Protein AF-0000000066306663 (afdb_homodimer)

pLDDT: mean 95.88, std 4.01, range [72.62, 98.94]

Solvent-accessible surface area (backbone atoms only — not comparable to full-atom values): 48424 Å² total; per-residue (Å²): 107,53,67,46,55,62,44,16,40,82,26,69,67,38,34,45,52,49,37,37,53,43,46,49,26,57,75,67,71,61,68,45,70,68,55,52,50,46,50,51,51,45,52,65,72,44,53,62,69,47,30,22,39,30,8,37,53,31,15,32,68,85,52,19,49,46,48,29,50,50,34,34,20,48,47,34,55,85,43,51,66,65,56,32,48,24,37,44,40,49,38,33,72,56,43,32,36,38,33,39,48,31,33,24,46,37,45,30,13,55,77,68,75,45,52,42,67,58,49,53,50,55,46,57,74,60,38,34,46,25,36,31,40,27,57,56,44,73,33,20,46,38,38,66,49,64,79,59,72,63,47,55,41,61,57,44,17,67,26,64,80,61,85,64,57,91,70,32,51,45,76,52,40,38,60,71,66,19,53,74,49,32,87,45,30,66,60,54,54,70,69,30,11,27,38,40,39,48,40,27,32,78,53,69,34,51,35,70,21,55,58,56,70,40,38,47,52,45,47,54,52,30,51,73,69,71,34,45,34,32,26,33,24,41,31,28,61,51,46,70,30,31,53,44,23,53,49,51,31,57,74,62,64,32,26,26,40,27,47,25,34,45,27,41,33,61,24,91,56,46,61,53,36,47,20,41,52,39,24,48,42,47,56,65,34,70,19,33,39,35,32,27,55,27,24,24,34,71,46,46,52,44,24,40,33,3,33,42,19,30,44,32,18,7,38,60,54,11,69,31,2,18,39,23,46,27,46,63,77,64,16,29,61,60,32,54,10,46,36,49,41,51,47,53,53,50,50,39,38,73,71,66,58,30,95,50,44,74,67,41,45,63,55,51,50,20,50,21,50,49,33,56,25,48,71,65,72,32,47,87,40,64,56,49,65,37,56,33,57,31,42,66,52,47,26,35,53,55,11,51,46,29,68,69,58,83,77,93,50,42,60,84,73,64,75,55,48,34,30,8,28,42,36,39,52,59,60,35,54,60,53,41,73,70,28,65,32,31,29,34,13,17,84,49,63,62,41,29,51,53,37,36,52,31,39,39,70,55,71,37,52,50,42,80,34,84,47,35,66,72,57,23,63,76,30,77,33,23,36,42,53,54,56,42,45,64,60,41,46,53,52,48,68,71,62,74,45,90,53,56,38,73,61,107,107,53,68,46,55,62,45,17,41,83,25,69,68,38,35,46,51,49,37,37,53,42,47,49,26,57,76,68,71,62,68,44,69,69,56,52,50,47,51,52,51,47,52,64,73,45,52,63,68,48,31,22,39,30,9,38,52,32,16,32,68,85,51,19,48,45,46,27,48,52,34,34,19,47,48,33,57,86,45,50,66,66,58,33,47,22,38,42,40,48,39,32,72,54,44,30,35,37,33,40,50,31,32,24,46,37,46,30,14,55,76,69,75,45,53,42,67,57,48,55,50,54,46,57,74,59,38,34,47,26,36,31,41,27,57,55,43,73,34,20,45,38,38,66,48,65,78,59,72,65,47,53,43,60,56,43,18,67,26,65,81,60,87,63,58,91,70,33,51,45,76,50,40,37,61,73,65,19,52,74,48,32,86,46,32,64,59,54,53,71,70,31,10,26,38,40,38,48,40,29,33,76,53,69,36,50,38,72,23,55,58,55,72,40,38,48,51,44,46,53,52,29,49,74,70,71,32,46,34,33,27,33,26,41,32,29,62,49,45,69,28,30,52,43,22,51,51,51,30,58,76,63,65,31,26,27,41,28,46,25,34,46,28,41,32,62,23,91,56,46,62,53,36,47,20,42,52,39,23,51,42,47,56,67,34,68,20,34,40,36,32,29,56,27,25,23,34,71,44,46,52,45,23,41,32,3,33,43,22,30,45,32,19,7,37,59,56,11,68,30,2,17,38,22,48,26,45,62,76,64,14,30,62,61,34,53,10,46,36,48,42,50,46,53,54,51,51,40,39,74,71,66,59,30,94,50,44,74,66,42,45,62,55,51,49,20,50,20,49,48,34,56,25,48,69,65,72,32,46,86,40,64,55,49,66,38,57,32,57,31,41,66,52,47,25,35,54,56,11,50,47,30,69,68,58,84,76,92,49,43,60,85,73,64,75,54,49,34,29,7,27,41,35,39,51,58,59,35,55,61,52,42,72,71,28,65,33,31,28,34,13,18,85,50,63,62,42,28,51,53,37,37,52,32,39,38,71,55,71,36,51,50,42,79,35,85,45,35,66,71,58,24,63,76,31,76,34,23,36,41,52,55,56,42,44,65,60,40,45,52,52,48,66,70,61,75,48,91,54,57,39,73,61,107

Sequence (1008 aa):
MRELIKEAVNSLDSALELRKLIIKKLNEKKLKESDIIEIVDAVDDLSLEEIQKLGSNLRTFPMGCDLVEIAVGPCSSSLTLIQFIENCILTDYMGFPIHICSYAVADIAEKEGLKPIEVLKMVLENVDVPIDIDHFGMYGPMRFPKEITHCYGDCYFKGPPFKGCPRNRIHKRLIEKEKEHADEFEDWIKLASTLCINVVEEQGGEEHAAPLEEMKIVAETAKKYGKGLEGIFHIGDGYDDLITGIKACIDLDVDVFVVEGAPFNRAKNRLKAFAKAIAVSRILVKGGVVATNGAYEDECRVGLRSGLNTILTGFPLNHHGYMCGYSPKTAKRGNFGLRRVMRIIKEEIRAGNVNATFIDKDMVKAIALGNRFLKGNIYPYSIGGFYLGDAHWAAIKESNLCKKLKINKTIDDISAEKVGLIGGRYISWAIAEKAEEVYISDTDSWVEKATIKILNEAGINAYPCNGDDKKVLEADKAYITTFIPNIALKILNKLRDSKVELLIMRELIKEAVNSLDSALELRKLIIKKLNEKKLKESDIIEIVDAVDDLSLEEIQKLGSNLRTFPMGCDLVEIAVGPCSSSLTLIQFIENCILTDYMGFPIHICSYAVADIAEKEGLKPIEVLKMVLENVDVPIDIDHFGMYGPMRFPKEITHCYGDCYFKGPPFKGCPRNRIHKRLIEKEKEHADEFEDWIKLASTLCINVVEEQGGEEHAAPLEEMKIVAETAKKYGKGLEGIFHIGDGYDDLITGIKACIDLDVDVFVVEGAPFNRAKNRLKAFAKAIAVSRILVKGGVVATNGAYEDECRVGLRSGLNTILTGFPLNHHGYMCGYSPKTAKRGNFGLRRVMRIIKEEIRAGNVNATFIDKDMVKAIALGNRFLKGNIYPYSIGGFYLGDAHWAAIKESNLCKKLKINKTIDDISAEKVGLIGGRYISWAIAEKAEEVYISDTDSWVEKATIKILNEAGINAYPCNGDDKKVLEADKAYITTFIPNIALKILNKLRDSKVELLI

Organism: Methanocaldococcus jannaschii (strain ATCC 43067 / DSM 2661 / JAL-1 / JCM 10045 / NBRC 100440) (NCBI:txid243232)

InterPro domains:
  IPR016760 Radical S-adenosyl methionine enzyme HcgG-like [PF10113] (1-498)
  IPR016760 Radical S-adenosyl methionine enzyme HcgG-like [PIRSF019375] (1-502)
  IPR016760 Radical S-adenosyl methionine enzyme HcgG-like [TIGR03958] (1-498)

Foldseek 3Di:
DLVLLQVLLPDLVSLLVLLLVQLVCLVVVNDDLVNLQSLLVSLLPDDLSSLLSLQQSCCDPPNFPQEAEAEAAAFALPDALVSSLVQLLVCQVFQHEYEYQLQRLCSNQVVVVHHSVVSVVSSQVRHFHAYEYECAWQQGHWHWDPCQRQPWPQLLQQWDDDPADPVLTQVRIPVVSSNVRSVCRLVVLLLHQEYEAEPAVQLVRNSVHDDLVGSLSSLVSNVVNLHAYEYEAECAQLRPRLSRRLVSCSVSVHFEYEYAAINSQPHPPRQSSLSSSSSSCSSNHNQRAYEYQADEQSSLLSSQSSNHRYYYAYAAQPQSPQGYHHHHNRRTGRHGRPVNSVVSNVVCVVVVSHSGHHDGNLVLLQLLQLCVQAVNCFPVHDFLSGTLHGSSSSSSVSTNSSVVDDFDHHLVNQAFQEEEEEFQHNQQLSNQVRHQAYEYAYQPQVSQVSSQVSNVSRVGHYDYPRNDSQVRVVTQAYEYRGSRVVVSVVSCVVRVDPRYDYRD/DLVLLQVLLPDLVSLLVLLLVQLVCLVVVNDDLVNLQSLLVSLLPDDLSSLLSLLQSCCDPPNFPQEAEAEAAAFALPDALVSSLVQLLVCQVFQHEYEYQLQRLCSNQVVVVHHSVVSVVSSQVRHFHAYEYECAWQQGHWHADPCVRQPWPVLLQQWDDDPADPVLTQVRIPVVSSNVRSVCRLVVLLQHQEYEAEDAVQLVRNSPHDDLVGSLSSLVSNVVNLHAYEYEAECAQLRPRLSRRLVSCSVSVHFEYEYAAINSQPHPPRQSSLSSSSSSCSSNHNQRAYEYQADEQSSLLSSQSSNHHYYYAYAASPQSPQGYHHHHNRRTGRHGRPVNSVVSNVVCVVVVSHSGHHDGNLVLLQLLQLCVQAVNCFPVHDFLSGTLHGSSSSSSVSTNSSVVDDFDHHLVPQAFQEEEEEDQHNQQLSNQVRHQAYEYAYQDQVSQVSSQVSNVSRVGHYDYPRNDSQVRVVTQAYEYRGSRVVVSVVSCVVRVDPRYDYRD

Radius of gyration: 29.72 Å; Cα contacts (8 Å, |Δi|>4): 2390; chains: 2; bounding box: 68×86×67 Å

Secondary structure (DSSP, 8-state):
-HHHHHHHTT-HHHHHHHHHHHHHHHHTT---HHHHHHHHHHHHTS-HHHHHHHHHHHHSTTTS--EEEEEEE---TTS-HHHHHHHHHHHHHHTPPEEEEHHHHHHHHHHHT--HHHHHHHHHHH--S-EEEESEETTEE----HHHHT---HHHHH-S-----TT-GGGG--HHHHHTTGGGHHHHHHH-SEEEEE-GGGGT-TTTS--HHHHHHHHHHHHHTT-EEEEEEEEETSSHHHHHHHHHHHHTT-SEEEEEEEEEE--SSHHHHHHHHHHHHHHH-SSSEEEEEE--HHHHHHHHHTT--EEEEESTT-HHHHHTT--TTT--TT--HHHHHHHHHHHHHHTTS--SEEP-HHHHHHHHHHHHHTTT--TT-EETTEESS-HHHHHHHTSHHHHH---S--GGG---SEEEEES-SHHHHHHHTT-SEEEEE-SSHHHHHHHHHHHHHTT-EEEE-TT-GGGGGGSSEEEE----HHHHHHHHHHH--TTEEE--/-HHHHHHHTT-HHHHHHHHHHHHHHHHTT---HHHHHHHHHHHHTS-HHHHHHHHHHHHSTTTS--EEEEEEE---TTS-HHHHHHHHHHHHHHTPPEEEEHHHHHHHHHHHT--HHHHHHHHHHH--S-EEEESEETTEE----HHHHT---HHHHH-S-----TT-GGGG--HHHHHTTGGGHHHHHHH-SEEEEE-GGGGT-TTTS--HHHHHHHHHHHHHTT-EEEEEEEEETSSHHHHHHHHHHHHTT-SEEEEEEEEEE--SSHHHHHHHHHHHHHHH-SSSEEEEEE--HHHHHHHHHTT--EEEEESTT-HHHHHTT--TTT--TT--HHHHHHHHHHHHHHTTS--SEEP-HHHHHHHHHHHHHTTT--TT-EETTEESS-HHHHHHHTSHHHHH---S--GGG---SEEEEES-SHHHHHHHTT-SEEEEE-SSHHHHHHHHHHHHHTT-EEEE-TT-GGGGGGSSEEEE----HHHHHHHHHHH--TTEEE--

Structure (mmCIF, N/CA/C/O backbone):
data_AF-0000000066306663-model_v1
#
loop_
_entity.id
_entity.type
_entity.pdbx_description
1 polymer 'Uncharacterized protein MJ0787'
#
loop_
_atom_site.group_PDB
_atom_site.id
_atom_site.type_symbol
_atom_site.label_atom_id
_atom_site.label_alt_id
_atom_site.label_comp_id
_atom_site.label_asym_id
_atom_site.label_entity_id
_atom_site.label_seq_id
_atom_site.pdbx_PDB_ins_code
_atom_site.Cartn_x
_atom_site.Cartn_y
_atom_site.Cartn_z
_atom_site.occupancy
_atom_site.B_iso_or_equiv
_atom_site.auth_seq_id
_atom_site.auth_comp_id
_atom_site.auth_asym_id
_atom_site.auth_atom_id
_atom_site.pdbx_PDB_model_num
ATOM 1 N N . MET A 1 1 ? 7.941 -42.312 -8.5 1 91.12 1 MET A N 1
ATOM 2 C CA . MET A 1 1 ? 7.277 -41.062 -8.203 1 91.12 1 MET A CA 1
ATOM 3 C C . MET A 1 1 ? 6.766 -41.031 -6.766 1 91.12 1 MET A C 1
ATOM 5 O O . MET A 1 1 ? 7.066 -40.125 -6.004 1 91.12 1 MET A O 1
ATOM 9 N N . ARG A 1 2 ? 6.207 -42.094 -6.266 1 94.81 2 ARG A N 1
ATOM 10 C CA . ARG A 1 2 ? 5.629 -42.156 -4.93 1 94.81 2 ARG A CA 1
ATOM 11 C C . ARG A 1 2 ? 6.703 -42 -3.857 1 94.81 2 ARG A C 1
ATOM 13 O O . ARG A 1 2 ? 6.539 -41.25 -2.902 1 94.81 2 ARG A O 1
ATOM 20 N N . GLU A 1 3 ? 7.754 -42.781 -4.055 1 95.81 3 GLU A N 1
ATOM 21 C CA . GLU A 1 3 ? 8.844 -42.719 -3.088 1 95.81 3 GLU A CA 1
ATOM 22 C C . GLU A 1 3 ? 9.477 -41.312 -3.064 1 95.81 3 GLU A C 1
ATOM 24 O O . GLU A 1 3 ? 9.828 -40.812 -1.996 1 95.81 3 GLU A O 1
ATOM 29 N N . LEU A 1 4 ? 9.602 -40.781 -4.168 1 97.81 4 LEU A N 1
ATOM 30 C CA . LEU A 1 4 ? 10.195 -39.438 -4.273 1 97.81 4 LEU A CA 1
ATOM 31 C C . LEU A 1 4 ? 9.312 -38.406 -3.594 1 97.81 4 LEU A C 1
ATOM 33 O O . LEU A 1 4 ? 9.82 -37.469 -2.959 1 97.81 4 LEU A O 1
ATOM 37 N N . ILE A 1 5 ? 8.023 -38.5 -3.707 1 98.62 5 ILE A N 1
ATOM 38 C CA . ILE A 1 5 ? 7.078 -37.594 -3.064 1 98.62 5 ILE A CA 1
ATOM 39 C C . ILE A 1 5 ? 7.191 -37.719 -1.546 1 98.62 5 ILE A C 1
ATOM 41 O O . ILE A 1 5 ? 7.234 -36.719 -0.833 1 98.62 5 ILE A O 1
ATOM 45 N N . LYS A 1 6 ? 7.281 -38.906 -1.08 1 98.19 6 LYS A N 1
ATOM 46 C CA . LYS A 1 6 ? 7.414 -39.156 0.355 1 98.19 6 LYS A CA 1
ATOM 47 C C . LYS A 1 6 ? 8.719 -38.562 0.891 1 98.19 6 LYS A C 1
ATOM 49 O O . LYS A 1 6 ? 8.742 -37.969 1.967 1 98.19 6 LYS A O 1
ATOM 54 N N . GLU A 1 7 ? 9.742 -38.719 0.109 1 98.38 7 GLU A N 1
ATOM 55 C CA . GLU A 1 7 ? 11.039 -38.219 0.517 1 98.38 7 GLU A CA 1
ATOM 56 C C . GLU A 1 7 ? 11.055 -36.688 0.485 1 98.38 7 GLU A C 1
ATOM 58 O O . GLU A 1 7 ? 11.719 -36.031 1.311 1 98.38 7 GLU A O 1
ATOM 63 N N . ALA A 1 8 ? 10.344 -36.125 -0.417 1 98.62 8 ALA A N 1
ATOM 64 C CA . ALA A 1 8 ? 10.328 -34.656 -0.613 1 98.62 8 ALA A CA 1
ATOM 65 C C . ALA A 1 8 ? 9.703 -33.969 0.589 1 98.62 8 ALA A C 1
ATOM 67 O O . ALA A 1 8 ? 9.914 -32.75 0.787 1 98.62 8 ALA A O 1
ATOM 68 N N . VAL A 1 9 ? 9.008 -34.688 1.401 1 98.56 9 VAL A N 1
ATOM 69 C CA . VAL A 1 9 ? 8.414 -34.125 2.615 1 98.56 9 VAL A CA 1
ATOM 70 C C . VAL A 1 9 ? 9.523 -33.625 3.535 1 98.56 9 VAL A C 1
ATOM 72 O O . VAL A 1 9 ? 9.383 -32.562 4.152 1 98.56 9 VAL A O 1
ATOM 75 N N . ASN A 1 10 ? 10.625 -34.312 3.537 1 98.12 10 ASN A N 1
ATOM 76 C CA . ASN A 1 10 ? 11.664 -33.969 4.504 1 98.12 10 ASN A CA 1
ATOM 77 C C . ASN A 1 10 ? 12.992 -33.656 3.816 1 98.12 10 ASN A C 1
ATOM 79 O O . ASN A 1 10 ? 14.023 -33.562 4.477 1 98.12 10 ASN A O 1
ATOM 83 N N . SER A 1 11 ? 12.969 -33.562 2.518 1 98.12 11 SER A N 1
ATOM 84 C CA . SER A 1 11 ? 14.203 -33.344 1.779 1 98.12 11 SER A CA 1
ATOM 85 C C . SER A 1 11 ? 13.984 -32.375 0.621 1 98.12 11 SER A C 1
ATOM 87 O O . SER A 1 11 ? 13.344 -32.719 -0.375 1 98.12 11 SER A O 1
ATOM 89 N N . LEU A 1 12 ? 14.641 -31.281 0.717 1 98.06 12 LEU A N 1
ATOM 90 C CA . LEU A 1 12 ? 14.555 -30.312 -0.364 1 98.06 12 LEU A CA 1
ATOM 91 C C . LEU A 1 12 ? 15.234 -30.828 -1.625 1 98.06 12 LEU A C 1
ATOM 93 O O . LEU A 1 12 ? 14.82 -30.5 -2.74 1 98.06 12 LEU A O 1
ATOM 97 N N . ASP A 1 13 ? 16.234 -31.656 -1.433 1 98.12 13 ASP A N 1
ATOM 98 C CA . ASP A 1 13 ? 16.891 -32.281 -2.582 1 98.12 13 ASP A CA 1
ATOM 99 C C . ASP A 1 13 ? 15.922 -33.156 -3.357 1 98.12 13 ASP A C 1
ATOM 101 O O . ASP A 1 13 ? 15.891 -33.125 -4.59 1 98.12 13 ASP A O 1
ATOM 105 N N . SER A 1 14 ? 15.188 -33.906 -2.609 1 98.56 14 SER A N 1
ATOM 106 C CA . SER A 1 14 ? 14.203 -34.781 -3.25 1 98.56 14 SER A CA 1
ATOM 107 C C . SER A 1 14 ? 13.094 -33.969 -3.9 1 98.56 14 SER A C 1
ATOM 109 O O . SER A 1 14 ? 12.594 -34.344 -4.969 1 98.56 14 SER A O 1
ATOM 111 N N . ALA A 1 15 ? 12.703 -32.938 -3.234 1 98.56 15 ALA A N 1
ATOM 112 C CA . ALA A 1 15 ? 11.703 -32.031 -3.812 1 98.56 15 ALA A CA 1
ATOM 113 C C . ALA A 1 15 ? 12.195 -31.438 -5.129 1 98.56 15 ALA A C 1
ATOM 115 O O . ALA A 1 15 ? 11.43 -31.328 -6.094 1 98.56 15 ALA A O 1
ATOM 116 N N . LEU A 1 16 ? 13.445 -31.016 -5.145 1 98.5 16 LEU A N 1
ATOM 117 C CA . LEU A 1 16 ? 14.062 -30.453 -6.348 1 98.5 16 LEU A CA 1
ATOM 118 C C . LEU A 1 16 ? 14.047 -31.484 -7.48 1 98.5 16 LEU A C 1
ATOM 120 O O . LEU A 1 16 ? 13.734 -31.141 -8.625 1 98.5 16 LEU A O 1
ATOM 124 N N . GLU A 1 17 ? 14.43 -32.688 -7.16 1 98.19 17 GLU A N 1
ATOM 125 C CA . GLU A 1 17 ? 14.43 -33.75 -8.148 1 98.19 17 GLU A CA 1
ATOM 126 C C . GLU A 1 17 ? 13.023 -34.031 -8.68 1 98.19 17 GLU A C 1
ATOM 128 O O . GLU A 1 17 ? 12.836 -34.219 -9.883 1 98.19 17 GLU A O 1
ATOM 133 N N . LEU A 1 18 ? 12.094 -34.062 -7.797 1 98.5 18 LEU A N 1
ATOM 134 C CA . LEU A 1 18 ? 10.703 -34.281 -8.172 1 98.5 18 LEU A CA 1
ATOM 135 C C . LEU A 1 18 ? 10.227 -33.219 -9.141 1 98.5 18 LEU A C 1
ATOM 137 O O . LEU A 1 18 ? 9.656 -33.531 -10.188 1 98.5 18 LEU A O 1
ATOM 141 N N . ARG A 1 19 ? 10.43 -32 -8.812 1 98.38 19 ARG A N 1
ATOM 142 C CA . ARG A 1 19 ? 9.984 -30.891 -9.648 1 98.38 19 ARG A CA 1
ATOM 143 C C . ARG A 1 19 ? 10.648 -30.922 -11.016 1 98.38 19 ARG A C 1
ATOM 145 O O . ARG A 1 19 ? 10.008 -30.672 -12.039 1 98.38 19 ARG A O 1
ATOM 152 N N . LYS A 1 20 ? 11.922 -31.188 -11.031 1 97.62 20 LYS A N 1
ATOM 153 C CA . LYS A 1 20 ? 12.648 -31.297 -12.297 1 97.62 20 LYS A CA 1
ATOM 154 C C . LYS A 1 20 ? 12.016 -32.375 -13.195 1 97.62 20 LYS A C 1
ATOM 156 O O . LYS A 1 20 ? 11.828 -32.125 -14.391 1 97.62 20 LYS A O 1
ATOM 161 N N . LEU A 1 21 ? 11.75 -33.469 -12.594 1 97.81 21 LEU A N 1
ATOM 162 C CA . LEU A 1 21 ? 11.133 -34.562 -13.328 1 97.81 21 LEU A CA 1
ATOM 163 C C . LEU A 1 21 ? 9.789 -34.156 -13.906 1 97.81 21 LEU A C 1
ATOM 165 O O . LEU A 1 21 ? 9.5 -34.438 -15.07 1 97.81 21 LEU A O 1
ATOM 169 N N . ILE A 1 22 ? 9.008 -33.531 -13.156 1 98.06 22 ILE A N 1
ATOM 170 C CA . ILE A 1 22 ? 7.664 -33.125 -13.57 1 98.06 22 ILE A CA 1
ATOM 171 C C . ILE A 1 22 ? 7.754 -32.062 -14.664 1 98.06 22 ILE A C 1
ATOM 173 O O . ILE A 1 22 ? 7.027 -32.125 -15.656 1 98.06 22 ILE A O 1
ATOM 177 N N . ILE A 1 23 ? 8.625 -31.062 -14.5 1 97.69 23 ILE A N 1
ATOM 178 C CA . ILE A 1 23 ? 8.797 -30.031 -15.508 1 97.69 23 ILE A CA 1
ATOM 179 C C . ILE A 1 23 ? 9.195 -30.656 -16.844 1 97.69 23 ILE A C 1
ATOM 181 O O . ILE A 1 23 ? 8.672 -30.281 -17.891 1 97.69 23 ILE A O 1
ATOM 185 N N . LYS A 1 24 ? 10.086 -31.594 -16.766 1 97.5 24 LYS A N 1
ATOM 186 C CA . LYS A 1 24 ? 10.508 -32.312 -17.984 1 97.5 24 LYS A CA 1
ATOM 187 C C . LYS A 1 24 ? 9.32 -32.969 -18.656 1 97.5 24 LYS A C 1
ATOM 189 O O . LYS A 1 24 ? 9.125 -32.844 -19.859 1 97.5 24 LYS A O 1
ATOM 194 N N . LYS A 1 25 ? 8.516 -33.625 -17.875 1 97.5 25 LYS A N 1
ATOM 195 C CA . LYS A 1 25 ? 7.352 -34.312 -18.422 1 97.5 25 LYS A CA 1
ATOM 196 C C . LYS A 1 25 ? 6.352 -33.344 -19.016 1 97.5 25 LYS A C 1
ATOM 198 O O . LYS A 1 25 ? 5.738 -33.625 -20.047 1 97.5 25 LYS A O 1
ATOM 203 N N . LEU A 1 26 ? 6.145 -32.25 -18.375 1 97 26 LEU A N 1
ATOM 204 C CA . LEU A 1 26 ? 5.234 -31.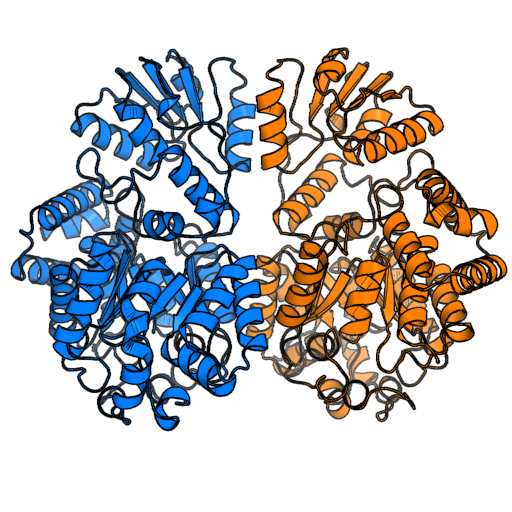219 -18.875 1 97 26 LEU A CA 1
ATOM 205 C C . LEU A 1 26 ? 5.73 -30.656 -20.203 1 97 26 LEU A C 1
ATOM 207 O O . LEU A 1 26 ? 4.961 -30.547 -21.156 1 97 26 LEU A O 1
ATOM 211 N N . ASN A 1 27 ? 6.973 -30.359 -20.266 1 95.69 27 ASN A N 1
ATOM 212 C CA . ASN A 1 27 ? 7.551 -29.75 -21.453 1 95.69 27 ASN A CA 1
ATOM 213 C C . ASN A 1 27 ? 7.539 -30.703 -22.641 1 95.69 27 ASN A C 1
ATOM 215 O O . ASN A 1 27 ? 7.367 -30.281 -23.781 1 95.69 27 ASN A O 1
ATOM 219 N N . GLU A 1 28 ? 7.711 -31.969 -22.359 1 96.06 28 GLU A N 1
ATOM 220 C CA . GLU A 1 28 ? 7.738 -32.969 -23.406 1 96.06 28 GLU A CA 1
ATOM 221 C C . GLU A 1 28 ? 6.336 -33.5 -23.703 1 96.06 28 GLU A C 1
ATOM 223 O O . GLU A 1 28 ? 6.16 -34.375 -24.562 1 96.06 28 GLU A O 1
ATOM 228 N N . LYS A 1 29 ? 5.305 -33 -23.047 1 94.5 29 LYS A N 1
ATOM 229 C CA . LYS A 1 29 ? 3.912 -33.438 -23.172 1 94.5 29 LYS A CA 1
ATOM 230 C C . LYS A 1 29 ? 3.771 -34.938 -22.938 1 94.5 29 LYS A C 1
ATOM 232 O O . LYS A 1 29 ? 3.107 -35.625 -23.719 1 94.5 29 LYS A O 1
ATOM 237 N N . LYS A 1 30 ? 4.469 -35.375 -21.859 1 95.38 30 LYS A N 1
ATOM 238 C CA . LYS A 1 30 ? 4.488 -36.812 -21.547 1 95.38 30 LYS A CA 1
ATOM 239 C C . LYS A 1 30 ? 3.83 -37.094 -20.203 1 95.38 30 LYS A C 1
ATOM 241 O O . LYS A 1 30 ? 3.873 -38.219 -19.703 1 95.38 30 LYS A O 1
ATOM 246 N N . LEU A 1 31 ? 3.402 -36.125 -19.625 1 96.44 31 LEU A N 1
ATOM 247 C CA . LEU A 1 31 ? 2.664 -36.344 -18.391 1 96.44 31 LEU A CA 1
ATOM 248 C C . LEU A 1 31 ? 1.32 -37 -18.656 1 96.44 31 LEU A C 1
ATOM 250 O O . LEU A 1 31 ? 0.477 -36.438 -19.375 1 96.44 31 LEU A O 1
ATOM 254 N N . LYS A 1 32 ? 1.116 -38.188 -18.094 1 95.81 32 LYS A N 1
ATOM 255 C CA . LYS A 1 32 ? -0.09 -38.969 -18.344 1 95.81 32 LYS A CA 1
ATOM 256 C C . LYS A 1 32 ? -1.053 -38.875 -17.156 1 95.81 32 LYS A C 1
ATOM 258 O O . LYS A 1 32 ? -0.656 -38.5 -16.062 1 95.81 32 LYS A O 1
ATOM 263 N N . GLU A 1 33 ? -2.209 -39.188 -17.453 1 96.62 33 GLU A N 1
ATOM 264 C CA . GLU A 1 33 ? -3.217 -39.25 -16.406 1 96.62 33 GLU A CA 1
ATOM 265 C C . GLU A 1 33 ? -2.787 -40.188 -15.273 1 96.62 33 GLU A C 1
ATOM 267 O O . GLU A 1 33 ? -3.053 -39.906 -14.102 1 96.62 33 GLU A O 1
ATOM 272 N N . SER A 1 34 ? -2.217 -41.312 -15.609 1 97.38 34 SER A N 1
ATOM 273 C CA . SER A 1 34 ? -1.751 -42.25 -14.609 1 97.38 34 SER A CA 1
ATOM 274 C C . SER A 1 34 ? -0.735 -41.625 -13.664 1 97.38 34 SER A C 1
ATOM 276 O O . SER A 1 34 ? -0.676 -41.969 -12.484 1 97.38 34 SER A O 1
ATOM 278 N N . ASP A 1 35 ? 0.119 -40.688 -14.211 1 97.62 35 ASP A N 1
ATOM 279 C CA . ASP A 1 35 ? 1.05 -39.938 -13.375 1 97.62 35 ASP A CA 1
ATOM 280 C C . ASP A 1 35 ? 0.302 -39.062 -12.359 1 97.62 35 ASP A C 1
ATOM 282 O O . ASP A 1 35 ? 0.686 -39 -11.188 1 97.62 35 ASP A O 1
ATOM 286 N N . ILE A 1 36 ? -0.73 -38.406 -12.867 1 98.31 36 ILE A N 1
ATOM 287 C CA . ILE A 1 36 ? -1.529 -37.562 -12.008 1 98.31 36 ILE A CA 1
ATOM 288 C C . ILE A 1 36 ? -2.174 -38.375 -10.891 1 98.31 36 ILE A C 1
ATOM 290 O O . ILE A 1 36 ? -2.133 -37.969 -9.727 1 98.31 36 ILE A O 1
ATOM 294 N N . ILE A 1 37 ? -2.725 -39.531 -11.242 1 98.44 37 ILE A N 1
ATOM 295 C CA . ILE A 1 37 ? -3.375 -40.406 -10.289 1 98.44 37 ILE A CA 1
ATOM 296 C C . ILE A 1 37 ? -2.367 -40.844 -9.234 1 98.44 37 ILE A C 1
ATOM 298 O O . ILE A 1 37 ? -2.658 -40.812 -8.031 1 98.44 37 ILE A O 1
ATOM 302 N N . GLU A 1 38 ? -1.227 -41.219 -9.711 1 98.38 38 GLU A N 1
ATOM 303 C CA . GLU A 1 38 ? -0.189 -41.656 -8.789 1 98.38 38 GLU A CA 1
ATOM 304 C C . GLU A 1 38 ? 0.204 -40.562 -7.812 1 98.38 38 GLU A C 1
ATOM 306 O O . GLU A 1 38 ? 0.407 -40.812 -6.625 1 98.38 38 GLU A O 1
ATOM 311 N N . ILE A 1 39 ? 0.363 -39.406 -8.273 1 98.69 39 ILE A N 1
ATOM 312 C CA . ILE A 1 39 ? 0.736 -38.25 -7.445 1 98.69 39 ILE A CA 1
ATOM 313 C C . ILE A 1 39 ? -0.365 -38 -6.426 1 98.69 39 ILE A C 1
ATOM 315 O O . ILE A 1 39 ? -0.089 -37.812 -5.234 1 98.69 39 ILE A O 1
ATOM 319 N N . VAL A 1 40 ? -1.604 -37.938 -6.887 1 98.69 40 VAL A N 1
ATOM 320 C CA . VAL A 1 40 ? -2.736 -37.688 -6.004 1 98.69 40 VAL A CA 1
ATOM 321 C C . VAL A 1 40 ? -2.787 -38.75 -4.914 1 98.69 40 VAL A C 1
ATOM 323 O O . VAL A 1 40 ? -2.971 -38.438 -3.734 1 98.69 40 VAL A O 1
ATOM 326 N N . ASP A 1 41 ? -2.58 -40 -5.293 1 98.5 41 ASP A N 1
ATOM 327 C CA . ASP A 1 41 ? -2.602 -41.125 -4.352 1 98.5 41 ASP A CA 1
ATOM 328 C C . ASP A 1 41 ? -1.47 -41 -3.334 1 98.5 41 ASP A C 1
ATOM 330 O O . ASP A 1 41 ? -1.679 -41.219 -2.137 1 98.5 41 ASP A O 1
ATOM 334 N N . ALA A 1 42 ? -0.324 -40.719 -3.82 1 98.75 42 ALA A N 1
ATOM 335 C CA . ALA A 1 42 ? 0.842 -40.625 -2.947 1 98.75 42 ALA A CA 1
ATOM 336 C C . ALA A 1 42 ? 0.659 -39.531 -1.909 1 98.75 42 ALA A C 1
ATOM 338 O O . ALA A 1 42 ? 1.017 -39.688 -0.742 1 98.75 42 ALA A O 1
ATOM 339 N N . VAL A 1 43 ? 0.157 -38.406 -2.316 1 98.75 43 VAL A N 1
ATOM 340 C CA . VAL A 1 43 ? -0.054 -37.312 -1.398 1 98.75 43 VAL A CA 1
ATOM 341 C C . VAL A 1 43 ? -1.181 -37.625 -0.425 1 98.75 43 VAL A C 1
ATOM 343 O O . VAL A 1 43 ? -1.129 -37.25 0.749 1 98.75 43 VAL A O 1
ATOM 346 N N . ASP A 1 44 ? -2.189 -38.312 -0.923 1 97.88 44 ASP A N 1
ATOM 347 C CA . ASP A 1 44 ? -3.326 -38.719 -0.096 1 97.88 44 ASP A CA 1
ATOM 348 C C . ASP A 1 44 ? -2.881 -39.625 1.049 1 97.88 44 ASP A C 1
ATOM 350 O O . ASP A 1 44 ? -3.504 -39.625 2.113 1 97.88 44 ASP A O 1
ATOM 354 N N . ASP A 1 45 ? -1.855 -40.375 0.897 1 97.81 45 ASP A N 1
ATOM 355 C CA . ASP A 1 45 ? -1.344 -41.312 1.887 1 97.81 45 ASP A CA 1
ATOM 356 C C . ASP A 1 45 ? -0.643 -40.562 3.029 1 97.81 45 ASP A C 1
ATOM 358 O O . ASP A 1 45 ? -0.387 -41.156 4.082 1 97.81 45 ASP A O 1
ATOM 362 N N . LEU A 1 46 ? -0.377 -39.344 2.84 1 98.56 46 LEU A N 1
ATOM 363 C CA . LEU A 1 46 ? 0.347 -38.562 3.84 1 98.56 46 LEU A CA 1
ATOM 364 C C . LEU A 1 46 ? -0.607 -38 4.891 1 98.56 46 LEU A C 1
ATOM 366 O O . LEU A 1 46 ? -1.804 -37.844 4.637 1 98.56 46 LEU A O 1
ATOM 370 N N . SER A 1 47 ? -0.076 -37.719 6.086 1 98.44 47 SER A N 1
ATOM 371 C CA . SER A 1 47 ? -0.825 -36.969 7.09 1 98.44 47 SER A CA 1
ATOM 372 C C . SER A 1 47 ? -0.976 -35.5 6.695 1 98.44 47 SER A C 1
ATOM 374 O O . SER A 1 47 ? -0.272 -35 5.805 1 98.44 47 SER A O 1
ATOM 376 N N . LEU A 1 48 ? -1.881 -34.844 7.277 1 98.5 48 LEU A N 1
ATOM 377 C CA . LEU A 1 48 ? -2.092 -33.438 6.988 1 98.5 48 LEU A CA 1
ATOM 378 C C . LEU A 1 48 ? -0.805 -32.625 7.188 1 98.5 48 LEU A C 1
ATOM 380 O O . LEU A 1 48 ? -0.465 -31.781 6.371 1 98.5 48 LEU A O 1
ATOM 384 N N . GLU A 1 49 ? -0.105 -32.906 8.25 1 98.38 49 GLU A N 1
ATOM 385 C CA . GLU A 1 49 ? 1.143 -32.188 8.555 1 98.38 49 GLU A CA 1
ATOM 386 C C . GLU A 1 49 ? 2.191 -32.469 7.477 1 98.38 49 GLU A C 1
ATOM 388 O O . GLU A 1 49 ? 2.91 -31.547 7.066 1 98.38 49 GLU A O 1
ATOM 393 N N . GLU A 1 50 ? 2.232 -33.688 7.055 1 98.75 50 GLU A N 1
ATOM 394 C CA . GLU A 1 50 ? 3.182 -34.031 6.004 1 98.75 50 GLU A CA 1
ATOM 395 C C . GLU A 1 50 ? 2.822 -33.375 4.68 1 98.75 50 GLU A C 1
ATOM 397 O O . GLU A 1 50 ? 3.707 -32.969 3.93 1 98.75 50 GLU A O 1
ATOM 402 N N . ILE A 1 51 ? 1.562 -33.281 4.359 1 98.88 51 ILE A N 1
ATOM 403 C CA . ILE A 1 51 ? 1.105 -32.625 3.145 1 98.88 51 ILE A CA 1
ATOM 404 C C . ILE A 1 51 ? 1.52 -31.141 3.174 1 98.88 51 ILE A C 1
ATOM 406 O O . ILE A 1 51 ? 2.008 -30.609 2.176 1 98.88 51 ILE A O 1
ATOM 410 N N . GLN A 1 52 ? 1.305 -30.516 4.301 1 98.69 52 GLN A N 1
ATOM 411 C CA . GLN A 1 52 ? 1.667 -29.109 4.457 1 98.69 52 GLN A CA 1
ATOM 412 C C . GLN A 1 52 ? 3.168 -28.906 4.27 1 98.69 52 GLN A C 1
ATOM 414 O O . GLN A 1 52 ? 3.59 -27.969 3.586 1 98.69 52 GLN A O 1
ATOM 419 N N . LYS A 1 53 ? 3.926 -29.766 4.812 1 98.38 53 LYS A N 1
ATOM 420 C CA . LYS A 1 53 ? 5.375 -29.688 4.66 1 98.38 53 LYS A CA 1
ATOM 421 C C . LYS A 1 53 ? 5.785 -29.859 3.201 1 98.38 53 LYS A C 1
ATOM 423 O O . LYS A 1 53 ? 6.637 -29.125 2.697 1 98.38 53 LYS A O 1
ATOM 428 N N . LEU A 1 54 ? 5.203 -30.828 2.557 1 98.75 54 LEU A N 1
ATOM 429 C CA . LEU A 1 54 ? 5.484 -31.094 1.149 1 98.75 54 LEU A CA 1
ATOM 430 C C . LEU A 1 54 ? 5.191 -29.859 0.301 1 98.75 54 LEU A C 1
ATOM 432 O O . LEU A 1 54 ? 6.039 -29.422 -0.478 1 98.75 54 LEU A O 1
ATOM 436 N N . GLY A 1 55 ? 3.957 -29.328 0.476 1 98.62 55 GLY A N 1
ATOM 437 C CA . GLY A 1 55 ? 3.576 -28.141 -0.281 1 98.62 55 GLY A CA 1
ATOM 438 C C . GLY A 1 55 ? 4.48 -26.953 -0.022 1 98.62 55 GLY A C 1
ATOM 439 O O . GLY A 1 55 ? 4.855 -26.234 -0.954 1 98.62 55 GLY A O 1
ATOM 440 N N . SER A 1 56 ? 4.812 -26.75 1.21 1 98.12 56 SER A N 1
ATOM 441 C CA . SER A 1 56 ? 5.695 -25.656 1.589 1 98.12 56 SER A CA 1
ATOM 442 C C . SER A 1 56 ? 7.074 -25.812 0.957 1 98.12 56 SER A C 1
ATOM 444 O O . SER A 1 56 ? 7.656 -24.844 0.473 1 98.12 56 SER A O 1
ATOM 446 N N . ASN A 1 57 ? 7.594 -27.016 0.985 1 98.25 57 ASN A N 1
ATOM 447 C CA . ASN A 1 57 ? 8.883 -27.281 0.353 1 98.25 57 ASN A CA 1
ATOM 448 C C . ASN A 1 57 ? 8.844 -26.969 -1.142 1 98.25 57 ASN A C 1
ATOM 450 O O . ASN A 1 57 ? 9.781 -26.375 -1.676 1 98.25 57 ASN A O 1
ATOM 454 N N . LEU A 1 58 ? 7.77 -27.312 -1.76 1 98.38 58 LEU A N 1
ATOM 455 C CA . LEU A 1 58 ? 7.668 -27.172 -3.209 1 98.38 58 LEU A CA 1
ATOM 456 C C . LEU A 1 58 ? 7.371 -25.734 -3.598 1 98.38 58 LEU A C 1
ATOM 458 O O . LEU A 1 58 ? 7.508 -25.359 -4.766 1 98.38 58 LEU A O 1
ATOM 462 N N . ARG A 1 59 ? 7 -24.906 -2.656 1 97.31 59 ARG A N 1
ATOM 463 C CA . ARG A 1 59 ? 6.867 -23.484 -2.9 1 97.31 59 ARG A CA 1
ATOM 464 C C . ARG A 1 59 ? 8.227 -22.781 -2.869 1 97.31 59 ARG A C 1
ATOM 466 O O . ARG A 1 59 ? 8.406 -21.719 -3.471 1 97.31 59 ARG A O 1
ATOM 473 N N . THR A 1 60 ? 9.148 -23.359 -2.277 1 96.88 60 THR A N 1
ATOM 474 C CA . THR A 1 60 ? 10.469 -22.766 -2.059 1 96.88 60 THR A CA 1
ATOM 475 C C . THR A 1 60 ? 11.234 -22.656 -3.373 1 96.88 60 THR A C 1
ATOM 477 O O . THR A 1 60 ? 11.172 -23.562 -4.211 1 96.88 60 THR A O 1
ATOM 480 N N . PHE A 1 61 ? 11.953 -21.625 -3.578 1 96.38 61 PHE A N 1
ATOM 481 C CA . PHE A 1 61 ? 12.852 -21.484 -4.715 1 96.38 61 PHE A CA 1
ATOM 482 C C . PHE A 1 61 ? 13.867 -22.609 -4.758 1 96.38 61 PHE A C 1
ATOM 484 O O . PHE A 1 61 ? 14.453 -22.969 -3.734 1 96.38 61 PHE A O 1
ATOM 491 N N . PRO A 1 62 ? 14.047 -23.172 -5.832 1 97.12 62 PRO A N 1
ATOM 492 C CA . PRO A 1 62 ? 13.57 -22.812 -7.172 1 97.12 62 PRO A CA 1
ATOM 493 C C . PRO A 1 62 ? 12.422 -23.703 -7.641 1 97.12 62 PRO A C 1
ATOM 495 O O . PRO A 1 62 ? 12.039 -23.656 -8.812 1 97.12 62 PRO A O 1
ATOM 498 N N . MET A 1 63 ? 11.875 -24.516 -6.754 1 96.31 63 MET A N 1
ATOM 499 C CA . MET A 1 63 ? 10.828 -25.453 -7.168 1 96.31 63 MET A CA 1
ATOM 500 C C . MET A 1 63 ? 9.531 -24.719 -7.477 1 96.31 63 MET A C 1
ATOM 502 O O . MET A 1 63 ? 8.734 -25.172 -8.305 1 96.31 63 MET A O 1
ATOM 506 N N . GLY A 1 64 ? 9.328 -23.594 -6.812 1 95.12 64 GLY A N 1
ATOM 507 C CA . GLY A 1 64 ? 8.156 -22.75 -7.008 1 95.12 64 GLY A CA 1
ATOM 508 C C . GLY A 1 64 ? 8.398 -21.297 -6.652 1 95.12 64 GLY A C 1
ATOM 509 O O . GLY A 1 64 ? 9.547 -20.844 -6.605 1 95.12 64 GLY A O 1
ATOM 510 N N . CYS A 1 65 ? 7.301 -20.578 -6.527 1 93.88 65 CYS A N 1
ATOM 511 C CA . CYS A 1 65 ? 7.344 -19.172 -6.141 1 93.88 65 CYS A CA 1
ATOM 512 C C . CYS A 1 65 ? 7.227 -19.016 -4.629 1 93.88 65 CYS A C 1
ATOM 514 O O . CYS A 1 65 ? 6.254 -19.484 -4.027 1 93.88 65 CYS A O 1
ATOM 516 N N . ASP A 1 66 ? 8.125 -18.359 -4.043 1 93.5 66 ASP A N 1
ATOM 517 C CA . ASP A 1 66 ? 8.109 -18.266 -2.586 1 93.5 66 ASP A CA 1
ATOM 518 C C . ASP A 1 66 ? 7.559 -16.906 -2.141 1 93.5 66 ASP A C 1
ATOM 520 O O . ASP A 1 66 ? 7.957 -16.391 -1.099 1 93.5 66 ASP A O 1
ATOM 524 N N . LEU A 1 67 ? 6.691 -16.375 -2.955 1 96.31 67 LEU A N 1
ATOM 525 C CA . LEU A 1 67 ? 5.938 -15.172 -2.621 1 96.31 67 LEU A CA 1
ATOM 526 C C . LEU A 1 67 ? 4.469 -15.5 -2.373 1 96.31 67 LEU A C 1
ATOM 528 O O . LEU A 1 67 ? 3.91 -16.391 -3.016 1 96.31 67 LEU A O 1
ATOM 532 N N . VAL A 1 68 ? 3.939 -14.805 -1.417 1 98 68 VAL A N 1
ATOM 533 C CA . VAL A 1 68 ? 2.5 -14.82 -1.183 1 98 68 VAL A CA 1
ATOM 534 C C . VAL A 1 68 ? 1.899 -13.469 -1.553 1 98 68 VAL A C 1
ATOM 536 O O . VAL A 1 68 ? 2.48 -12.422 -1.252 1 98 68 VAL A O 1
ATOM 539 N N . GLU A 1 69 ? 0.795 -13.547 -2.234 1 97.06 69 GLU A N 1
ATOM 540 C CA . GLU A 1 69 ? 0.187 -12.305 -2.701 1 97.06 69 GLU A CA 1
ATOM 541 C C . GLU A 1 69 ? -1.336 -12.383 -2.639 1 97.06 69 GLU A C 1
ATOM 543 O O . GLU A 1 69 ? -1.897 -13.398 -2.227 1 97.06 69 GLU A O 1
ATOM 548 N N . ILE A 1 70 ? -1.967 -11.219 -2.896 1 98.31 70 ILE A N 1
ATOM 549 C CA . ILE A 1 70 ? -3.412 -11.094 -3.047 1 98.31 70 ILE A CA 1
ATOM 550 C C . ILE A 1 70 ? -3.744 -10.57 -4.441 1 98.31 70 ILE A C 1
ATOM 552 O O . ILE A 1 70 ? -3.141 -9.594 -4.902 1 98.31 70 ILE A O 1
ATOM 556 N N . ALA A 1 71 ? -4.582 -11.266 -5.145 1 98.5 71 ALA A N 1
ATOM 557 C CA . ALA A 1 71 ? -5.203 -10.688 -6.332 1 98.5 71 ALA A CA 1
ATOM 558 C C . ALA A 1 71 ? -6.543 -10.039 -5.992 1 98.5 71 ALA A C 1
ATOM 560 O O . ALA A 1 71 ? -7.383 -10.656 -5.324 1 98.5 71 ALA A O 1
ATOM 561 N N . VAL A 1 72 ? -6.762 -8.797 -6.441 1 98.62 72 VAL A N 1
ATOM 562 C CA . VAL A 1 72 ? -7.883 -8.031 -5.914 1 98.62 72 VAL A CA 1
ATOM 563 C C . VAL A 1 72 ? -8.922 -7.816 -7.008 1 98.62 72 VAL A C 1
ATOM 565 O O . VAL A 1 72 ? -8.609 -7.273 -8.07 1 98.62 72 VAL A O 1
ATOM 568 N N . GLY A 1 73 ? -10.141 -8.266 -6.738 1 98.38 73 GLY A N 1
ATOM 569 C CA . GLY A 1 73 ? -11.281 -7.93 -7.574 1 98.38 73 GLY A CA 1
ATOM 570 C C . GLY A 1 73 ? -11.953 -6.629 -7.172 1 98.38 73 GLY A C 1
ATOM 571 O O . GLY A 1 73 ? -12.773 -6.605 -6.254 1 98.38 73 GLY A O 1
ATOM 572 N N . PRO A 1 74 ? -11.664 -5.559 -7.852 1 98 74 PRO A N 1
ATOM 573 C CA . PRO A 1 74 ? -12.211 -4.254 -7.477 1 98 74 PRO A CA 1
ATOM 574 C C . PRO A 1 74 ? -13.586 -3.986 -8.086 1 98 74 PRO A C 1
ATOM 576 O O . PRO A 1 74 ? -14.18 -2.936 -7.844 1 98 74 PRO A O 1
ATOM 579 N N . CYS A 1 75 ? -14.117 -4.852 -8.883 1 97.06 75 CYS A N 1
ATOM 580 C CA . CYS A 1 75 ? -15.281 -4.555 -9.711 1 97.06 75 CYS A CA 1
ATOM 581 C C . CYS A 1 75 ? -16.516 -5.277 -9.195 1 97.06 75 CYS A C 1
ATOM 583 O O . CYS A 1 75 ? -16.406 -6.285 -8.492 1 97.06 75 CYS A O 1
ATOM 585 N N . SER A 1 76 ? -17.625 -4.723 -9.484 1 97.12 76 SER A N 1
ATOM 586 C CA . SER A 1 76 ? -18.969 -5.273 -9.344 1 97.12 76 SER A CA 1
ATOM 587 C C . SER A 1 76 ? -19.969 -4.559 -10.25 1 97.12 76 SER A C 1
ATOM 589 O O . SER A 1 76 ? -19.812 -3.365 -10.523 1 97.12 76 SER A O 1
ATOM 591 N N . SER A 1 77 ? -20.953 -5.309 -10.641 1 97.12 77 SER A N 1
ATOM 592 C CA . SER A 1 77 ? -21.984 -4.742 -11.516 1 97.12 77 SER A CA 1
ATOM 593 C C . SER A 1 77 ? -22.703 -3.584 -10.844 1 97.12 77 SER A C 1
ATOM 595 O O . SER A 1 77 ? -23.344 -2.775 -11.516 1 97.12 77 SER A O 1
ATOM 597 N N . SER A 1 78 ? -22.641 -3.484 -9.555 1 95.19 78 SER A N 1
ATOM 598 C CA . SER A 1 78 ? -23.391 -2.496 -8.781 1 95.19 78 SER A CA 1
ATOM 599 C C . SER A 1 78 ? -22.641 -1.172 -8.703 1 95.19 78 SER A C 1
ATOM 601 O O . SER A 1 78 ? -23.203 -0.161 -8.273 1 95.19 78 SER A O 1
ATOM 603 N N . LEU A 1 79 ? -21.438 -1.099 -9.125 1 96.62 79 LEU A N 1
ATOM 604 C CA . LEU A 1 79 ? -20.609 0.096 -8.961 1 96.62 79 LEU A CA 1
ATOM 605 C C . LEU A 1 79 ? -20.844 1.069 -10.117 1 96.62 79 LEU A C 1
ATOM 607 O O . LEU A 1 79 ? -21.203 0.659 -11.219 1 96.62 79 LEU A O 1
ATOM 611 N N . THR A 1 80 ? -20.656 2.326 -9.805 1 96.56 80 THR A N 1
ATOM 612 C CA . THR A 1 80 ? -20.5 3.311 -10.867 1 96.56 80 THR A CA 1
ATOM 613 C C . THR A 1 80 ? -19.094 3.221 -11.469 1 96.56 80 THR A C 1
ATOM 615 O O . THR A 1 80 ? -18.188 2.645 -10.867 1 96.56 80 THR A O 1
ATOM 618 N N . LEU A 1 81 ? -18.984 3.748 -12.648 1 98.12 81 LEU A N 1
ATOM 619 C CA . LEU A 1 81 ? -17.672 3.783 -13.312 1 98.12 81 LEU A CA 1
ATOM 620 C C . LEU A 1 81 ? -16.625 4.441 -12.422 1 98.12 81 LEU A C 1
ATOM 622 O O . LEU A 1 81 ? -15.523 3.916 -12.266 1 98.12 81 LEU A O 1
ATOM 626 N N . ILE A 1 82 ? -16.953 5.488 -11.742 1 96.5 82 ILE A N 1
ATOM 627 C CA . ILE A 1 82 ? -16.031 6.254 -10.914 1 96.5 82 ILE A CA 1
ATOM 628 C C . ILE A 1 82 ? -15.594 5.41 -9.711 1 96.5 82 ILE A C 1
ATOM 630 O O . ILE A 1 82 ? -14.406 5.332 -9.398 1 96.5 82 ILE A O 1
ATOM 634 N N . GLN A 1 83 ? -16.562 4.805 -9.078 1 96.31 83 GLN A N 1
ATOM 635 C CA . GLN A 1 83 ? -16.25 3.961 -7.926 1 96.31 83 GLN A CA 1
ATOM 636 C C . GLN A 1 83 ? -15.336 2.809 -8.32 1 96.31 83 GLN A C 1
ATOM 638 O O . GLN A 1 83 ? -14.398 2.475 -7.59 1 96.31 83 GLN A O 1
ATOM 643 N N . PHE A 1 84 ? -15.656 2.268 -9.508 1 98.31 84 PHE A N 1
ATOM 644 C CA . PHE A 1 84 ? -14.844 1.167 -10.016 1 98.31 84 PHE A CA 1
ATOM 645 C C . PHE A 1 84 ? -13.406 1.618 -10.258 1 98.31 84 PHE A C 1
ATOM 647 O O . PHE A 1 84 ? -12.469 0.979 -9.789 1 98.31 84 PHE A O 1
ATOM 654 N N . ILE A 1 85 ? -13.195 2.701 -10.875 1 98.56 85 ILE A N 1
ATOM 655 C CA . ILE A 1 85 ? -11.875 3.23 -11.18 1 98.56 85 ILE A CA 1
ATOM 656 C C . ILE A 1 85 ? -11.141 3.572 -9.883 1 98.56 85 ILE A C 1
ATOM 658 O O . ILE A 1 85 ? -9.945 3.303 -9.75 1 98.56 85 ILE A O 1
ATOM 662 N N . GLU A 1 86 ? -11.859 4.117 -8.914 1 98.12 86 GLU A N 1
ATOM 663 C CA . GLU A 1 86 ? -11.273 4.453 -7.621 1 98.12 86 GLU A CA 1
ATOM 664 C C . GLU A 1 86 ? -10.766 3.203 -6.906 1 98.12 86 GLU A C 1
ATOM 666 O O . GLU A 1 86 ? -9.688 3.223 -6.305 1 98.12 86 GLU A O 1
ATOM 671 N N . ASN A 1 87 ? -11.531 2.104 -6.984 1 98.38 87 ASN A N 1
ATOM 672 C CA . ASN A 1 87 ? -11.078 0.831 -6.434 1 98.38 87 ASN A CA 1
ATOM 673 C C . ASN A 1 87 ? -9.789 0.359 -7.098 1 98.38 87 ASN A C 1
ATOM 675 O O . ASN A 1 87 ? -8.891 -0.144 -6.422 1 98.38 87 ASN A O 1
ATOM 679 N N . CYS A 1 88 ? -9.727 0.516 -8.406 1 98.62 88 CYS A N 1
ATOM 680 C CA . CYS A 1 88 ? -8.547 0.1 -9.156 1 98.62 88 CYS A CA 1
ATOM 681 C C . CYS A 1 88 ? -7.328 0.926 -8.758 1 98.62 88 CYS A C 1
ATOM 683 O O . CYS A 1 88 ? -6.242 0.382 -8.562 1 98.62 88 CYS A O 1
ATOM 685 N N . ILE A 1 89 ? -7.516 2.215 -8.594 1 98.38 89 ILE A N 1
ATOM 686 C CA . ILE A 1 89 ? -6.438 3.115 -8.211 1 98.38 89 ILE A CA 1
ATOM 687 C C . ILE A 1 89 ? -5.898 2.725 -6.84 1 98.38 89 ILE A C 1
ATOM 689 O O . ILE A 1 89 ? -4.684 2.672 -6.633 1 98.38 89 ILE A O 1
ATOM 693 N N . LEU A 1 90 ? -6.801 2.457 -5.934 1 97.81 90 LEU A N 1
ATOM 694 C CA . LEU A 1 90 ? -6.387 2.055 -4.594 1 97.81 90 LEU A CA 1
ATOM 695 C C . LEU A 1 90 ? -5.637 0.726 -4.633 1 97.81 90 LEU A C 1
ATOM 697 O O . LEU A 1 90 ? -4.613 0.567 -3.965 1 97.81 90 LEU A O 1
ATOM 701 N N . THR A 1 91 ? -6.105 -0.218 -5.41 1 98.06 91 THR A N 1
ATOM 702 C CA . THR A 1 91 ? -5.453 -1.514 -5.559 1 98.06 91 THR A CA 1
ATOM 703 C C . THR A 1 91 ? -4.043 -1.351 -6.125 1 98.06 91 THR A C 1
ATOM 705 O O . THR A 1 91 ? -3.092 -1.945 -5.617 1 98.06 91 THR A O 1
ATOM 708 N N . ASP A 1 92 ? -3.941 -0.505 -7.109 1 97.31 92 ASP A N 1
ATOM 709 C CA . ASP A 1 92 ? -2.652 -0.216 -7.73 1 97.31 92 ASP A CA 1
ATOM 710 C C . ASP A 1 92 ? -1.677 0.379 -6.719 1 97.31 92 ASP A C 1
ATOM 712 O O . ASP A 1 92 ? -0.491 0.039 -6.715 1 97.31 92 ASP A O 1
ATOM 716 N N . TYR A 1 93 ? -2.195 1.223 -5.918 1 96.31 93 TYR A N 1
ATOM 717 C CA . TYR A 1 93 ? -1.355 1.847 -4.902 1 96.31 93 TYR A CA 1
ATOM 718 C C . TYR A 1 93 ? -0.762 0.799 -3.967 1 96.31 93 TYR A C 1
ATOM 720 O O . TYR A 1 93 ? 0.375 0.939 -3.51 1 96.31 93 TYR A O 1
ATOM 728 N N . MET A 1 94 ? -1.508 -0.271 -3.707 1 95.81 94 MET A N 1
ATOM 729 C CA . MET A 1 94 ? -1.055 -1.317 -2.795 1 95.81 94 MET A CA 1
ATOM 730 C C . MET A 1 94 ? -0.101 -2.277 -3.496 1 95.81 94 MET A C 1
ATOM 732 O O . MET A 1 94 ? 0.579 -3.072 -2.846 1 95.81 94 MET A O 1
ATOM 736 N N . GLY A 1 95 ? -0.09 -2.273 -4.828 1 96.06 95 GLY A N 1
ATOM 737 C CA . GLY A 1 95 ? 0.862 -3.068 -5.586 1 96.06 95 GLY A CA 1
ATOM 738 C C . GLY A 1 95 ? 0.348 -4.457 -5.922 1 96.06 95 GLY A C 1
ATOM 739 O O . GLY A 1 95 ? 1.118 -5.328 -6.332 1 96.06 95 GLY A O 1
ATOM 740 N N . PHE A 1 96 ? -0.988 -4.695 -5.742 1 97.94 96 PHE A N 1
ATOM 741 C CA . PHE A 1 96 ? -1.555 -6.008 -6.027 1 97.94 96 PHE A CA 1
ATOM 742 C C . PHE A 1 96 ? -2.074 -6.074 -7.457 1 97.94 96 PHE A C 1
ATOM 744 O O . PHE A 1 96 ? -2.572 -5.078 -7.988 1 97.94 96 PHE A O 1
ATOM 751 N N . PRO A 1 97 ? -1.978 -7.254 -8.078 1 98.19 97 PRO A N 1
ATOM 752 C CA . PRO A 1 97 ? -2.65 -7.406 -9.367 1 98.19 97 PRO A CA 1
ATOM 753 C C . PRO A 1 97 ? -4.16 -7.207 -9.273 1 98.19 97 PRO A C 1
ATOM 755 O O . PRO A 1 97 ? -4.766 -7.516 -8.242 1 98.19 97 PRO A O 1
ATOM 758 N N . ILE A 1 98 ? -4.699 -6.723 -10.312 1 98.69 98 ILE A N 1
ATOM 759 C CA . ILE A 1 98 ? -6.133 -6.473 -10.383 1 98.69 98 ILE A CA 1
ATOM 760 C C . ILE A 1 98 ? -6.824 -7.625 -11.109 1 98.69 98 ILE A C 1
ATOM 762 O O . ILE A 1 98 ? -6.465 -7.957 -12.242 1 98.69 98 ILE A O 1
ATOM 766 N N . HIS A 1 99 ? -7.762 -8.219 -10.484 1 98.75 99 HIS A N 1
ATOM 767 C CA . HIS A 1 99 ? -8.578 -9.289 -11.047 1 98.75 99 HIS A CA 1
ATOM 768 C C . HIS A 1 99 ? -9.914 -8.75 -11.555 1 98.75 99 HIS A C 1
ATOM 770 O O . HIS A 1 99 ? -10.805 -8.445 -10.758 1 98.75 99 HIS A O 1
ATOM 776 N N . ILE A 1 100 ? -10.086 -8.75 -12.812 1 98.5 100 ILE A N 1
ATOM 777 C CA . ILE A 1 100 ? -11.266 -8.156 -13.445 1 98.5 100 ILE A CA 1
ATOM 778 C C . ILE A 1 100 ? -12.273 -9.258 -13.781 1 98.5 100 ILE A C 1
ATOM 780 O O . ILE A 1 100 ? -12 -10.125 -14.609 1 98.5 100 ILE A O 1
ATOM 784 N N . CYS A 1 101 ? -13.383 -9.172 -13.125 1 97.88 101 CYS A N 1
ATOM 785 C CA . CYS A 1 101 ? -14.539 -9.906 -13.641 1 97.88 101 CYS A CA 1
ATOM 786 C C . CYS A 1 101 ? -15.148 -9.195 -14.844 1 97.88 101 CYS A C 1
ATOM 788 O O . CYS A 1 101 ? -15.898 -8.234 -14.688 1 97.88 101 CYS A O 1
ATOM 790 N N . SER A 1 102 ? -14.961 -9.688 -15.953 1 98.38 102 SER A N 1
ATOM 791 C CA . SER A 1 102 ? -15.227 -8.938 -17.172 1 98.38 102 SER A CA 1
ATOM 792 C C . SER A 1 102 ? -16.719 -8.633 -17.328 1 98.38 102 SER A C 1
ATOM 794 O O . SER A 1 102 ? -17.078 -7.609 -17.906 1 98.38 102 SER A O 1
ATOM 796 N N . TYR A 1 103 ? -17.594 -9.516 -16.797 1 97.94 103 TYR A N 1
ATOM 797 C CA . TYR A 1 103 ? -19.031 -9.234 -16.875 1 97.94 103 TYR A CA 1
ATOM 798 C C . TYR A 1 103 ? -19.375 -7.934 -16.156 1 97.94 103 TYR A C 1
ATOM 800 O O . TYR A 1 103 ? -20.234 -7.176 -16.609 1 97.94 103 TYR A O 1
ATOM 808 N N . ALA A 1 104 ? -18.734 -7.699 -15.062 1 98.38 104 ALA A N 1
ATOM 809 C CA . ALA A 1 104 ? -19 -6.492 -14.281 1 98.38 104 ALA A CA 1
ATOM 810 C C . ALA A 1 104 ? -18.578 -5.242 -15.039 1 98.38 104 ALA A C 1
ATOM 812 O O . ALA A 1 104 ? -19.266 -4.227 -15.031 1 98.38 104 ALA A O 1
ATOM 813 N N . VAL A 1 105 ? -17.453 -5.324 -15.703 1 98.69 105 VAL A N 1
ATOM 814 C CA . VAL A 1 105 ? -16.969 -4.215 -16.516 1 98.69 105 VAL A CA 1
ATOM 815 C C . VAL A 1 105 ? -17.953 -3.924 -17.641 1 98.69 105 VAL A C 1
ATOM 817 O O . VAL A 1 105 ? -18.266 -2.764 -17.906 1 98.69 105 VAL A O 1
ATOM 820 N N . ALA A 1 106 ? -18.406 -4.98 -18.219 1 98.62 106 ALA A N 1
ATOM 821 C CA . ALA A 1 106 ? -19.375 -4.828 -19.312 1 98.62 106 ALA A CA 1
ATOM 822 C C . ALA A 1 106 ? -20.672 -4.207 -18.812 1 98.62 106 ALA A C 1
ATOM 824 O O . ALA A 1 106 ? -21.281 -3.375 -19.484 1 98.62 106 ALA A O 1
ATOM 825 N N . ASP A 1 107 ? -21.156 -4.598 -17.672 1 98.44 107 ASP A N 1
ATOM 826 C CA . ASP A 1 107 ? -22.359 -4.016 -17.078 1 98.44 107 ASP A CA 1
ATOM 827 C C . ASP A 1 107 ? -22.172 -2.527 -16.797 1 98.44 107 ASP A C 1
ATOM 829 O O . ASP A 1 107 ? -23.062 -1.724 -17.078 1 98.44 107 ASP A O 1
ATOM 833 N N . ILE A 1 108 ? -21.031 -2.184 -16.234 1 98.44 108 ILE A N 1
ATOM 834 C CA . ILE A 1 108 ? -20.719 -0.786 -15.945 1 98.44 108 ILE A CA 1
ATOM 835 C C . ILE A 1 108 ? -20.672 0.013 -17.25 1 98.44 108 ILE A C 1
ATOM 837 O O . ILE A 1 108 ? -21.234 1.112 -17.328 1 98.44 108 ILE A O 1
ATOM 841 N N . ALA A 1 109 ? -20.047 -0.517 -18.266 1 98.62 109 ALA A N 1
ATOM 842 C CA . ALA A 1 109 ? -19.984 0.137 -19.562 1 98.62 109 ALA A CA 1
ATOM 843 C C . ALA A 1 109 ? -21.375 0.407 -20.109 1 98.62 109 ALA A C 1
ATOM 845 O O . ALA A 1 109 ? -21.672 1.514 -20.578 1 98.62 109 ALA A O 1
ATOM 846 N N . GLU A 1 110 ? -22.203 -0.596 -20.047 1 98.06 110 GLU A N 1
ATOM 847 C CA . GLU A 1 110 ? -23.562 -0.467 -20.547 1 98.06 110 GLU A CA 1
ATOM 848 C C . GLU A 1 110 ? -24.312 0.654 -19.844 1 98.06 110 GLU A C 1
ATOM 850 O O . GLU A 1 110 ? -24.984 1.462 -20.484 1 98.06 110 GLU A O 1
ATOM 855 N N . LYS A 1 111 ? -24.172 0.722 -18.531 1 97.44 111 LYS A N 1
ATOM 856 C CA . LYS A 1 111 ? -24.812 1.763 -17.75 1 97.44 111 LYS A CA 1
ATOM 857 C C . LYS A 1 111 ? -24.328 3.15 -18.156 1 97.44 111 LYS A C 1
ATOM 859 O O . LYS A 1 111 ? -25.094 4.121 -18.109 1 97.44 111 LYS A O 1
ATOM 864 N N . GLU A 1 112 ? -23.125 3.244 -18.625 1 97.69 112 GLU A N 1
ATOM 865 C CA . GLU A 1 112 ? -22.5 4.527 -18.953 1 97.69 112 GLU A CA 1
ATOM 866 C C . GLU A 1 112 ? -22.609 4.824 -20.438 1 97.69 112 GLU A C 1
ATOM 868 O O . GLU A 1 112 ? -22.125 5.855 -20.906 1 97.69 112 GLU A O 1
ATOM 873 N N . GLY A 1 113 ? -23.188 3.971 -21.188 1 97.62 113 GLY A N 1
ATOM 874 C CA . GLY A 1 113 ? -23.297 4.148 -22.625 1 97.62 113 GLY A CA 1
ATOM 875 C C . GLY A 1 113 ? -21.969 4.012 -23.344 1 97.62 113 GLY A C 1
ATOM 876 O O . GLY A 1 113 ? -21.719 4.707 -24.328 1 97.62 113 GLY A O 1
ATOM 877 N N . LEU A 1 114 ? -21.062 3.178 -22.797 1 98.38 114 LEU A N 1
ATOM 878 C CA . LEU A 1 114 ? -19.734 2.938 -23.359 1 98.38 114 LEU A CA 1
ATOM 879 C C . LEU A 1 114 ? -19.609 1.5 -23.859 1 98.38 114 LEU A C 1
ATOM 881 O O . LEU A 1 114 ? -20.422 0.644 -23.5 1 98.38 114 LEU A O 1
ATOM 885 N N . LYS A 1 115 ? -18.625 1.316 -24.625 1 97.88 115 LYS A N 1
ATOM 886 C CA . LYS A 1 115 ? -18.234 -0.057 -24.922 1 97.88 115 LYS A CA 1
ATOM 887 C C . LYS A 1 115 ? -17.438 -0.663 -23.781 1 97.88 115 LYS A C 1
ATOM 889 O O . LYS A 1 115 ? -16.688 0.039 -23.094 1 97.88 115 LYS A O 1
ATOM 894 N N . PRO A 1 116 ? -17.594 -1.981 -23.609 1 98.38 116 PRO A N 1
ATOM 895 C CA . PRO A 1 116 ? -16.875 -2.611 -22.5 1 98.38 116 PRO A CA 1
ATOM 896 C C . PRO A 1 116 ? -15.359 -2.391 -22.578 1 98.38 116 PRO A C 1
ATOM 898 O O . PRO A 1 116 ? -14.719 -2.098 -21.562 1 98.38 116 PRO A O 1
ATOM 901 N N . ILE A 1 117 ? -14.82 -2.387 -23.719 1 98.56 117 ILE A N 1
ATOM 902 C CA . ILE A 1 117 ? -13.375 -2.277 -23.891 1 98.56 117 ILE A CA 1
ATOM 903 C C . ILE A 1 117 ? -12.914 -0.878 -23.484 1 98.56 117 ILE A C 1
ATOM 905 O O . ILE A 1 117 ? -11.773 -0.697 -23.047 1 98.56 117 ILE A O 1
ATOM 909 N N . GLU A 1 118 ? -13.727 0.145 -23.641 1 98.56 118 GLU A N 1
ATOM 910 C CA . GLU A 1 118 ? -13.383 1.51 -23.25 1 98.56 118 GLU A CA 1
ATOM 911 C C . GLU A 1 118 ? -13.188 1.624 -21.75 1 98.56 118 GLU A C 1
ATOM 913 O O . GLU A 1 118 ? -12.297 2.34 -21.281 1 98.56 118 GLU A O 1
ATOM 918 N N . VAL A 1 119 ? -13.992 0.88 -21.047 1 98.69 119 VAL A N 1
ATOM 919 C CA . VAL A 1 119 ? -13.867 0.892 -19.594 1 98.69 119 VAL A CA 1
ATOM 920 C C . VAL A 1 119 ? -12.562 0.208 -19.188 1 98.69 119 VAL A C 1
ATOM 922 O O . VAL A 1 119 ? -11.852 0.69 -18.312 1 98.69 119 VAL A O 1
ATOM 925 N N . LEU A 1 120 ? -12.25 -0.897 -19.828 1 98.69 120 LEU A N 1
ATOM 926 C CA . LEU A 1 120 ? -10.992 -1.57 -19.531 1 98.69 120 LEU A CA 1
ATOM 927 C C . LEU A 1 120 ? -9.805 -0.646 -19.812 1 98.69 120 LEU A C 1
ATOM 929 O O . LEU A 1 120 ? -8.859 -0.595 -19.016 1 98.69 120 LEU A O 1
ATOM 933 N N . LYS A 1 121 ? -9.859 0.059 -20.891 1 98.62 121 LYS A N 1
ATOM 934 C CA . LYS A 1 121 ? -8.789 0.997 -21.234 1 98.62 121 LYS A CA 1
ATOM 935 C C . LYS A 1 121 ? -8.664 2.096 -20.188 1 98.62 121 LYS A C 1
ATOM 937 O O . LYS A 1 121 ? -7.555 2.518 -19.859 1 98.62 121 LYS A O 1
ATOM 942 N N . MET A 1 122 ? -9.797 2.561 -19.656 1 98.19 122 MET A N 1
ATOM 943 C CA . MET A 1 122 ? -9.758 3.562 -18.594 1 98.19 122 MET A CA 1
ATOM 944 C C . MET A 1 122 ? -9.055 3.02 -17.359 1 98.19 122 MET A C 1
ATOM 946 O O . MET A 1 122 ? -8.328 3.748 -16.688 1 98.19 122 MET A O 1
ATOM 950 N N . VAL A 1 123 ? -9.328 1.742 -17.047 1 98.56 123 VAL A N 1
ATOM 951 C CA . VAL A 1 123 ? -8.617 1.106 -15.945 1 98.56 123 VAL A CA 1
ATOM 952 C C . VAL A 1 123 ? -7.113 1.135 -16.219 1 98.56 123 VAL A C 1
ATOM 954 O O . VAL A 1 123 ? -6.336 1.565 -15.359 1 98.56 123 VAL A O 1
ATOM 957 N N . LEU A 1 124 ? -6.711 0.771 -17.391 1 98.19 124 LEU A N 1
ATOM 958 C CA . LEU A 1 124 ? -5.305 0.652 -17.766 1 98.19 124 LEU A CA 1
ATOM 959 C C . LEU A 1 124 ? -4.621 2.016 -17.75 1 98.19 124 LEU A C 1
ATOM 961 O O . LEU A 1 124 ? -3.42 2.109 -17.484 1 98.19 124 LEU A O 1
ATOM 965 N N . GLU A 1 125 ? -5.328 3.051 -17.953 1 97.12 125 GLU A N 1
ATOM 966 C CA . GLU A 1 125 ? -4.785 4.406 -17.906 1 97.12 125 GLU A CA 1
ATOM 967 C C . GLU A 1 125 ? -4.469 4.824 -16.469 1 97.12 125 GLU A C 1
ATOM 969 O O . GLU A 1 125 ? -3.68 5.746 -16.25 1 97.12 125 GLU A O 1
ATOM 974 N N . ASN A 1 126 ? -5.086 4.082 -15.586 1 96.88 126 ASN A N 1
ATOM 975 C CA . ASN A 1 126 ? -5.004 4.562 -14.211 1 96.88 126 ASN A CA 1
ATOM 976 C C . ASN A 1 126 ? -4.18 3.619 -13.336 1 96.88 126 ASN A C 1
ATOM 978 O O . ASN A 1 126 ? -3.945 3.902 -12.164 1 96.88 126 ASN A O 1
ATOM 982 N N . VAL A 1 127 ? -3.723 2.471 -13.891 1 97.75 127 VAL A N 1
ATOM 983 C CA . VAL A 1 127 ? -3.047 1.514 -13.023 1 97.75 127 VAL A CA 1
ATOM 984 C C . VAL A 1 127 ? -1.784 0.995 -13.711 1 97.75 127 VAL A C 1
ATOM 986 O O . VAL A 1 127 ? -1.688 1.008 -14.938 1 97.75 127 VAL A O 1
ATOM 989 N N . ASP A 1 128 ? -0.838 0.487 -12.961 1 97.44 128 ASP A N 1
ATOM 990 C CA . ASP A 1 128 ? 0.428 -0.022 -13.484 1 97.44 128 ASP A CA 1
ATOM 991 C C . ASP A 1 128 ? 0.562 -1.521 -13.234 1 97.44 128 ASP A C 1
ATOM 993 O O . ASP A 1 128 ? 1.356 -2.197 -13.891 1 97.44 128 ASP A O 1
ATOM 997 N N . VAL A 1 129 ? -0.166 -2.084 -12.305 1 98.06 129 VAL A N 1
ATOM 998 C CA . VAL A 1 129 ? -0.023 -3.475 -11.883 1 98.06 129 VAL A CA 1
ATOM 999 C C . VAL A 1 129 ? -0.636 -4.398 -12.93 1 98.06 129 VAL A C 1
ATOM 1001 O O . VAL A 1 129 ? -1.341 -3.945 -13.836 1 98.06 129 VAL A O 1
ATOM 1004 N N . PRO A 1 130 ? -0.392 -5.719 -12.828 1 98.38 130 PRO A N 1
ATOM 1005 C CA . PRO A 1 130 ? -0.955 -6.66 -13.805 1 98.38 130 PRO A CA 1
ATOM 1006 C C . PRO A 1 130 ? -2.48 -6.719 -13.75 1 98.38 130 PRO A C 1
ATOM 1008 O O . PRO A 1 130 ? -3.072 -6.566 -12.68 1 98.38 130 PRO A O 1
ATOM 1011 N N . ILE A 1 131 ? -3.027 -7 -14.914 1 98.69 131 ILE A N 1
ATOM 1012 C CA . ILE A 1 131 ? -4.473 -7.164 -15.055 1 98.69 131 ILE A CA 1
ATOM 1013 C C . ILE A 1 131 ? -4.793 -8.617 -15.406 1 98.69 131 ILE A C 1
ATOM 1015 O O . ILE A 1 131 ? -4.328 -9.125 -16.422 1 98.69 131 ILE A O 1
ATOM 1019 N N . ASP A 1 132 ? -5.586 -9.203 -14.57 1 98.5 132 ASP A N 1
ATOM 1020 C CA . ASP A 1 132 ? -6.098 -10.555 -14.766 1 98.5 132 ASP A CA 1
ATOM 1021 C C . ASP A 1 132 ? -7.578 -10.531 -15.133 1 98.5 132 ASP A C 1
ATOM 1023 O O . ASP A 1 132 ? -8.383 -9.891 -14.453 1 98.5 132 ASP A O 1
ATOM 1027 N N . ILE A 1 133 ? -7.941 -11.219 -16.172 1 98.69 133 ILE A N 1
ATOM 1028 C CA . ILE A 1 133 ? -9.32 -11.156 -16.656 1 98.69 133 ILE A CA 1
ATOM 1029 C C . ILE A 1 133 ? -10 -12.508 -16.438 1 98.69 133 ILE A C 1
ATOM 1031 O O . ILE A 1 133 ? -9.492 -13.539 -16.875 1 98.69 133 ILE A O 1
ATOM 1035 N N . ASP A 1 134 ? -11.156 -12.453 -15.82 1 97.81 134 ASP A N 1
ATOM 1036 C CA . ASP A 1 134 ? -12 -13.617 -15.555 1 97.81 134 ASP A CA 1
ATOM 1037 C C . ASP A 1 134 ? -13.391 -13.422 -16.156 1 97.81 134 ASP A C 1
ATOM 1039 O O . ASP A 1 134 ? -13.734 -12.336 -16.609 1 97.81 134 ASP A O 1
ATOM 1043 N N . HIS A 1 135 ? -14.156 -14.539 -16.234 1 97.38 135 HIS A N 1
ATOM 1044 C CA . HIS A 1 135 ? -15.492 -14.531 -16.812 1 97.38 135 HIS A CA 1
ATOM 1045 C C . HIS A 1 135 ? -15.461 -14.031 -18.25 1 97.38 135 HIS A C 1
ATOM 1047 O O . HIS A 1 135 ? -16.219 -13.133 -18.609 1 97.38 135 HIS A O 1
ATOM 1053 N N . PHE A 1 136 ? -14.594 -14.617 -19 1 98.38 136 PHE A N 1
ATOM 1054 C CA . PHE A 1 136 ? -14.328 -14.242 -20.391 1 98.38 136 PHE A CA 1
ATOM 1055 C C . PHE A 1 136 ? -14.516 -15.438 -21.312 1 98.38 136 PHE A C 1
ATOM 1057 O O . PHE A 1 136 ? -13.953 -16.5 -21.078 1 98.38 136 PHE A O 1
ATOM 1064 N N . GLY A 1 137 ? -15.352 -15.289 -22.328 1 97.44 137 GLY A N 1
ATOM 1065 C CA . GLY A 1 137 ? -15.672 -16.375 -23.234 1 97.44 137 GLY A CA 1
ATOM 1066 C C . GLY A 1 137 ? -15.312 -16.078 -24.672 1 97.44 137 GLY A C 1
ATOM 1067 O O . GLY A 1 137 ? -14.539 -15.148 -24.953 1 97.44 137 GLY A O 1
ATOM 1068 N N . MET A 1 138 ? -15.805 -16.859 -25.562 1 97.06 138 MET A N 1
ATOM 1069 C CA . MET A 1 138 ? -15.406 -16.797 -26.969 1 97.06 138 MET A CA 1
ATOM 1070 C C . MET A 1 138 ? -15.891 -15.508 -27.625 1 97.06 138 MET A C 1
ATOM 1072 O O . MET A 1 138 ? -15.383 -15.102 -28.672 1 97.06 138 MET A O 1
ATOM 1076 N N . TYR A 1 139 ? -16.844 -14.844 -27.031 1 97.75 139 TYR A N 1
ATOM 1077 C CA . TYR A 1 139 ? -17.359 -13.602 -27.594 1 97.75 139 TYR A CA 1
ATOM 1078 C C . TYR A 1 139 ? -16.891 -12.398 -26.797 1 97.75 139 TYR A C 1
ATOM 1080 O O . TYR A 1 139 ? -17.391 -11.281 -26.984 1 97.75 139 TYR A O 1
ATOM 1088 N N . GLY A 1 140 ? -15.992 -12.625 -25.844 1 98.06 140 GLY A N 1
ATOM 1089 C CA . GLY A 1 140 ? -15.555 -11.547 -24.969 1 98.06 140 GLY A CA 1
ATOM 1090 C C . GLY A 1 140 ? -16.109 -11.648 -23.562 1 98.06 140 GLY A C 1
ATOM 1091 O O . GLY A 1 140 ? -16.266 -12.75 -23.031 1 98.06 140 GLY A O 1
ATOM 1092 N N . PRO A 1 141 ? -16.344 -10.461 -22.938 1 98.5 141 PRO A N 1
ATOM 1093 C CA . PRO A 1 141 ? -16.906 -10.484 -21.578 1 98.5 141 PRO A CA 1
ATOM 1094 C C . PRO A 1 141 ? -18.234 -11.234 -21.5 1 98.5 141 PRO A C 1
ATOM 1096 O O . PRO A 1 141 ? -19.172 -10.906 -22.234 1 98.5 141 PRO A O 1
ATOM 1099 N N . MET A 1 142 ? -18.281 -12.172 -20.578 1 97.81 142 MET A N 1
ATOM 1100 C CA . MET A 1 142 ? -19.562 -12.844 -20.359 1 97.81 142 MET A CA 1
ATOM 1101 C C . MET A 1 142 ? -20.594 -11.875 -19.781 1 97.81 142 MET A C 1
ATOM 1103 O O . MET A 1 142 ? -20.234 -10.844 -19.219 1 97.81 142 MET A O 1
ATOM 1107 N N . ARG A 1 143 ? -21.828 -12.219 -20.078 1 97.75 143 ARG A N 1
ATOM 1108 C CA . ARG A 1 143 ? -22.938 -11.422 -19.562 1 97.75 143 ARG A CA 1
ATOM 1109 C C . ARG A 1 143 ? -23.938 -12.289 -18.812 1 97.75 143 ARG A C 1
ATOM 1111 O O . ARG A 1 143 ? -24.266 -13.391 -19.266 1 97.75 143 ARG A O 1
ATOM 1118 N N . PHE A 1 144 ? -24.406 -11.766 -17.641 1 97.19 144 PHE A N 1
ATOM 1119 C CA . PHE A 1 144 ? -25.344 -12.516 -16.797 1 97.19 144 PHE A CA 1
ATOM 1120 C C . PHE A 1 144 ? -26.531 -11.648 -16.391 1 97.19 144 PHE A C 1
ATOM 1122 O O . PHE A 1 144 ? -26.406 -10.422 -16.297 1 97.19 144 PHE A O 1
ATOM 1129 N N . PRO A 1 145 ? -27.672 -12.289 -16.203 1 96.25 145 PRO A N 1
ATOM 1130 C CA . PRO A 1 145 ? -28.781 -11.508 -15.664 1 96.25 145 PRO A CA 1
ATOM 1131 C C . PRO A 1 145 ? -28.547 -11.047 -14.227 1 96.25 145 PRO A C 1
ATOM 1133 O O . PRO A 1 145 ? -27.672 -11.586 -13.547 1 96.25 145 PRO A O 1
ATOM 1136 N N . LYS A 1 146 ? -29.297 -10.18 -13.742 1 94.38 146 LYS A N 1
ATOM 1137 C CA . LYS A 1 146 ? -29.141 -9.516 -12.461 1 94.38 146 LYS A CA 1
ATOM 1138 C C . LYS A 1 146 ? -29.203 -10.516 -11.305 1 94.38 146 LYS A C 1
ATOM 1140 O O . LYS A 1 146 ? -28.516 -10.352 -10.297 1 94.38 146 LYS A O 1
ATOM 1145 N N . GLU A 1 147 ? -30.031 -11.492 -11.422 1 93.12 147 GLU A N 1
ATOM 1146 C CA . GLU A 1 147 ? -30.188 -12.461 -10.344 1 93.12 147 GLU A CA 1
ATOM 1147 C C . GLU A 1 147 ? -28.891 -13.234 -10.109 1 93.12 147 GLU A C 1
ATOM 1149 O O . GLU A 1 147 ? -28.688 -13.805 -9.039 1 93.12 147 GLU A O 1
ATOM 1154 N N . ILE A 1 148 ? -28.016 -13.266 -11.141 1 93.69 148 ILE A N 1
ATOM 1155 C CA . ILE A 1 148 ? -26.719 -13.93 -11.016 1 93.69 148 ILE A CA 1
ATOM 1156 C C . ILE A 1 148 ? -25.672 -12.922 -10.555 1 93.69 148 ILE A C 1
ATOM 1158 O O . ILE A 1 148 ? -24.938 -13.18 -9.594 1 93.69 148 ILE A O 1
ATOM 1162 N N . THR A 1 149 ? -25.609 -11.711 -11.117 1 94.75 149 THR A N 1
ATOM 1163 C CA . THR A 1 149 ? -24.562 -10.734 -10.812 1 94.75 149 THR A CA 1
ATOM 1164 C C . THR A 1 149 ? -24.75 -10.172 -9.406 1 94.75 149 THR A C 1
ATOM 1166 O O . THR A 1 149 ? -23.797 -9.625 -8.828 1 94.75 149 THR A O 1
ATOM 1169 N N . HIS A 1 150 ? -25.953 -10.289 -8.859 1 93.31 150 HIS A N 1
ATOM 1170 C CA . HIS A 1 150 ? -26.25 -9.766 -7.535 1 93.31 150 HIS A CA 1
ATOM 1171 C C . HIS A 1 150 ? -26.531 -10.891 -6.547 1 93.31 150 HIS A C 1
ATOM 1173 O O . HIS A 1 150 ? -27.203 -10.672 -5.527 1 93.31 150 HIS A O 1
ATOM 1179 N N . CYS A 1 151 ? -26.062 -11.984 -6.992 1 91.75 151 CYS A N 1
ATOM 1180 C CA . CYS A 1 151 ? -26.25 -13.133 -6.113 1 91.75 151 CYS A CA 1
ATOM 1181 C C . CYS A 1 151 ? -25.656 -12.867 -4.73 1 91.75 151 CYS A C 1
ATOM 1183 O O . CYS A 1 151 ? -24.578 -12.305 -4.617 1 91.75 151 CYS A O 1
ATOM 1185 N N . TYR A 1 152 ? -26.297 -13.312 -3.707 1 89.12 152 TYR A N 1
ATOM 1186 C CA . TYR A 1 152 ? -25.922 -13.07 -2.322 1 89.12 152 TYR A CA 1
ATOM 1187 C C . TYR A 1 152 ? -24.766 -13.984 -1.901 1 89.12 152 TYR A C 1
ATOM 1189 O O . TYR A 1 152 ? -24.094 -13.727 -0.905 1 89.12 152 TYR A O 1
ATOM 1197 N N . GLY A 1 153 ? -24.484 -14.945 -2.668 1 89.44 153 GLY A N 1
ATOM 1198 C CA . GLY A 1 153 ? -23.5 -15.945 -2.297 1 89.44 153 GLY A CA 1
ATOM 1199 C C . GLY A 1 153 ? -24.031 -17.016 -1.365 1 89.44 153 GLY A C 1
ATOM 1200 O O . GLY A 1 153 ? -23.375 -17.391 -0.393 1 89.44 153 GLY A O 1
ATOM 1201 N N . ASP A 1 154 ? -25.188 -17.5 -1.611 1 88.62 154 ASP A N 1
ATOM 1202 C CA . ASP A 1 154 ? -25.891 -18.438 -0.751 1 88.62 154 ASP A CA 1
ATOM 1203 C C . ASP A 1 154 ? -25.078 -19.719 -0.565 1 88.62 154 ASP A C 1
ATOM 1205 O O . ASP A 1 154 ? -25.078 -20.312 0.519 1 88.62 154 ASP A O 1
ATOM 1209 N N . CYS A 1 155 ? -24.484 -20.109 -1.633 1 90.12 155 CYS A N 1
ATOM 1210 C CA . CYS A 1 155 ? -23.688 -21.344 -1.55 1 90.12 155 CYS A CA 1
ATOM 1211 C C . CYS A 1 155 ? -22.578 -21.188 -0.526 1 90.12 155 CYS A C 1
ATOM 1213 O O . CYS A 1 155 ? -22.359 -22.078 0.296 1 90.12 155 CYS A O 1
ATOM 1215 N N . TYR A 1 156 ? -21.922 -20.078 -0.492 1 92.88 156 TYR A N 1
ATOM 1216 C CA . TYR A 1 156 ? -20.844 -19.828 0.461 1 92.88 156 TYR A CA 1
ATOM 1217 C C . TYR A 1 156 ? -21.391 -19.578 1.859 1 92.88 156 TYR A C 1
ATOM 1219 O O . TYR A 1 156 ? -20.797 -20 2.854 1 92.88 156 TYR A O 1
ATOM 1227 N N . PHE A 1 157 ? -22.516 -18.938 1.89 1 93.62 157 PHE A N 1
ATOM 1228 C CA . PHE A 1 157 ? -23.125 -18.609 3.174 1 93.62 157 PHE A CA 1
ATOM 1229 C C . PHE A 1 157 ? -23.594 -19.875 3.883 1 93.62 157 PHE A C 1
ATOM 1231 O O . PHE A 1 157 ? -23.359 -20.047 5.082 1 93.62 157 PHE A O 1
ATOM 1238 N N . LYS A 1 158 ? -24.203 -20.719 3.178 1 91.44 158 LYS A N 1
ATOM 1239 C CA . LYS A 1 158 ? -24.797 -21.922 3.758 1 91.44 158 LYS A CA 1
ATOM 1240 C C . LYS A 1 158 ? -23.734 -23 4.004 1 91.44 158 LYS A C 1
ATOM 1242 O O . LYS A 1 158 ? -23.844 -23.781 4.941 1 91.44 158 LYS A O 1
ATOM 1247 N N . GLY A 1 159 ? -22.688 -22.953 3.191 1 86.88 159 GLY A N 1
ATOM 1248 C CA . GLY A 1 159 ? -21.656 -23.953 3.32 1 86.88 159 GLY A CA 1
ATOM 1249 C C . GLY A 1 159 ? -22 -25.266 2.631 1 86.88 159 GLY A C 1
ATOM 1250 O O . GLY A 1 159 ? -23.047 -25.359 1.969 1 86.88 159 GLY A O 1
ATOM 1251 N N . PRO A 1 160 ? -21.047 -26.188 2.742 1 78.06 160 PRO A N 1
ATOM 1252 C CA . PRO A 1 160 ? -21.328 -27.5 2.123 1 78.06 160 PRO A CA 1
ATOM 1253 C C . PRO A 1 160 ? -22.547 -28.188 2.715 1 78.06 160 PRO A C 1
ATOM 1255 O O . PRO A 1 160 ? -22.906 -27.938 3.871 1 78.06 160 PRO A O 1
ATOM 1258 N N . PRO A 1 161 ? -23.375 -29.031 1.934 1 77 161 PRO A N 1
ATOM 1259 C CA . PRO A 1 161 ? -23.125 -29.641 0.625 1 77 161 PRO A CA 1
ATOM 1260 C C . PRO A 1 161 ? -23.578 -28.75 -0.533 1 77 161 PRO A C 1
ATOM 1262 O O . PRO A 1 161 ? -24.641 -28.125 -0.456 1 77 161 PRO A O 1
ATOM 1265 N N . PHE A 1 162 ? -22.672 -28.609 -1.512 1 76 162 PHE A N 1
ATOM 1266 C CA . PHE A 1 162 ? -23.016 -27.859 -2.721 1 76 162 PHE A CA 1
ATOM 1267 C C . PHE A 1 162 ? -23.766 -28.75 -3.709 1 76 162 PHE A C 1
ATOM 1269 O O . PHE A 1 162 ? -23.281 -29.828 -4.078 1 76 162 PHE A O 1
ATOM 1276 N N . LYS A 1 163 ? -25 -28.406 -3.943 1 72.94 163 LYS A N 1
ATOM 1277 C CA . LYS A 1 163 ? -25.812 -29.172 -4.875 1 72.94 163 LYS A CA 1
ATOM 1278 C C . LYS A 1 163 ? -25.828 -28.531 -6.262 1 72.94 163 LYS A C 1
ATOM 1280 O O . LYS A 1 163 ? -26.5 -29.016 -7.168 1 72.94 163 LYS A O 1
ATOM 1285 N N . GLY A 1 164 ? -25 -27.609 -6.445 1 74.94 164 GLY A N 1
ATOM 1286 C CA . GLY A 1 164 ? -24.953 -26.844 -7.684 1 74.94 164 GLY A CA 1
ATOM 1287 C C . GLY A 1 164 ? -25.469 -25.422 -7.527 1 74.94 164 GLY A C 1
ATOM 1288 O O . GLY A 1 164 ? -26.062 -25.078 -6.504 1 74.94 164 GLY A O 1
ATOM 1289 N N . CYS A 1 165 ? -25.031 -24.672 -8.492 1 80.06 165 CYS A N 1
ATOM 1290 C CA . CYS A 1 165 ? -25.531 -23.297 -8.469 1 80.06 165 CYS A CA 1
ATOM 1291 C C . CYS A 1 165 ? -27.047 -23.266 -8.656 1 80.06 165 CYS A C 1
ATOM 1293 O O . CYS A 1 165 ? -27.562 -23.625 -9.711 1 80.06 165 CYS A O 1
ATOM 1295 N N . PRO A 1 166 ? -27.734 -22.891 -7.77 1 72.62 166 PRO A N 1
ATOM 1296 C CA . PRO A 1 166 ? -29.203 -22.891 -7.871 1 72.62 166 PRO A CA 1
ATOM 1297 C C . PRO A 1 166 ? -29.719 -21.969 -8.961 1 72.62 166 PRO A C 1
ATOM 1299 O O . PRO A 1 166 ? -30.891 -22.047 -9.352 1 72.62 166 PRO A O 1
ATOM 1302 N N . ARG A 1 167 ? -28.844 -21.266 -9.523 1 78.12 167 ARG A N 1
ATOM 1303 C CA . ARG A 1 167 ? -29.328 -20.281 -10.477 1 78.12 167 ARG A CA 1
ATOM 1304 C C . ARG A 1 167 ? -28.875 -20.609 -11.891 1 78.12 167 ARG A C 1
ATOM 1306 O O . ARG A 1 167 ? -29.062 -19.812 -12.812 1 78.12 167 ARG A O 1
ATOM 1313 N N . ASN A 1 168 ? -28.312 -21.672 -12.023 1 81.19 168 ASN A N 1
ATOM 1314 C CA . ASN A 1 168 ? -27.906 -22.125 -13.352 1 81.19 168 ASN A CA 1
ATOM 1315 C C . ASN A 1 168 ? -27.109 -21.047 -14.086 1 81.19 168 ASN A C 1
ATOM 1317 O O . ASN A 1 168 ? -27.438 -20.688 -15.219 1 81.19 168 ASN A O 1
ATOM 1321 N N . ARG A 1 169 ? -26.172 -20.531 -13.508 1 86.31 169 ARG A N 1
ATOM 1322 C CA . ARG A 1 169 ? -25.422 -19.344 -13.898 1 86.31 169 ARG A CA 1
ATOM 1323 C C . ARG A 1 169 ? -25.062 -19.391 -15.383 1 86.31 169 ARG A C 1
ATOM 1325 O O . ARG A 1 169 ? -25.438 -18.5 -16.141 1 86.31 169 ARG A O 1
ATOM 1332 N N . ILE A 1 170 ? -24.438 -20.484 -15.883 1 86.75 170 ILE A N 1
ATOM 1333 C CA . ILE A 1 170 ? -23.875 -20.5 -17.234 1 86.75 170 ILE A CA 1
ATOM 1334 C C . ILE A 1 170 ? -25 -20.672 -18.25 1 86.75 170 ILE A C 1
ATOM 1336 O O . ILE A 1 170 ? -24.922 -20.141 -19.359 1 86.75 170 ILE A O 1
ATOM 1340 N N . HIS A 1 171 ? -26.062 -21.297 -17.844 1 89.5 171 HIS A N 1
ATOM 1341 C CA . HIS A 1 171 ? -27.172 -21.531 -18.766 1 89.5 171 HIS A CA 1
ATOM 1342 C C . HIS A 1 171 ? -28.031 -20.281 -18.891 1 89.5 171 HIS A C 1
ATOM 1344 O O . HIS A 1 171 ? -28.844 -20.188 -19.828 1 89.5 171 HIS A O 1
ATOM 1350 N N . LYS A 1 172 ? -27.891 -19.438 -18.016 1 93.19 172 LYS A N 1
ATOM 1351 C CA . LYS A 1 172 ? -28.688 -18.203 -18.062 1 93.19 172 LYS A CA 1
ATOM 1352 C C . LYS A 1 172 ? -27.891 -17.062 -18.656 1 93.19 172 LYS A C 1
ATOM 1354 O O . LYS A 1 172 ? -28.344 -15.906 -18.656 1 93.19 172 LYS A O 1
ATOM 1359 N N . ARG A 1 173 ? -26.797 -17.375 -19.156 1 96.19 173 ARG A N 1
ATOM 1360 C CA . ARG A 1 173 ? -25.938 -16.375 -19.797 1 96.19 173 ARG A CA 1
ATOM 1361 C C . ARG A 1 173 ? -26.672 -15.641 -20.906 1 96.19 173 ARG A C 1
ATOM 1363 O O . ARG A 1 173 ? -27.484 -16.234 -21.625 1 96.19 173 ARG A O 1
ATOM 1370 N N . LEU A 1 174 ? -26.344 -14.328 -21 1 97.38 174 LEU A N 1
ATOM 1371 C CA . LEU A 1 174 ? -26.953 -13.484 -22.016 1 97.38 174 LEU A CA 1
ATOM 1372 C C . LEU A 1 174 ? -26.094 -13.43 -23.266 1 97.38 174 LEU A C 1
ATOM 1374 O O . LEU A 1 174 ? -25.5 -12.391 -23.578 1 97.38 174 LEU A O 1
ATOM 1378 N N . ILE A 1 175 ? -26.203 -14.414 -24.094 1 97 175 ILE A N 1
ATOM 1379 C CA . ILE A 1 175 ? -25.281 -14.672 -25.203 1 97 175 ILE A CA 1
ATOM 1380 C C . ILE A 1 175 ? -25.438 -13.586 -26.266 1 97 175 ILE A C 1
ATOM 1382 O O . ILE A 1 175 ? -24.453 -13.148 -26.859 1 97 175 ILE A O 1
ATOM 1386 N N . GLU A 1 176 ? -26.656 -13.133 -26.516 1 97.19 176 GLU A N 1
ATOM 1387 C CA . GLU A 1 176 ? -26.875 -12.109 -27.531 1 97.19 176 GLU A CA 1
ATOM 1388 C C . GLU A 1 176 ? -26.188 -10.797 -27.156 1 97.19 176 GLU A C 1
ATOM 1390 O O . GLU A 1 176 ? -25.641 -10.117 -28.016 1 97.19 176 GLU A O 1
ATOM 1395 N N . LYS A 1 177 ? -26.188 -10.516 -25.875 1 97 177 LYS A N 1
ATOM 1396 C CA . LYS A 1 177 ? -25.484 -9.32 -25.422 1 97 177 LYS A CA 1
ATOM 1397 C C . LYS A 1 177 ? -23.984 -9.469 -25.578 1 97 177 LYS A C 1
ATOM 1399 O O . LYS A 1 177 ? -23.281 -8.508 -25.906 1 97 177 LYS A O 1
ATOM 1404 N N . GLU A 1 178 ? -23.516 -10.633 -25.344 1 97.94 178 GLU A N 1
ATOM 1405 C CA . GLU A 1 178 ? -22.094 -10.898 -25.516 1 97.94 178 GLU A CA 1
ATOM 1406 C C . GLU A 1 178 ? -21.656 -10.68 -26.969 1 97.94 178 GLU A C 1
ATOM 1408 O O . GLU A 1 178 ? -20.594 -10.109 -27.219 1 97.94 178 GLU A O 1
ATOM 1413 N N . LYS A 1 179 ? -22.453 -11.07 -27.844 1 98.06 179 LYS A N 1
ATOM 1414 C CA . LYS A 1 179 ? -22.141 -11.023 -29.266 1 98.06 179 LYS A CA 1
ATOM 1415 C C . LYS A 1 179 ? -22.094 -9.586 -29.766 1 98.06 179 LYS A C 1
ATOM 1417 O O . LYS A 1 179 ? -21.469 -9.305 -30.797 1 98.06 179 LYS A O 1
ATOM 1422 N N . GLU A 1 180 ? -22.75 -8.734 -29.062 1 97.62 180 GLU A N 1
ATOM 1423 C CA . GLU A 1 180 ? -22.797 -7.332 -29.469 1 97.62 180 GLU A CA 1
ATOM 1424 C C . GLU A 1 180 ? -21.391 -6.75 -29.578 1 97.62 180 GLU A C 1
ATOM 1426 O O . GLU A 1 180 ? -21.141 -5.863 -30.391 1 97.62 180 GLU A O 1
ATOM 1431 N N . HIS A 1 181 ? -20.484 -7.242 -28.828 1 96.88 181 HIS A N 1
ATOM 1432 C CA . HIS A 1 181 ? -19.141 -6.684 -28.828 1 96.88 181 HIS A CA 1
ATOM 1433 C C . HIS A 1 181 ? -18.094 -7.766 -29.062 1 96.88 181 HIS A C 1
ATOM 1435 O O . HIS A 1 181 ? -16.984 -7.68 -28.547 1 96.88 181 HIS A O 1
ATOM 1441 N N . ALA A 1 182 ? -18.484 -8.766 -29.766 1 98 182 ALA A N 1
ATOM 1442 C CA . ALA A 1 182 ? -17.594 -9.891 -30.047 1 98 182 ALA A CA 1
ATOM 1443 C C . ALA A 1 182 ? -16.359 -9.438 -30.812 1 98 182 ALA A C 1
ATOM 1445 O O . ALA A 1 182 ? -15.312 -10.094 -30.766 1 98 182 ALA A O 1
ATOM 1446 N N . ASP A 1 183 ? -16.469 -8.297 -31.469 1 97.81 183 ASP A N 1
ATOM 1447 C CA . ASP A 1 183 ? -15.359 -7.754 -32.25 1 97.81 183 ASP A CA 1
ATOM 1448 C C . ASP A 1 183 ? -14.219 -7.301 -31.328 1 97.81 183 ASP A C 1
ATOM 1450 O O . ASP A 1 183 ? -13.086 -7.113 -31.781 1 97.81 183 ASP A O 1
ATOM 1454 N N . GLU A 1 184 ? -14.453 -7.148 -30.047 1 98.12 184 GLU A N 1
ATOM 1455 C CA . GLU A 1 184 ? -13.461 -6.672 -29.078 1 98.12 184 GLU A CA 1
ATOM 1456 C C . GLU A 1 184 ? -12.656 -7.828 -28.5 1 98.12 184 GLU A C 1
ATOM 1458 O O . GLU A 1 184 ? -11.711 -7.613 -27.734 1 98.12 184 GLU A O 1
ATOM 1463 N N . PHE A 1 185 ? -12.945 -9.023 -28.859 1 98.56 185 PHE A N 1
ATOM 1464 C CA . PHE A 1 185 ? -12.43 -10.234 -28.234 1 98.56 185 PHE A CA 1
ATOM 1465 C C . PHE A 1 185 ? -10.906 -10.219 -28.188 1 98.56 185 PHE A C 1
ATOM 1467 O O . PHE A 1 185 ? -10.312 -10.273 -27.109 1 98.56 185 PHE A O 1
ATOM 1474 N N . GLU A 1 186 ? -10.258 -10.047 -29.234 1 98.44 186 GLU A N 1
ATOM 1475 C CA . GLU A 1 186 ? -8.797 -10.102 -29.297 1 98.44 186 GLU A CA 1
ATOM 1476 C C . GLU A 1 186 ? -8.172 -8.906 -28.594 1 98.44 186 GLU A C 1
ATOM 1478 O O . GLU A 1 186 ? -7.105 -9.023 -27.984 1 98.44 186 GLU A O 1
ATOM 1483 N N . ASP A 1 187 ? -8.812 -7.77 -28.703 1 98.44 187 ASP A N 1
ATOM 1484 C CA . ASP A 1 187 ? -8.266 -6.57 -28.062 1 98.44 187 ASP A CA 1
ATOM 1485 C C . ASP A 1 187 ? -8.227 -6.723 -26.547 1 98.44 187 ASP A C 1
ATOM 1487 O O . ASP A 1 187 ? -7.277 -6.281 -25.891 1 98.44 187 ASP A O 1
ATOM 1491 N N . TRP A 1 188 ? -9.273 -7.355 -25.984 1 98.69 188 TRP A N 1
ATOM 1492 C CA . TRP A 1 188 ? -9.281 -7.641 -24.547 1 98.69 188 TRP A CA 1
ATOM 1493 C C . TRP A 1 1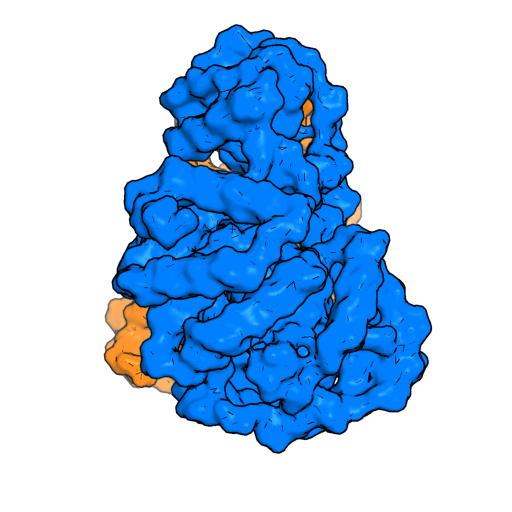88 ? -8.078 -8.484 -24.156 1 98.69 188 TRP A C 1
ATOM 1495 O O . TRP A 1 188 ? -7.398 -8.18 -23.172 1 98.69 188 TRP A O 1
ATOM 1505 N N . ILE A 1 189 ? -7.809 -9.469 -24.891 1 98.69 189 ILE A N 1
ATOM 1506 C CA . ILE A 1 189 ? -6.738 -10.414 -24.594 1 98.69 189 ILE A CA 1
ATOM 1507 C C . ILE A 1 189 ? -5.387 -9.711 -24.703 1 98.69 189 ILE A C 1
ATOM 1509 O O . ILE A 1 189 ? -4.52 -9.883 -23.844 1 98.69 189 ILE A O 1
ATOM 1513 N N . LYS A 1 190 ? -5.203 -8.867 -25.688 1 98.25 190 LYS A N 1
ATOM 1514 C CA . LYS A 1 190 ? -3.953 -8.141 -25.875 1 98.25 190 LYS A CA 1
ATOM 1515 C C . LYS A 1 190 ? -3.674 -7.199 -24.703 1 98.25 190 LYS A C 1
ATOM 1517 O O . LYS A 1 190 ? -2.516 -6.945 -24.375 1 98.25 190 LYS A O 1
ATOM 1522 N N . LEU A 1 191 ? -4.719 -6.723 -24.094 1 98.25 191 LEU A N 1
ATOM 1523 C CA . LEU A 1 191 ? -4.578 -5.734 -23.031 1 98.25 191 LEU A CA 1
ATOM 1524 C C . LEU A 1 191 ? -4.387 -6.418 -21.672 1 98.25 191 LEU A C 1
ATOM 1526 O O . LEU A 1 191 ? -3.951 -5.785 -20.719 1 98.25 191 LEU A O 1
ATOM 1530 N N . ALA A 1 192 ? -4.684 -7.707 -21.531 1 98.44 192 ALA A N 1
ATOM 1531 C CA . ALA A 1 192 ? -4.594 -8.461 -20.297 1 98.44 192 ALA A CA 1
ATOM 1532 C C . ALA A 1 192 ? -3.156 -8.891 -20.016 1 98.44 192 ALA A C 1
ATOM 1534 O O . ALA A 1 192 ? -2.336 -8.977 -20.922 1 98.44 192 ALA A O 1
ATOM 1535 N N . SER A 1 193 ? -2.844 -9.016 -18.75 1 98.19 193 SER A N 1
ATOM 1536 C CA . SER A 1 193 ? -1.621 -9.711 -18.375 1 98.19 193 SER A CA 1
ATOM 1537 C C . SER A 1 193 ? -1.831 -11.227 -18.344 1 98.19 193 SER A C 1
ATOM 1539 O O . SER A 1 193 ? -0.966 -11.984 -18.781 1 98.19 193 SER A O 1
ATOM 1541 N N . THR A 1 194 ? -2.941 -11.609 -17.781 1 98.38 194 THR A N 1
ATOM 1542 C CA . THR A 1 194 ? -3.342 -13.008 -17.688 1 98.38 194 THR A CA 1
ATOM 1543 C C . THR A 1 194 ? -4.84 -13.164 -17.922 1 98.38 194 THR A C 1
ATOM 1545 O O . THR A 1 194 ? -5.594 -12.195 -17.797 1 98.38 194 THR A O 1
ATOM 1548 N N . LEU A 1 195 ? -5.188 -14.352 -18.312 1 98.56 195 LEU A N 1
ATOM 1549 C CA . LEU A 1 195 ? -6.594 -14.711 -18.438 1 98.56 195 LEU A CA 1
ATOM 1550 C C . LEU A 1 195 ? -6.918 -15.945 -17.594 1 98.56 195 LEU A C 1
ATOM 1552 O O . LEU A 1 195 ? -6.102 -16.859 -17.5 1 98.56 195 LEU A O 1
ATOM 1556 N N . CYS A 1 196 ? -8.148 -15.93 -17.062 1 98.06 196 CYS A N 1
ATOM 1557 C CA . CYS A 1 196 ? -8.633 -17.094 -16.328 1 98.06 196 CYS A CA 1
ATOM 1558 C C . CYS A 1 196 ? -9.594 -17.906 -17.172 1 98.06 196 CYS A C 1
ATOM 1560 O O . CYS A 1 196 ? -10.477 -17.359 -17.828 1 98.06 196 CYS A O 1
ATOM 1562 N N . ILE A 1 197 ? -9.43 -19.172 -17.125 1 97.88 197 ILE A N 1
ATOM 1563 C CA . ILE A 1 197 ? -10.383 -20.094 -17.734 1 97.88 197 ILE A CA 1
ATOM 1564 C C . ILE A 1 197 ? -10.867 -21.109 -16.688 1 97.88 197 ILE A C 1
ATOM 1566 O O . ILE A 1 197 ? -10.164 -21.375 -15.711 1 97.88 197 ILE A O 1
ATOM 1570 N N . ASN A 1 198 ? -12.023 -21.562 -16.906 1 95.94 198 ASN A N 1
ATOM 1571 C CA . ASN A 1 198 ? -12.664 -22.5 -15.984 1 95.94 198 ASN A CA 1
ATOM 1572 C C . ASN A 1 198 ? -12.836 -23.875 -16.625 1 95.94 198 ASN A C 1
ATOM 1574 O O . ASN A 1 198 ? -13.352 -23.984 -17.734 1 95.94 198 ASN A O 1
ATOM 1578 N N . VAL A 1 199 ? -12.469 -24.906 -15.914 1 96.31 199 VAL A N 1
ATOM 1579 C CA . VAL A 1 199 ? -12.547 -26.25 -16.5 1 96.31 199 VAL A CA 1
ATOM 1580 C C . VAL A 1 199 ? -13.555 -27.094 -15.711 1 96.31 199 VAL A C 1
ATOM 1582 O O . VAL A 1 199 ? -13.547 -28.312 -15.805 1 96.31 199 VAL A O 1
ATOM 1585 N N . VAL A 1 200 ? -14.375 -26.469 -14.992 1 93.12 200 VAL A N 1
ATOM 1586 C CA . VAL A 1 200 ? -15.242 -27.125 -14.031 1 93.12 200 VAL A CA 1
ATOM 1587 C C . VAL A 1 200 ? -16.312 -27.938 -14.773 1 93.12 200 VAL A C 1
ATOM 1589 O O . VAL A 1 200 ? -16.922 -28.844 -14.203 1 93.12 200 VAL A O 1
ATOM 1592 N N . GLU A 1 201 ? -16.594 -27.578 -15.984 1 90.88 201 GLU A N 1
ATOM 1593 C CA . GLU A 1 201 ? -17.531 -28.375 -16.766 1 90.88 201 GLU A CA 1
ATOM 1594 C C . GLU A 1 201 ? -17.094 -29.844 -16.797 1 90.88 201 GLU A C 1
ATOM 1596 O O . GLU A 1 201 ? -17.938 -30.734 -16.703 1 90.88 201 GLU A O 1
ATOM 1601 N N . GLU A 1 202 ? -15.836 -30.062 -16.891 1 91.5 202 GLU A N 1
ATOM 1602 C CA . GLU A 1 202 ? -15.273 -31.406 -16.953 1 91.5 202 GLU A CA 1
ATOM 1603 C C . GLU A 1 202 ? -15.477 -32.156 -15.641 1 91.5 202 GLU A C 1
ATOM 1605 O O . GLU A 1 202 ? -15.375 -33.375 -15.594 1 91.5 202 GLU A O 1
ATOM 1610 N N . GLN A 1 203 ? -15.758 -31.406 -14.617 1 91.62 203 GLN A N 1
ATOM 1611 C CA . GLN A 1 203 ? -15.961 -31.984 -13.297 1 91.62 203 GLN A CA 1
ATOM 1612 C C . GLN A 1 203 ? -17.438 -32.156 -12.977 1 91.62 203 GLN A C 1
ATOM 1614 O O . GLN A 1 203 ? -17.812 -32.438 -11.836 1 91.62 203 GLN A O 1
ATOM 1619 N N . GLY A 1 204 ? -18.266 -31.812 -13.977 1 86.38 204 GLY A N 1
ATOM 1620 C CA . GLY A 1 204 ? -19.703 -31.938 -13.805 1 86.38 204 GLY A CA 1
ATOM 1621 C C . GLY A 1 204 ? -20.359 -30.641 -13.352 1 86.38 204 GLY A C 1
ATOM 1622 O O . GLY A 1 204 ? -21.531 -30.641 -12.945 1 86.38 204 GLY A O 1
ATOM 1623 N N . GLY A 1 205 ? -19.609 -29.609 -13.359 1 86.62 205 GLY A N 1
ATOM 1624 C CA . GLY A 1 205 ? -20.156 -28.328 -12.914 1 86.62 205 GLY A CA 1
ATOM 1625 C C . GLY A 1 205 ? -20.703 -27.484 -14.055 1 86.62 205 GLY A C 1
ATOM 1626 O O . GLY A 1 205 ? -20.359 -26.312 -14.172 1 86.62 205 GLY A O 1
ATOM 1627 N N . GLU A 1 206 ? -21.547 -28.016 -14.859 1 82.25 206 GLU A N 1
ATOM 1628 C CA . GLU A 1 206 ? -22.047 -27.375 -16.078 1 82.25 206 GLU A CA 1
ATOM 1629 C C . GLU A 1 206 ? -22.922 -26.172 -15.742 1 82.25 206 GLU A C 1
ATOM 1631 O O . GLU A 1 206 ? -23.094 -25.281 -16.578 1 82.25 206 GLU A O 1
ATOM 1636 N N . GLU A 1 207 ? -23.344 -26.141 -14.602 1 82.88 207 GLU A N 1
ATOM 1637 C CA . GLU A 1 207 ? -24.203 -25.031 -14.211 1 82.88 207 GLU A CA 1
ATOM 1638 C C . GLU A 1 207 ? -23.375 -23.797 -13.844 1 82.88 207 GLU A C 1
ATOM 1640 O O . GLU A 1 207 ? -23.906 -22.688 -13.766 1 82.88 207 GLU A O 1
ATOM 1645 N N . HIS A 1 208 ? -22.094 -24.016 -13.711 1 83.69 208 HIS A N 1
ATOM 1646 C CA . HIS A 1 208 ? -21.266 -22.953 -13.156 1 83.69 208 HIS A CA 1
ATOM 1647 C C . HIS A 1 208 ? -20.203 -22.5 -14.156 1 83.69 208 HIS A C 1
ATOM 1649 O O . HIS A 1 208 ? -19.609 -21.438 -13.992 1 83.69 208 HIS A O 1
ATOM 1655 N N . ALA A 1 209 ? -20.078 -23.281 -15.148 1 88.94 209 ALA A N 1
ATOM 1656 C CA . ALA A 1 209 ? -18.922 -23 -16.016 1 88.94 209 ALA A CA 1
ATOM 1657 C C . ALA A 1 209 ? -19.312 -23.109 -17.484 1 88.94 209 ALA A C 1
ATOM 1659 O O . ALA A 1 209 ? -20.172 -23.906 -17.859 1 88.94 209 ALA A O 1
ATOM 1660 N N . ALA A 1 210 ? -18.625 -22.328 -18.234 1 92.31 210 ALA A N 1
ATOM 1661 C CA . ALA A 1 210 ? -18.781 -22.406 -19.688 1 92.31 210 ALA A CA 1
ATOM 1662 C C . ALA A 1 210 ? -18.219 -23.703 -20.234 1 92.31 210 ALA A C 1
ATOM 1664 O O . ALA A 1 210 ? -17.375 -24.344 -19.594 1 92.31 210 ALA A O 1
ATOM 1665 N N . PRO A 1 211 ? -18.703 -24.094 -21.453 1 93.62 211 PRO A N 1
ATOM 1666 C CA . PRO A 1 211 ? -18.156 -25.297 -22.078 1 93.62 211 PRO A CA 1
ATOM 1667 C C . PRO A 1 211 ? -16.656 -25.234 -22.266 1 93.62 211 PRO A C 1
ATOM 1669 O O . PRO A 1 211 ? -16.109 -24.172 -22.594 1 93.62 211 PRO A O 1
ATOM 1672 N N . LEU A 1 212 ? -16.047 -26.406 -22.156 1 96.38 212 LEU A N 1
ATOM 1673 C CA . LEU A 1 212 ? -14.594 -26.484 -22.281 1 96.38 212 LEU A CA 1
ATOM 1674 C C . LEU A 1 212 ? -14.133 -26 -23.641 1 96.38 212 LEU A C 1
ATOM 1676 O O . LEU A 1 212 ? -13.062 -25.391 -23.766 1 96.38 212 LEU A O 1
ATOM 1680 N N . GLU A 1 213 ? -14.953 -26.25 -24.688 1 96.06 213 GLU A N 1
ATOM 1681 C CA . GLU A 1 213 ? -14.609 -25.828 -26.047 1 96.06 213 GLU A CA 1
ATOM 1682 C C . GLU A 1 213 ? -14.469 -24.312 -26.125 1 96.06 213 GLU A C 1
ATOM 1684 O O . GLU A 1 213 ? -13.602 -23.797 -26.844 1 96.06 213 GLU A O 1
ATOM 1689 N N . GLU A 1 214 ? -15.297 -23.688 -25.438 1 96.69 214 GLU A N 1
ATOM 1690 C CA . GLU A 1 214 ? -15.211 -22.219 -25.375 1 96.69 214 GLU A CA 1
ATOM 1691 C C . GLU A 1 214 ? -13.945 -21.781 -24.656 1 96.69 214 GLU A C 1
ATOM 1693 O O . GLU A 1 214 ? -13.273 -20.844 -25.094 1 96.69 214 GLU A O 1
ATOM 1698 N N . MET A 1 215 ? -13.586 -22.422 -23.594 1 97.62 215 MET A N 1
ATOM 1699 C CA . MET A 1 215 ? -12.383 -22.109 -22.828 1 97.62 215 MET A CA 1
ATOM 1700 C C . MET A 1 215 ? -11.133 -22.391 -23.656 1 97.62 215 MET A C 1
ATOM 1702 O O . MET A 1 215 ? -10.125 -21.688 -23.531 1 97.62 215 MET A O 1
ATOM 1706 N N . LYS A 1 216 ? -11.188 -23.375 -24.516 1 98.19 216 LYS A N 1
ATOM 1707 C CA . LYS A 1 216 ? -10.078 -23.688 -25.406 1 98.19 216 LYS A CA 1
ATOM 1708 C C . LYS A 1 216 ? -9.805 -22.531 -26.359 1 98.19 216 LYS A C 1
ATOM 1710 O O . LYS A 1 216 ? -8.641 -22.219 -26.656 1 98.19 216 LYS A O 1
ATOM 1715 N N . ILE A 1 217 ? -10.852 -21.922 -26.844 1 98.38 217 ILE A N 1
ATOM 1716 C CA . ILE A 1 217 ? -10.711 -20.781 -27.75 1 98.38 217 ILE A CA 1
ATOM 1717 C C . ILE A 1 217 ? -9.992 -19.641 -27.031 1 98.38 217 ILE A C 1
ATOM 1719 O O . ILE A 1 217 ? -9.07 -19.031 -27.578 1 98.38 217 ILE A O 1
ATOM 1723 N N . VAL A 1 218 ? -10.375 -19.391 -25.844 1 98.5 218 VAL A N 1
ATOM 1724 C CA . VAL A 1 218 ? -9.766 -18.328 -25.047 1 98.5 218 VAL A CA 1
ATOM 1725 C C . VAL A 1 218 ? -8.297 -18.672 -24.781 1 98.5 218 VAL A C 1
ATOM 1727 O O . VAL A 1 218 ? -7.418 -17.828 -24.953 1 98.5 218 VAL A O 1
ATOM 1730 N N . ALA A 1 219 ? -8.031 -19.891 -24.391 1 98.56 219 ALA A N 1
ATOM 1731 C CA . ALA A 1 219 ? -6.68 -20.344 -24.078 1 98.56 219 ALA A CA 1
ATOM 1732 C C . ALA A 1 219 ? -5.754 -20.219 -25.281 1 98.56 219 ALA A C 1
ATOM 1734 O O . ALA A 1 219 ? -4.641 -19.703 -25.172 1 98.56 219 ALA A O 1
ATOM 1735 N N . GLU A 1 220 ? -6.188 -20.641 -26.422 1 98.25 220 GLU A N 1
ATOM 1736 C CA . GLU A 1 220 ? -5.387 -20.609 -27.641 1 98.25 220 GLU A CA 1
ATOM 1737 C C . GLU A 1 220 ? -5.066 -19.172 -28.047 1 98.25 220 GLU A C 1
ATOM 1739 O O . GLU A 1 220 ? -3.947 -18.875 -28.469 1 98.25 220 GLU A O 1
ATOM 1744 N N . THR A 1 221 ? -6.062 -18.328 -27.938 1 98.5 221 THR A N 1
ATOM 1745 C CA . THR A 1 221 ? -5.84 -16.922 -28.297 1 98.5 221 THR A CA 1
ATOM 1746 C C . THR A 1 221 ? -4.891 -16.25 -27.312 1 98.5 221 THR A C 1
ATOM 1748 O O . THR A 1 221 ? -4.055 -15.438 -27.703 1 98.5 221 THR A O 1
ATOM 1751 N N . ALA A 1 222 ? -5.082 -16.562 -26.016 1 98.25 222 ALA A N 1
ATOM 1752 C CA . ALA A 1 222 ? -4.16 -16.031 -25.016 1 98.25 222 ALA A CA 1
ATOM 1753 C C . ALA A 1 222 ? -2.721 -16.438 -25.328 1 98.25 222 ALA A C 1
ATOM 1755 O O . ALA A 1 222 ? -1.817 -15.594 -25.297 1 98.25 222 ALA A O 1
ATOM 1756 N N . LYS A 1 223 ? -2.508 -17.672 -25.625 1 96.38 223 LYS A N 1
ATOM 1757 C CA . LYS A 1 223 ? -1.183 -18.172 -25.969 1 96.38 223 LYS A CA 1
ATOM 1758 C C . LYS A 1 223 ? -0.639 -17.5 -27.219 1 96.38 223 LYS A C 1
ATOM 1760 O O . LYS A 1 223 ? 0.55 -17.188 -27.297 1 96.38 223 LYS A O 1
ATOM 1765 N N . LYS A 1 224 ? -1.502 -17.328 -28.156 1 97.25 224 LYS A N 1
ATOM 1766 C CA . LYS A 1 224 ? -1.125 -16.641 -29.391 1 97.25 224 LYS A CA 1
ATOM 1767 C C . LYS A 1 224 ? -0.509 -15.281 -29.094 1 97.25 224 LYS A C 1
ATOM 1769 O O . LYS A 1 224 ? 0.444 -14.867 -29.75 1 97.25 224 LYS A O 1
ATOM 1774 N N . TYR A 1 225 ? -1.008 -14.633 -28.109 1 97 225 TYR A N 1
ATOM 1775 C CA . TYR A 1 225 ? -0.546 -13.281 -27.828 1 97 225 TYR A CA 1
ATOM 1776 C C . TYR A 1 225 ? 0.409 -13.273 -26.641 1 97 225 TYR A C 1
ATOM 1778 O O . TYR A 1 225 ? 0.705 -12.219 -26.078 1 97 225 TYR A O 1
ATOM 1786 N N . GLY A 1 226 ? 0.805 -14.445 -26.156 1 94.56 226 GLY A N 1
ATOM 1787 C CA . GLY A 1 226 ? 1.85 -14.578 -25.156 1 94.56 226 GLY A CA 1
ATOM 1788 C C . GLY A 1 226 ? 1.373 -14.242 -23.75 1 94.56 226 GLY A C 1
ATOM 1789 O O . GLY A 1 226 ? 2.16 -13.812 -22.922 1 94.56 226 GLY A O 1
ATOM 1790 N N . LYS A 1 227 ? 0.066 -14.375 -23.531 1 97.31 227 LYS A N 1
ATOM 1791 C CA . LYS A 1 227 ? -0.489 -14.055 -22.219 1 97.31 227 LYS A CA 1
ATOM 1792 C C . LYS A 1 227 ? -0.514 -15.281 -21.328 1 97.31 227 LYS A C 1
ATOM 1794 O O . LYS A 1 227 ? -0.649 -16.406 -21.797 1 97.31 227 LYS A O 1
ATOM 1799 N N . GLY A 1 228 ? -0.336 -15.055 -20.016 1 97.06 228 GLY A N 1
ATOM 1800 C CA . GLY A 1 228 ? -0.457 -16.141 -19.047 1 97.06 228 GLY A CA 1
ATOM 1801 C C . GLY A 1 228 ? -1.878 -16.656 -18.906 1 97.06 228 GLY A C 1
ATOM 1802 O O . GLY A 1 228 ? -2.836 -15.914 -19.141 1 97.06 228 GLY A O 1
ATOM 1803 N N . LEU A 1 229 ? -1.938 -17.891 -18.5 1 98.25 229 LEU A N 1
ATOM 1804 C CA . LEU A 1 229 ? -3.236 -18.547 -18.344 1 98.25 229 LEU A CA 1
ATOM 1805 C C . LEU A 1 229 ? -3.404 -19.109 -16.938 1 98.25 229 LEU A C 1
ATOM 1807 O O . LEU A 1 229 ? -2.518 -19.812 -16.438 1 98.25 229 LEU A O 1
ATOM 1811 N N . GLU A 1 230 ? -4.523 -18.766 -16.359 1 98.56 230 GLU A N 1
ATOM 1812 C CA . GLU A 1 230 ? -4.914 -19.359 -15.078 1 98.56 230 GLU A CA 1
ATOM 1813 C C . GLU A 1 230 ? -6.066 -20.344 -15.25 1 98.56 230 GLU A C 1
ATOM 1815 O O . GLU A 1 230 ? -7.047 -20.047 -15.938 1 98.56 230 GLU A O 1
ATOM 1820 N N . GLY A 1 231 ? -5.941 -21.547 -14.68 1 98.5 231 GLY A N 1
ATOM 1821 C CA . GLY A 1 231 ? -6.984 -22.547 -14.781 1 98.5 231 GLY A CA 1
ATOM 1822 C C . GLY A 1 231 ? -7.684 -22.812 -13.461 1 98.5 231 GLY A C 1
ATOM 1823 O O . GLY A 1 231 ? -7.055 -23.234 -12.484 1 98.5 231 GLY A O 1
ATOM 1824 N N . ILE A 1 232 ? -8.961 -22.625 -13.445 1 98.06 232 ILE A N 1
ATOM 1825 C CA . ILE A 1 232 ? -9.766 -22.781 -12.242 1 98.06 232 ILE A CA 1
ATOM 1826 C C . ILE A 1 232 ? -10.406 -24.172 -12.227 1 98.06 232 ILE A C 1
ATOM 1828 O O . ILE A 1 232 ? -11.031 -24.578 -13.211 1 98.06 232 ILE A O 1
ATOM 1832 N N . PHE A 1 233 ? -10.297 -24.875 -11.172 1 97.62 233 PHE A N 1
ATOM 1833 C CA . PHE A 1 233 ? -10.977 -26.156 -10.992 1 97.62 233 PHE A CA 1
ATOM 1834 C C . PHE A 1 233 ? -11.445 -26.328 -9.555 1 97.62 233 PHE A C 1
ATOM 1836 O O . PHE A 1 233 ? -10.945 -25.641 -8.648 1 97.62 233 PHE A O 1
ATOM 1843 N N . HIS A 1 234 ? -12.414 -27.156 -9.336 1 95.56 234 HIS A N 1
ATOM 1844 C CA . HIS A 1 234 ? -12.977 -27.438 -8.023 1 95.56 234 HIS A CA 1
ATOM 1845 C C . HIS A 1 234 ? -12.234 -28.594 -7.344 1 95.56 234 HIS A C 1
ATOM 1847 O O . HIS A 1 234 ? -11.758 -29.516 -8.016 1 95.56 234 HIS A O 1
ATOM 1853 N N . ILE A 1 235 ? -12.219 -28.516 -6.07 1 96.75 235 ILE A N 1
ATOM 1854 C CA . ILE A 1 235 ? -11.727 -29.672 -5.34 1 96.75 235 ILE A CA 1
ATOM 1855 C C . ILE A 1 235 ? -12.68 -30.859 -5.547 1 96.75 235 ILE A C 1
ATOM 1857 O O . ILE A 1 235 ? -12.234 -32 -5.699 1 96.75 235 ILE A O 1
ATOM 1861 N N . GLY A 1 236 ? -14 -30.547 -5.547 1 94.06 236 GLY A N 1
ATOM 1862 C CA . GLY A 1 236 ? -14.992 -31.594 -5.738 1 94.06 236 GLY A CA 1
ATOM 1863 C C . GLY A 1 236 ? -14.945 -32.656 -4.66 1 94.06 236 GLY A C 1
ATOM 1864 O O . GLY A 1 236 ? -14.977 -32.344 -3.469 1 94.06 236 GLY A O 1
ATOM 1865 N N . ASP A 1 237 ? -14.859 -33.938 -5.051 1 94.19 237 ASP A N 1
ATOM 1866 C CA . ASP A 1 237 ? -14.859 -35.031 -4.086 1 94.19 237 ASP A CA 1
ATOM 1867 C C . ASP A 1 237 ? -13.461 -35.25 -3.504 1 94.19 237 ASP A C 1
ATOM 1869 O O . ASP A 1 237 ? -13.266 -36.125 -2.66 1 94.19 237 ASP A O 1
ATOM 1873 N N . GLY A 1 238 ? -12.508 -34.469 -3.949 1 95.69 238 GLY A N 1
ATOM 1874 C CA . GLY A 1 238 ? -11.148 -34.531 -3.432 1 95.69 238 GLY A CA 1
ATOM 1875 C C . GLY A 1 238 ? -10.297 -35.562 -4.117 1 95.69 238 GLY A C 1
ATOM 1876 O O . GLY A 1 238 ? -9.148 -35.812 -3.723 1 95.69 238 GLY A O 1
ATOM 1877 N N . TYR A 1 239 ? -10.867 -36.25 -5.047 1 97.5 239 TYR A N 1
ATOM 1878 C CA . TYR A 1 239 ? -10.117 -37.281 -5.719 1 97.5 239 TYR A CA 1
ATOM 1879 C C . TYR A 1 239 ? -10.406 -37.312 -7.215 1 97.5 239 TYR A C 1
ATOM 1881 O O . TYR A 1 239 ? -9.75 -36.594 -7.984 1 97.5 239 TYR A O 1
ATOM 1889 N N . ASP A 1 240 ? -11.594 -37.875 -7.691 1 97.38 240 ASP A N 1
ATOM 1890 C CA . ASP A 1 240 ? -11.898 -37.969 -9.117 1 97.38 240 ASP A CA 1
ATOM 1891 C C . ASP A 1 240 ? -12.062 -36.594 -9.742 1 97.38 240 ASP A C 1
ATOM 1893 O O . ASP A 1 240 ? -11.531 -36.312 -10.82 1 97.38 240 ASP A O 1
ATOM 1897 N N . ASP A 1 241 ? -12.812 -35.781 -9.094 1 96.44 241 ASP A N 1
ATOM 1898 C CA . ASP A 1 241 ? -13.016 -34.406 -9.57 1 96.44 241 ASP A CA 1
ATOM 1899 C C . ASP A 1 241 ? -11.688 -33.656 -9.648 1 96.44 241 ASP A C 1
ATOM 1901 O O . ASP A 1 241 ? -11.43 -32.938 -10.609 1 96.44 241 ASP A O 1
ATOM 1905 N N . LEU A 1 242 ? -10.914 -33.844 -8.609 1 97.75 242 LEU A N 1
ATOM 1906 C CA . LEU A 1 242 ? -9.625 -33.156 -8.555 1 97.75 242 LEU A CA 1
ATOM 1907 C C . LEU A 1 242 ? -8.734 -33.594 -9.719 1 97.75 242 LEU A C 1
ATOM 1909 O O . LEU A 1 242 ? -8.156 -32.75 -10.406 1 97.75 242 LEU A O 1
ATOM 1913 N N . ILE A 1 243 ? -8.641 -34.875 -9.977 1 98.5 243 ILE A N 1
ATOM 1914 C CA . ILE A 1 243 ? -7.832 -35.406 -11.062 1 98.5 243 ILE A CA 1
ATOM 1915 C C . ILE A 1 243 ? -8.328 -34.875 -12.398 1 98.5 243 ILE A C 1
ATOM 1917 O O . ILE A 1 243 ? -7.527 -34.438 -13.227 1 98.5 243 ILE A O 1
ATOM 1921 N N . THR A 1 244 ? -9.633 -34.844 -12.555 1 98 244 THR A N 1
ATOM 1922 C CA . THR A 1 244 ? -10.234 -34.375 -13.805 1 98 244 THR A CA 1
ATOM 1923 C C . THR A 1 244 ? -9.922 -32.906 -14.047 1 98 244 THR A C 1
ATOM 1925 O O . THR A 1 244 ? -9.57 -32.531 -15.164 1 98 244 THR A O 1
ATOM 1928 N N . GLY A 1 245 ? -10.078 -32.094 -13.031 1 97.88 245 GLY A N 1
ATOM 1929 C CA . GLY A 1 245 ? -9.781 -30.688 -13.156 1 97.88 245 GLY A CA 1
ATOM 1930 C C . GLY A 1 245 ? -8.328 -30.406 -13.484 1 97.88 245 GLY A C 1
ATOM 1931 O O . GLY A 1 245 ? -8.031 -29.625 -14.391 1 97.88 245 GLY A O 1
ATOM 1932 N N . ILE A 1 246 ? -7.434 -31.062 -12.781 1 98.44 246 ILE A N 1
ATOM 1933 C CA . ILE A 1 246 ? -6 -30.875 -12.977 1 98.44 246 ILE A CA 1
ATOM 1934 C C . ILE A 1 246 ? -5.602 -31.328 -14.375 1 98.44 246 ILE A C 1
ATOM 1936 O O . ILE A 1 246 ? -4.855 -30.625 -15.07 1 98.44 246 ILE A O 1
ATOM 1940 N N . LYS A 1 247 ? -6.105 -32.469 -14.773 1 98.31 247 LYS A N 1
ATOM 1941 C CA . LYS A 1 247 ? -5.805 -32.969 -16.109 1 98.31 247 LYS A CA 1
ATOM 1942 C C . LYS A 1 247 ? -6.246 -31.984 -17.188 1 98.31 247 LYS A C 1
ATOM 1944 O O . LYS A 1 247 ? -5.5 -31.719 -18.125 1 98.31 247 LYS A O 1
ATOM 1949 N N . ALA A 1 248 ? -7.453 -31.438 -17.047 1 97.75 248 ALA A N 1
ATOM 1950 C CA . ALA A 1 248 ? -7.961 -30.469 -18.016 1 97.75 248 ALA A CA 1
ATOM 1951 C C . ALA A 1 248 ? -7.066 -29.234 -18.094 1 97.75 248 ALA A C 1
ATOM 1953 O O . ALA A 1 248 ? -6.797 -28.719 -19.172 1 97.75 248 ALA A O 1
ATOM 1954 N N . CYS A 1 249 ? -6.625 -28.766 -16.969 1 98 249 CYS A N 1
ATOM 1955 C CA . CYS A 1 249 ? -5.727 -27.609 -16.922 1 98 249 CYS A CA 1
ATOM 1956 C C . CYS A 1 249 ? -4.414 -27.906 -17.625 1 98 249 CYS A C 1
ATOM 1958 O O . CYS A 1 249 ? -3.898 -27.078 -18.375 1 98 249 CYS A O 1
ATOM 1960 N N . ILE A 1 250 ? -3.85 -29.094 -17.359 1 97.88 250 ILE A N 1
ATOM 1961 C CA . ILE A 1 250 ? -2.588 -29.484 -17.984 1 97.88 250 ILE A CA 1
ATOM 1962 C C . ILE A 1 250 ? -2.766 -29.594 -19.5 1 97.88 250 ILE A C 1
ATOM 1964 O O . ILE A 1 250 ? -1.918 -29.125 -20.266 1 97.88 250 ILE A O 1
ATOM 1968 N N . ASP A 1 251 ? -3.92 -30.156 -19.938 1 96.75 251 ASP A N 1
ATOM 1969 C CA . ASP A 1 251 ? -4.203 -30.312 -21.359 1 96.75 251 ASP A CA 1
ATOM 1970 C C . ASP A 1 251 ? -4.301 -28.938 -22.047 1 96.75 251 ASP A C 1
ATOM 1972 O O . ASP A 1 251 ? -3.971 -28.812 -23.234 1 96.75 251 ASP A O 1
ATOM 1976 N N . LEU A 1 252 ? -4.707 -27.969 -21.312 1 97.12 252 LEU A N 1
ATOM 1977 C CA . LEU A 1 252 ? -4.859 -26.625 -21.875 1 97.12 252 LEU A CA 1
ATOM 1978 C C . LEU A 1 252 ? -3.59 -25.797 -21.656 1 97.12 252 LEU A C 1
ATOM 1980 O O . LEU A 1 252 ? -3.559 -24.609 -21.984 1 97.12 252 LEU A O 1
ATOM 1984 N N . ASP A 1 253 ? -2.592 -26.359 -21.062 1 96.5 253 ASP A N 1
ATOM 1985 C CA . ASP A 1 253 ? -1.278 -25.75 -20.875 1 96.5 253 ASP A CA 1
ATOM 1986 C C . ASP A 1 253 ? -1.374 -24.5 -20 1 96.5 253 ASP A C 1
ATOM 1988 O O . ASP A 1 253 ? -0.852 -23.438 -20.375 1 96.5 253 ASP A O 1
ATOM 1992 N N . VAL A 1 254 ? -2.059 -24.641 -18.953 1 97.5 254 VAL A N 1
ATOM 1993 C CA . VAL A 1 254 ? -2.268 -23.531 -18.031 1 97.5 254 VAL A CA 1
ATOM 1994 C C . VAL A 1 254 ? -0.978 -23.25 -17.266 1 97.5 254 VAL A C 1
ATOM 1996 O O . VAL A 1 254 ? -0.189 -24.172 -17 1 97.5 254 VAL A O 1
ATOM 1999 N N . ASP A 1 255 ? -0.797 -21.969 -16.844 1 98 255 ASP A N 1
ATOM 2000 C CA . ASP A 1 255 ? 0.418 -21.531 -16.156 1 98 255 ASP A CA 1
ATOM 2001 C C . ASP A 1 255 ? 0.217 -21.516 -14.641 1 98 255 ASP A C 1
ATOM 2003 O O . ASP A 1 255 ? 1.162 -21.75 -13.883 1 98 255 ASP A O 1
ATOM 2007 N N . VAL A 1 256 ? -0.965 -21.188 -14.211 1 98.62 256 VAL A N 1
ATOM 2008 C CA . VAL A 1 256 ? -1.315 -21.047 -12.805 1 98.62 256 VAL A CA 1
ATOM 2009 C C . VAL A 1 256 ? -2.529 -21.906 -12.484 1 98.62 256 VAL A C 1
ATOM 2011 O O . VAL A 1 256 ? -3.529 -21.891 -13.203 1 98.62 256 VAL A O 1
ATOM 2014 N N . PHE A 1 257 ? -2.414 -22.719 -11.438 1 98.81 257 PHE A N 1
ATOM 2015 C CA . PHE A 1 257 ? -3.574 -23.469 -10.969 1 98.81 257 PHE A CA 1
ATOM 2016 C C . PHE A 1 257 ? -4.348 -22.672 -9.922 1 98.81 257 PHE A C 1
ATOM 2018 O O . PHE A 1 257 ? -3.766 -22.188 -8.945 1 98.81 257 PHE A O 1
ATOM 2025 N N . VAL A 1 258 ? -5.602 -22.516 -10.148 1 98.75 258 VAL A N 1
ATOM 2026 C CA . VAL A 1 258 ? -6.484 -21.844 -9.203 1 98.75 258 VAL A CA 1
ATOM 2027 C C . VAL A 1 258 ? -7.457 -22.844 -8.602 1 98.75 258 VAL A C 1
ATOM 2029 O O . VAL A 1 258 ? -8.406 -23.266 -9.258 1 98.75 258 VAL A O 1
ATOM 2032 N N . VAL A 1 259 ? -7.285 -23.141 -7.344 1 98.62 259 VAL A N 1
ATOM 2033 C CA . VAL A 1 259 ? -8.047 -24.156 -6.641 1 98.62 259 VAL A CA 1
ATOM 2034 C C . VAL A 1 259 ? -9.25 -23.531 -5.949 1 98.62 259 VAL A C 1
ATOM 2036 O O . VAL A 1 259 ? -9.102 -22.641 -5.113 1 98.62 259 VAL A O 1
ATOM 2039 N N . GLU A 1 260 ? -10.367 -24.031 -6.262 1 96.38 260 GLU A N 1
ATOM 2040 C CA . GLU A 1 260 ? -11.562 -23.516 -5.609 1 96.38 260 GLU A CA 1
ATOM 2041 C C . GLU A 1 260 ? -12.125 -24.516 -4.594 1 96.38 260 GLU A C 1
ATOM 2043 O O . GLU A 1 260 ? -12.43 -25.656 -4.945 1 96.38 260 GLU A O 1
ATOM 2048 N N . GLY A 1 261 ? -12.227 -24.125 -3.365 1 96 261 GLY A N 1
ATOM 2049 C CA . GLY A 1 261 ? -12.742 -24.922 -2.27 1 96 261 GLY A CA 1
ATOM 2050 C C . GLY A 1 261 ? -14.133 -24.5 -1.826 1 96 261 GLY A C 1
ATOM 2051 O O . GLY A 1 261 ? -15.039 -24.391 -2.646 1 96 261 GLY A O 1
ATOM 2052 N N . ALA A 1 262 ? -14.211 -24.281 -0.467 1 94.81 262 ALA A N 1
ATOM 2053 C CA . ALA A 1 262 ? -15.453 -23.828 0.143 1 94.81 262 ALA A CA 1
ATOM 2054 C C . ALA A 1 262 ? -16.625 -24.719 -0.266 1 94.81 262 ALA A C 1
ATOM 2056 O O . ALA A 1 262 ? -16.562 -25.938 -0.111 1 94.81 262 ALA A O 1
ATOM 2057 N N . PRO A 1 263 ? -17.766 -24.203 -0.766 1 92.06 263 PRO A N 1
ATOM 2058 C CA . PRO A 1 263 ? -18.891 -25.094 -1.029 1 92.06 263 PRO A CA 1
ATOM 2059 C C . PRO A 1 263 ? -18.562 -26.156 -2.09 1 92.06 263 PRO A C 1
ATOM 2061 O O . PRO A 1 263 ? -19.266 -27.156 -2.205 1 92.06 263 PRO A O 1
ATOM 2064 N N . PHE A 1 264 ? -17.5 -25.969 -2.855 1 92.62 264 PHE A N 1
ATOM 2065 C CA . PHE A 1 264 ? -17.156 -26.875 -3.953 1 92.62 264 PHE A CA 1
ATOM 2066 C C . PHE A 1 264 ? -16.141 -27.922 -3.506 1 92.62 264 PHE A C 1
ATOM 2068 O O . PHE A 1 264 ? -15.656 -28.703 -4.316 1 92.62 264 PHE A O 1
ATOM 2075 N N . ASN A 1 265 ? -15.789 -27.812 -2.283 1 95.44 265 ASN A N 1
ATOM 2076 C CA . ASN A 1 265 ? -15.055 -28.859 -1.588 1 95.44 265 ASN A CA 1
ATOM 2077 C C . ASN A 1 265 ? -16 -29.812 -0.853 1 95.44 265 ASN A C 1
ATOM 2079 O O . ASN A 1 265 ? -16.359 -29.562 0.298 1 95.44 265 ASN A O 1
ATOM 2083 N N . ARG A 1 266 ? -16.297 -30.938 -1.507 1 93.69 266 ARG A N 1
ATOM 2084 C CA . ARG A 1 266 ? -17.281 -31.875 -0.978 1 93.69 266 ARG A CA 1
ATOM 2085 C C . ARG A 1 266 ? -16.609 -33.094 -0.39 1 93.69 266 ARG A C 1
ATOM 2087 O O . ARG A 1 266 ? -17.25 -34.125 -0.188 1 93.69 266 ARG A O 1
ATOM 2094 N N . ALA A 1 267 ? -15.367 -32.938 -0.154 1 95.19 267 ALA A N 1
ATOM 2095 C CA . ALA A 1 267 ? -14.617 -34.062 0.403 1 95.19 267 ALA A CA 1
ATOM 2096 C C . ALA A 1 267 ? -15.023 -34.312 1.853 1 95.19 267 ALA A C 1
ATOM 2098 O O . ALA A 1 267 ? -15.477 -33.406 2.549 1 95.19 267 ALA A O 1
ATOM 2099 N N . LYS A 1 268 ? -14.844 -35.562 2.314 1 93.31 268 LYS A N 1
ATOM 2100 C CA . LYS A 1 268 ? -15.148 -35.938 3.691 1 93.31 268 LYS A CA 1
ATOM 2101 C C . LYS A 1 268 ? -14.281 -35.156 4.676 1 93.31 268 LYS A C 1
ATOM 2103 O O . LYS A 1 268 ? -14.789 -34.594 5.648 1 93.31 268 LYS A O 1
ATOM 2108 N N . ASN A 1 269 ? -13.047 -35.219 4.473 1 95.94 269 ASN A N 1
ATOM 2109 C CA . ASN A 1 269 ? -12.109 -34.375 5.211 1 95.94 269 ASN A CA 1
ATOM 2110 C C . ASN A 1 269 ? -11.734 -33.125 4.414 1 95.94 269 ASN A C 1
ATOM 2112 O O . ASN A 1 269 ? -10.75 -33.125 3.676 1 95.94 269 ASN A O 1
ATOM 2116 N N . ARG A 1 270 ? -12.43 -32.125 4.617 1 95.94 270 ARG A N 1
ATOM 2117 C CA . ARG A 1 270 ? -12.391 -30.922 3.797 1 95.94 270 ARG A CA 1
ATOM 2118 C C . ARG A 1 270 ? -11.016 -30.266 3.842 1 95.94 270 ARG A C 1
ATOM 2120 O O . ARG A 1 270 ? -10.445 -29.922 2.801 1 95.94 270 ARG A O 1
ATOM 2127 N N . LEU A 1 271 ? -10.461 -30.141 5.031 1 98.12 271 LEU A N 1
ATOM 2128 C CA . LEU A 1 271 ? -9.203 -29.406 5.191 1 98.12 271 LEU A CA 1
ATOM 2129 C C . LEU A 1 271 ? -8.039 -30.219 4.637 1 98.12 271 LEU A C 1
ATOM 2131 O O . LEU A 1 271 ? -7.141 -29.672 4 1 98.12 271 LEU A O 1
ATOM 2135 N N . LYS A 1 272 ? -8.047 -31.484 4.871 1 98.56 272 LYS A N 1
ATOM 2136 C CA . LYS A 1 272 ? -7.004 -32.344 4.289 1 98.56 272 LYS A CA 1
ATOM 2137 C C . LYS A 1 272 ? -7.086 -32.344 2.766 1 98.56 272 LYS A C 1
ATOM 2139 O O . LYS A 1 272 ? -6.059 -32.312 2.082 1 98.56 272 LYS A O 1
ATOM 2144 N N . ALA A 1 273 ? -8.328 -32.375 2.262 1 98.44 273 ALA A N 1
ATOM 2145 C CA . ALA A 1 273 ? -8.516 -32.375 0.813 1 98.44 273 ALA A CA 1
ATOM 2146 C C . ALA A 1 273 ? -8 -31.078 0.201 1 98.44 273 ALA A C 1
ATOM 2148 O O . ALA A 1 273 ? -7.422 -31.078 -0.887 1 98.44 273 ALA A O 1
ATOM 2149 N N . PHE A 1 274 ? -8.258 -30 0.884 1 98.69 274 PHE A N 1
ATOM 2150 C CA . PHE A 1 274 ? -7.773 -28.719 0.392 1 98.69 274 PHE A CA 1
ATOM 2151 C C . PHE A 1 274 ? -6.25 -28.688 0.379 1 98.69 274 PHE A C 1
ATOM 2153 O O . PHE A 1 274 ? -5.641 -28.281 -0.614 1 98.69 274 PHE A O 1
ATOM 2160 N N . ALA A 1 275 ? -5.66 -29.062 1.463 1 98.88 275 ALA A N 1
ATOM 2161 C CA . ALA A 1 275 ? -4.203 -29.125 1.546 1 98.88 275 ALA A CA 1
ATOM 2162 C C . ALA A 1 275 ? -3.629 -30.031 0.456 1 98.88 275 ALA A C 1
ATOM 2164 O O . ALA A 1 275 ? -2.643 -29.672 -0.194 1 98.88 275 ALA A O 1
ATOM 2165 N N . LYS A 1 276 ? -4.246 -31.156 0.293 1 98.88 276 LYS A N 1
ATOM 2166 C CA . LYS A 1 276 ? -3.836 -32.094 -0.737 1 98.88 276 LYS A CA 1
ATOM 2167 C C . LYS A 1 276 ? -3.902 -31.469 -2.125 1 98.88 276 LYS A C 1
ATOM 2169 O O . LYS A 1 276 ? -2.971 -31.609 -2.92 1 98.88 276 LYS A O 1
ATOM 2174 N N . ALA A 1 277 ? -4.992 -30.797 -2.404 1 98.88 277 ALA A N 1
ATOM 2175 C CA . ALA A 1 277 ? -5.152 -30.141 -3.703 1 98.88 277 ALA A CA 1
ATOM 2176 C C . ALA A 1 277 ? -4.035 -29.125 -3.947 1 98.88 277 ALA A C 1
ATOM 2178 O O . ALA A 1 277 ? -3.494 -29.047 -5.051 1 98.88 277 ALA A O 1
ATOM 2179 N N . ILE A 1 278 ? -3.684 -28.375 -2.928 1 98.88 278 ILE A N 1
ATOM 2180 C CA . ILE A 1 278 ? -2.629 -27.375 -3.047 1 98.88 278 ILE A CA 1
ATOM 2181 C C . ILE A 1 278 ? -1.286 -28.078 -3.277 1 98.88 278 ILE A C 1
ATOM 2183 O O . ILE A 1 278 ? -0.539 -27.703 -4.184 1 98.88 278 ILE A O 1
ATOM 2187 N N . ALA A 1 279 ? -0.981 -29.047 -2.496 1 98.88 279 ALA A N 1
ATOM 2188 C CA . ALA A 1 279 ? 0.306 -29.734 -2.602 1 98.88 279 ALA A CA 1
ATOM 2189 C C . ALA A 1 279 ? 0.448 -30.422 -3.951 1 98.88 279 ALA A C 1
ATOM 2191 O O . ALA A 1 279 ? 1.511 -30.375 -4.574 1 98.88 279 ALA A O 1
ATOM 2192 N N . VAL A 1 280 ? -0.595 -31.062 -4.395 1 98.94 280 VAL A N 1
ATOM 2193 C CA . VAL A 1 280 ? -0.591 -31.703 -5.707 1 98.94 280 VAL A CA 1
ATOM 2194 C C . VAL A 1 280 ? -0.386 -30.656 -6.793 1 98.94 280 VAL A C 1
ATOM 2196 O O . VAL A 1 280 ? 0.37 -30.875 -7.742 1 98.94 280 VAL A O 1
ATOM 2199 N N . SER A 1 281 ? -1.09 -29.547 -6.648 1 98.88 281 SER A N 1
ATOM 2200 C CA . SER A 1 281 ? -0.926 -28.453 -7.594 1 98.88 281 SER A CA 1
ATOM 2201 C C . SER A 1 281 ? 0.519 -27.969 -7.629 1 98.88 281 SER A C 1
ATOM 2203 O O . SER A 1 281 ? 1.054 -27.672 -8.695 1 98.88 281 SER A O 1
ATOM 2205 N N . ARG A 1 282 ? 1.154 -27.938 -6.488 1 98.5 282 ARG A N 1
ATOM 2206 C CA . ARG A 1 282 ? 2.551 -27.516 -6.414 1 98.5 282 ARG A CA 1
ATOM 2207 C C . ARG A 1 282 ? 3.449 -28.453 -7.215 1 98.5 282 ARG A C 1
ATOM 2209 O O . ARG A 1 282 ? 4.441 -28.016 -7.801 1 98.5 282 ARG A O 1
ATOM 2216 N N . ILE A 1 283 ? 3.111 -29.641 -7.195 1 98.75 283 ILE A N 1
ATOM 2217 C CA . ILE A 1 283 ? 3.902 -30.625 -7.926 1 98.75 283 ILE A CA 1
ATOM 2218 C C . ILE A 1 283 ? 3.691 -30.453 -9.43 1 98.75 283 ILE A C 1
ATOM 2220 O O . ILE A 1 283 ? 4.648 -30.469 -10.203 1 98.75 283 ILE A O 1
ATOM 2224 N N . LEU A 1 284 ? 2.477 -30.109 -9.852 1 98.75 284 LEU A N 1
ATOM 2225 C CA . LEU A 1 284 ? 2.09 -30.344 -11.234 1 98.75 284 LEU A CA 1
ATOM 2226 C C . LEU A 1 284 ? 1.991 -29.031 -12 1 98.75 284 LEU A C 1
ATOM 2228 O O . LEU A 1 284 ? 1.942 -29.031 -13.234 1 98.75 284 LEU A O 1
ATOM 2232 N N . VAL A 1 285 ? 1.854 -27.906 -11.344 1 98.25 285 VAL A N 1
ATOM 2233 C CA . VAL A 1 285 ? 1.604 -26.641 -12.023 1 98.25 285 VAL A CA 1
ATOM 2234 C C . VAL A 1 285 ? 2.826 -26.25 -12.852 1 98.25 285 VAL A C 1
ATOM 2236 O O . VAL A 1 285 ? 3.963 -26.375 -12.391 1 98.25 285 VAL A O 1
ATOM 2239 N N . LYS A 1 286 ? 2.619 -25.719 -13.992 1 97.25 286 LYS A N 1
ATOM 2240 C CA . LYS A 1 286 ? 3.709 -25.359 -14.891 1 97.25 286 LYS A CA 1
ATOM 2241 C C . LYS A 1 286 ? 4.41 -24.078 -14.43 1 97.25 286 LYS A C 1
ATOM 2243 O O . LYS A 1 286 ? 5.625 -24.078 -14.234 1 97.25 286 LYS A O 1
ATOM 2248 N N . GLY A 1 287 ? 3.729 -23.047 -14.133 1 97.25 287 GLY A N 1
ATOM 2249 C CA . GLY A 1 287 ? 4.281 -21.734 -13.867 1 97.25 287 GLY A CA 1
ATOM 2250 C C . GLY A 1 287 ? 4.695 -21.531 -12.422 1 97.25 287 GLY A C 1
ATOM 2251 O O . GLY A 1 287 ? 5.133 -20.438 -12.039 1 97.25 287 GLY A O 1
ATOM 2252 N N . GLY A 1 288 ? 4.48 -22.531 -11.555 1 97 288 GLY A N 1
ATOM 2253 C CA . GLY A 1 288 ? 4.996 -22.5 -10.195 1 97 288 GLY A CA 1
ATOM 2254 C C . GLY A 1 288 ? 4.141 -21.672 -9.25 1 97 288 GLY A C 1
ATOM 2255 O O . GLY A 1 288 ? 4.559 -21.375 -8.133 1 97 288 GLY A O 1
ATOM 2256 N N . VAL A 1 289 ? 2.977 -21.281 -9.664 1 98 289 VAL A N 1
ATOM 2257 C CA . VAL A 1 289 ? 2.096 -20.453 -8.836 1 98 289 VAL A CA 1
ATOM 2258 C C . VAL A 1 289 ? 0.764 -21.172 -8.633 1 98 289 VAL A C 1
ATOM 2260 O O . VAL A 1 289 ? 0.199 -21.734 -9.578 1 98 289 VAL A O 1
ATOM 2263 N N . VAL A 1 290 ? 0.329 -21.234 -7.402 1 98.75 290 VAL A N 1
ATOM 2264 C CA . VAL A 1 290 ? -0.957 -21.828 -7.039 1 98.75 290 VAL A CA 1
ATOM 2265 C C . VAL A 1 290 ? -1.809 -20.797 -6.309 1 98.75 290 VAL A C 1
ATOM 2267 O O . VAL A 1 290 ? -1.344 -20.156 -5.363 1 98.75 290 VAL A O 1
ATOM 2270 N N . ALA A 1 291 ? -3.049 -20.609 -6.793 1 98.69 291 ALA A N 1
ATOM 2271 C CA . ALA A 1 291 ? -3.955 -19.609 -6.238 1 98.69 291 ALA A CA 1
ATOM 2272 C C . ALA A 1 291 ? -5.281 -20.234 -5.816 1 98.69 291 ALA A C 1
ATOM 2274 O O . ALA A 1 291 ? -5.523 -21.422 -6.074 1 98.69 291 ALA A O 1
ATOM 2275 N N . THR A 1 292 ? -6.055 -19.5 -5.078 1 98.62 292 THR A N 1
ATOM 2276 C CA . THR A 1 292 ? -7.445 -19.844 -4.801 1 98.62 292 THR A CA 1
ATOM 2277 C C . THR A 1 292 ? -8.352 -18.641 -5.039 1 98.62 292 THR A C 1
ATOM 2279 O O . THR A 1 292 ? -7.965 -17.5 -4.777 1 98.62 292 THR A O 1
ATOM 2282 N N . ASN A 1 293 ? -9.547 -18.906 -5.523 1 96 293 ASN A N 1
ATOM 2283 C CA . ASN A 1 293 ? -10.516 -17.828 -5.738 1 96 293 ASN A CA 1
ATOM 2284 C C . ASN A 1 293 ? -11.789 -18.062 -4.926 1 96 293 ASN A C 1
ATOM 2286 O O . ASN A 1 293 ? -12.781 -17.344 -5.105 1 96 293 ASN A O 1
ATOM 2290 N N . GLY A 1 294 ? -11.781 -19.031 -4.102 1 94.88 294 GLY A N 1
ATOM 2291 C CA . GLY A 1 294 ? -12.891 -19.422 -3.24 1 94.88 294 GLY A CA 1
ATOM 2292 C C . GLY A 1 294 ? -12.477 -20.406 -2.156 1 94.88 294 GLY A C 1
ATOM 2293 O O . GLY A 1 294 ? -12.367 -21.609 -2.41 1 94.88 294 GLY A O 1
ATOM 2294 N N . ALA A 1 295 ? -12.281 -19.906 -0.933 1 97.31 295 ALA A N 1
ATOM 2295 C CA . ALA A 1 295 ? -11.836 -20.703 0.207 1 97.31 295 ALA A CA 1
ATOM 2296 C C . ALA A 1 295 ? -12.266 -20.062 1.524 1 97.31 295 ALA A C 1
ATOM 2298 O O . ALA A 1 295 ? -12.164 -18.844 1.694 1 97.31 295 ALA A O 1
ATOM 2299 N N . TYR A 1 296 ? -12.758 -20.938 2.371 1 97.31 296 TYR A N 1
ATOM 2300 C CA . TYR A 1 296 ? -13.078 -20.453 3.709 1 97.31 296 TYR A CA 1
ATOM 2301 C C . TYR A 1 296 ? -11.812 -20.094 4.477 1 97.31 296 TYR A C 1
ATOM 2303 O O . TYR A 1 296 ? -10.703 -20.391 4.031 1 97.31 296 TYR A O 1
ATOM 2311 N N . GLU A 1 297 ? -11.984 -19.438 5.613 1 97.5 297 GLU A N 1
ATOM 2312 C CA . GLU A 1 297 ? -10.828 -19 6.395 1 97.5 297 GLU A CA 1
ATOM 2313 C C . GLU A 1 297 ? -9.914 -20.156 6.742 1 97.5 297 GLU A C 1
ATOM 2315 O O . GLU A 1 297 ? -8.688 -20.047 6.621 1 97.5 297 GLU A O 1
ATOM 2320 N N . ASP A 1 298 ? -10.461 -21.219 7.25 1 98 298 ASP A N 1
ATOM 2321 C CA . ASP A 1 298 ? -9.648 -22.375 7.641 1 98 298 ASP A CA 1
ATOM 2322 C C . ASP A 1 298 ? -8.969 -23 6.426 1 98 298 ASP A C 1
ATOM 2324 O O . ASP A 1 298 ? -7.84 -23.484 6.52 1 98 298 ASP A O 1
ATOM 2328 N N . GLU A 1 299 ? -9.586 -22.953 5.273 1 98.5 299 GLU A N 1
ATOM 2329 C CA . GLU A 1 299 ? -8.977 -23.438 4.035 1 98.5 299 GLU A CA 1
ATOM 2330 C C . GLU A 1 299 ? -7.859 -22.484 3.584 1 98.5 299 GLU A C 1
ATOM 2332 O O . GLU A 1 299 ? -6.801 -22.938 3.143 1 98.5 299 GLU A O 1
ATOM 2337 N N . CYS A 1 300 ? -8.125 -21.172 3.684 1 98.62 300 CYS A N 1
ATOM 2338 C CA . CYS A 1 300 ? -7.062 -20.219 3.367 1 98.62 300 CYS A CA 1
ATOM 2339 C C . CYS A 1 300 ? -5.82 -20.484 4.211 1 98.62 300 CYS A C 1
ATOM 2341 O O . CYS A 1 300 ? -4.703 -20.5 3.689 1 98.62 300 CYS A O 1
ATOM 2343 N N . ARG A 1 301 ? -6.016 -20.734 5.457 1 98.56 301 ARG A N 1
ATOM 2344 C CA . ARG A 1 301 ? -4.91 -20.953 6.387 1 98.56 301 ARG A CA 1
ATOM 2345 C C . ARG A 1 301 ? -4.176 -22.25 6.074 1 98.56 301 ARG A C 1
ATOM 2347 O O . ARG A 1 301 ? -2.947 -22.25 5.961 1 98.56 301 ARG A O 1
ATOM 2354 N N . VAL A 1 302 ? -4.934 -23.328 5.883 1 98.62 302 VAL A N 1
ATOM 2355 C CA . VAL A 1 302 ? -4.289 -24.594 5.598 1 98.62 302 VAL A CA 1
ATOM 2356 C C . VAL A 1 302 ? -3.623 -24.547 4.227 1 98.62 302 VAL A C 1
ATOM 2358 O O . VAL A 1 302 ? -2.562 -25.141 4.023 1 98.62 302 VAL A O 1
ATOM 2361 N N . GLY A 1 303 ? -4.297 -23.828 3.258 1 98.75 303 GLY A N 1
ATOM 2362 C CA . GLY A 1 303 ? -3.693 -23.641 1.947 1 98.75 303 GLY A CA 1
ATOM 2363 C C . GLY A 1 303 ? -2.369 -22.906 1.997 1 98.75 303 GLY A C 1
ATOM 2364 O O . GLY A 1 303 ? -1.395 -23.328 1.371 1 98.75 303 GLY A O 1
ATOM 2365 N N . LEU A 1 304 ? -2.336 -21.812 2.771 1 98.81 304 LEU A N 1
ATOM 2366 C CA . LEU A 1 304 ? -1.105 -21.047 2.934 1 98.81 304 LEU A CA 1
ATOM 2367 C C . LEU A 1 304 ? 0.002 -21.922 3.523 1 98.81 304 LEU A C 1
ATOM 2369 O O . LEU A 1 304 ? 1.142 -21.875 3.053 1 98.81 304 LEU A O 1
ATOM 2373 N N . ARG A 1 305 ? -0.346 -22.719 4.477 1 98.62 305 ARG A N 1
ATOM 2374 C CA . ARG A 1 305 ? 0.621 -23.594 5.125 1 98.62 305 ARG A CA 1
ATOM 2375 C C . ARG A 1 305 ? 1.076 -24.703 4.176 1 98.62 305 ARG A C 1
ATOM 2377 O O . ARG A 1 305 ? 2.135 -25.297 4.375 1 98.62 305 ARG A O 1
ATOM 2384 N N . SER A 1 306 ? 0.263 -24.969 3.09 1 98.69 306 SER A N 1
ATOM 2385 C CA . SER A 1 306 ? 0.518 -26.078 2.174 1 98.69 306 SER A CA 1
ATOM 2386 C C . SER A 1 306 ? 1.135 -25.594 0.869 1 98.69 306 SER A C 1
ATOM 2388 O O . SER A 1 306 ? 1.257 -26.359 -0.092 1 98.69 306 SER A O 1
ATOM 2390 N N . GLY A 1 307 ? 1.418 -24.312 0.779 1 98.44 307 GLY A N 1
ATOM 2391 C CA . GLY A 1 307 ? 2.158 -23.844 -0.377 1 98.44 307 GLY A CA 1
ATOM 2392 C C . GLY A 1 307 ? 1.352 -22.906 -1.259 1 98.44 307 GLY A C 1
ATOM 2393 O O . GLY A 1 307 ? 1.772 -22.578 -2.369 1 98.44 307 GLY A O 1
ATOM 2394 N N . LEU A 1 308 ? 0.21 -22.422 -0.829 1 98.62 308 LEU A N 1
ATOM 2395 C CA . LEU A 1 308 ? -0.595 -21.453 -1.569 1 98.62 308 LEU A CA 1
ATOM 2396 C C . LEU A 1 308 ? 0.152 -20.125 -1.734 1 98.62 308 LEU A C 1
ATOM 2398 O O . LEU A 1 308 ? 0.785 -19.656 -0.792 1 98.62 308 LEU A O 1
ATOM 2402 N N . ASN A 1 309 ? 0.05 -19.547 -2.967 1 97.25 309 ASN A N 1
ATOM 2403 C CA . ASN A 1 309 ? 0.699 -18.266 -3.25 1 97.25 309 ASN A CA 1
ATOM 2404 C C . ASN A 1 309 ? -0.284 -17.109 -3.156 1 97.25 309 ASN A C 1
ATOM 2406 O O . ASN A 1 309 ? 0.025 -16.078 -2.561 1 97.25 309 ASN A O 1
ATOM 2410 N N . THR A 1 310 ? -1.417 -17.328 -3.834 1 98.31 310 THR A N 1
ATOM 2411 C CA . THR A 1 310 ? -2.285 -16.188 -4.078 1 98.31 310 THR A CA 1
ATOM 2412 C C . THR A 1 310 ? -3.707 -16.469 -3.605 1 98.31 310 THR A C 1
ATOM 2414 O O . THR A 1 310 ? -4.242 -17.547 -3.854 1 98.31 310 THR A O 1
ATOM 2417 N N . ILE A 1 311 ? -4.234 -15.594 -2.936 1 98.69 311 ILE A N 1
ATOM 2418 C CA . ILE A 1 311 ? -5.66 -15.625 -2.625 1 98.69 311 ILE A CA 1
ATOM 2419 C C . ILE A 1 311 ? -6.375 -14.5 -3.361 1 98.69 311 ILE A C 1
ATOM 2421 O O . ILE A 1 311 ? -6.051 -13.32 -3.174 1 98.69 311 ILE A O 1
ATOM 2425 N N . LEU A 1 312 ? -7.316 -14.883 -4.246 1 98.5 312 LEU A N 1
ATOM 2426 C CA . LEU A 1 312 ? -8.164 -13.898 -4.914 1 98.5 312 LEU A CA 1
ATOM 2427 C C . LEU A 1 312 ? -9.281 -13.43 -3.992 1 98.5 312 LEU A C 1
ATOM 2429 O O . LEU A 1 312 ? -9.984 -14.242 -3.396 1 98.5 312 LEU A O 1
ATOM 2433 N N . THR A 1 313 ? -9.375 -12.188 -3.803 1 98.19 313 THR A N 1
ATOM 2434 C CA . THR A 1 313 ? -10.414 -11.547 -3.004 1 98.19 313 THR A CA 1
ATOM 2435 C C . THR A 1 313 ? -10.789 -10.188 -3.6 1 98.19 313 THR A C 1
ATOM 2437 O O . THR A 1 313 ? -10.594 -9.953 -4.793 1 98.19 313 THR A O 1
ATOM 2440 N N . GLY A 1 314 ? -11.539 -9.383 -2.768 1 97.12 314 GLY A N 1
ATOM 2441 C CA . GLY A 1 314 ? -11.938 -8.148 -3.418 1 97.12 314 GLY A CA 1
ATOM 2442 C C . GLY A 1 314 ? -12.562 -7.148 -2.467 1 97.12 314 GLY A C 1
ATOM 2443 O O . GLY A 1 314 ? -12.469 -7.301 -1.248 1 97.12 314 GLY A O 1
ATOM 2444 N N . PHE A 1 315 ? -13.016 -6.086 -3.086 1 96.56 315 PHE A N 1
ATOM 2445 C CA . PHE A 1 315 ? -13.75 -5.031 -2.398 1 96.56 315 PHE A CA 1
ATOM 2446 C C . PHE A 1 315 ? -15.18 -5.465 -2.109 1 96.56 315 PHE A C 1
ATOM 2448 O O . PHE A 1 315 ? -15.617 -6.527 -2.557 1 96.56 315 PHE A O 1
ATOM 2455 N N . PRO A 1 316 ? -15.891 -4.648 -1.361 1 91.88 316 PRO A N 1
ATOM 2456 C CA . PRO A 1 316 ? -17.297 -5 -1.104 1 91.88 316 PRO A CA 1
ATOM 2457 C C . PRO A 1 316 ? -18.109 -5.172 -2.387 1 91.88 316 PRO A C 1
ATOM 2459 O O . PRO A 1 316 ? -17.922 -4.414 -3.342 1 91.88 316 PRO A O 1
ATOM 2462 N N . LEU A 1 317 ? -18.938 -6.195 -2.443 1 92.31 317 LEU A N 1
ATOM 2463 C CA . LEU A 1 317 ? -19.875 -6.543 -3.504 1 92.31 317 LEU A CA 1
ATOM 2464 C C . LEU A 1 317 ? -19.188 -7.375 -4.586 1 92.31 317 LEU A C 1
ATOM 2466 O O . LEU A 1 317 ? -19.859 -7.973 -5.43 1 92.31 317 LEU A O 1
ATOM 2470 N N . ASN A 1 318 ? -17.875 -7.355 -4.691 1 93.62 318 ASN A N 1
ATOM 2471 C CA . ASN A 1 318 ? -17.203 -8.328 -5.543 1 93.62 318 ASN A CA 1
ATOM 2472 C C . ASN A 1 318 ? -17.344 -9.742 -4.996 1 93.62 318 ASN A C 1
ATOM 2474 O O . ASN A 1 318 ? -17.188 -9.969 -3.797 1 93.62 318 ASN A O 1
ATOM 2478 N N . HIS A 1 319 ? -17.641 -10.672 -5.836 1 92.25 319 HIS A N 1
ATOM 2479 C CA . HIS A 1 319 ? -17.953 -12.008 -5.332 1 92.25 319 HIS A CA 1
ATOM 2480 C C . HIS A 1 319 ? -16.719 -12.648 -4.688 1 92.25 319 HIS A C 1
ATOM 2482 O O . HIS A 1 319 ? -16.844 -13.352 -3.682 1 92.25 319 HIS A O 1
ATOM 2488 N N . HIS A 1 320 ? -15.57 -12.422 -5.121 1 94.5 320 HIS A N 1
ATOM 2489 C CA . HIS A 1 320 ? -14.375 -12.969 -4.484 1 94.5 320 HIS A CA 1
ATOM 2490 C C . HIS A 1 320 ? -14.148 -12.344 -3.111 1 94.5 320 HIS A C 1
ATOM 2492 O O . HIS A 1 320 ? -13.562 -12.969 -2.229 1 94.5 320 HIS A O 1
ATOM 2498 N N . GLY A 1 321 ? -14.648 -11.109 -2.939 1 93.88 321 GLY A N 1
ATOM 2499 C CA . GLY A 1 321 ? -14.492 -10.367 -1.698 1 93.88 321 GLY A CA 1
ATOM 2500 C C . GLY A 1 321 ? -15.25 -10.977 -0.537 1 93.88 321 GLY A C 1
ATOM 2501 O O . GLY A 1 321 ? -14.836 -10.852 0.618 1 93.88 321 GLY A O 1
ATOM 2502 N N . TYR A 1 322 ? -16.297 -11.617 -0.831 1 93.25 322 TYR A N 1
ATOM 2503 C CA . TYR A 1 322 ? -17.062 -12.156 0.281 1 93.25 322 TYR A CA 1
ATOM 2504 C C . TYR A 1 322 ? -16.938 -13.672 0.348 1 93.25 322 TYR A C 1
ATOM 2506 O O . TYR A 1 322 ? -17.391 -14.297 1.31 1 93.25 322 TYR A O 1
ATOM 2514 N N . MET A 1 323 ? -16.266 -14.242 -0.62 1 93.5 323 MET A N 1
ATOM 2515 C CA . MET A 1 323 ? -16.109 -15.695 -0.671 1 93.5 323 MET A CA 1
ATOM 2516 C C . MET A 1 323 ? -14.891 -16.141 0.142 1 93.5 323 MET A C 1
ATOM 2518 O O . MET A 1 323 ? -14.992 -17.047 0.97 1 93.5 323 MET A O 1
ATOM 2522 N N . CYS A 1 324 ? -13.812 -15.5 0.027 1 95.56 324 CYS A N 1
ATOM 2523 C CA . CYS A 1 324 ? -12.555 -15.961 0.602 1 95.56 324 CYS A CA 1
ATOM 2524 C C . CYS A 1 324 ? -12.359 -15.406 2.008 1 95.56 324 CYS A C 1
ATOM 2526 O O . CYS A 1 324 ? -12.539 -14.211 2.24 1 95.56 324 CYS A O 1
ATOM 2528 N N . GLY A 1 325 ? -11.953 -16.266 2.918 1 96.06 325 GLY A N 1
ATOM 2529 C CA . GLY A 1 325 ? -11.539 -15.852 4.25 1 96.06 325 GLY A CA 1
ATOM 2530 C C . GLY A 1 325 ? -12.688 -15.836 5.25 1 96.06 325 GLY A C 1
ATOM 2531 O O . GLY A 1 325 ? -12.492 -15.5 6.418 1 96.06 325 GLY A O 1
ATOM 2532 N N . TYR A 1 326 ? -13.797 -16.203 4.852 1 96.06 326 TYR A N 1
ATOM 2533 C CA . TYR A 1 326 ? -14.953 -16.25 5.734 1 96.06 326 TYR A CA 1
ATOM 2534 C C . TYR A 1 326 ? -15.398 -17.688 5.98 1 96.06 326 TYR A C 1
ATOM 2536 O O . TYR A 1 326 ? -14.938 -18.609 5.301 1 96.06 326 TYR A O 1
ATOM 2544 N N . SER A 1 327 ? -16.188 -17.812 6.973 1 95.38 327 SER A N 1
ATOM 2545 C CA . SER A 1 327 ? -16.75 -19.109 7.301 1 95.38 327 SER A CA 1
ATOM 2546 C C . SER A 1 327 ? -18.219 -19.203 6.91 1 95.38 327 SER A C 1
ATOM 2548 O O . SER A 1 327 ? -18.875 -18.172 6.676 1 95.38 327 SER A O 1
ATOM 2550 N N . PRO A 1 328 ? -18.688 -20.438 6.816 1 93.62 328 PRO A N 1
ATOM 2551 C CA . PRO A 1 328 ? -20.141 -20.547 6.617 1 93.62 328 PRO A CA 1
ATOM 2552 C C . PRO A 1 328 ? -20.938 -19.703 7.598 1 93.62 328 PRO A C 1
ATOM 2554 O O . PRO A 1 328 ? -20.547 -19.562 8.758 1 93.62 328 PRO A O 1
ATOM 2557 N N . LYS A 1 329 ? -21.984 -19.062 7.145 1 94.44 329 LYS A N 1
ATOM 2558 C CA . LYS A 1 329 ? -22.906 -18.203 7.891 1 94.44 329 LYS A CA 1
ATOM 2559 C C . LYS A 1 329 ? -22.344 -16.781 8.016 1 94.44 329 LYS A C 1
ATOM 2561 O O . LYS A 1 329 ? -23.031 -15.875 8.484 1 94.44 329 LYS A O 1
ATOM 2566 N N . THR A 1 330 ? -21.109 -16.578 7.562 1 94.44 330 THR A N 1
ATOM 2567 C CA . THR A 1 330 ? -20.547 -15.234 7.641 1 94.44 330 THR A CA 1
ATOM 2568 C C . THR A 1 330 ? -20.156 -14.734 6.254 1 94.44 330 THR A C 1
ATOM 2570 O O . THR A 1 330 ? -20 -13.531 6.039 1 94.44 330 THR A O 1
ATOM 2573 N N . ALA A 1 331 ? -19.984 -15.656 5.348 1 94.19 331 ALA A N 1
ATOM 2574 C CA . ALA A 1 331 ? -19.703 -15.289 3.963 1 94.19 331 ALA A CA 1
ATOM 2575 C C . ALA A 1 331 ? -20.938 -14.75 3.262 1 94.19 331 ALA A C 1
ATOM 2577 O O . ALA A 1 331 ? -21.859 -15.5 2.93 1 94.19 331 ALA A O 1
ATOM 2578 N N . LYS A 1 332 ? -20.906 -13.477 2.961 1 93.5 332 LYS A N 1
ATOM 2579 C CA . LYS A 1 332 ? -22.062 -12.883 2.326 1 93.5 332 LYS A CA 1
ATOM 2580 C C . LYS A 1 332 ? -21.688 -11.625 1.548 1 93.5 332 LYS A C 1
ATOM 2582 O O . LYS A 1 332 ? -20.734 -10.93 1.904 1 93.5 332 LYS A O 1
ATOM 2587 N N . ARG A 1 333 ? -22.531 -11.391 0.578 1 93.62 333 ARG A N 1
ATOM 2588 C CA . ARG A 1 333 ? -22.312 -10.188 -0.22 1 93.62 333 ARG A CA 1
ATOM 2589 C C . ARG A 1 333 ? -22.266 -8.953 0.666 1 93.62 333 ARG A C 1
ATOM 2591 O O . ARG A 1 333 ? -23.047 -8.812 1.604 1 93.62 333 ARG A O 1
ATOM 2598 N N . GLY A 1 334 ? -21.344 -8.039 0.392 1 91.69 334 GLY A N 1
ATOM 2599 C CA . GLY A 1 334 ? -21.156 -6.844 1.2 1 91.69 334 GLY A CA 1
ATOM 2600 C C . GLY A 1 334 ? -19.906 -6.906 2.064 1 91.69 334 GLY A C 1
ATOM 2601 O O . GLY A 1 334 ? -19.406 -5.875 2.516 1 91.69 334 GLY A O 1
ATOM 2602 N N . ASN A 1 335 ? -19.422 -8.141 2.324 1 94 335 ASN A N 1
ATOM 2603 C CA . ASN A 1 335 ? -18.172 -8.297 3.064 1 94 335 ASN A CA 1
ATOM 2604 C C . ASN A 1 335 ? -17 -7.676 2.318 1 94 335 ASN A C 1
ATOM 2606 O O . ASN A 1 335 ? -17 -7.605 1.087 1 94 335 ASN A O 1
ATOM 2610 N N . PHE A 1 336 ? -16.062 -7.172 3.076 1 94.56 336 PHE A N 1
ATOM 2611 C CA . PHE A 1 336 ? -14.828 -6.633 2.512 1 94.56 336 PHE A CA 1
ATOM 2612 C C . PHE A 1 336 ? -13.688 -7.633 2.646 1 94.56 336 PHE A C 1
ATOM 2614 O O . PHE A 1 336 ? -12.977 -7.641 3.652 1 94.56 336 PHE A O 1
ATOM 2621 N N . GLY A 1 337 ? -13.523 -8.375 1.616 1 96.75 337 GLY A N 1
ATOM 2622 C CA . GLY A 1 337 ? -12.633 -9.523 1.649 1 96.75 337 GLY A CA 1
ATOM 2623 C C . GLY A 1 337 ? -11.172 -9.148 1.729 1 96.75 337 GLY A C 1
ATOM 2624 O O . GLY A 1 337 ? -10.383 -9.812 2.406 1 96.75 337 GLY A O 1
ATOM 2625 N N . LEU A 1 338 ? -10.766 -8.07 1.146 1 98 338 LEU A N 1
ATOM 2626 C CA . LEU A 1 338 ? -9.359 -7.703 1.028 1 98 338 LEU A CA 1
ATOM 2627 C C . LEU A 1 338 ? -8.719 -7.566 2.404 1 98 338 LEU A C 1
ATOM 2629 O O . LEU A 1 338 ? -7.676 -8.172 2.672 1 98 338 LEU A O 1
ATOM 2633 N N . ARG A 1 339 ? -9.32 -6.801 3.322 1 96.69 339 ARG A N 1
ATOM 2634 C CA . ARG A 1 339 ? -8.742 -6.613 4.652 1 96.69 339 ARG A CA 1
ATOM 2635 C C . ARG A 1 339 ? -8.727 -7.926 5.43 1 96.69 339 ARG A C 1
ATOM 2637 O O . ARG A 1 339 ? -7.793 -8.188 6.191 1 96.69 339 ARG A O 1
ATOM 2644 N N . ARG A 1 340 ? -9.711 -8.781 5.18 1 97.19 340 ARG A N 1
ATOM 2645 C CA . ARG A 1 340 ? -9.828 -10.086 5.836 1 97.19 340 ARG A CA 1
ATOM 2646 C C . ARG A 1 340 ? -8.68 -11.008 5.43 1 97.19 340 ARG A C 1
ATOM 2648 O O . ARG A 1 340 ? -8.008 -11.578 6.285 1 97.19 340 ARG A O 1
ATOM 2655 N N . VAL A 1 341 ? -8.492 -11.125 4.172 1 98.44 341 VAL A N 1
ATOM 2656 C CA . VAL A 1 341 ? -7.465 -12.008 3.631 1 98.44 341 VAL A CA 1
ATOM 2657 C C . VAL A 1 341 ? -6.082 -11.484 4.008 1 98.44 341 VAL A C 1
ATOM 2659 O O . VAL A 1 341 ? -5.188 -12.266 4.352 1 98.44 341 VAL A O 1
ATOM 2662 N N . MET A 1 342 ? -5.906 -10.195 3.998 1 98 342 MET A N 1
ATOM 2663 C CA . MET A 1 342 ? -4.629 -9.609 4.406 1 98 342 MET A CA 1
ATOM 2664 C C . MET A 1 342 ? -4.293 -9.984 5.844 1 98 342 MET A C 1
ATOM 2666 O O . MET A 1 342 ? -3.156 -10.352 6.148 1 98 342 MET A O 1
ATOM 2670 N N . ARG A 1 343 ? -5.238 -9.906 6.73 1 97.75 343 ARG A N 1
ATOM 2671 C CA . ARG A 1 343 ? -5.012 -10.273 8.125 1 97.75 343 ARG A CA 1
ATOM 2672 C C . ARG A 1 343 ? -4.598 -11.734 8.242 1 97.75 343 ARG A C 1
ATOM 2674 O O . ARG A 1 343 ? -3.645 -12.062 8.953 1 97.75 343 ARG A O 1
ATOM 2681 N N . ILE A 1 344 ? -5.281 -12.586 7.504 1 98.19 344 ILE A N 1
ATOM 2682 C CA . ILE A 1 344 ? -5.016 -14.023 7.555 1 98.19 344 ILE A CA 1
ATOM 2683 C C . ILE A 1 344 ? -3.572 -14.297 7.129 1 98.19 344 ILE A C 1
ATOM 2685 O O . ILE A 1 344 ? -2.842 -15.008 7.816 1 98.19 344 ILE A O 1
ATOM 2689 N N . ILE A 1 345 ? -3.188 -13.711 6.043 1 98.5 345 ILE A N 1
ATOM 2690 C CA . ILE A 1 345 ? -1.842 -13.922 5.52 1 98.5 345 ILE A CA 1
ATOM 2691 C C . ILE A 1 345 ? -0.811 -13.43 6.535 1 98.5 345 ILE A C 1
ATOM 2693 O O . ILE A 1 345 ? 0.132 -14.156 6.867 1 98.5 345 ILE A O 1
ATOM 2697 N N . LYS A 1 346 ? -0.986 -12.266 7.051 1 97.25 346 LYS A N 1
ATOM 2698 C CA . LYS A 1 346 ? -0.032 -11.672 7.988 1 97.25 346 LYS A CA 1
ATOM 2699 C C . LYS A 1 346 ? 0.056 -12.492 9.273 1 97.25 346 LYS A C 1
ATOM 2701 O O . LYS A 1 346 ? 1.146 -12.703 9.812 1 97.25 346 LYS A O 1
ATOM 2706 N N . GLU A 1 347 ? -1.049 -12.945 9.766 1 97.12 347 GLU A N 1
ATOM 2707 C CA . GLU A 1 347 ? -1.061 -13.766 10.977 1 97.12 347 GLU A CA 1
ATOM 2708 C C . GLU A 1 347 ? -0.291 -15.07 10.766 1 97.12 347 GLU A C 1
ATOM 2710 O O . GLU A 1 347 ? 0.508 -15.469 11.617 1 97.12 347 GLU A O 1
ATOM 2715 N N . GLU A 1 348 ? -0.521 -15.711 9.633 1 98.19 348 GLU A N 1
ATOM 2716 C CA . GLU A 1 348 ? 0.129 -16.984 9.352 1 98.19 348 GLU A CA 1
ATOM 2717 C C . GLU A 1 348 ? 1.638 -16.812 9.188 1 98.19 348 GLU A C 1
ATOM 2719 O O . GLU A 1 348 ? 2.414 -17.672 9.625 1 98.19 348 GLU A O 1
ATOM 2724 N N . ILE A 1 349 ? 2.004 -15.734 8.609 1 96.75 349 ILE A N 1
ATOM 2725 C CA . ILE A 1 349 ? 3.428 -15.469 8.43 1 96.75 349 ILE A CA 1
ATOM 2726 C C . ILE A 1 349 ? 4.062 -15.117 9.773 1 96.75 349 ILE A C 1
ATOM 2728 O O . ILE A 1 349 ? 5.121 -15.641 10.125 1 96.75 349 ILE A O 1
ATOM 2732 N N . ARG A 1 350 ? 3.453 -14.289 10.516 1 94.44 350 ARG A N 1
ATOM 2733 C CA . ARG A 1 350 ? 3.969 -13.867 11.812 1 94.44 350 ARG A CA 1
ATOM 2734 C C . ARG A 1 350 ? 4.109 -15.055 12.758 1 94.44 350 ARG A C 1
ATOM 2736 O O . ARG A 1 350 ? 5.035 -15.102 13.57 1 94.44 350 ARG A O 1
ATOM 2743 N N . ALA A 1 351 ? 3.184 -15.977 12.617 1 96.31 351 ALA A N 1
ATOM 2744 C CA . ALA A 1 351 ? 3.174 -17.141 13.5 1 96.31 351 ALA A CA 1
ATOM 2745 C C . ALA A 1 351 ? 4.246 -18.141 13.086 1 96.31 351 ALA A C 1
ATOM 2747 O O . ALA A 1 351 ? 4.473 -19.141 13.773 1 96.31 351 ALA A O 1
ATOM 2748 N N . GLY A 1 352 ? 4.883 -17.984 11.961 1 95.69 352 GLY A N 1
ATOM 2749 C CA . GLY A 1 352 ? 5.926 -18.875 11.484 1 95.69 352 GLY A CA 1
ATOM 2750 C C . GLY A 1 352 ? 5.383 -20.094 10.766 1 95.69 352 GLY A C 1
ATOM 2751 O O . GLY A 1 352 ? 6.109 -21.062 10.531 1 95.69 352 GLY A O 1
ATOM 2752 N N . ASN A 1 353 ? 4.082 -20.031 10.391 1 95.94 353 ASN A N 1
ATOM 2753 C CA . ASN A 1 353 ? 3.436 -21.156 9.727 1 95.94 353 ASN A CA 1
ATOM 2754 C C . ASN A 1 353 ? 3.701 -21.156 8.227 1 95.94 353 ASN A C 1
ATOM 2756 O O . ASN A 1 353 ? 3.51 -22.172 7.555 1 95.94 353 ASN A O 1
ATOM 2760 N N . VAL A 1 354 ? 4.039 -20 7.707 1 95.31 354 VAL A N 1
ATOM 2761 C CA . VAL A 1 354 ? 4.277 -19.812 6.281 1 95.31 354 VAL A CA 1
ATOM 2762 C C . VAL A 1 354 ? 5.684 -19.266 6.059 1 95.31 354 VAL A C 1
ATOM 2764 O O . VAL A 1 354 ? 6.02 -18.188 6.551 1 95.31 354 VAL A O 1
ATOM 2767 N N . ASN A 1 355 ? 6.445 -20.016 5.414 1 90.12 355 ASN A N 1
ATOM 2768 C CA . ASN A 1 355 ? 7.809 -19.594 5.094 1 90.12 355 ASN A CA 1
ATOM 2769 C C . ASN A 1 355 ? 7.883 -18.922 3.727 1 90.12 355 ASN A C 1
ATOM 2771 O O . ASN A 1 355 ? 8.492 -19.469 2.799 1 90.12 355 ASN A O 1
ATOM 2775 N N . ALA A 1 356 ? 7.258 -17.891 3.59 1 92.81 356 ALA A N 1
ATOM 2776 C CA . ALA A 1 356 ? 7.215 -17.094 2.363 1 92.81 356 ALA A CA 1
ATOM 2777 C C . ALA A 1 356 ? 7.105 -15.609 2.676 1 92.81 356 ALA A C 1
ATOM 2779 O O . ALA A 1 356 ? 6.848 -15.227 3.82 1 92.81 356 ALA A O 1
ATOM 2780 N N . THR A 1 357 ? 7.418 -14.875 1.719 1 94.44 357 THR A N 1
ATOM 2781 C CA . THR A 1 357 ? 7.367 -13.422 1.886 1 94.44 357 THR A CA 1
ATOM 2782 C C . THR A 1 357 ? 6.074 -12.859 1.311 1 94.44 357 THR A C 1
ATOM 2784 O O . THR A 1 357 ? 5.68 -13.203 0.194 1 94.44 357 THR A O 1
ATOM 2787 N N . PHE A 1 358 ? 5.445 -12.07 2.129 1 96.56 358 PHE A N 1
ATOM 2788 C CA . PHE A 1 358 ? 4.289 -11.352 1.607 1 96.56 358 PHE A CA 1
ATOM 2789 C C . PHE A 1 358 ? 4.727 -10.227 0.677 1 96.56 358 PHE A C 1
ATOM 2791 O O . PHE A 1 358 ? 5.551 -9.391 1.049 1 96.56 358 PHE A O 1
ATOM 2798 N N . ILE A 1 359 ? 4.16 -10.156 -0.415 1 94.44 359 ILE A N 1
ATOM 2799 C CA . ILE A 1 359 ? 4.598 -9.273 -1.495 1 94.44 359 ILE A CA 1
ATOM 2800 C C . ILE A 1 359 ? 4.27 -7.828 -1.149 1 94.44 359 ILE A C 1
ATOM 2802 O O . ILE A 1 359 ? 3.301 -7.555 -0.438 1 94.44 359 ILE A O 1
ATOM 2806 N N . ASP A 1 360 ? 5.074 -6.922 -1.584 1 88.31 360 ASP A N 1
ATOM 2807 C CA . ASP A 1 360 ? 4.773 -5.496 -1.564 1 88.31 360 ASP A CA 1
ATOM 2808 C C . ASP A 1 360 ? 5.172 -4.832 -2.881 1 88.31 360 ASP A C 1
ATOM 2810 O O . ASP A 1 360 ? 5.602 -5.508 -3.816 1 88.31 360 ASP A O 1
ATOM 2814 N N . LYS A 1 361 ? 4.945 -3.609 -2.975 1 87.56 361 LYS A N 1
ATOM 2815 C CA . LYS A 1 361 ? 5.133 -2.904 -4.242 1 87.56 361 LYS A CA 1
ATOM 2816 C C . LYS A 1 361 ? 6.609 -2.863 -4.633 1 87.56 361 LYS A C 1
ATOM 2818 O O . LYS A 1 361 ? 6.941 -2.898 -5.82 1 87.56 361 LYS A O 1
ATOM 2823 N N . ASP A 1 362 ? 7.516 -2.859 -3.664 1 88.19 362 ASP A N 1
ATOM 2824 C CA . ASP A 1 362 ? 8.953 -2.846 -3.932 1 88.19 362 ASP A CA 1
ATOM 2825 C C . ASP A 1 362 ? 9.398 -4.148 -4.586 1 88.19 362 ASP A C 1
ATOM 2827 O O . ASP A 1 362 ? 10.242 -4.141 -5.484 1 88.19 362 ASP A O 1
ATOM 2831 N N . MET A 1 363 ? 8.828 -5.145 -4.102 1 93.06 363 MET A N 1
ATOM 2832 C CA . MET A 1 363 ? 9.164 -6.441 -4.676 1 93.06 363 MET A CA 1
ATOM 2833 C C . MET A 1 363 ? 8.633 -6.555 -6.105 1 93.06 363 MET A C 1
ATOM 2835 O O . MET A 1 363 ? 9.32 -7.082 -6.98 1 93.06 363 MET A O 1
ATOM 2839 N N . VAL A 1 364 ? 7.449 -6.023 -6.309 1 95.88 364 VAL A N 1
ATOM 2840 C CA . VAL A 1 364 ? 6.875 -6.043 -7.652 1 95.88 364 VAL A CA 1
ATOM 2841 C C . VAL A 1 364 ? 7.746 -5.223 -8.602 1 95.88 364 VAL A C 1
ATOM 2843 O O . VAL A 1 364 ? 8.023 -5.652 -9.727 1 95.88 364 VAL A O 1
ATOM 2846 N N . LYS A 1 365 ? 8.227 -4.125 -8.164 1 94.69 365 LYS A N 1
ATOM 2847 C CA . LYS A 1 365 ? 9.117 -3.279 -8.953 1 94.69 365 LYS A CA 1
ATOM 2848 C C . LYS A 1 365 ? 10.438 -3.996 -9.25 1 94.69 365 LYS A C 1
ATOM 2850 O O . LYS A 1 365 ? 10.977 -3.883 -10.352 1 94.69 365 LYS A O 1
ATOM 2855 N N . ALA A 1 366 ? 10.93 -4.695 -8.234 1 95.81 366 ALA A N 1
ATOM 2856 C CA . ALA A 1 366 ? 12.18 -5.434 -8.414 1 95.81 366 ALA A CA 1
ATOM 2857 C C . ALA A 1 366 ? 12.031 -6.504 -9.492 1 95.81 366 ALA A C 1
ATOM 2859 O O . ALA A 1 366 ? 12.922 -6.68 -10.32 1 95.81 366 ALA A O 1
ATOM 2860 N N . ILE A 1 367 ? 10.883 -7.172 -9.461 1 97.38 367 ILE A N 1
ATOM 2861 C CA . ILE A 1 367 ? 10.633 -8.195 -10.469 1 97.38 367 ILE A CA 1
ATOM 2862 C C . ILE A 1 367 ? 10.5 -7.547 -11.844 1 97.38 367 ILE A C 1
ATOM 2864 O O . ILE A 1 367 ? 11.047 -8.047 -12.828 1 97.38 367 ILE A O 1
ATOM 2868 N N . ALA A 1 368 ? 9.828 -6.426 -11.898 1 97.75 368 ALA A N 1
ATOM 2869 C CA . ALA A 1 368 ? 9.688 -5.699 -13.156 1 97.75 368 ALA A CA 1
ATOM 2870 C C . ALA A 1 368 ? 11.047 -5.277 -13.703 1 97.75 368 ALA A C 1
ATOM 2872 O O . ALA A 1 368 ? 11.32 -5.438 -14.891 1 97.75 368 ALA A O 1
ATOM 2873 N N . LEU A 1 369 ? 11.891 -4.785 -12.844 1 96.75 369 LEU A N 1
ATOM 2874 C CA . LEU A 1 369 ? 13.242 -4.391 -13.242 1 96.75 369 LEU A CA 1
ATOM 2875 C C . LEU A 1 369 ? 14.039 -5.594 -13.719 1 96.75 369 LEU A C 1
ATOM 2877 O O . LEU A 1 369 ? 14.789 -5.5 -14.695 1 96.75 369 LEU A O 1
ATOM 2881 N N . GLY A 1 370 ? 13.859 -6.684 -12.977 1 97.38 370 GLY A N 1
ATOM 2882 C CA . GLY A 1 370 ? 14.5 -7.91 -13.414 1 97.38 370 GLY A CA 1
ATOM 2883 C C . GLY A 1 370 ? 14.07 -8.336 -14.805 1 97.38 370 GLY A C 1
ATOM 2884 O O . GLY A 1 370 ? 14.898 -8.734 -15.625 1 97.38 370 GLY A O 1
ATOM 2885 N N . ASN A 1 371 ? 12.797 -8.211 -15.062 1 97.81 371 ASN A N 1
ATOM 2886 C CA . ASN A 1 371 ? 12.266 -8.516 -16.391 1 97.81 371 ASN A CA 1
ATOM 2887 C C . ASN A 1 371 ? 12.898 -7.641 -17.469 1 97.81 371 ASN A C 1
ATOM 2889 O O . ASN A 1 371 ? 13.266 -8.133 -18.531 1 97.81 371 ASN A O 1
ATOM 2893 N N . ARG A 1 372 ? 13 -6.402 -17.172 1 97.38 372 ARG A N 1
ATOM 2894 C CA . ARG A 1 372 ? 13.586 -5.465 -18.125 1 97.38 372 ARG A CA 1
ATOM 2895 C C . ARG A 1 372 ? 15.062 -5.77 -18.359 1 97.38 372 ARG A C 1
ATOM 2897 O O . ARG A 1 372 ? 15.539 -5.711 -19.484 1 97.38 372 ARG A O 1
ATOM 2904 N N . PHE A 1 373 ? 15.781 -6.055 -17.281 1 97.5 373 PHE A N 1
ATOM 2905 C CA . PHE A 1 373 ? 17.203 -6.406 -17.359 1 97.5 373 PHE A CA 1
ATOM 2906 C C . PHE A 1 373 ? 17.406 -7.621 -18.25 1 97.5 373 PHE A C 1
ATOM 2908 O O . PHE A 1 373 ? 18.328 -7.648 -19.062 1 97.5 373 PHE A O 1
ATOM 2915 N N . LEU A 1 374 ? 16.516 -8.562 -18.109 1 97.69 374 LEU A N 1
ATOM 2916 C CA . LEU A 1 374 ? 16.641 -9.82 -18.844 1 97.69 374 LEU A CA 1
ATOM 2917 C C . LEU A 1 374 ? 16.016 -9.703 -20.234 1 97.69 374 LEU A C 1
ATOM 2919 O O . LEU A 1 374 ? 15.969 -10.688 -20.984 1 97.69 374 LEU A O 1
ATOM 2923 N N . LYS A 1 375 ? 15.469 -8.562 -20.594 1 95.31 375 LYS A N 1
ATOM 2924 C CA . LYS A 1 375 ? 14.859 -8.266 -21.891 1 95.31 375 LYS A CA 1
ATOM 2925 C C . LYS A 1 375 ? 13.734 -9.242 -22.203 1 95.31 375 LYS A C 1
ATOM 2927 O O . LYS A 1 375 ? 13.602 -9.688 -23.344 1 95.31 375 LYS A O 1
ATOM 2932 N N . GLY A 1 376 ? 13.094 -9.68 -21.156 1 90.69 376 GLY A N 1
ATOM 2933 C CA . GLY A 1 376 ? 11.922 -10.531 -21.297 1 90.69 376 GLY A CA 1
ATOM 2934 C C . GLY A 1 376 ? 12.258 -11.992 -21.484 1 90.69 376 GLY A C 1
ATOM 2935 O O . GLY A 1 376 ? 11.375 -12.82 -21.703 1 90.69 376 GLY A O 1
ATOM 2936 N N . ASN A 1 377 ? 13.484 -12.359 -21.375 1 93.56 377 ASN A N 1
ATOM 2937 C CA . ASN A 1 377 ? 13.883 -13.758 -21.484 1 93.56 377 ASN A CA 1
ATOM 2938 C C . ASN A 1 377 ? 13.703 -14.508 -20.172 1 93.56 377 ASN A C 1
ATOM 2940 O O . ASN A 1 377 ? 14.68 -14.859 -19.516 1 93.56 377 ASN A O 1
ATOM 2944 N N . ILE A 1 378 ? 12.508 -14.742 -19.938 1 96.38 378 ILE A N 1
ATOM 2945 C CA . ILE A 1 378 ? 12.078 -15.398 -18.719 1 96.38 378 ILE A CA 1
ATOM 2946 C C . ILE A 1 378 ? 11.102 -16.531 -19.047 1 96.38 378 ILE A C 1
ATOM 2948 O O . ILE A 1 378 ? 11.023 -16.969 -20.203 1 96.38 378 ILE A O 1
ATOM 2952 N N . TYR A 1 379 ? 10.5 -17.141 -18.016 1 95.75 379 TYR A N 1
ATOM 2953 C CA . TYR A 1 379 ? 9.477 -18.172 -18.188 1 95.75 379 TYR A CA 1
ATOM 2954 C C . TYR A 1 379 ? 8.68 -17.953 -19.469 1 95.75 379 TYR A C 1
ATOM 2956 O O . TYR A 1 379 ? 8.172 -16.844 -19.703 1 95.75 379 TYR A O 1
ATOM 2964 N N . PRO A 1 380 ? 8.781 -19.016 -20.438 1 94.69 380 PRO A N 1
ATOM 2965 C CA . PRO A 1 380 ? 9.055 -20.422 -20.125 1 94.69 380 PRO A CA 1
ATOM 2966 C C . PRO A 1 380 ? 10.461 -20.844 -20.547 1 94.69 380 PRO A C 1
ATOM 2968 O O . PRO A 1 380 ? 10.711 -22.031 -20.766 1 94.69 380 PRO A O 1
ATOM 2971 N N . TYR A 1 381 ? 11.297 -19.844 -20.656 1 95.38 381 TYR A N 1
ATOM 2972 C CA . TYR A 1 381 ? 12.711 -20.172 -20.859 1 95.38 381 TYR A CA 1
ATOM 2973 C C . TYR A 1 381 ? 13.273 -20.922 -19.672 1 95.38 381 TYR A C 1
ATOM 2975 O O . TYR A 1 381 ? 12.922 -20.641 -18.516 1 95.38 381 TYR A O 1
ATOM 2983 N N . SER A 1 382 ? 14.219 -21.938 -19.938 1 95.88 382 SER A N 1
ATOM 2984 C CA . SER A 1 382 ? 14.688 -22.797 -18.859 1 95.88 382 SER A CA 1
ATOM 2985 C C . SER A 1 382 ? 16.219 -22.906 -18.875 1 95.88 382 SER A C 1
ATOM 2987 O O . SER A 1 382 ? 16.844 -22.781 -19.922 1 95.88 382 SER A O 1
ATOM 2989 N N . ILE A 1 383 ? 16.719 -23.062 -17.734 1 96.31 383 ILE A N 1
ATOM 2990 C CA . ILE A 1 383 ? 18.125 -23.375 -17.484 1 96.31 383 ILE A CA 1
ATOM 2991 C C . ILE A 1 383 ? 18.234 -24.594 -16.562 1 96.31 383 ILE A C 1
ATOM 2993 O O . ILE A 1 383 ? 17.672 -24.594 -15.469 1 96.31 383 ILE A O 1
ATOM 2997 N N . GLY A 1 384 ? 18.938 -25.609 -17.016 1 95.88 384 GLY A N 1
ATOM 2998 C CA . GLY A 1 384 ? 19.188 -26.781 -16.188 1 95.88 384 GLY A CA 1
ATOM 2999 C C . GLY A 1 384 ? 17.922 -27.516 -15.789 1 95.88 384 GLY A C 1
ATOM 3000 O O . GLY A 1 384 ? 17.828 -28.062 -14.688 1 95.88 384 GLY A O 1
ATOM 3001 N N . GLY A 1 385 ? 16.953 -27.391 -16.594 1 95.62 385 GLY A N 1
ATOM 3002 C CA . GLY A 1 385 ? 15.719 -28.125 -16.344 1 95.62 385 GLY A CA 1
ATOM 3003 C C . GLY A 1 385 ? 14.719 -27.328 -15.523 1 95.62 385 GLY A C 1
ATOM 3004 O O . GLY A 1 385 ? 13.633 -27.828 -15.211 1 95.62 385 GLY A O 1
ATOM 3005 N N . PHE A 1 386 ? 15.016 -26.125 -15.164 1 97.5 386 PHE A N 1
ATOM 3006 C CA . PHE A 1 386 ? 14.109 -25.266 -14.406 1 97.5 386 PHE A CA 1
ATOM 3007 C C . PHE A 1 386 ? 13.836 -23.969 -15.164 1 97.5 386 PHE A C 1
ATOM 3009 O O . PHE A 1 386 ? 14.703 -23.469 -15.875 1 97.5 386 PHE A O 1
ATOM 3016 N N . TYR A 1 387 ? 12.656 -23.469 -14.961 1 97.31 387 TYR A N 1
ATOM 3017 C CA . TYR A 1 387 ? 12.297 -22.219 -15.633 1 97.31 387 TYR A CA 1
ATOM 3018 C C . TYR A 1 387 ? 13.023 -21.047 -15.008 1 97.31 387 TYR A C 1
ATOM 3020 O O . TYR A 1 387 ? 13.234 -21 -13.789 1 97.31 387 TYR A O 1
ATOM 3028 N N . LEU A 1 388 ? 13.414 -20.109 -15.883 1 97.56 388 LEU A N 1
ATOM 3029 C CA . LEU A 1 388 ? 13.891 -18.812 -15.414 1 97.56 388 LEU A CA 1
ATOM 3030 C C . LEU A 1 388 ? 12.719 -17.875 -15.141 1 97.56 388 LEU A C 1
ATOM 3032 O O . LEU A 1 388 ? 12.156 -17.281 -16.062 1 97.56 388 LEU A O 1
ATOM 3036 N N . GLY A 1 389 ? 12.414 -17.703 -13.883 1 96.25 389 GLY A N 1
ATOM 3037 C CA . GLY A 1 389 ? 11.195 -17.016 -13.5 1 96.25 389 GLY A CA 1
ATOM 3038 C C . GLY A 1 389 ? 10 -17.938 -13.352 1 96.25 389 GLY A C 1
ATOM 3039 O O . GLY A 1 389 ? 10.141 -19.156 -13.43 1 96.25 389 GLY A O 1
ATOM 3040 N N . ASP A 1 390 ? 8.859 -17.375 -13.031 1 96.62 390 ASP A N 1
ATOM 3041 C CA . ASP A 1 390 ? 7.602 -18.094 -12.875 1 96.62 390 ASP A CA 1
ATOM 3042 C C . ASP A 1 390 ? 6.434 -17.297 -13.438 1 96.62 390 ASP A C 1
ATOM 3044 O O . ASP A 1 390 ? 6.633 -16.344 -14.188 1 96.62 390 ASP A O 1
ATOM 3048 N N . ALA A 1 391 ? 5.234 -17.781 -13.164 1 96.56 391 ALA A N 1
ATOM 3049 C CA . ALA A 1 391 ? 4.051 -17.156 -13.734 1 96.56 391 ALA A CA 1
ATOM 3050 C C . ALA A 1 391 ? 3.881 -15.727 -13.211 1 96.56 391 ALA A C 1
ATOM 3052 O O . ALA A 1 391 ? 3.322 -14.867 -13.898 1 96.56 391 ALA A O 1
ATOM 3053 N N . HIS A 1 392 ? 4.367 -15.461 -12.031 1 95.56 392 HIS A N 1
ATOM 3054 C CA . HIS A 1 392 ? 4.355 -14.094 -11.516 1 95.56 392 HIS A CA 1
ATOM 3055 C C . HIS A 1 392 ? 5.215 -13.172 -12.375 1 95.56 392 HIS A C 1
ATOM 3057 O O . HIS A 1 392 ? 4.789 -12.07 -12.719 1 95.56 392 HIS A O 1
ATOM 3063 N N . TRP A 1 393 ? 6.398 -13.633 -12.672 1 96.88 393 TRP A N 1
ATOM 3064 C CA . TRP A 1 393 ? 7.305 -12.875 -13.523 1 96.88 393 TRP A CA 1
ATOM 3065 C C . TRP A 1 393 ? 6.66 -12.57 -14.875 1 96.88 393 TRP A C 1
ATOM 3067 O O . TRP A 1 393 ? 6.73 -11.445 -15.367 1 96.88 393 TRP A O 1
ATOM 3077 N N . ALA A 1 394 ? 6.012 -13.555 -15.398 1 96.62 394 ALA A N 1
ATOM 3078 C CA . ALA A 1 394 ? 5.387 -13.406 -16.703 1 96.62 394 ALA A CA 1
ATOM 3079 C C . ALA A 1 394 ? 4.25 -12.391 -16.656 1 96.62 394 ALA A C 1
ATOM 3081 O O . ALA A 1 394 ? 4.102 -11.578 -17.578 1 96.62 394 ALA A O 1
ATOM 3082 N N . ALA A 1 395 ? 3.451 -12.461 -15.641 1 97.38 395 ALA A N 1
ATOM 3083 C CA . ALA A 1 395 ? 2.338 -11.531 -15.492 1 97.38 395 ALA A CA 1
ATOM 3084 C C . ALA A 1 395 ? 2.84 -10.094 -15.367 1 97.38 395 ALA A C 1
ATOM 3086 O O . ALA A 1 395 ? 2.305 -9.18 -16 1 97.38 395 ALA A O 1
ATOM 3087 N N . ILE A 1 396 ? 3.875 -9.875 -14.57 1 97.75 396 ILE A N 1
ATOM 3088 C CA . ILE A 1 396 ? 4.418 -8.547 -14.312 1 97.75 396 ILE A CA 1
ATOM 3089 C C . ILE A 1 396 ? 5.059 -7.996 -15.586 1 97.75 396 ILE A C 1
ATOM 3091 O O . ILE A 1 396 ? 4.969 -6.797 -15.867 1 97.75 396 ILE A O 1
ATOM 3095 N N . LYS A 1 397 ? 5.648 -8.836 -16.344 1 97.62 397 LYS A N 1
ATOM 3096 C CA . LYS A 1 397 ? 6.238 -8.438 -17.609 1 97.62 397 LYS A CA 1
ATOM 3097 C C . LYS A 1 397 ? 5.215 -7.73 -18.5 1 97.62 397 LYS A C 1
ATOM 3099 O O . LYS A 1 397 ? 5.551 -6.781 -19.203 1 97.62 397 LYS A O 1
ATOM 3104 N N . GLU A 1 398 ? 3.967 -8.156 -18.391 1 97.38 398 GLU A N 1
ATOM 3105 C CA . GLU A 1 398 ? 2.902 -7.66 -19.266 1 97.38 398 GLU A CA 1
ATOM 3106 C C . GLU A 1 398 ? 2.238 -6.418 -18.672 1 97.38 398 GLU A C 1
ATOM 3108 O O . GLU A 1 398 ? 1.327 -5.848 -19.266 1 97.38 398 GLU A O 1
ATOM 3113 N N . SER A 1 399 ? 2.672 -5.957 -17.594 1 97.81 399 SER A N 1
ATOM 3114 C CA . SER A 1 399 ? 2.045 -4.844 -16.891 1 97.81 399 SER A CA 1
ATOM 3115 C C . SER A 1 399 ? 2.6 -3.506 -17.359 1 97.81 399 SER A C 1
ATOM 3117 O O . SER A 1 399 ? 3.693 -3.447 -17.938 1 97.81 399 SER A O 1
ATOM 3119 N N . ASN A 1 400 ? 1.865 -2.424 -17.109 1 97.44 400 ASN A N 1
ATOM 3120 C CA . ASN A 1 400 ? 2.336 -1.065 -17.344 1 97.44 400 ASN A CA 1
ATOM 3121 C C . ASN A 1 400 ? 3.572 -0.74 -16.516 1 97.44 400 ASN A C 1
ATOM 3123 O O . ASN A 1 400 ? 4.445 0.006 -16.969 1 97.44 400 ASN A O 1
ATOM 3127 N N . LEU A 1 401 ? 3.623 -1.344 -15.359 1 96.94 401 LEU A N 1
ATOM 3128 C CA . LEU A 1 401 ? 4.77 -1.127 -14.484 1 96.94 401 LEU A CA 1
ATOM 3129 C C . LEU A 1 401 ? 6.07 -1.507 -15.195 1 96.94 401 LEU A C 1
ATOM 3131 O O . LEU A 1 401 ? 7.031 -0.735 -15.188 1 96.94 401 LEU A O 1
ATOM 3135 N N . CYS A 1 402 ? 6.105 -2.666 -15.703 1 97 402 CYS A N 1
ATOM 3136 C CA . CYS A 1 402 ? 7.293 -3.148 -16.391 1 97 402 CYS A CA 1
ATOM 3137 C C . CYS A 1 402 ? 7.598 -2.293 -17.609 1 97 402 CYS A C 1
ATOM 3139 O O . CYS A 1 402 ? 8.758 -1.938 -17.859 1 97 402 CYS A O 1
ATOM 3141 N N . LYS A 1 403 ? 6.621 -1.947 -18.312 1 95.31 403 LYS A N 1
ATOM 3142 C CA . LYS A 1 403 ? 6.793 -1.203 -19.562 1 95.31 403 LYS A CA 1
ATOM 3143 C C . LYS A 1 403 ? 7.32 0.203 -19.281 1 95.31 403 LYS A C 1
ATOM 3145 O O . LYS A 1 403 ? 8.086 0.747 -20.094 1 95.31 403 LYS A O 1
ATOM 3150 N N . LYS A 1 404 ? 6.957 0.782 -18.234 1 93.81 404 LYS A N 1
ATOM 3151 C CA . LYS A 1 404 ? 7.254 2.186 -17.953 1 93.81 404 LYS A CA 1
ATOM 3152 C C . LYS A 1 404 ? 8.609 2.34 -17.266 1 93.81 404 LYS A C 1
ATOM 3154 O O . LYS A 1 404 ? 9.188 3.43 -17.266 1 93.81 404 LYS A O 1
ATOM 3159 N N . LEU A 1 405 ? 9.078 1.283 -16.625 1 93.5 405 LEU A N 1
ATOM 3160 C CA . LEU A 1 405 ? 10.32 1.386 -15.867 1 93.5 405 LEU A CA 1
ATOM 3161 C C . LEU A 1 405 ? 11.516 1.583 -16.781 1 93.5 405 LEU A C 1
ATOM 3163 O O . LEU A 1 405 ? 11.594 0.964 -17.844 1 93.5 405 LEU A O 1
ATOM 3167 N N . LYS A 1 406 ? 12.445 2.459 -16.391 1 87.38 406 LYS A N 1
ATOM 3168 C CA . LYS A 1 406 ? 13.695 2.693 -17.109 1 87.38 406 LYS A CA 1
ATOM 3169 C C . LYS A 1 406 ? 14.852 1.937 -16.469 1 87.38 406 LYS A C 1
ATOM 3171 O O . LYS A 1 406 ? 14.938 1.842 -15.242 1 87.38 406 LYS A O 1
ATOM 3176 N N . ILE A 1 407 ? 15.633 1.338 -17.297 1 88.25 407 ILE A N 1
ATOM 3177 C CA . ILE A 1 407 ? 16.812 0.634 -16.781 1 88.25 407 ILE A CA 1
ATOM 3178 C C . ILE A 1 407 ? 18.062 1.148 -17.484 1 88.25 407 ILE A C 1
ATOM 3180 O O . ILE A 1 407 ? 17.984 1.638 -18.625 1 88.25 407 ILE A O 1
ATOM 3184 N N . ASN A 1 408 ? 19.094 1.104 -16.781 1 81.94 408 ASN A N 1
ATOM 3185 C CA . ASN A 1 408 ? 20.359 1.602 -17.328 1 81.94 408 ASN A CA 1
ATOM 3186 C C . ASN A 1 408 ? 21.234 0.463 -17.844 1 81.94 408 ASN A C 1
ATOM 3188 O O . ASN A 1 408 ? 22.141 0.687 -18.641 1 81.94 408 ASN A O 1
ATOM 3192 N N . LYS A 1 409 ? 20.984 -0.717 -17.328 1 91.44 409 LYS A N 1
ATOM 3193 C CA . LYS A 1 409 ? 21.781 -1.882 -17.688 1 91.44 409 LYS A CA 1
ATOM 3194 C C . LYS A 1 409 ? 20.906 -3.061 -18.078 1 91.44 409 LYS A C 1
ATOM 3196 O O . LYS A 1 409 ? 19.812 -3.242 -17.516 1 91.44 409 LYS A O 1
ATOM 3201 N N . THR A 1 410 ? 21.375 -3.855 -19 1 96.19 410 THR A N 1
ATOM 3202 C CA . THR A 1 410 ? 20.703 -5.094 -19.375 1 96.19 410 THR A CA 1
ATOM 3203 C C . THR A 1 410 ? 21.688 -6.262 -19.391 1 96.19 410 THR A C 1
ATOM 3205 O O . THR A 1 410 ? 22.875 -6.074 -19.156 1 96.19 410 THR A O 1
ATOM 3208 N N . ILE A 1 411 ? 21.156 -7.414 -19.656 1 96.94 411 ILE A N 1
ATOM 3209 C CA . ILE A 1 411 ? 21.938 -8.648 -19.688 1 96.94 411 ILE A CA 1
ATOM 3210 C C . ILE A 1 411 ? 23.016 -8.547 -20.766 1 96.94 411 ILE A C 1
ATOM 3212 O O . ILE A 1 411 ? 24.062 -9.188 -20.656 1 96.94 411 ILE A O 1
ATOM 3216 N N . ASP A 1 4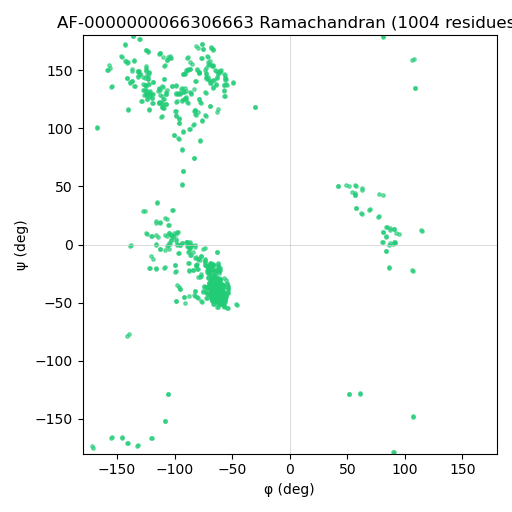12 ? 22.766 -7.695 -21.75 1 95.75 412 ASP A N 1
ATOM 3217 C CA . ASP A 1 412 ? 23.703 -7.543 -22.859 1 95.75 412 ASP A CA 1
ATOM 3218 C C . ASP A 1 412 ? 24.953 -6.781 -22.422 1 95.75 412 ASP A C 1
ATOM 3220 O O . ASP A 1 412 ? 25.984 -6.844 -23.094 1 95.75 412 ASP A O 1
ATOM 3224 N N . ASP A 1 413 ? 24.906 -6.137 -21.297 1 93.88 413 ASP A N 1
ATOM 3225 C CA . ASP A 1 413 ? 26.016 -5.332 -20.812 1 93.88 413 ASP A CA 1
ATOM 3226 C C . ASP A 1 413 ? 26.984 -6.18 -20 1 93.88 413 ASP A C 1
ATOM 3228 O O . ASP A 1 413 ? 28.062 -5.703 -19.609 1 93.88 413 ASP A O 1
ATOM 3232 N N . ILE A 1 414 ? 26.625 -7.438 -19.75 1 94.06 414 ILE A N 1
ATOM 3233 C CA . ILE A 1 414 ? 27.484 -8.352 -19 1 94.06 414 ILE A CA 1
ATOM 3234 C C . ILE A 1 414 ? 28.438 -9.062 -19.953 1 94.06 414 ILE A C 1
ATOM 3236 O O . ILE A 1 414 ? 28.016 -9.742 -20.891 1 94.06 414 ILE A O 1
ATOM 3240 N N . SER A 1 415 ? 29.781 -8.945 -19.766 1 90.44 415 SER A N 1
ATOM 3241 C CA . SER A 1 415 ? 30.734 -9.516 -20.703 1 90.44 415 SER A CA 1
ATOM 3242 C C . SER A 1 415 ? 31.906 -10.18 -19.984 1 90.44 415 SER A C 1
ATOM 3244 O O . SER A 1 415 ? 32.719 -10.859 -20.609 1 90.44 415 SER A O 1
ATOM 3246 N N . ALA A 1 416 ? 31.953 -10.18 -18.781 1 90.25 416 ALA A N 1
ATOM 3247 C CA . ALA A 1 416 ? 33.094 -10.734 -18.062 1 90.25 416 ALA A CA 1
ATOM 3248 C C . ALA A 1 416 ? 33.094 -12.258 -18.141 1 90.25 416 ALA A C 1
ATOM 3250 O O . ALA A 1 416 ? 32.031 -12.898 -18.094 1 90.25 416 ALA A O 1
ATOM 3251 N N . GLU A 1 417 ? 34.312 -12.812 -18.234 1 93 417 GLU A N 1
ATOM 3252 C CA . GLU A 1 417 ? 34.469 -14.258 -18.391 1 93 417 GLU A CA 1
ATOM 3253 C C . GLU A 1 417 ? 34.312 -14.977 -17.062 1 93 417 GLU A C 1
ATOM 3255 O O . GLU A 1 417 ? 33.719 -16.047 -16.984 1 93 417 GLU A O 1
ATOM 3260 N N . LYS A 1 418 ? 34.969 -14.414 -16.109 1 96.69 418 LYS A N 1
ATOM 3261 C CA . LYS A 1 418 ? 34.844 -14.93 -14.742 1 96.69 418 LYS A CA 1
ATOM 3262 C C . LYS A 1 418 ? 34.062 -13.961 -13.859 1 96.69 418 LYS A C 1
ATOM 3264 O O . LYS A 1 418 ? 34.531 -12.859 -13.57 1 96.69 418 LYS A O 1
ATOM 3269 N N . VAL A 1 419 ? 32.875 -14.461 -13.359 1 97.94 419 VAL A N 1
ATOM 3270 C CA . VAL A 1 419 ? 32 -13.508 -12.688 1 97.94 419 VAL A CA 1
ATOM 3271 C C . VAL A 1 419 ? 31.656 -14.023 -11.289 1 97.94 419 VAL A C 1
ATOM 3273 O O . VAL A 1 419 ? 31.5 -15.227 -11.078 1 97.94 419 VAL A O 1
ATOM 3276 N N . GLY A 1 420 ? 31.703 -13.094 -10.359 1 98.38 420 GLY A N 1
ATOM 3277 C CA . GLY A 1 420 ? 31.125 -13.32 -9.039 1 98.38 420 GLY A CA 1
ATOM 3278 C C . GLY A 1 420 ? 29.719 -12.789 -8.906 1 98.38 420 GLY A C 1
ATOM 3279 O O . GLY A 1 420 ? 29.438 -11.656 -9.32 1 98.38 420 GLY A O 1
ATOM 3280 N N . LEU A 1 421 ? 28.844 -13.641 -8.414 1 98.56 421 LEU A N 1
ATOM 3281 C CA . LEU A 1 421 ? 27.438 -13.258 -8.297 1 98.56 421 LEU A CA 1
ATOM 3282 C C . LEU A 1 421 ? 26.984 -13.312 -6.84 1 98.56 421 LEU A C 1
ATOM 3284 O O . LEU A 1 421 ? 27.047 -14.367 -6.207 1 98.56 421 LEU A O 1
ATOM 3288 N N . ILE A 1 422 ? 26.516 -12.211 -6.324 1 98.31 422 ILE A N 1
ATOM 3289 C CA . ILE A 1 422 ? 25.953 -12.156 -4.977 1 98.31 422 ILE A CA 1
ATOM 3290 C C . ILE A 1 422 ? 24.438 -12.297 -5.043 1 98.31 422 ILE A C 1
ATOM 3292 O O . ILE A 1 422 ? 23.719 -11.344 -5.391 1 98.31 422 ILE A O 1
ATOM 3296 N N . GLY A 1 423 ? 23.953 -13.383 -4.621 1 97.88 423 GLY A N 1
ATOM 3297 C CA . GLY A 1 423 ? 22.594 -13.859 -4.82 1 97.88 423 GLY A CA 1
ATOM 3298 C C . GLY A 1 423 ? 22.5 -15.031 -5.781 1 97.88 423 GLY A C 1
ATOM 3299 O O . GLY A 1 423 ? 23.172 -15.039 -6.816 1 97.88 423 GLY A O 1
ATOM 3300 N N . GLY A 1 424 ? 21.781 -15.984 -5.434 1 97.69 424 GLY A N 1
ATOM 3301 C CA . GLY A 1 424 ? 21.75 -17.188 -6.242 1 97.69 424 GLY A CA 1
ATOM 3302 C C . GLY A 1 424 ? 20.391 -17.453 -6.871 1 97.69 424 GLY A C 1
ATOM 3303 O O . GLY A 1 424 ? 19.984 -18.609 -7.012 1 97.69 424 GLY A O 1
ATOM 3304 N N . ARG A 1 425 ? 19.656 -16.422 -7.301 1 97.25 425 ARG A N 1
ATOM 3305 C CA . ARG A 1 425 ? 18.328 -16.625 -7.855 1 97.25 425 ARG A CA 1
ATOM 3306 C C . ARG A 1 425 ? 18.312 -16.391 -9.367 1 97.25 425 ARG A C 1
ATOM 3308 O O . ARG A 1 425 ? 19.344 -16.547 -10.031 1 97.25 425 ARG A O 1
ATOM 3315 N N . TYR A 1 426 ? 17.25 -15.984 -10.016 1 97.81 426 TYR A N 1
ATOM 3316 C CA . TYR A 1 426 ? 17.047 -16.062 -11.461 1 97.81 426 TYR A CA 1
ATOM 3317 C C . TYR A 1 426 ? 18.031 -15.164 -12.203 1 97.81 426 TYR A C 1
ATOM 3319 O O . TYR A 1 426 ? 18.547 -15.539 -13.25 1 97.81 426 TYR A O 1
ATOM 3327 N N . ILE A 1 427 ? 18.281 -13.961 -11.703 1 98.12 427 ILE A N 1
ATOM 3328 C CA . ILE A 1 427 ? 19.188 -13.023 -12.367 1 98.12 427 ILE A CA 1
ATOM 3329 C C . ILE A 1 427 ? 20.578 -13.633 -12.477 1 98.12 427 ILE A C 1
ATOM 3331 O O . ILE A 1 427 ? 21.219 -13.531 -13.523 1 98.12 427 ILE A O 1
ATOM 3335 N N . SER A 1 428 ? 20.984 -14.234 -11.438 1 98.12 428 SER A N 1
ATOM 3336 C CA . SER A 1 428 ? 22.281 -14.891 -11.414 1 98.12 428 SER A CA 1
ATOM 3337 C C . SER A 1 428 ? 22.359 -16.016 -12.438 1 98.12 428 SER A C 1
ATOM 3339 O O . SER A 1 428 ? 23.391 -16.219 -13.078 1 98.12 428 SER A O 1
ATOM 3341 N N . TRP A 1 429 ? 21.266 -16.766 -12.539 1 98.25 429 TRP A N 1
ATOM 3342 C CA . TRP A 1 429 ? 21.234 -17.859 -13.508 1 98.25 429 TRP A CA 1
ATOM 3343 C C . TRP A 1 429 ? 21.484 -17.328 -14.922 1 98.25 429 TRP A C 1
ATOM 3345 O O . TRP A 1 429 ? 22.312 -17.891 -15.656 1 98.25 429 TRP A O 1
ATOM 3355 N N . ALA A 1 430 ? 20.812 -16.266 -15.273 1 97.88 430 ALA A N 1
ATOM 3356 C CA . ALA A 1 430 ? 20.922 -15.68 -16.609 1 97.88 430 ALA A CA 1
ATOM 3357 C C . ALA A 1 430 ? 22.328 -15.156 -16.875 1 97.88 430 ALA A C 1
ATOM 3359 O O . ALA A 1 430 ? 22.875 -15.328 -17.969 1 97.88 430 ALA A O 1
ATOM 3360 N N . ILE A 1 431 ? 22.891 -14.539 -15.875 1 97.81 431 ILE A N 1
ATOM 3361 C CA . ILE A 1 431 ? 24.234 -14 -16.031 1 97.81 431 ILE A CA 1
ATOM 3362 C C . ILE A 1 431 ? 25.234 -15.148 -16.172 1 97.81 431 ILE A C 1
ATOM 3364 O O . ILE A 1 431 ? 26.156 -15.07 -16.984 1 97.81 431 ILE A O 1
ATOM 3368 N N . ALA A 1 432 ? 25.047 -16.172 -15.422 1 97.94 432 ALA A N 1
ATOM 3369 C CA . ALA A 1 432 ? 25.953 -17.328 -15.422 1 97.94 432 ALA A CA 1
ATOM 3370 C C . ALA A 1 432 ? 26.031 -17.953 -16.812 1 97.94 432 ALA A C 1
ATOM 3372 O O . ALA A 1 432 ? 27.094 -18.438 -17.219 1 97.94 432 ALA A O 1
ATOM 3373 N N . GLU A 1 433 ? 24.969 -17.938 -17.531 1 95.62 433 GLU A N 1
ATOM 3374 C CA . GLU A 1 433 ? 24.938 -18.516 -18.859 1 95.62 433 GLU A CA 1
ATOM 3375 C C . GLU A 1 433 ? 25.906 -17.781 -19.797 1 95.62 433 GLU A C 1
ATOM 3377 O O . GLU A 1 433 ? 26.359 -18.359 -20.797 1 95.62 433 GLU A O 1
ATOM 3382 N N . LYS A 1 434 ? 26.25 -16.625 -19.469 1 94.88 434 LYS A N 1
ATOM 3383 C CA . LYS A 1 434 ? 27.078 -15.805 -20.359 1 94.88 434 LYS A CA 1
ATOM 3384 C C . LYS A 1 434 ? 28.562 -15.891 -19.953 1 94.88 434 LYS A C 1
ATOM 3386 O O . LYS A 1 434 ? 29.422 -15.414 -20.688 1 94.88 434 LYS A O 1
ATOM 3391 N N . ALA A 1 435 ? 28.797 -16.484 -18.906 1 95.94 435 ALA A N 1
ATOM 3392 C CA . ALA A 1 435 ? 30.156 -16.484 -18.359 1 95.94 435 ALA A CA 1
ATOM 3393 C C . ALA A 1 435 ? 30.812 -17.859 -18.547 1 95.94 435 ALA A C 1
ATOM 3395 O O . ALA A 1 435 ? 30.141 -18.859 -18.75 1 95.94 435 ALA A O 1
ATOM 3396 N N . GLU A 1 436 ? 32.125 -17.859 -18.5 1 96.44 436 GLU A N 1
ATOM 3397 C CA . GLU A 1 436 ? 32.875 -19.109 -18.547 1 96.44 436 GLU A CA 1
ATOM 3398 C C . GLU A 1 436 ? 32.938 -19.766 -17.172 1 96.44 436 GLU A C 1
ATOM 3400 O O . GLU A 1 436 ? 32.844 -21 -17.062 1 96.44 436 GLU A O 1
ATOM 3405 N N . GLU A 1 437 ? 33.125 -18.922 -16.203 1 97.44 437 GLU A N 1
ATOM 3406 C CA . GLU A 1 437 ? 33.156 -19.375 -14.82 1 97.44 437 GLU A CA 1
ATOM 3407 C C . GLU A 1 437 ? 32.375 -18.422 -13.914 1 97.44 437 GLU A C 1
ATOM 3409 O O . GLU A 1 437 ? 32.469 -17.203 -14.07 1 97.44 437 GLU A O 1
ATOM 3414 N N . VAL A 1 438 ? 31.672 -19.062 -12.984 1 98.25 438 VAL A N 1
ATOM 3415 C CA . VAL A 1 438 ? 30.859 -18.203 -12.133 1 98.25 438 VAL A CA 1
ATOM 3416 C C . VAL A 1 438 ? 31.016 -18.625 -10.672 1 98.25 438 VAL A C 1
ATOM 3418 O O . VAL A 1 438 ? 31.062 -19.828 -10.375 1 98.25 438 VAL A O 1
ATOM 3421 N N . TYR A 1 439 ? 31.172 -17.672 -9.758 1 98.56 439 TYR A N 1
ATOM 3422 C CA . TYR A 1 439 ? 31.156 -17.859 -8.312 1 98.56 439 TYR A CA 1
ATOM 3423 C C . TYR A 1 439 ? 29.891 -17.266 -7.695 1 98.56 439 TYR A C 1
ATOM 3425 O O . TYR A 1 439 ? 29.609 -16.078 -7.871 1 98.56 439 TYR A O 1
ATOM 3433 N N . ILE A 1 440 ? 29.156 -18.078 -6.949 1 98.62 440 ILE A N 1
ATOM 3434 C CA . ILE A 1 440 ? 27.859 -17.609 -6.469 1 98.62 440 ILE A CA 1
ATOM 3435 C C . ILE A 1 440 ? 27.828 -17.656 -4.945 1 98.62 440 ILE A C 1
ATOM 3437 O O . ILE A 1 440 ? 28.141 -18.688 -4.344 1 98.62 440 ILE A O 1
ATOM 3441 N N . SER A 1 441 ? 27.422 -16.531 -4.371 1 98.5 441 SER A N 1
ATOM 3442 C CA . SER A 1 441 ? 27.203 -16.438 -2.934 1 98.5 441 SER A CA 1
ATOM 3443 C C . SER A 1 441 ? 25.75 -16.094 -2.621 1 98.5 441 SER A C 1
ATOM 3445 O O . SER A 1 441 ? 25.172 -15.195 -3.234 1 98.5 441 SER A O 1
ATOM 3447 N N . ASP A 1 442 ? 25.125 -16.859 -1.727 1 98.12 442 ASP A N 1
ATOM 3448 C CA . ASP A 1 442 ? 23.812 -16.547 -1.18 1 98.12 442 ASP A CA 1
ATOM 3449 C C . ASP A 1 442 ? 23.75 -16.828 0.321 1 98.12 442 ASP A C 1
ATOM 3451 O O . ASP A 1 442 ? 24.312 -17.828 0.792 1 98.12 442 ASP A O 1
ATOM 3455 N N . THR A 1 443 ? 23.094 -15.906 0.984 1 95.69 443 THR A N 1
ATOM 3456 C CA . THR A 1 443 ? 23 -16.078 2.43 1 95.69 443 THR A CA 1
ATOM 3457 C C . THR A 1 443 ? 22.141 -17.312 2.766 1 95.69 443 THR A C 1
ATOM 3459 O O . THR A 1 443 ? 22.328 -17.922 3.82 1 95.69 443 THR A O 1
ATOM 3462 N N . ASP A 1 444 ? 21.203 -17.656 1.967 1 96.12 444 ASP A N 1
ATOM 3463 C CA . ASP A 1 444 ? 20.422 -18.891 2.098 1 96.12 444 ASP A CA 1
ATOM 3464 C C . ASP A 1 444 ? 21.188 -20.078 1.512 1 96.12 444 ASP A C 1
ATOM 3466 O O . ASP A 1 444 ? 21.297 -20.203 0.292 1 96.12 444 ASP A O 1
ATOM 3470 N N . SER A 1 445 ? 21.578 -20.922 2.348 1 97.5 445 SER A N 1
ATOM 3471 C CA . SER A 1 445 ? 22.438 -22.031 1.943 1 97.5 445 SER A CA 1
ATOM 3472 C C . SER A 1 445 ? 21.734 -22.938 0.941 1 97.5 445 SER A C 1
ATOM 3474 O O . SER A 1 445 ? 22.375 -23.516 0.051 1 97.5 445 SER A O 1
ATOM 3476 N N . TRP A 1 446 ? 20.484 -23.078 1.071 1 97.62 446 TRP A N 1
ATOM 3477 C CA . TRP A 1 446 ? 19.734 -23.906 0.131 1 97.62 446 TRP A CA 1
ATOM 3478 C C . TRP A 1 446 ? 19.703 -23.25 -1.251 1 97.62 446 TRP A C 1
ATOM 3480 O O . TRP A 1 446 ? 19.906 -23.938 -2.262 1 97.62 446 TRP A O 1
ATOM 3490 N N . VAL A 1 447 ? 19.422 -22 -1.3 1 97.94 447 VAL A N 1
ATOM 3491 C CA . VAL A 1 447 ? 19.359 -21.297 -2.576 1 97.94 447 VAL A CA 1
ATOM 3492 C C . VAL A 1 447 ? 20.703 -21.422 -3.303 1 97.94 447 VAL A C 1
ATOM 3494 O O . VAL A 1 447 ? 20.734 -21.719 -4.5 1 97.94 447 VAL A O 1
ATOM 3497 N N . GLU A 1 448 ? 21.75 -21.234 -2.586 1 98.44 448 GLU A N 1
ATOM 3498 C CA . GLU A 1 448 ? 23.078 -21.344 -3.182 1 98.44 448 GLU A CA 1
ATOM 3499 C C . GLU A 1 448 ? 23.328 -22.75 -3.711 1 98.44 448 GLU A C 1
ATOM 3501 O O . GLU A 1 448 ? 23.719 -22.922 -4.867 1 98.44 448 GLU A O 1
ATOM 3506 N N . LYS A 1 449 ? 23.031 -23.688 -2.891 1 98.31 449 LYS A N 1
ATOM 3507 C CA . LYS A 1 449 ? 23.266 -25.078 -3.252 1 98.31 449 LYS A CA 1
ATOM 3508 C C . LYS A 1 449 ? 22.453 -25.469 -4.48 1 98.31 449 LYS A C 1
ATOM 3510 O O . LYS A 1 449 ? 22.984 -26.078 -5.418 1 98.31 449 LYS A O 1
ATOM 3515 N N . ALA A 1 450 ? 21.188 -25.188 -4.438 1 98.38 450 ALA A N 1
ATOM 3516 C CA . ALA A 1 450 ? 20.281 -25.547 -5.539 1 98.38 450 ALA A CA 1
ATOM 3517 C C . ALA A 1 450 ? 20.719 -24.859 -6.836 1 98.38 450 ALA A C 1
ATOM 3519 O O . ALA A 1 450 ? 20.703 -25.469 -7.902 1 98.38 450 ALA A O 1
ATOM 3520 N N . THR A 1 451 ? 21.094 -23.625 -6.738 1 98.5 451 THR A N 1
ATOM 3521 C CA . THR A 1 451 ? 21.531 -22.859 -7.898 1 98.5 451 THR A CA 1
ATOM 3522 C C . THR A 1 451 ? 22.781 -23.469 -8.508 1 98.5 451 THR A C 1
ATOM 3524 O O . THR A 1 451 ? 22.859 -23.672 -9.727 1 98.5 451 THR A O 1
ATOM 3527 N N . ILE A 1 452 ? 23.766 -23.781 -7.688 1 98.56 452 ILE A N 1
ATOM 3528 C CA . ILE A 1 452 ? 25.016 -24.375 -8.148 1 98.56 452 ILE A CA 1
ATOM 3529 C C . ILE A 1 452 ? 24.703 -25.688 -8.875 1 98.56 452 ILE A C 1
ATOM 3531 O O . ILE A 1 452 ? 25.234 -25.922 -9.969 1 98.56 452 ILE A O 1
ATOM 3535 N N . LYS A 1 453 ? 23.891 -26.438 -8.273 1 98.19 453 LYS A N 1
ATOM 3536 C CA . LYS A 1 453 ? 23.531 -27.719 -8.867 1 98.19 453 LYS A CA 1
ATOM 3537 C C . LYS A 1 453 ? 22.875 -27.531 -10.234 1 98.19 453 LYS A C 1
ATOM 3539 O O . LYS A 1 453 ? 23.266 -28.172 -11.211 1 98.19 453 LYS A O 1
ATOM 3544 N N . ILE A 1 454 ? 21.922 -26.672 -10.352 1 98.25 454 ILE A N 1
ATOM 3545 C CA . ILE A 1 454 ? 21.156 -26.438 -11.57 1 98.25 454 ILE A CA 1
ATOM 3546 C C . ILE A 1 454 ? 22.078 -25.922 -12.672 1 98.25 454 ILE A C 1
ATOM 3548 O O . ILE A 1 454 ? 22.016 -26.406 -13.805 1 98.25 454 ILE A O 1
ATOM 3552 N N . LEU A 1 455 ? 22.906 -25.016 -12.359 1 98.5 455 LEU A N 1
ATOM 3553 C CA . LEU A 1 455 ? 23.797 -24.422 -13.344 1 98.5 455 LEU A CA 1
ATOM 3554 C C . LEU A 1 455 ? 24.812 -25.453 -13.844 1 98.5 455 LEU A C 1
ATOM 3556 O O . LEU A 1 455 ? 25.062 -25.547 -15.047 1 98.5 455 LEU A O 1
ATOM 3560 N N . ASN A 1 456 ? 25.344 -26.188 -12.945 1 98.31 456 ASN A N 1
ATOM 3561 C CA . ASN A 1 456 ? 26.312 -27.203 -13.344 1 98.31 456 ASN A CA 1
ATOM 3562 C C . ASN A 1 456 ? 25.656 -28.281 -14.211 1 98.31 456 ASN A C 1
ATOM 3564 O O . ASN A 1 456 ? 26.297 -28.797 -15.141 1 98.31 456 ASN A O 1
ATOM 3568 N N . GLU A 1 457 ? 24.5 -28.609 -13.891 1 96.62 457 GLU A N 1
ATOM 3569 C CA . GLU A 1 457 ? 23.781 -29.562 -14.711 1 96.62 457 GLU A CA 1
ATOM 3570 C C . GLU A 1 457 ? 23.5 -29.016 -16.109 1 96.62 457 GLU A C 1
ATOM 3572 O O . GLU A 1 457 ? 23.328 -29.766 -17.062 1 96.62 457 GLU A O 1
ATOM 3577 N N . ALA A 1 458 ? 23.5 -27.719 -16.25 1 97 458 ALA A N 1
ATOM 3578 C CA . ALA A 1 458 ? 23.328 -27.062 -17.547 1 97 458 ALA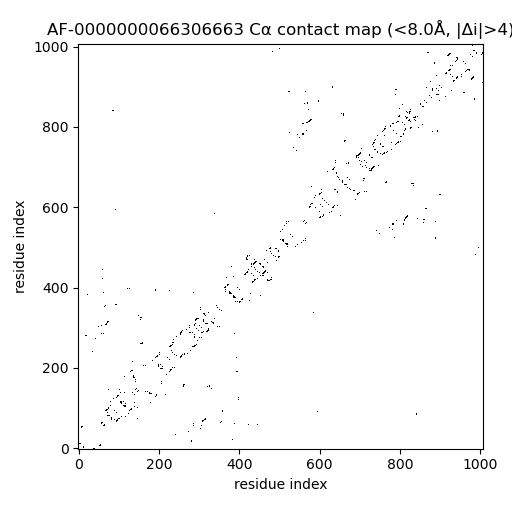 A CA 1
ATOM 3579 C C . ALA A 1 458 ? 24.656 -26.906 -18.266 1 97 458 ALA A C 1
ATOM 3581 O O . ALA A 1 458 ? 24.719 -26.344 -19.359 1 97 458 ALA A O 1
ATOM 3582 N N . GLY A 1 459 ? 25.688 -27.422 -17.641 1 97.06 459 GLY A N 1
ATOM 3583 C CA . GLY A 1 459 ? 27 -27.344 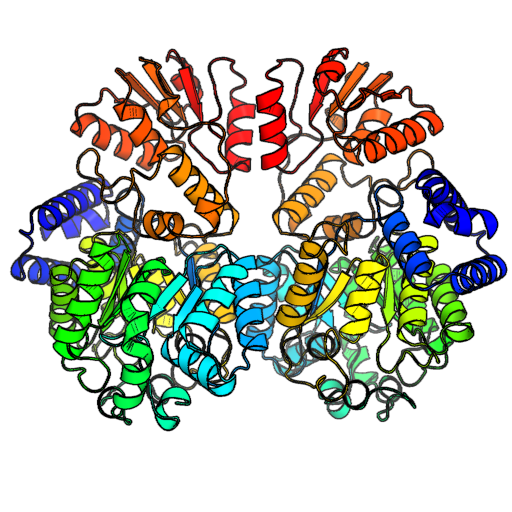-18.266 1 97.06 459 GLY A CA 1
ATOM 3584 C C . GLY A 1 459 ? 27.75 -26.062 -17.969 1 97.06 459 GLY A C 1
ATOM 3585 O O . GLY A 1 459 ? 28.734 -25.734 -18.625 1 97.06 459 GLY A O 1
ATOM 3586 N N . ILE A 1 460 ? 27.281 -25.312 -17.031 1 97.31 460 ILE A N 1
ATOM 3587 C CA . ILE A 1 460 ? 27.922 -24.062 -16.625 1 97.31 460 ILE A CA 1
ATOM 3588 C C . ILE A 1 460 ? 28.875 -24.328 -15.461 1 97.31 460 ILE A C 1
ATOM 3590 O O . ILE A 1 460 ? 28.547 -25.062 -14.539 1 97.31 460 ILE A O 1
ATOM 3594 N N . ASN A 1 461 ? 30.062 -23.766 -15.555 1 98.06 461 ASN A N 1
ATOM 3595 C CA . ASN A 1 461 ? 31.031 -23.891 -14.484 1 98.06 461 ASN A CA 1
ATOM 3596 C C . ASN A 1 461 ? 30.719 -22.953 -13.32 1 98.06 461 ASN A C 1
ATOM 3598 O O . ASN A 1 461 ? 31.297 -21.875 -13.227 1 98.06 461 ASN A O 1
ATOM 3602 N N . ALA A 1 462 ? 29.922 -23.469 -12.398 1 98.5 462 ALA A N 1
ATOM 3603 C CA . ALA A 1 462 ? 29.5 -22.656 -11.258 1 98.5 462 ALA A CA 1
ATOM 3604 C C . ALA A 1 462 ? 30.094 -23.203 -9.953 1 98.5 462 ALA A C 1
ATOM 3606 O O . ALA A 1 462 ? 30.062 -24.406 -9.695 1 98.5 462 ALA A O 1
ATOM 3607 N N . TYR A 1 463 ? 30.625 -22.328 -9.117 1 98.44 463 TYR A N 1
ATOM 3608 C CA . TYR A 1 463 ? 31.266 -22.688 -7.859 1 98.44 463 TYR A CA 1
ATOM 3609 C C . TYR A 1 463 ? 30.609 -21.969 -6.688 1 98.44 463 TYR A C 1
ATOM 3611 O O . TYR A 1 463 ? 30.266 -20.797 -6.785 1 98.44 463 TYR A O 1
ATOM 3619 N N . PRO A 1 464 ? 30.375 -22.656 -5.523 1 98.38 464 PRO A N 1
ATOM 3620 C CA . PRO A 1 464 ? 29.766 -22.031 -4.344 1 98.38 464 PRO A CA 1
ATOM 3621 C C . PRO A 1 464 ? 30.75 -21.188 -3.545 1 98.38 464 PRO A C 1
ATOM 3623 O O . PRO A 1 464 ? 31.938 -21.5 -3.494 1 98.38 464 PRO A O 1
ATOM 3626 N N . CYS A 1 465 ? 30.203 -20.141 -2.955 1 98.19 465 CYS A N 1
ATOM 3627 C CA . CYS A 1 465 ? 30.984 -19.312 -2.043 1 98.19 465 CYS A CA 1
ATOM 3628 C C . CYS A 1 465 ? 30.578 -19.562 -0.596 1 98.19 465 CYS A C 1
ATOM 3630 O O . CYS A 1 465 ? 31.109 -18.922 0.32 1 98.19 465 CYS A O 1
ATOM 3632 N N . ASN A 1 466 ? 29.609 -20.438 -0.319 1 97 466 ASN A N 1
ATOM 3633 C CA . ASN A 1 466 ? 29.156 -20.875 0.993 1 97 466 ASN A CA 1
ATOM 3634 C C . ASN A 1 466 ? 28.719 -19.703 1.863 1 97 466 ASN A C 1
ATOM 3636 O O . ASN A 1 466 ? 29.125 -19.594 3.023 1 97 466 ASN A O 1
ATOM 3640 N N . GLY A 1 467 ? 28.047 -18.844 1.289 1 95.88 467 GLY A N 1
ATOM 3641 C CA . GLY A 1 467 ? 27.453 -17.734 2.006 1 95.88 467 GLY A CA 1
ATOM 3642 C C . GLY A 1 467 ? 28.438 -16.625 2.293 1 95.88 467 GLY A C 1
ATOM 3643 O O . GLY A 1 467 ? 28.078 -15.602 2.889 1 95.88 467 GLY A O 1
ATOM 3644 N N . ASP A 1 468 ? 29.641 -16.703 1.873 1 96.44 468 ASP A N 1
ATOM 3645 C CA . ASP A 1 468 ? 30.641 -15.664 2.072 1 96.44 468 ASP A CA 1
ATOM 3646 C C . ASP A 1 468 ? 30.75 -14.75 0.853 1 96.44 468 ASP A C 1
ATOM 3648 O O . ASP A 1 468 ? 31.422 -15.078 -0.119 1 96.44 468 ASP A O 1
ATOM 3652 N N . ASP A 1 469 ? 30.25 -13.617 0.926 1 96.62 469 ASP A N 1
ATOM 3653 C CA . ASP A 1 469 ? 30.172 -12.672 -0.183 1 96.62 469 ASP A CA 1
ATOM 3654 C C . ASP A 1 469 ? 31.562 -12.227 -0.627 1 96.62 469 ASP A C 1
ATOM 3656 O O . ASP A 1 469 ? 31.75 -11.852 -1.784 1 96.62 469 ASP A O 1
ATOM 3660 N N . LYS A 1 470 ? 32.531 -12.273 0.19 1 95.5 470 LYS A N 1
ATOM 3661 C CA . LYS A 1 470 ? 33.875 -11.812 -0.154 1 95.5 470 LYS A CA 1
ATOM 3662 C C . LYS A 1 470 ? 34.562 -12.773 -1.131 1 95.5 470 LYS A C 1
ATOM 3664 O O . LYS A 1 470 ? 35.406 -12.367 -1.916 1 95.5 470 LYS A O 1
ATOM 3669 N N . LYS A 1 471 ? 34.125 -13.938 -1.103 1 96.31 471 LYS A N 1
ATOM 3670 C CA . LYS A 1 471 ? 34.719 -14.961 -1.941 1 96.31 471 LYS A CA 1
ATOM 3671 C C . LYS A 1 471 ? 34.406 -14.727 -3.416 1 96.31 471 LYS A C 1
ATOM 3673 O O . LYS A 1 471 ? 35.125 -15.211 -4.293 1 96.31 471 LYS A O 1
ATOM 3678 N N . VAL A 1 472 ? 33.344 -14 -3.678 1 97.12 472 VAL A N 1
ATOM 3679 C CA . VAL A 1 472 ? 33 -13.758 -5.07 1 97.12 472 VAL A CA 1
ATOM 3680 C C . VAL A 1 472 ? 34.031 -12.852 -5.727 1 97.12 472 VAL A C 1
ATOM 3682 O O . VAL A 1 472 ? 34.125 -12.797 -6.953 1 97.12 472 VAL A O 1
ATOM 3685 N N . LEU A 1 473 ? 34.781 -12.219 -4.922 1 94.94 473 LEU A N 1
ATOM 3686 C CA . LEU A 1 473 ? 35.781 -11.25 -5.41 1 94.94 473 LEU A CA 1
ATOM 3687 C C . LEU A 1 473 ? 36.969 -11.969 -6.047 1 94.94 473 LEU A C 1
ATOM 3689 O O . LEU A 1 473 ? 37.812 -11.328 -6.656 1 94.94 473 LEU A O 1
ATOM 3693 N N . GLU A 1 474 ? 36.938 -13.227 -6.004 1 91.69 474 GLU A N 1
ATOM 3694 C CA . GLU A 1 474 ? 37.938 -14.016 -6.738 1 91.69 474 GLU A CA 1
ATOM 3695 C C . GLU A 1 474 ? 37.75 -13.891 -8.242 1 91.69 474 GLU A C 1
ATOM 3697 O O . GLU A 1 474 ? 38.656 -14.141 -9.023 1 91.69 474 GLU A O 1
ATOM 3702 N N . ALA A 1 475 ? 36.625 -13.516 -8.633 1 95.44 475 ALA A N 1
ATOM 3703 C CA . ALA A 1 475 ? 36.312 -13.344 -10.047 1 95.44 475 ALA A CA 1
ATOM 3704 C C . ALA A 1 475 ? 36.812 -12 -10.562 1 95.44 475 ALA A C 1
ATOM 3706 O O . ALA A 1 475 ? 37.312 -11.18 -9.789 1 95.44 475 ALA A O 1
ATOM 3707 N N . ASP A 1 476 ? 36.75 -11.828 -11.883 1 94.31 476 ASP A N 1
ATOM 3708 C CA . ASP A 1 476 ? 37.188 -10.586 -12.523 1 94.31 476 ASP A CA 1
ATOM 3709 C C . ASP A 1 476 ? 36.25 -9.438 -12.195 1 94.31 476 ASP A C 1
ATOM 3711 O O . ASP A 1 476 ? 36.656 -8.289 -12.062 1 94.31 476 ASP A O 1
ATOM 3715 N N . LYS A 1 477 ? 35 -9.867 -12.18 1 95.31 477 LYS A N 1
ATOM 3716 C CA . LYS A 1 477 ? 33.906 -8.922 -11.875 1 95.31 477 LYS A CA 1
ATOM 3717 C C . LYS A 1 477 ? 32.844 -9.57 -11.016 1 95.31 477 LYS A C 1
ATOM 3719 O O . LYS A 1 477 ? 32.562 -10.758 -11.164 1 95.31 477 LYS A O 1
ATOM 3724 N N . ALA A 1 478 ? 32.312 -8.727 -10.102 1 97.12 478 ALA A N 1
ATOM 3725 C CA . ALA A 1 478 ? 31.25 -9.234 -9.25 1 97.12 478 ALA A CA 1
ATOM 3726 C C . ALA A 1 478 ? 29.984 -8.383 -9.375 1 97.12 478 ALA A C 1
ATOM 3728 O O . ALA A 1 478 ? 30.078 -7.156 -9.516 1 97.12 478 ALA A O 1
ATOM 3729 N N . TYR A 1 479 ? 28.859 -9.039 -9.336 1 96.94 479 TYR A N 1
ATOM 3730 C CA . TYR A 1 479 ? 27.594 -8.32 -9.477 1 96.94 479 TYR A CA 1
ATOM 3731 C C . TYR A 1 479 ? 26.672 -8.617 -8.305 1 96.94 479 TYR A C 1
ATOM 3733 O O . TYR A 1 479 ? 26.531 -9.773 -7.895 1 96.94 479 TYR A O 1
ATOM 3741 N N . ILE A 1 480 ? 26.078 -7.609 -7.711 1 96.38 480 ILE A N 1
ATOM 3742 C CA . ILE A 1 480 ? 24.938 -7.77 -6.82 1 96.38 480 ILE A CA 1
ATOM 3743 C C . ILE A 1 480 ? 23.672 -8 -7.641 1 96.38 480 ILE A C 1
ATOM 3745 O O . ILE A 1 480 ? 23.25 -7.129 -8.406 1 96.38 480 ILE A O 1
ATOM 3749 N N . THR A 1 481 ? 22.984 -9.109 -7.418 1 97.44 481 THR A N 1
ATOM 3750 C CA . THR A 1 481 ? 22 -9.531 -8.406 1 97.44 481 THR A CA 1
ATOM 3751 C C . THR A 1 481 ? 20.594 -9.25 -7.906 1 97.44 481 THR A C 1
ATOM 3753 O O . THR A 1 481 ? 19.609 -9.547 -8.594 1 97.44 481 THR A O 1
ATOM 3756 N N . THR A 1 482 ? 20.422 -8.68 -6.73 1 96.12 482 THR A N 1
ATOM 3757 C CA . THR A 1 482 ? 19.109 -8.273 -6.273 1 96.12 482 THR A CA 1
ATOM 3758 C C . THR A 1 482 ? 18.719 -6.914 -6.855 1 96.12 482 THR A C 1
ATOM 3760 O O . THR A 1 482 ? 19.578 -6.031 -6.984 1 96.12 482 THR A O 1
ATOM 3763 N N . PHE A 1 483 ? 17.484 -6.836 -7.199 1 94.44 483 PHE A N 1
ATOM 3764 C CA . PHE A 1 483 ? 16.984 -5.562 -7.699 1 94.44 483 PHE A CA 1
ATOM 3765 C C . PHE A 1 483 ? 16.203 -4.828 -6.613 1 94.44 483 PHE A C 1
ATOM 3767 O O . PHE A 1 483 ? 15.508 -3.846 -6.898 1 94.44 483 PHE A O 1
ATOM 3774 N N . ILE A 1 484 ? 16.219 -5.32 -5.426 1 93.44 484 ILE A N 1
ATOM 3775 C CA . ILE A 1 484 ? 15.656 -4.621 -4.27 1 93.44 484 ILE A CA 1
ATOM 3776 C C . ILE A 1 484 ? 16.672 -3.619 -3.734 1 93.44 484 ILE A C 1
ATOM 3778 O O . ILE A 1 484 ? 17.703 -4.008 -3.17 1 93.44 484 ILE A O 1
ATOM 3782 N N . PRO A 1 485 ? 16.391 -2.398 -3.789 1 91.25 485 PRO A N 1
ATOM 3783 C CA . PRO A 1 485 ? 17.406 -1.373 -3.547 1 91.25 485 PRO A CA 1
ATOM 3784 C C . PRO A 1 485 ? 18 -1.447 -2.141 1 91.25 485 PRO A C 1
ATOM 3786 O O . PRO A 1 485 ? 19.219 -1.366 -1.975 1 91.25 485 PRO A O 1
ATOM 3789 N N . ASN A 1 486 ? 17.156 -1.67 -1.148 1 88.19 486 ASN A N 1
ATOM 3790 C CA . ASN A 1 486 ? 17.641 -1.688 0.227 1 88.19 486 ASN A CA 1
ATOM 3791 C C . ASN A 1 486 ? 18.594 -2.852 0.469 1 88.19 486 ASN A C 1
ATOM 3793 O O . ASN A 1 486 ? 19.578 -2.709 1.193 1 88.19 486 ASN A O 1
ATOM 3797 N N . ILE A 1 487 ? 18.359 -3.916 -0.118 1 91.81 487 ILE A N 1
ATOM 3798 C CA . ILE A 1 487 ? 19.219 -5.09 0.033 1 91.81 487 ILE A CA 1
ATOM 3799 C C . ILE A 1 487 ? 20.5 -4.891 -0.756 1 91.81 487 ILE A C 1
ATOM 3801 O O . ILE A 1 487 ? 21.594 -5.207 -0.268 1 91.81 487 ILE A O 1
ATOM 3805 N N . ALA A 1 488 ? 20.375 -4.34 -1.887 1 93.44 488 ALA A N 1
ATOM 3806 C CA . ALA A 1 488 ? 21.547 -4.07 -2.719 1 93.44 488 ALA A CA 1
ATOM 3807 C C . ALA A 1 488 ? 22.516 -3.127 -2.012 1 93.44 488 ALA A C 1
ATOM 3809 O O . ALA A 1 488 ? 23.734 -3.371 -1.989 1 93.44 488 ALA A O 1
ATOM 3810 N N . LEU A 1 489 ? 21.938 -2.162 -1.425 1 89.88 489 LEU A N 1
ATOM 3811 C CA . LEU A 1 489 ? 22.75 -1.161 -0.739 1 89.88 489 LEU A CA 1
ATOM 3812 C C . LEU A 1 489 ? 23.469 -1.771 0.461 1 89.88 489 LEU A C 1
ATOM 3814 O O . LEU A 1 489 ? 24.641 -1.478 0.703 1 89.88 489 LEU A O 1
ATOM 3818 N N . LYS A 1 490 ? 22.828 -2.566 1.19 1 87.56 490 LYS A N 1
ATOM 3819 C CA . LYS A 1 490 ? 23.422 -3.217 2.354 1 87.56 490 LYS A CA 1
ATOM 3820 C C . LYS A 1 490 ? 24.609 -4.094 1.947 1 87.56 490 LYS A C 1
ATOM 3822 O O . LYS A 1 490 ? 25.641 -4.105 2.621 1 87.56 490 LYS A O 1
ATOM 3827 N N . ILE A 1 491 ? 24.406 -4.766 0.888 1 92.69 491 ILE A N 1
ATOM 3828 C CA . ILE A 1 491 ? 25.453 -5.648 0.396 1 92.69 491 ILE A CA 1
ATOM 3829 C C . ILE A 1 491 ? 26.641 -4.812 -0.088 1 92.69 491 ILE A C 1
ATOM 3831 O O . ILE A 1 491 ? 27.797 -5.125 0.221 1 92.69 491 ILE A O 1
ATOM 3835 N N . LEU A 1 492 ? 26.344 -3.771 -0.783 1 90.12 492 LEU A N 1
ATOM 3836 C CA . LEU A 1 492 ? 27.391 -2.9 -1.308 1 90.12 492 LEU A CA 1
ATOM 3837 C C . LEU A 1 492 ? 28.203 -2.287 -0.174 1 90.12 492 LEU A C 1
ATOM 3839 O O . LEU A 1 492 ? 29.422 -2.217 -0.255 1 90.12 492 LEU A O 1
ATOM 3843 N N . ASN A 1 493 ? 27.5 -1.892 0.825 1 83.56 493 ASN A N 1
ATOM 3844 C CA . ASN A 1 493 ? 28.156 -1.265 1.968 1 83.56 493 ASN A CA 1
ATOM 3845 C C . ASN A 1 493 ? 29.047 -2.25 2.707 1 83.56 493 ASN A C 1
ATOM 3847 O O . ASN A 1 493 ? 30.078 -1.86 3.256 1 83.56 493 ASN A O 1
ATOM 3851 N N . LYS A 1 494 ? 28.656 -3.393 2.709 1 84.81 494 LYS A N 1
ATOM 3852 C CA . LYS A 1 494 ? 29.406 -4.434 3.4 1 84.81 494 LYS A CA 1
ATOM 3853 C C . LYS A 1 494 ? 30.688 -4.789 2.641 1 84.81 494 LYS A C 1
ATOM 3855 O O . LYS A 1 494 ? 31.734 -5.027 3.248 1 84.81 494 LYS A O 1
ATOM 3860 N N . LEU A 1 495 ? 30.672 -4.789 1.341 1 87.5 495 LEU A N 1
ATOM 3861 C CA . LEU A 1 495 ? 31.797 -5.297 0.551 1 87.5 495 LEU A CA 1
ATOM 3862 C C . LEU A 1 495 ? 32.719 -4.164 0.143 1 87.5 495 LEU A C 1
ATOM 3864 O O . LEU A 1 495 ? 33.938 -4.34 0.122 1 87.5 495 LEU A O 1
ATOM 3868 N N . ARG A 1 496 ? 32.438 -3.043 -0.192 1 79.94 496 ARG A N 1
ATOM 3869 C CA . ARG A 1 496 ? 33.156 -1.834 -0.549 1 79.94 496 ARG A CA 1
ATOM 3870 C C . ARG A 1 496 ? 34.344 -2.162 -1.443 1 79.94 496 ARG A C 1
ATOM 3872 O O . ARG A 1 496 ? 35.469 -1.768 -1.15 1 79.94 496 ARG A O 1
ATOM 3879 N N . ASP A 1 497 ? 34.188 -2.885 -2.473 1 87.06 497 ASP A N 1
ATOM 3880 C CA . ASP A 1 497 ? 35.219 -3.287 -3.426 1 87.06 497 ASP A CA 1
ATOM 3881 C C . ASP A 1 497 ? 34.906 -2.76 -4.824 1 87.06 497 ASP A C 1
ATOM 3883 O O . ASP A 1 497 ? 33.75 -2.752 -5.246 1 87.06 497 ASP A O 1
ATOM 3887 N N . SER A 1 498 ? 35.969 -2.334 -5.449 1 85.31 498 SER A N 1
ATOM 3888 C CA . SER A 1 498 ? 35.812 -1.701 -6.754 1 85.31 498 SER A CA 1
ATOM 3889 C C . SER A 1 498 ? 35.344 -2.709 -7.809 1 85.31 498 SER A C 1
ATOM 3891 O O . SER A 1 498 ? 34.812 -2.328 -8.852 1 85.31 498 SER A O 1
ATOM 3893 N N . LYS A 1 499 ? 35.562 -4.059 -7.629 1 91.25 499 LYS A N 1
ATOM 3894 C CA . LYS A 1 499 ? 35.156 -5.098 -8.57 1 91.25 499 LYS A CA 1
ATOM 3895 C C . LYS A 1 499 ? 33.656 -5.316 -8.539 1 91.25 499 LYS A C 1
ATOM 3897 O O . LYS A 1 499 ? 33.094 -5.93 -9.453 1 91.25 499 LYS A O 1
ATOM 3902 N N . VAL A 1 500 ? 32.969 -4.805 -7.402 1 92.88 500 VAL A N 1
ATOM 3903 C CA . VAL A 1 500 ? 31.562 -5.062 -7.18 1 92.88 500 VAL A CA 1
ATOM 3904 C C . VAL A 1 500 ? 30.719 -4.02 -7.914 1 92.88 500 VAL A C 1
ATOM 3906 O O . VAL A 1 500 ? 30.938 -2.816 -7.75 1 92.88 500 VAL A O 1
ATOM 3909 N N . GLU A 1 501 ? 29.75 -4.516 -8.664 1 92.12 501 GLU A N 1
ATOM 3910 C CA . GLU A 1 501 ? 28.906 -3.635 -9.453 1 92.12 501 GLU A CA 1
ATOM 3911 C C . GLU A 1 501 ? 27.422 -3.895 -9.172 1 92.12 501 GLU A C 1
ATOM 3913 O O . GLU A 1 501 ? 27.031 -5.035 -8.945 1 92.12 501 GLU A O 1
ATOM 3918 N N . LEU A 1 502 ? 26.703 -2.877 -9.18 1 91.69 502 LEU A N 1
ATOM 3919 C CA . LEU A 1 502 ? 25.25 -2.953 -9.086 1 91.69 502 LEU A CA 1
ATOM 3920 C C . LEU A 1 502 ? 24.625 -3.088 -10.477 1 91.69 502 LEU A C 1
ATOM 3922 O O . LEU A 1 502 ? 25.156 -2.551 -11.453 1 91.69 502 LEU A O 1
ATOM 3926 N N . LEU A 1 503 ? 23.5 -3.736 -10.453 1 92.75 503 LEU A N 1
ATOM 3927 C CA . LEU A 1 503 ? 22.797 -3.893 -11.719 1 92.75 503 LEU A CA 1
ATOM 3928 C C . LEU A 1 503 ? 21.672 -2.871 -11.844 1 92.75 503 LEU A C 1
ATOM 3930 O O . LEU A 1 503 ? 21.141 -2.658 -12.93 1 92.75 503 LEU A O 1
ATOM 3934 N N . ILE A 1 504 ? 21.312 -2.336 -10.75 1 87.25 504 ILE A N 1
ATOM 3935 C CA . ILE A 1 504 ? 20.188 -1.415 -10.719 1 87.25 504 ILE A CA 1
ATOM 3936 C C . ILE A 1 504 ? 20.688 0.026 -10.742 1 87.25 504 ILE A C 1
ATOM 3938 O O . ILE A 1 504 ? 21.797 0.307 -10.289 1 87.25 504 ILE A O 1
ATOM 3942 N N . MET B 1 1 ? 4.766 43.188 6.457 1 91.38 1 MET B N 1
ATOM 3943 C CA . MET B 1 1 ? 4.172 41.844 6.336 1 91.38 1 MET B CA 1
ATOM 3944 C C . MET B 1 1 ? 3.316 41.75 5.078 1 91.38 1 MET B C 1
ATOM 3946 O O . MET B 1 1 ? 3.5 40.844 4.27 1 91.38 1 MET B O 1
ATOM 3950 N N . ARG B 1 2 ? 2.541 42.688 4.77 1 94.81 2 ARG B N 1
ATOM 3951 C CA . ARG B 1 2 ? 1.64 42.688 3.623 1 94.81 2 ARG B CA 1
ATOM 3952 C C . ARG B 1 2 ? 2.422 42.656 2.314 1 94.81 2 ARG B C 1
ATOM 3954 O O . ARG B 1 2 ? 2.102 41.844 1.417 1 94.81 2 ARG B O 1
ATOM 3961 N N . GLU B 1 3 ? 3.4 43.531 2.25 1 95.94 3 GLU B N 1
ATOM 3962 C CA . GLU B 1 3 ? 4.215 43.562 1.04 1 95.94 3 GLU B CA 1
ATOM 3963 C C . GLU B 1 3 ? 4.98 42.25 0.84 1 95.94 3 GLU B C 1
ATOM 3965 O O . GLU B 1 3 ? 5.098 41.781 -0.285 1 95.94 3 GLU B O 1
ATOM 3970 N N . LEU B 1 4 ? 5.434 41.75 1.867 1 97.81 4 LEU B N 1
ATOM 3971 C CA . LEU B 1 4 ? 6.184 40.5 1.805 1 97.81 4 LEU B CA 1
ATOM 3972 C C . LEU B 1 4 ? 5.289 39.344 1.352 1 97.81 4 LEU B C 1
ATOM 3974 O O . LEU B 1 4 ? 5.723 38.5 0.595 1 97.81 4 LEU B O 1
ATOM 3978 N N . ILE B 1 5 ? 4.066 39.312 1.788 1 98.62 5 ILE B N 1
ATOM 3979 C CA . ILE B 1 5 ? 3.098 38.281 1.393 1 98.62 5 ILE B CA 1
ATOM 3980 C C . ILE B 1 5 ? 2.805 38.406 -0.101 1 98.62 5 ILE B C 1
ATOM 3982 O O . ILE B 1 5 ? 2.779 37.406 -0.818 1 98.62 5 ILE B O 1
ATOM 3986 N N . LYS B 1 6 ? 2.633 39.594 -0.564 1 98.19 6 LYS B N 1
ATOM 3987 C CA . LYS B 1 6 ? 2.367 39.812 -1.981 1 98.19 6 LYS B CA 1
ATOM 3988 C C . LYS B 1 6 ? 3.553 39.406 -2.84 1 98.19 6 LYS B C 1
ATOM 3990 O O . LYS B 1 6 ? 3.373 38.781 -3.896 1 98.19 6 LYS B O 1
ATOM 3995 N N . GLU B 1 7 ? 4.711 39.688 -2.336 1 98.38 7 GLU B N 1
ATOM 3996 C CA . GLU B 1 7 ? 5.918 39.312 -3.07 1 98.38 7 GLU B CA 1
ATOM 3997 C C . GLU B 1 7 ? 6.125 37.781 -3.066 1 98.38 7 GLU B C 1
ATOM 3999 O O . GLU B 1 7 ? 6.629 37.219 -4.039 1 98.38 7 GLU B O 1
ATOM 4004 N N . ALA B 1 8 ? 5.734 37.156 -2.025 1 98.62 8 ALA B N 1
ATOM 4005 C CA . ALA B 1 8 ? 5.934 35.719 -1.853 1 98.62 8 ALA B CA 1
ATOM 4006 C C . ALA B 1 8 ? 5.121 34.938 -2.871 1 98.62 8 ALA B C 1
ATOM 4008 O O . ALA B 1 8 ? 5.414 33.75 -3.137 1 98.62 8 ALA B O 1
ATOM 4009 N N . VAL B 1 9 ? 4.148 35.562 -3.465 1 98.56 9 VAL B N 1
ATOM 4010 C CA . VAL B 1 9 ? 3.342 34.938 -4.5 1 98.56 9 VAL B CA 1
ATOM 4011 C C . VAL B 1 9 ? 4.23 34.531 -5.676 1 98.56 9 VAL B C 1
ATOM 4013 O O . VAL B 1 9 ? 4.055 33.469 -6.258 1 98.56 9 VAL B O 1
ATOM 4016 N N . ASN B 1 10 ? 5.203 35.344 -5.941 1 98.12 10 ASN B N 1
ATOM 4017 C CA . ASN B 1 10 ? 5.992 35.094 -7.145 1 98.12 10 ASN B CA 1
ATOM 4018 C C . ASN B 1 10 ? 7.48 34.969 -6.82 1 98.12 10 ASN B C 1
ATOM 4020 O O . ASN B 1 10 ? 8.32 34.969 -7.723 1 98.12 10 ASN B O 1
ATOM 4024 N N . SER B 1 11 ? 7.797 34.906 -5.562 1 98.06 11 SER B N 1
ATOM 4025 C CA . SER B 1 11 ? 9.203 34.844 -5.168 1 98.06 11 SER B CA 1
ATOM 4026 C C . SER B 1 11 ? 9.398 33.875 -4.008 1 98.06 11 SER B C 1
ATOM 4028 O O . SER B 1 11 ? 9 34.156 -2.877 1 98.06 11 SER B O 1
ATOM 4030 N N . LEU B 1 12 ? 10.133 32.844 -4.281 1 98.06 12 LEU B N 1
ATOM 4031 C CA . LEU B 1 12 ? 10.445 31.891 -3.229 1 98.06 12 LEU B CA 1
ATOM 4032 C C . LEU B 1 12 ? 11.352 32.531 -2.174 1 98.06 12 LEU B C 1
ATOM 4034 O O . LEU B 1 12 ? 11.273 32.156 -0.995 1 98.06 12 LEU B O 1
ATOM 4038 N N . ASP B 1 13 ? 12.172 33.469 -2.596 1 98.12 13 ASP B N 1
ATOM 4039 C CA . ASP B 1 13 ? 13.016 34.156 -1.641 1 98.12 13 ASP B CA 1
ATOM 4040 C C . ASP B 1 13 ? 12.172 34.938 -0.634 1 98.12 13 ASP B C 1
ATOM 4042 O O . ASP B 1 13 ? 12.461 34.938 0.564 1 98.12 13 ASP B O 1
ATOM 4046 N N . SER B 1 14 ? 11.195 35.594 -1.16 1 98.56 14 SER B N 1
ATOM 4047 C CA . SER B 1 14 ? 10.305 36.344 -0.279 1 98.56 14 SER B CA 1
ATOM 4048 C C . SER B 1 14 ? 9.5 35.406 0.616 1 98.56 14 SER B C 1
ATOM 4050 O O . SER B 1 14 ? 9.242 35.719 1.781 1 98.56 14 SER B O 1
ATOM 4052 N N . ALA B 1 15 ? 9.078 34.312 0.043 1 98.62 15 ALA B N 1
ATOM 4053 C CA . ALA B 1 15 ? 8.367 33.312 0.841 1 98.62 15 ALA B CA 1
ATOM 4054 C C . ALA B 1 15 ? 9.242 32.812 1.982 1 98.62 15 ALA B C 1
ATOM 4056 O O . ALA B 1 15 ? 8.766 32.625 3.105 1 98.62 15 ALA B O 1
ATOM 4057 N N . LEU B 1 16 ? 10.5 32.531 1.686 1 98.5 16 LEU B N 1
ATOM 4058 C CA . LEU B 1 16 ? 11.469 32.094 2.684 1 98.5 16 LEU B CA 1
ATOM 4059 C C . LEU B 1 16 ? 11.617 33.125 3.799 1 98.5 16 LEU B C 1
ATOM 4061 O O . LEU B 1 16 ? 11.641 32.75 4.98 1 98.5 16 LEU B O 1
ATOM 4065 N N . GLU B 1 17 ? 11.758 34.344 3.41 1 98.19 17 GLU B N 1
ATOM 4066 C CA . GLU B 1 17 ? 11.883 35.406 4.387 1 98.19 17 GLU B CA 1
ATOM 4067 C C . GLU B 1 17 ? 10.633 35.531 5.254 1 98.19 17 GLU B C 1
ATOM 4069 O O . GLU B 1 17 ? 10.727 35.719 6.469 1 98.19 17 GLU B O 1
ATOM 4074 N N . LEU B 1 18 ? 9.508 35.438 4.645 1 98.56 18 LEU B N 1
ATOM 4075 C CA . LEU B 1 18 ? 8.242 35.5 5.359 1 98.56 18 LEU B CA 1
ATOM 4076 C C . LEU B 1 18 ? 8.156 34.406 6.406 1 98.56 18 LEU B C 1
ATOM 4078 O O . LEU B 1 18 ? 7.836 34.656 7.566 1 98.56 18 LEU B O 1
ATOM 4082 N N . ARG B 1 19 ? 8.406 33.219 6.016 1 98.38 19 ARG B N 1
ATOM 4083 C CA . ARG B 1 19 ? 8.32 32.062 6.918 1 98.38 19 ARG B CA 1
ATOM 4084 C C . ARG B 1 19 ? 9.305 32.219 8.078 1 98.38 19 ARG B C 1
ATOM 4086 O O . ARG B 1 19 ? 8.969 31.906 9.219 1 98.38 19 ARG B O 1
ATOM 4093 N N . LYS B 1 20 ? 10.5 32.625 7.77 1 97.62 20 LYS B N 1
ATOM 4094 C CA . LYS B 1 20 ? 11.5 32.844 8.812 1 97.62 20 LYS B CA 1
ATOM 4095 C C . LYS B 1 20 ? 11 33.844 9.859 1 97.62 20 LYS B C 1
ATOM 4097 O O . LYS B 1 20 ? 11.148 33.594 11.062 1 97.62 20 LYS B O 1
ATOM 4102 N N . LEU B 1 21 ? 10.469 34.875 9.359 1 97.81 21 LEU B N 1
ATOM 4103 C CA . LEU B 1 21 ? 9.938 35.906 10.242 1 97.81 21 LEU B CA 1
ATOM 4104 C C . LEU B 1 21 ? 8.844 35.344 11.141 1 97.81 21 LEU B C 1
ATOM 4106 O O . LEU B 1 21 ? 8.828 35.625 12.344 1 97.81 21 LEU B O 1
ATOM 4110 N N . ILE B 1 22 ? 7.965 34.625 10.602 1 98.12 22 ILE B N 1
ATOM 4111 C CA . ILE B 1 22 ? 6.824 34.094 11.336 1 98.12 22 ILE B CA 1
ATOM 4112 C C . ILE B 1 22 ? 7.312 33.062 12.352 1 98.12 22 ILE B C 1
ATOM 4114 O O . ILE B 1 22 ? 6.863 33.062 13.5 1 98.12 22 ILE B O 1
ATOM 4118 N N . ILE B 1 23 ? 8.227 32.156 11.953 1 97.69 23 ILE B N 1
ATOM 4119 C CA . ILE B 1 23 ? 8.766 31.156 12.867 1 97.69 23 ILE B CA 1
ATOM 4120 C C . ILE B 1 23 ? 9.414 31.844 14.062 1 97.69 23 ILE B C 1
ATOM 4122 O O . ILE B 1 23 ? 9.219 31.422 15.211 1 97.69 23 ILE B O 1
ATOM 4126 N N . LYS B 1 24 ? 10.156 32.875 13.789 1 97.44 24 LYS B N 1
ATOM 4127 C CA . LYS B 1 24 ? 10.773 33.656 14.867 1 97.44 24 LYS B CA 1
ATOM 4128 C C . LYS B 1 24 ? 9.727 34.188 15.828 1 97.44 24 LYS B C 1
ATOM 4130 O O . LYS B 1 24 ? 9.867 34.062 17.047 1 97.44 24 LYS B O 1
ATOM 4135 N N . LYS B 1 25 ? 8.68 34.75 15.281 1 97.56 25 LYS B N 1
ATOM 4136 C CA . LYS B 1 25 ? 7.625 35.312 16.125 1 97.56 25 LYS B CA 1
ATOM 4137 C C . LYS B 1 25 ? 6.934 34.219 16.938 1 97.56 25 LYS B C 1
ATOM 4139 O O . LYS B 1 25 ? 6.57 34.438 18.094 1 97.56 25 LYS B O 1
ATOM 4144 N N . LEU B 1 26 ? 6.695 33.094 16.359 1 97 26 LEU B N 1
ATOM 4145 C CA . LEU B 1 26 ? 6.07 31.969 17.047 1 97 26 LEU B CA 1
ATOM 4146 C C . LEU B 1 26 ? 6.953 31.484 18.203 1 97 26 LEU B C 1
ATOM 4148 O O . LEU B 1 26 ? 6.473 31.312 19.312 1 97 26 LEU B O 1
ATOM 4152 N N . ASN B 1 27 ? 8.195 31.344 17.938 1 95.69 27 ASN B N 1
ATOM 4153 C CA . ASN B 1 27 ? 9.133 30.828 18.938 1 95.69 27 ASN B CA 1
ATOM 4154 C C . ASN B 1 27 ? 9.305 31.812 20.109 1 95.69 27 ASN B C 1
ATOM 4156 O O . ASN B 1 27 ? 9.492 31.391 21.25 1 95.69 27 ASN B O 1
ATOM 4160 N N . GLU B 1 28 ? 9.25 33.062 19.797 1 96.06 28 GLU B N 1
ATOM 4161 C CA . GLU B 1 28 ? 9.43 34.094 20.828 1 96.06 28 GLU B CA 1
ATOM 4162 C C . GLU B 1 28 ? 8.094 34.438 21.484 1 96.06 28 GLU B C 1
ATOM 4164 O O . GLU B 1 28 ? 8.039 35.312 22.359 1 96.06 28 GLU B O 1
ATOM 4169 N N . LYS B 1 29 ? 6.992 33.812 21.078 1 94.31 29 LYS B N 1
ATOM 4170 C CA . LYS B 1 29 ? 5.641 34.062 21.578 1 94.31 29 LYS B CA 1
ATOM 4171 C C . LYS B 1 29 ? 5.273 35.531 21.406 1 94.31 29 LYS B C 1
ATOM 4173 O O . LYS B 1 29 ? 4.75 36.156 22.344 1 94.31 29 LYS B O 1
ATOM 4178 N N . LYS B 1 30 ? 5.602 36.062 20.203 1 95.25 30 LYS B N 1
ATOM 4179 C CA . LYS B 1 30 ? 5.375 37.5 19.922 1 95.25 30 LYS B CA 1
ATOM 4180 C C . LYS B 1 30 ? 4.359 37.688 18.797 1 95.25 30 LYS B C 1
ATOM 4182 O O . LYS B 1 30 ? 4.125 38.812 18.344 1 95.25 30 LYS B O 1
ATOM 4187 N N . LEU B 1 31 ? 3.93 36.656 18.328 1 96.5 31 LEU B N 1
ATOM 4188 C CA . LEU B 1 31 ? 2.879 36.75 17.312 1 96.5 31 LEU B CA 1
ATOM 4189 C C . LEU B 1 31 ? 1.582 37.25 17.938 1 96.5 31 LEU B C 1
ATOM 4191 O O . LEU B 1 31 ? 1.026 36.625 18.844 1 96.5 31 LEU B O 1
ATOM 4195 N N . LYS B 1 32 ? 1.092 38.375 17.469 1 95.81 32 LYS B N 1
ATOM 4196 C CA . LYS B 1 32 ? -0.098 39.031 18.016 1 95.81 32 LYS B CA 1
ATOM 4197 C C . LYS B 1 32 ? -1.309 38.812 17.109 1 95.81 32 LYS B C 1
ATOM 4199 O O . LYS B 1 32 ? -1.159 38.469 15.938 1 95.81 32 LYS B O 1
ATOM 4204 N N . GLU B 1 33 ? -2.385 39 17.688 1 96.69 33 GLU B N 1
ATOM 4205 C CA . GLU B 1 33 ? -3.623 38.906 16.922 1 96.69 33 GLU B CA 1
ATOM 4206 C C . GLU B 1 33 ? -3.602 39.875 15.742 1 96.69 33 GLU B C 1
ATOM 4208 O O . GLU B 1 33 ? -4.117 39.562 14.664 1 96.69 33 GLU B O 1
ATOM 4213 N N . SER B 1 34 ? -3.098 41.062 15.945 1 97.38 34 SER B N 1
ATOM 4214 C CA . SER B 1 34 ? -3.014 42.062 14.875 1 97.38 34 SER B CA 1
ATOM 4215 C C . SER B 1 34 ? -2.199 41.531 13.695 1 97.38 34 SER B C 1
ATOM 4217 O O . SER B 1 34 ? -2.48 41.844 12.539 1 97.38 34 SER B O 1
ATOM 4219 N N . ASP B 1 35 ? -1.127 40.688 13.992 1 97.62 35 ASP B N 1
ATOM 4220 C CA . ASP B 1 35 ? -0.356 40.031 12.93 1 97.62 35 ASP B CA 1
ATOM 4221 C C . ASP B 1 35 ? -1.226 39.094 12.125 1 97.62 35 ASP B C 1
ATOM 4223 O O . ASP B 1 35 ? -1.14 39.031 10.898 1 97.62 35 ASP B O 1
ATOM 4227 N N . ILE B 1 36 ? -2.023 38.344 12.875 1 98.31 36 ILE B N 1
ATOM 4228 C CA . ILE B 1 36 ? -2.904 37.344 12.234 1 98.31 36 ILE B CA 1
ATOM 4229 C C . ILE B 1 36 ? -3.898 38.094 11.328 1 98.31 36 ILE B C 1
ATOM 4231 O O . ILE B 1 36 ? -4.109 37.688 10.18 1 98.31 36 ILE B O 1
ATOM 4235 N N . ILE B 1 37 ? -4.473 39.156 11.828 1 98.44 37 ILE B N 1
ATOM 4236 C CA . ILE B 1 37 ? -5.441 39.969 11.078 1 98.44 37 ILE B CA 1
ATOM 4237 C C . ILE B 1 37 ? -4.797 40.5 9.812 1 98.44 37 ILE B C 1
ATOM 4239 O O . ILE B 1 37 ? -5.375 40.406 8.727 1 98.44 37 ILE B O 1
ATOM 4243 N N . GLU B 1 38 ? -3.619 41 9.992 1 98.38 38 GLU B N 1
ATOM 4244 C CA . GLU B 1 38 ? -2.91 41.562 8.852 1 98.38 38 GLU B CA 1
ATOM 4245 C C . GLU B 1 38 ? -2.652 40.5 7.785 1 98.38 38 GLU B C 1
ATOM 4247 O O . GLU B 1 38 ? -2.789 40.781 6.586 1 98.38 38 GLU B O 1
ATOM 4252 N N . ILE B 1 39 ? -2.246 39.375 8.172 1 98.69 39 ILE B N 1
ATOM 4253 C CA . ILE B 1 39 ? -1.966 38.281 7.258 1 98.69 39 ILE B CA 1
ATOM 4254 C C . ILE B 1 39 ? -3.25 37.844 6.547 1 98.69 39 ILE B C 1
ATOM 4256 O O . ILE B 1 39 ? -3.27 37.688 5.324 1 98.69 39 ILE B O 1
ATOM 4260 N N . VAL B 1 40 ? -4.32 37.656 7.309 1 98.69 40 VAL B N 1
ATOM 4261 C CA . VAL B 1 40 ? -5.605 37.281 6.738 1 98.69 40 VAL B CA 1
ATOM 4262 C C . VAL B 1 40 ? -6.055 38.312 5.711 1 98.69 40 VAL B C 1
ATOM 4264 O O . VAL B 1 40 ? -6.496 37.969 4.617 1 98.69 40 VAL B O 1
ATOM 4267 N N . ASP B 1 41 ? -5.902 39.562 6.051 1 98.5 41 ASP B N 1
ATOM 4268 C CA . ASP B 1 41 ? -6.297 40.656 5.156 1 98.5 41 ASP B CA 1
ATOM 4269 C C . ASP B 1 41 ? -5.453 40.656 3.885 1 98.5 41 ASP B C 1
ATOM 4271 O O . ASP B 1 41 ? -5.984 40.844 2.783 1 98.5 41 ASP B O 1
ATOM 4275 N N . ALA B 1 42 ? -4.195 40.531 4.062 1 98.75 42 ALA B N 1
ATOM 4276 C CA . ALA B 1 42 ? -3.285 40.562 2.918 1 98.75 42 ALA B CA 1
ATOM 4277 C C . ALA B 1 42 ? -3.598 39.438 1.943 1 98.75 42 ALA B C 1
ATOM 4279 O O . ALA B 1 42 ? -3.572 39.625 0.726 1 98.75 42 ALA B O 1
ATOM 4280 N N . VAL B 1 43 ? -3.84 38.281 2.445 1 98.75 43 VAL B N 1
ATOM 4281 C CA . VAL B 1 43 ? -4.148 37.125 1.594 1 98.75 43 VAL B CA 1
ATOM 4282 C C . VAL B 1 43 ? -5.516 37.312 0.946 1 98.75 43 VAL B C 1
ATOM 4284 O O . VAL B 1 43 ? -5.723 36.938 -0.207 1 98.75 43 VAL B O 1
ATOM 4287 N N . ASP B 1 44 ? -6.441 37.875 1.683 1 97.88 44 ASP B N 1
ATOM 4288 C CA . ASP B 1 44 ? -7.789 38.125 1.179 1 97.88 44 ASP B CA 1
ATOM 4289 C C . ASP B 1 44 ? -7.758 39.062 -0.029 1 97.88 44 ASP B C 1
ATOM 4291 O O . ASP B 1 44 ? -8.633 39 -0.899 1 97.88 44 ASP B O 1
ATOM 4295 N N . ASP B 1 45 ? -6.82 39.938 -0.125 1 97.81 45 ASP B N 1
ATOM 4296 C CA . ASP B 1 45 ? -6.691 40.906 -1.198 1 97.81 45 ASP B CA 1
ATOM 4297 C C . ASP B 1 45 ? -6.223 40.25 -2.492 1 97.81 45 ASP B C 1
ATOM 4299 O O . ASP B 1 45 ? -6.312 40.844 -3.568 1 97.81 45 ASP B O 1
ATOM 4303 N N . LEU B 1 46 ? -5.777 39.031 -2.404 1 98.56 46 LEU B N 1
ATOM 4304 C CA . LEU B 1 46 ? -5.242 38.344 -3.566 1 98.56 46 LEU B CA 1
ATOM 4305 C C . LEU B 1 46 ? -6.359 37.656 -4.344 1 98.56 46 LEU B C 1
ATOM 4307 O O . LEU B 1 46 ? -7.426 37.375 -3.791 1 98.56 46 LEU B O 1
ATOM 4311 N N . SER B 1 47 ? -6.125 37.406 -5.637 1 98.44 47 SER B N 1
ATOM 4312 C CA . SER B 1 47 ? -7.012 36.562 -6.426 1 98.44 47 SER B CA 1
ATOM 4313 C C . SER B 1 47 ? -6.883 35.094 -6.027 1 98.44 47 SER B C 1
ATOM 4315 O O . SER B 1 47 ? -5.922 34.719 -5.355 1 98.44 47 SER B O 1
ATOM 4317 N N . LEU B 1 48 ? -7.82 34.344 -6.387 1 98.5 48 LEU B N 1
ATOM 4318 C CA . LEU B 1 48 ? -7.781 32.906 -6.078 1 98.5 48 LEU B CA 1
ATOM 4319 C C . LEU B 1 48 ? -6.504 32.281 -6.609 1 98.5 48 LEU B C 1
ATOM 4321 O O . LEU B 1 48 ? -5.867 31.469 -5.914 1 98.5 48 LEU B O 1
ATOM 4325 N N . GLU B 1 49 ? -6.133 32.594 -7.812 1 98.38 49 GLU B N 1
ATOM 4326 C CA . GLU B 1 49 ? -4.93 32.062 -8.43 1 98.38 49 GLU B CA 1
ATOM 4327 C C . GLU B 1 49 ? -3.68 32.438 -7.645 1 98.38 49 GLU B C 1
ATOM 4329 O O . GLU B 1 49 ? -2.779 31.625 -7.445 1 98.38 49 GLU B O 1
ATOM 4334 N N . GLU B 1 50 ? -3.678 33.656 -7.234 1 98.75 50 GLU B N 1
ATOM 4335 C CA . GLU B 1 50 ? -2.543 34.156 -6.457 1 98.75 50 GLU B CA 1
ATOM 4336 C C . GLU B 1 50 ? -2.471 33.469 -5.094 1 98.75 50 GLU B C 1
ATOM 4338 O O . GLU B 1 50 ? -1.383 33.188 -4.598 1 98.75 50 GLU B O 1
ATOM 4343 N N . ILE B 1 51 ? -3.592 33.25 -4.457 1 98.88 51 ILE B N 1
ATOM 4344 C CA . ILE B 1 51 ? -3.643 32.562 -3.176 1 98.88 51 ILE B CA 1
ATOM 4345 C C . ILE B 1 51 ? -3.08 31.141 -3.332 1 98.88 51 ILE B C 1
ATOM 4347 O O . ILE B 1 51 ? -2.291 30.688 -2.5 1 98.88 51 ILE B O 1
ATOM 4351 N N . GLN B 1 52 ? -3.5 30.453 -4.379 1 98.69 52 GLN B N 1
ATOM 4352 C CA . GLN B 1 52 ? -3.025 29.109 -4.645 1 98.69 52 GLN B CA 1
ATOM 4353 C C . GLN B 1 52 ? -1.513 29.078 -4.848 1 98.69 52 GLN B C 1
ATOM 4355 O O . GLN B 1 52 ? -0.823 28.219 -4.312 1 98.69 52 GLN B O 1
ATOM 4360 N N . LYS B 1 53 ? -1.026 30.016 -5.555 1 98.38 53 LYS B N 1
ATOM 4361 C CA . LYS B 1 53 ? 0.412 30.109 -5.781 1 98.38 53 LYS B CA 1
ATOM 4362 C C . LYS B 1 53 ? 1.159 30.359 -4.473 1 98.38 53 LYS B C 1
ATOM 4364 O O . LYS B 1 53 ? 2.193 29.734 -4.215 1 98.38 53 LYS B O 1
ATOM 4369 N N . LEU B 1 54 ? 0.658 31.281 -3.688 1 98.75 54 LEU B N 1
ATOM 4370 C CA . LEU B 1 54 ? 1.258 31.594 -2.395 1 98.75 54 LEU B CA 1
ATOM 4371 C C . LEU B 1 54 ? 1.336 30.344 -1.517 1 98.75 54 LEU B C 1
ATOM 4373 O O . LEU B 1 54 ? 2.4 30.016 -0.987 1 98.75 54 LEU B O 1
ATOM 4377 N N . GLY B 1 55 ? 0.169 29.656 -1.379 1 98.56 55 GLY B N 1
ATOM 4378 C CA . GLY B 1 55 ? 0.134 28.453 -0.566 1 98.56 55 GLY B CA 1
ATOM 4379 C C . GLY B 1 55 ? 1.073 27.375 -1.063 1 98.56 55 GLY B C 1
ATOM 4380 O O . GLY B 1 55 ? 1.752 26.719 -0.268 1 98.56 55 GLY B O 1
ATOM 4381 N N . SER B 1 56 ? 1.097 27.203 -2.348 1 98.12 56 SER B N 1
ATOM 4382 C CA . SER B 1 56 ? 1.979 26.219 -2.955 1 98.12 56 SER B CA 1
ATOM 4383 C C . SER B 1 56 ? 3.445 26.547 -2.693 1 98.12 56 SER B C 1
ATOM 4385 O O . SER B 1 56 ? 4.242 25.656 -2.389 1 98.12 56 SER B O 1
ATOM 4387 N N . ASN B 1 57 ? 3.799 27.797 -2.834 1 98.19 57 ASN B N 1
ATOM 4388 C CA . ASN B 1 57 ? 5.16 28.219 -2.543 1 98.19 57 ASN B CA 1
ATOM 4389 C C . ASN B 1 57 ? 5.543 27.938 -1.094 1 98.19 57 ASN B C 1
ATOM 4391 O O . ASN B 1 57 ? 6.641 27.453 -0.822 1 98.19 57 ASN B O 1
ATOM 4395 N N . LEU B 1 58 ? 4.625 28.156 -0.212 1 98.38 58 LEU B N 1
ATOM 4396 C CA . LEU B 1 58 ? 4.906 28.031 1.213 1 98.38 58 LEU B CA 1
ATOM 4397 C C . LEU B 1 58 ? 4.891 26.562 1.645 1 98.38 58 LEU B C 1
ATOM 4399 O O . LEU B 1 58 ? 5.355 26.234 2.736 1 98.38 58 LEU B O 1
ATOM 4403 N N . ARG B 1 59 ? 4.402 25.688 0.804 1 97.31 59 ARG B N 1
ATOM 4404 C CA . ARG B 1 59 ? 4.504 24.266 1.054 1 97.31 59 ARG B CA 1
ATOM 4405 C C . ARG B 1 59 ? 5.883 23.734 0.667 1 97.31 59 ARG B C 1
ATOM 4407 O O . ARG B 1 59 ? 6.332 22.703 1.185 1 97.31 59 ARG B O 1
ATOM 4414 N N . THR B 1 60 ? 6.547 24.406 -0.127 1 96.88 60 THR B N 1
ATOM 4415 C CA . THR B 1 60 ? 7.828 23.984 -0.68 1 96.88 60 THR B CA 1
ATOM 4416 C C . THR B 1 60 ? 8.906 23.984 0.396 1 96.88 60 THR B C 1
ATOM 4418 O O . THR B 1 60 ? 8.953 24.875 1.238 1 96.88 60 THR B O 1
ATOM 4421 N N . PHE B 1 61 ? 9.773 23.031 0.398 1 96.38 61 PHE B N 1
ATOM 4422 C CA . PHE B 1 61 ? 10.945 23 1.267 1 96.38 61 PHE B CA 1
ATOM 4423 C C . PHE B 1 61 ? 11.797 24.25 1.063 1 96.38 61 PHE B C 1
ATOM 4425 O O . PHE B 1 61 ? 12.062 24.656 -0.072 1 96.38 61 PHE B O 1
ATOM 4432 N N . PRO B 1 62 ? 12.172 24.844 2.062 1 97.06 62 PRO B N 1
ATOM 4433 C CA . PRO B 1 62 ? 12.094 24.453 3.473 1 97.06 62 PRO B CA 1
ATOM 4434 C C . PRO B 1 62 ? 11.008 25.219 4.23 1 97.06 62 PRO B C 1
ATOM 4436 O O . PRO B 1 62 ? 10.961 25.172 5.461 1 97.06 62 PRO B O 1
ATOM 4439 N N . MET B 1 63 ? 10.164 25.953 3.521 1 96.19 63 MET B N 1
ATOM 4440 C CA . MET B 1 63 ? 9.164 26.75 4.203 1 96.19 63 MET B CA 1
ATOM 4441 C C . MET B 1 63 ? 8.078 25.875 4.82 1 96.19 63 MET B C 1
ATOM 4443 O O . MET B 1 63 ? 7.473 26.25 5.824 1 96.19 63 MET B O 1
ATOM 4447 N N . GLY B 1 64 ? 7.852 24.719 4.215 1 95.12 64 GLY B N 1
ATOM 4448 C CA . GLY B 1 64 ? 6.875 23.766 4.691 1 95.12 64 GLY B CA 1
ATOM 4449 C C . GLY B 1 64 ? 7.172 22.344 4.254 1 95.12 64 GLY B C 1
ATOM 4450 O O . GLY B 1 64 ? 8.297 22.031 3.861 1 95.12 64 GLY B O 1
ATOM 4451 N N . CYS B 1 65 ? 6.168 21.484 4.426 1 94.25 65 CYS B N 1
ATOM 4452 C CA . CYS B 1 65 ? 6.27 20.078 4.016 1 94.25 65 CYS B CA 1
ATOM 4453 C C . CYS B 1 65 ? 5.789 19.906 2.58 1 94.25 65 CYS B C 1
ATOM 4455 O O . CYS B 1 65 ? 4.656 20.266 2.25 1 94.25 65 CYS B O 1
ATOM 4457 N N . ASP B 1 66 ? 6.594 19.344 1.763 1 93.69 66 ASP B N 1
ATOM 4458 C CA . ASP B 1 66 ? 6.215 19.219 0.359 1 93.69 66 ASP B CA 1
ATOM 4459 C C . ASP B 1 66 ? 5.734 17.797 0.047 1 93.69 66 ASP B C 1
ATOM 4461 O O . ASP B 1 66 ? 5.922 17.312 -1.066 1 93.69 66 ASP B O 1
ATOM 4465 N N . LEU B 1 67 ? 5.172 17.188 1.052 1 96.38 67 LEU B N 1
ATOM 4466 C CA . LEU B 1 67 ? 4.512 15.891 0.899 1 96.38 67 LEU B CA 1
ATOM 4467 C C . LEU B 1 67 ? 2.998 16.031 1.026 1 96.38 67 LEU B C 1
ATOM 4469 O O . LEU B 1 67 ? 2.512 16.859 1.799 1 96.38 67 LEU B O 1
ATOM 4473 N N . VAL B 1 68 ? 2.332 15.266 0.231 1 98 68 VAL B N 1
ATOM 4474 C CA . VAL B 1 68 ? 0.887 15.109 0.364 1 98 68 VAL B CA 1
ATOM 4475 C C . VAL B 1 68 ? 0.563 13.695 0.856 1 98 68 VAL B C 1
ATOM 4477 O O . VAL B 1 68 ? 1.168 12.727 0.406 1 98 68 VAL B O 1
ATOM 4480 N N . GLU B 1 69 ? -0.344 13.664 1.791 1 97 69 GLU B N 1
ATOM 4481 C CA . GLU B 1 69 ? -0.658 12.375 2.387 1 97 69 GLU B CA 1
ATOM 4482 C C . GLU B 1 69 ? -2.145 12.258 2.709 1 97 69 GLU B C 1
ATOM 4484 O O . GLU B 1 69 ? -2.91 13.195 2.469 1 97 69 GLU B O 1
ATOM 4489 N N . ILE B 1 70 ? -2.543 11.031 3.096 1 98.31 70 ILE B N 1
ATOM 4490 C CA . ILE B 1 70 ? -3.879 10.734 3.602 1 98.31 70 ILE B CA 1
ATOM 4491 C C . ILE B 1 70 ? -3.783 10.195 5.023 1 98.31 70 ILE B C 1
ATOM 4493 O O . ILE B 1 70 ? -2.979 9.305 5.305 1 98.31 70 ILE B O 1
ATOM 4497 N N . ALA B 1 71 ? -4.488 10.805 5.934 1 98.56 71 ALA B N 1
ATOM 4498 C CA . ALA B 1 71 ? -4.719 10.172 7.23 1 98.56 71 ALA B CA 1
ATOM 4499 C C . ALA B 1 71 ? -6.016 9.367 7.227 1 98.56 71 ALA B C 1
ATOM 4501 O O . ALA B 1 71 ? -7.059 9.859 6.801 1 98.56 71 ALA B O 1
ATOM 4502 N N . VAL B 1 72 ? -5.965 8.109 7.707 1 98.62 72 VAL B N 1
ATOM 4503 C CA . VAL B 1 72 ? -7.086 7.207 7.469 1 98.62 72 VAL B CA 1
ATOM 4504 C C . VAL B 1 72 ? -7.777 6.883 8.789 1 98.62 72 VAL B C 1
ATOM 4506 O O . VAL B 1 72 ? -7.145 6.398 9.727 1 98.62 72 VAL B O 1
ATOM 4509 N N . GLY B 1 73 ? -9.062 7.184 8.844 1 98.38 73 GLY B N 1
ATOM 4510 C CA . GLY B 1 73 ? -9.906 6.727 9.938 1 98.38 73 GLY B CA 1
ATOM 4511 C C . GLY B 1 73 ? -10.492 5.348 9.695 1 98.38 73 GLY B C 1
ATOM 4512 O O . GLY B 1 73 ? -11.516 5.211 9.023 1 98.38 73 GLY B O 1
ATOM 4513 N N . PRO B 1 74 ? -9.922 4.332 10.266 1 98 74 PRO B N 1
ATOM 4514 C CA . PRO B 1 74 ? -10.391 2.963 10.023 1 98 74 PRO B CA 1
ATOM 4515 C C . PRO B 1 74 ? -11.523 2.551 10.953 1 98 74 PRO B C 1
ATOM 4517 O O . PRO B 1 74 ? -12.039 1.433 10.852 1 98 74 PRO B O 1
ATOM 4520 N N . CYS B 1 75 ? -11.945 3.361 11.859 1 97 75 CYS B N 1
ATOM 4521 C CA . CYS B 1 75 ? -12.812 2.945 12.953 1 97 75 CYS B CA 1
ATOM 4522 C C . CYS B 1 75 ? -14.219 3.502 12.773 1 97 75 CYS B C 1
ATOM 4524 O O . CYS B 1 75 ? -14.414 4.504 12.078 1 97 75 CYS B O 1
ATOM 4526 N N . SER B 1 76 ? -15.141 2.816 13.32 1 97.12 76 SER B N 1
ATOM 4527 C CA . SER B 1 76 ? -16.531 3.193 13.523 1 97.12 76 SER B CA 1
ATOM 4528 C C . SER B 1 76 ? -17.172 2.381 14.648 1 97.12 76 SER B C 1
ATOM 4530 O O . SER B 1 76 ? -16.828 1.216 14.852 1 97.12 76 SER B O 1
ATOM 4532 N N . SER B 1 77 ? -18.125 3.012 15.297 1 97.19 77 SER B N 1
ATOM 4533 C CA . SER B 1 77 ? -18.812 2.34 16.391 1 97.19 77 SER B CA 1
ATOM 4534 C C . SER B 1 77 ? -19.547 1.095 15.898 1 97.19 77 SER B C 1
ATOM 4536 O O . SER B 1 77 ? -19.891 0.224 16.703 1 97.19 77 SER B O 1
ATOM 4538 N N . SER B 1 78 ? -19.781 0.993 14.641 1 95.19 78 SER B N 1
ATOM 4539 C CA . SER B 1 78 ? -20.578 -0.086 14.07 1 95.19 78 SER B CA 1
ATOM 4540 C C . SER B 1 78 ? -19.734 -1.313 13.773 1 95.19 78 SER B C 1
ATOM 4542 O O . SER B 1 78 ? -20.25 -2.389 13.477 1 95.19 78 SER B O 1
ATOM 4544 N N . LEU B 1 79 ? -18.469 -1.24 13.875 1 96.62 79 LEU B N 1
ATOM 4545 C CA . LEU B 1 79 ? -17.578 -2.332 13.492 1 96.62 79 LEU B CA 1
ATOM 4546 C C . LEU B 1 79 ? -17.391 -3.307 14.648 1 96.62 79 LEU B C 1
ATOM 4548 O O . LEU B 1 79 ? -17.516 -2.928 15.812 1 96.62 79 LEU B O 1
ATOM 4552 N N . THR B 1 80 ? -17.141 -4.547 14.273 1 96.62 80 THR B N 1
ATOM 4553 C CA . THR B 1 80 ? -16.594 -5.488 15.25 1 96.62 80 THR B CA 1
ATOM 4554 C C . THR B 1 80 ? -15.109 -5.219 15.484 1 96.62 80 THR B C 1
ATOM 4556 O O . THR B 1 80 ? -14.461 -4.543 14.688 1 96.62 80 THR B O 1
ATOM 4559 N N . LEU B 1 81 ? -14.641 -5.711 16.594 1 98.19 81 LEU B N 1
ATOM 4560 C CA . LEU B 1 81 ? -13.219 -5.582 16.906 1 98.19 81 LEU B CA 1
ATOM 4561 C C . LEU B 1 81 ? -12.359 -6.117 15.766 1 98.19 81 LEU B C 1
ATOM 4563 O O . LEU B 1 81 ? -11.398 -5.465 15.352 1 98.19 81 LEU B O 1
ATOM 4567 N N . ILE B 1 82 ? -12.711 -7.211 15.172 1 96.44 82 ILE B N 1
ATOM 4568 C CA . ILE B 1 82 ? -11.938 -7.867 14.125 1 96.44 82 ILE B CA 1
ATOM 4569 C C . ILE B 1 82 ? -11.93 -6.996 12.867 1 96.44 82 ILE B C 1
ATOM 4571 O O . ILE B 1 82 ? -10.875 -6.785 12.266 1 96.44 82 ILE B O 1
ATOM 4575 N N . GLN B 1 83 ? -13.102 -6.52 12.508 1 96.31 83 GLN B N 1
ATOM 4576 C CA . GLN B 1 83 ? -13.195 -5.66 11.336 1 96.31 83 GLN B CA 1
ATOM 4577 C C . GLN B 1 83 ? -12.352 -4.398 11.508 1 96.31 83 GLN B C 1
ATOM 4579 O O . GLN B 1 83 ? -11.68 -3.963 10.562 1 96.31 83 GLN B O 1
ATOM 4584 N N . PHE B 1 84 ? -12.406 -3.875 12.742 1 98.25 84 PHE B N 1
ATOM 4585 C CA . PHE B 1 84 ? -11.633 -2.678 13.047 1 98.25 84 PHE B CA 1
ATOM 4586 C C . PHE B 1 84 ? -10.141 -2.951 12.914 1 98.25 84 PHE B C 1
ATOM 4588 O O . PHE B 1 84 ? -9.43 -2.213 12.227 1 98.25 84 PHE B O 1
ATOM 4595 N N . ILE B 1 85 ? -9.656 -4 13.445 1 98.56 85 ILE B N 1
ATOM 4596 C CA . ILE B 1 85 ? -8.242 -4.363 13.391 1 98.56 85 ILE B CA 1
ATOM 4597 C C . ILE B 1 85 ? -7.828 -4.637 11.953 1 98.56 85 ILE B C 1
ATOM 4599 O O . ILE B 1 85 ? -6.746 -4.227 11.523 1 98.56 85 ILE B O 1
ATOM 4603 N N . GLU B 1 86 ? -8.711 -5.277 11.188 1 98.12 86 GLU B N 1
ATOM 4604 C CA . GLU B 1 86 ? -8.438 -5.559 9.781 1 98.12 86 GLU B CA 1
ATOM 4605 C C . GLU B 1 86 ? -8.273 -4.27 8.984 1 98.12 86 GLU B C 1
ATOM 4607 O O . GLU B 1 86 ? -7.387 -4.168 8.133 1 98.12 86 GLU B O 1
ATOM 4612 N N . ASN B 1 87 ? -9.117 -3.268 9.266 1 98.38 87 ASN B N 1
ATOM 4613 C CA . ASN B 1 87 ? -8.969 -1.96 8.641 1 98.38 87 ASN B CA 1
ATOM 4614 C C . ASN B 1 87 ? -7.617 -1.328 8.961 1 98.38 87 ASN B C 1
ATOM 4616 O O . ASN B 1 87 ? -6.984 -0.732 8.094 1 98.38 87 ASN B O 1
ATOM 4620 N N . CYS B 1 88 ? -7.207 -1.46 10.219 1 98.69 88 CYS B N 1
ATOM 4621 C CA . CYS B 1 88 ? -5.934 -0.896 10.648 1 98.69 88 CYS B CA 1
ATOM 4622 C C . CYS B 1 88 ? -4.77 -1.577 9.945 1 98.69 88 CYS B C 1
ATOM 4624 O O . CYS B 1 88 ? -3.836 -0.91 9.492 1 98.69 88 CYS B O 1
ATOM 4626 N N . ILE B 1 89 ? -4.828 -2.875 9.82 1 98.38 89 ILE B N 1
ATOM 4627 C CA . ILE B 1 89 ? -3.779 -3.648 9.172 1 98.38 89 ILE B CA 1
ATOM 4628 C C . ILE B 1 89 ? -3.656 -3.219 7.707 1 98.38 89 ILE B C 1
ATOM 4630 O O . ILE B 1 89 ? -2.549 -3.023 7.203 1 98.38 89 ILE B O 1
ATOM 4634 N N . LEU B 1 90 ? -4.781 -3.074 7.051 1 97.81 90 LEU B N 1
ATOM 4635 C CA . LEU B 1 90 ? -4.773 -2.646 5.656 1 97.81 90 LEU B CA 1
ATOM 4636 C C . LEU B 1 90 ? -4.203 -1.239 5.523 1 97.81 90 LEU B C 1
ATOM 4638 O O . LEU B 1 90 ? -3.404 -0.971 4.621 1 97.81 90 LEU B O 1
ATOM 4642 N N . THR B 1 91 ? -4.574 -0.344 6.414 1 98.12 91 THR B N 1
ATOM 4643 C CA . THR B 1 91 ? -4.066 1.023 6.41 1 98.12 91 THR B CA 1
ATOM 4644 C C . THR B 1 91 ? -2.551 1.038 6.602 1 98.12 91 THR B C 1
ATOM 4646 O O . THR B 1 91 ? -1.836 1.734 5.879 1 98.12 91 THR B O 1
ATOM 4649 N N . ASP B 1 92 ? -2.105 0.222 7.52 1 97.38 92 ASP B N 1
ATOM 4650 C CA . ASP B 1 92 ? -0.677 0.102 7.793 1 97.38 92 ASP B CA 1
ATOM 4651 C C . ASP B 1 92 ? 0.079 -0.391 6.562 1 97.38 92 ASP B C 1
ATOM 4653 O O . ASP B 1 92 ? 1.176 0.088 6.266 1 97.38 92 ASP B O 1
ATOM 4657 N N . TYR B 1 93 ? -0.517 -1.302 5.891 1 96.44 93 TYR B N 1
ATOM 4658 C CA . TYR B 1 93 ? 0.111 -1.838 4.688 1 96.44 93 TYR B CA 1
ATOM 4659 C C . TYR B 1 93 ? 0.321 -0.744 3.646 1 96.44 93 TYR B C 1
ATOM 4661 O O . TYR B 1 93 ? 1.314 -0.754 2.916 1 96.44 93 TYR B O 1
ATOM 4669 N N . MET B 1 94 ? -0.585 0.214 3.602 1 95.88 94 MET B N 1
ATOM 4670 C CA . MET B 1 94 ? -0.504 1.291 2.619 1 95.88 94 MET B CA 1
ATOM 4671 C C . MET B 1 94 ? 0.471 2.371 3.074 1 95.88 94 MET B C 1
ATOM 4673 O O . MET B 1 94 ? 0.855 3.238 2.287 1 95.88 94 MET B O 1
ATOM 4677 N N . GLY B 1 95 ? 0.816 2.395 4.363 1 96.06 95 GLY B N 1
ATOM 4678 C CA . GLY B 1 95 ? 1.826 3.311 4.871 1 96.06 95 GLY B CA 1
ATOM 4679 C C . GLY B 1 95 ? 1.251 4.629 5.344 1 96.06 95 GLY B C 1
ATOM 4680 O O . GLY B 1 95 ? 1.99 5.59 5.57 1 96.06 95 GLY B O 1
ATOM 4681 N N . PHE B 1 96 ? -0.105 4.707 5.512 1 97.94 96 PHE B N 1
ATOM 4682 C CA . PHE B 1 96 ? -0.736 5.945 5.945 1 97.94 96 PHE B CA 1
ATOM 4683 C C . PHE B 1 96 ? -0.88 5.977 7.465 1 97.94 96 PHE B C 1
ATOM 4685 O O . PHE B 1 96 ? -1.103 4.938 8.094 1 97.94 96 PHE B O 1
ATOM 4692 N N . PRO B 1 97 ? -0.771 7.172 8.055 1 98.19 97 PRO B N 1
ATOM 4693 C CA . PRO B 1 97 ? -1.109 7.266 9.477 1 98.19 97 PRO B CA 1
ATOM 4694 C C . PRO B 1 97 ? -2.561 6.891 9.758 1 98.19 97 PRO B C 1
ATOM 4696 O O . PRO B 1 97 ? -3.438 7.105 8.922 1 98.19 97 PRO B O 1
ATOM 4699 N N . ILE B 1 98 ? -2.762 6.367 10.898 1 98.69 98 ILE B N 1
ATOM 4700 C CA . ILE B 1 98 ? -4.09 5.941 11.328 1 98.69 98 ILE B CA 1
ATOM 4701 C C . ILE B 1 98 ? -4.711 7.016 12.227 1 98.69 98 ILE B C 1
ATOM 4703 O O . ILE B 1 98 ? -4.121 7.406 13.234 1 98.69 98 ILE B O 1
ATOM 4707 N N . HIS B 1 99 ? -5.836 7.484 11.852 1 98.75 99 HIS B N 1
ATOM 4708 C CA . HIS B 1 99 ? -6.602 8.461 12.625 1 98.75 99 HIS B CA 1
ATOM 4709 C C . HIS B 1 99 ? -7.695 7.773 13.438 1 98.75 99 HIS B C 1
ATOM 4711 O O . HIS B 1 99 ? -8.711 7.344 12.891 1 98.75 99 HIS B O 1
ATOM 4717 N N . ILE B 1 100 ? -7.539 7.773 14.703 1 98.5 100 ILE B N 1
ATOM 4718 C CA . ILE B 1 100 ? -8.438 7.059 15.602 1 98.5 100 ILE B CA 1
ATOM 4719 C C . ILE B 1 100 ? -9.453 8.031 16.203 1 98.5 100 ILE B C 1
ATOM 4721 O O . ILE B 1 100 ? -9.086 8.945 16.938 1 98.5 100 ILE B O 1
ATOM 4725 N N . CYS B 1 101 ? -10.68 7.801 15.852 1 97.88 101 CYS B N 1
ATOM 4726 C CA . CYS B 1 101 ? -11.742 8.398 16.641 1 97.88 101 CYS B CA 1
ATOM 4727 C C . CYS B 1 101 ? -11.93 7.637 17.953 1 97.88 101 CYS B C 1
ATOM 4729 O O . CYS B 1 101 ? -12.578 6.586 17.984 1 97.88 101 CYS B O 1
ATOM 4731 N N . SER B 1 102 ? -11.539 8.172 18.984 1 98.38 102 SER B N 1
ATOM 4732 C CA . SER B 1 102 ? -11.391 7.41 20.234 1 98.38 102 SER B CA 1
ATOM 4733 C C . SER B 1 102 ? -12.742 6.926 20.734 1 98.38 102 SER B C 1
ATOM 4735 O O . SER B 1 102 ? -12.836 5.875 21.375 1 98.38 102 SER B O 1
ATOM 4737 N N . TYR B 1 103 ? -13.836 7.684 20.469 1 97.88 103 TYR B N 1
ATOM 4738 C CA . TYR B 1 103 ? -15.148 7.234 20.906 1 97.88 103 TYR B CA 1
ATOM 4739 C C . TYR B 1 103 ? -15.508 5.895 20.281 1 97.88 103 TYR B C 1
ATOM 4741 O O . TYR B 1 103 ? -16.125 5.043 20.922 1 97.88 103 TYR B O 1
ATOM 4749 N N . ALA B 1 104 ? -15.148 5.719 19.047 1 98.44 104 ALA B N 1
ATOM 4750 C CA . ALA B 1 104 ? -15.461 4.48 18.328 1 98.44 104 ALA B CA 1
ATOM 4751 C C . ALA B 1 104 ? -14.703 3.301 18.938 1 98.44 104 ALA B C 1
ATOM 4753 O O . ALA B 1 104 ? -15.258 2.209 19.094 1 98.44 104 ALA B O 1
ATOM 4754 N N . VAL B 1 105 ? -13.477 3.525 19.312 1 98.69 105 VAL B N 1
ATOM 4755 C CA . VAL B 1 105 ? -12.664 2.496 19.953 1 98.69 105 VAL B CA 1
ATOM 4756 C C . VAL B 1 105 ? -13.289 2.107 21.297 1 98.69 105 VAL B C 1
ATOM 4758 O O . VAL B 1 105 ? -13.391 0.921 21.609 1 98.69 105 VAL B O 1
ATOM 4761 N N . ALA B 1 106 ? -13.711 3.115 21.984 1 98.62 106 ALA B N 1
ATOM 4762 C CA . ALA B 1 106 ? -14.352 2.867 23.281 1 98.62 106 ALA B CA 1
ATOM 4763 C C . ALA B 1 106 ? -15.648 2.084 23.109 1 98.62 106 ALA B C 1
ATOM 4765 O O . ALA B 1 106 ? -15.953 1.197 23.906 1 98.62 106 ALA B O 1
ATOM 4766 N N . ASP B 1 107 ? -16.438 2.393 22.125 1 98.5 107 ASP B N 1
ATOM 4767 C CA . ASP B 1 107 ? -17.672 1.666 21.844 1 98.5 107 ASP B CA 1
ATOM 4768 C C . ASP B 1 107 ? -17.391 0.204 21.516 1 98.5 107 ASP B C 1
ATOM 4770 O O . ASP B 1 107 ? -18.078 -0.696 21.984 1 98.5 107 ASP B O 1
ATOM 4774 N N . ILE B 1 108 ? -16.391 -0.009 20.672 1 98.44 108 ILE B N 1
ATOM 4775 C CA . ILE B 1 108 ? -16 -1.363 20.297 1 98.44 108 ILE B CA 1
ATOM 4776 C C . ILE B 1 108 ? -15.547 -2.131 21.531 1 98.44 108 ILE B C 1
ATOM 4778 O O . ILE B 1 108 ? -15.922 -3.289 21.719 1 98.44 108 ILE B O 1
ATOM 4782 N N . ALA B 1 109 ? -14.734 -1.516 22.359 1 98.62 109 ALA B N 1
ATOM 4783 C CA . ALA B 1 109 ? -14.266 -2.137 23.594 1 98.62 109 ALA B CA 1
ATOM 4784 C C . ALA B 1 109 ? -15.438 -2.564 24.469 1 98.62 109 ALA B C 1
ATOM 4786 O O . ALA B 1 109 ? -15.469 -3.691 24.969 1 98.62 109 ALA B O 1
ATOM 4787 N N . GLU B 1 110 ? -16.375 -1.668 24.641 1 98.06 110 GLU B N 1
ATOM 4788 C CA . GLU B 1 110 ? -17.531 -1.95 25.469 1 98.06 110 GLU B CA 1
ATOM 4789 C C . GLU B 1 110 ? -18.297 -3.162 24.953 1 98.06 110 GLU B C 1
ATOM 4791 O O . GLU B 1 110 ? -18.703 -4.031 25.734 1 98.06 110 GLU B O 1
ATOM 4796 N N . LYS B 1 111 ? -18.484 -3.223 23.656 1 97.38 111 LYS B N 1
ATOM 4797 C CA . LYS B 1 111 ? -19.188 -4.348 23.031 1 97.38 111 LYS B CA 1
ATOM 4798 C C . LYS B 1 111 ? -18.453 -5.66 23.297 1 97.38 111 LYS B C 1
ATOM 4800 O O . LYS B 1 111 ? -19.078 -6.711 23.422 1 97.38 111 LYS B O 1
ATOM 4805 N N . GLU B 1 112 ? -17.156 -5.602 23.438 1 97.62 112 GLU B N 1
ATOM 4806 C CA . GLU B 1 112 ? -16.328 -6.801 23.578 1 97.62 112 GLU B CA 1
ATOM 4807 C C . GLU B 1 112 ? -16.016 -7.086 25.031 1 97.62 112 GLU B C 1
ATOM 4809 O O . GLU B 1 112 ? -15.312 -8.047 25.359 1 97.62 112 GLU B O 1
ATOM 4814 N N . GLY B 1 113 ? -16.5 -6.297 25.938 1 97.62 113 GLY B N 1
ATOM 4815 C CA . GLY B 1 113 ? -16.219 -6.465 27.344 1 97.62 113 GLY B CA 1
ATOM 4816 C C . GLY B 1 113 ? -14.773 -6.16 27.719 1 97.62 113 GLY B C 1
ATOM 4817 O O . GLY B 1 113 ? -14.203 -6.801 28.594 1 97.62 113 GLY B O 1
ATOM 4818 N N . LEU B 1 114 ? -14.148 -5.23 26.953 1 98.38 114 LEU B N 1
ATOM 4819 C CA . LEU B 1 114 ? -12.758 -4.824 27.172 1 98.38 114 LEU B CA 1
ATOM 4820 C C . LEU B 1 114 ? -12.688 -3.373 27.641 1 98.38 114 LEU B C 1
ATOM 4822 O O . LEU B 1 114 ? -13.664 -2.629 27.531 1 98.38 114 LEU B O 1
ATOM 4826 N N . LYS B 1 115 ? -11.562 -3.053 28.141 1 97.88 115 LYS B N 1
ATOM 4827 C CA . LYS B 1 115 ? -11.273 -1.637 28.359 1 97.88 115 LYS B CA 1
ATOM 4828 C C . LYS B 1 115 ? -10.867 -0.961 27.047 1 97.88 115 LYS B C 1
ATOM 4830 O O . LYS B 1 115 ? -10.234 -1.583 26.188 1 97.88 115 LYS B O 1
ATOM 4835 N N . PRO B 1 116 ? -11.211 0.316 26.938 1 98.44 116 PRO B N 1
ATOM 4836 C CA . PRO B 1 116 ? -10.875 1.008 25.688 1 98.44 116 PRO B CA 1
ATOM 4837 C C . PRO B 1 116 ? -9.375 0.966 25.391 1 98.44 116 PRO B C 1
ATOM 4839 O O . PRO B 1 116 ? -8.984 0.731 24.234 1 98.44 116 PRO B O 1
ATOM 4842 N N . ILE B 1 117 ? -8.57 1.058 26.344 1 98.62 117 ILE B N 1
ATOM 4843 C CA . ILE B 1 117 ? -7.129 1.123 26.156 1 98.62 117 ILE B CA 1
ATOM 4844 C C . ILE B 1 117 ? -6.617 -0.218 25.625 1 98.62 117 ILE B C 1
ATOM 4846 O O . ILE B 1 117 ? -5.613 -0.271 24.906 1 98.62 117 ILE B O 1
ATOM 4850 N N . GLU B 1 118 ? -7.246 -1.324 25.969 1 98.56 118 GLU B N 1
ATOM 4851 C CA . GLU B 1 118 ? -6.852 -2.646 25.484 1 98.56 118 GLU B CA 1
ATOM 4852 C C . GLU B 1 118 ? -7.023 -2.76 23.969 1 98.56 118 GLU B C 1
ATOM 4854 O O . GLU B 1 118 ? -6.199 -3.373 23.297 1 98.56 118 GLU B O 1
ATOM 4859 N N . VAL B 1 119 ? -8.062 -2.135 23.531 1 98.69 119 VAL B N 1
ATOM 4860 C CA . VAL B 1 119 ? -8.305 -2.156 22.078 1 98.69 119 VAL B CA 1
ATOM 4861 C C . VAL B 1 119 ? -7.238 -1.329 21.375 1 98.69 119 VAL B C 1
ATOM 4863 O O . VAL B 1 119 ? -6.723 -1.737 20.328 1 98.69 119 VAL B O 1
ATOM 4866 N N . LEU B 1 120 ? -6.91 -0.179 21.906 1 98.75 120 LEU B N 1
ATOM 4867 C CA . LEU B 1 120 ? -5.852 0.634 21.328 1 98.75 120 LEU B CA 1
ATOM 4868 C C . LEU B 1 120 ? -4.535 -0.138 21.281 1 98.75 120 LEU B C 1
ATOM 4870 O O . LEU B 1 120 ? -3.818 -0.088 20.281 1 98.75 120 LEU B O 1
ATOM 4874 N N . LYS B 1 121 ? -4.223 -0.83 22.312 1 98.62 121 LYS B N 1
ATOM 4875 C CA . LYS B 1 121 ? -3.002 -1.629 22.375 1 98.62 121 LYS B CA 1
ATOM 4876 C C . LYS B 1 121 ? -3.014 -2.723 21.312 1 98.62 121 LYS B C 1
ATOM 4878 O O . LYS B 1 121 ? -1.981 -3.018 20.703 1 98.62 121 LYS B O 1
ATOM 4883 N N . MET B 1 122 ? -4.184 -3.328 21.094 1 98.19 122 MET B N 1
ATOM 4884 C CA . MET B 1 122 ? -4.297 -4.336 20.031 1 98.19 122 MET B CA 1
ATOM 4885 C C . MET B 1 122 ? -3.994 -3.73 18.672 1 98.19 122 MET B C 1
ATOM 4887 O O . MET B 1 122 ? -3.377 -4.379 17.828 1 98.19 122 MET B O 1
ATOM 4891 N N . VAL B 1 123 ? -4.48 -2.502 18.469 1 98.56 123 VAL B N 1
ATOM 4892 C CA . VAL B 1 123 ? -4.156 -1.803 17.219 1 98.56 123 VAL B CA 1
ATOM 4893 C C . VAL B 1 123 ? -2.643 -1.641 17.094 1 98.56 123 VAL B C 1
ATOM 4895 O O . VAL B 1 123 ? -2.057 -1.983 16.078 1 98.56 123 VAL B O 1
ATOM 4898 N N . LEU B 1 124 ? -2.006 -1.212 18.141 1 98.25 124 LEU B N 1
ATOM 4899 C CA . LEU B 1 124 ? -0.577 -0.916 18.141 1 98.25 124 LEU B CA 1
ATOM 4900 C C . LEU B 1 124 ? 0.242 -2.186 17.938 1 98.25 124 LEU B C 1
ATOM 4902 O O . LEU B 1 124 ? 1.342 -2.135 17.375 1 98.25 124 LEU B O 1
ATOM 4906 N N . GLU B 1 125 ? -0.263 -3.293 18.297 1 97.06 125 GLU B N 1
ATOM 4907 C CA . GLU B 1 125 ? 0.412 -4.57 18.094 1 97.06 125 GLU B CA 1
ATOM 4908 C C . GLU B 1 125 ? 0.406 -4.969 16.625 1 97.06 125 GLU B C 1
ATOM 4910 O O . GLU B 1 125 ? 1.226 -5.785 16.188 1 97.06 125 GLU B O 1
ATOM 4915 N N . ASN B 1 126 ? -0.5 -4.332 15.938 1 96.94 126 ASN B N 1
ATOM 4916 C CA . ASN B 1 126 ? -0.707 -4.82 14.578 1 96.94 126 ASN B CA 1
ATOM 4917 C C . ASN B 1 126 ? -0.254 -3.799 13.539 1 96.94 126 ASN B C 1
ATOM 4919 O O . ASN B 1 126 ? -0.299 -4.066 12.336 1 96.94 126 ASN B O 1
ATOM 4923 N N . VAL B 1 127 ? 0.185 -2.592 13.977 1 97.75 127 VAL B N 1
ATOM 4924 C CA . VAL B 1 127 ? 0.498 -1.573 12.984 1 97.75 127 VAL B CA 1
ATOM 4925 C C . VAL B 1 127 ? 1.822 -0.897 13.328 1 97.75 127 VAL B C 1
ATOM 4927 O O . VAL B 1 127 ? 2.232 -0.887 14.492 1 97.75 127 VAL B O 1
ATOM 4930 N N . ASP B 1 128 ? 2.475 -0.284 12.375 1 97.5 128 ASP B N 1
ATOM 4931 C CA . ASP B 1 128 ? 3.762 0.38 12.562 1 97.5 128 ASP B CA 1
ATOM 4932 C C . ASP B 1 128 ? 3.646 1.882 12.312 1 97.5 128 ASP B C 1
ATOM 4934 O O . ASP B 1 128 ? 4.492 2.658 12.766 1 97.5 128 ASP B O 1
ATOM 4938 N N . VAL B 1 129 ? 2.652 2.338 11.609 1 98.06 129 VAL B N 1
ATOM 4939 C CA . VAL B 1 129 ? 2.518 3.727 11.188 1 98.06 129 VAL B CA 1
ATOM 4940 C C . VAL B 1 129 ? 2.082 4.59 12.367 1 98.06 129 VAL B C 1
ATOM 4942 O O . VAL B 1 129 ? 1.683 4.066 13.414 1 98.06 129 VAL B O 1
ATOM 4945 N N . PRO B 1 130 ? 2.137 5.926 12.234 1 98.44 130 PRO B N 1
ATOM 4946 C CA . PRO B 1 130 ? 1.729 6.809 13.328 1 98.44 130 PRO B CA 1
ATOM 4947 C C . PRO B 1 130 ? 0.245 6.684 13.664 1 98.44 130 PRO B C 1
ATOM 4949 O O . PRO B 1 130 ? -0.577 6.445 12.773 1 98.44 130 PRO B O 1
ATOM 4952 N N . ILE B 1 131 ? -0.027 6.906 14.93 1 98.69 131 ILE B N 1
ATOM 4953 C CA . ILE B 1 131 ? -1.399 6.902 15.43 1 98.69 131 ILE B CA 1
ATOM 4954 C C . ILE B 1 131 ? -1.79 8.305 15.883 1 98.69 131 ILE B C 1
ATOM 4956 O O . ILE B 1 131 ? -1.143 8.883 16.766 1 98.69 131 ILE B O 1
ATOM 4960 N N . ASP B 1 132 ? -2.824 8.789 15.281 1 98.56 132 ASP B N 1
ATOM 4961 C CA . ASP B 1 132 ? -3.422 10.078 15.633 1 98.56 132 ASP B CA 1
ATOM 4962 C C . ASP B 1 132 ? -4.75 9.883 16.359 1 98.56 132 ASP B C 1
ATOM 4964 O O . ASP B 1 132 ? -5.617 9.141 15.898 1 98.56 132 ASP B O 1
ATOM 4968 N N . ILE B 1 133 ? -4.922 10.523 17.469 1 98.69 133 ILE B N 1
ATOM 4969 C CA . ILE B 1 133 ? -6.113 10.312 18.297 1 98.69 133 ILE B CA 1
ATOM 4970 C C . ILE B 1 133 ? -6.984 11.562 18.266 1 98.69 133 ILE B C 1
ATOM 4972 O O . ILE B 1 133 ? -6.516 12.664 18.578 1 98.69 133 ILE B O 1
ATOM 4976 N N . ASP B 1 134 ? -8.242 11.359 17.953 1 97.88 134 ASP B N 1
ATOM 4977 C CA . ASP B 1 134 ? -9.258 12.406 17.938 1 97.88 134 ASP B CA 1
ATOM 4978 C C . ASP B 1 134 ? -10.422 12.07 18.859 1 97.88 134 ASP B C 1
ATOM 4980 O O . ASP B 1 134 ? -10.508 10.953 19.375 1 97.88 134 ASP B O 1
ATOM 4984 N N . HIS B 1 135 ? -11.266 13.086 19.125 1 97.31 135 HIS B N 1
ATOM 4985 C CA . HIS B 1 135 ? -12.398 12.93 20.031 1 97.31 135 HIS B CA 1
ATOM 4986 C C . HIS B 1 135 ? -11.953 12.461 21.406 1 97.31 135 HIS B C 1
ATOM 4988 O O . HIS B 1 135 ? -12.484 11.484 21.938 1 97.31 135 HIS B O 1
ATOM 4994 N N . PHE B 1 136 ? -11 13.164 21.938 1 98.31 136 PHE B N 1
ATOM 4995 C CA . PHE B 1 136 ? -10.352 12.844 23.203 1 98.31 136 PHE B CA 1
ATOM 4996 C C . PHE B 1 136 ? -10.445 14.023 24.156 1 98.31 136 PHE B C 1
ATOM 4998 O O . PHE B 1 136 ? -10.086 15.148 23.812 1 98.31 136 PHE B O 1
ATOM 5005 N N . GLY B 1 137 ? -10.977 13.781 25.344 1 97.38 137 GLY B N 1
ATOM 5006 C CA . GLY B 1 137 ? -11.188 14.836 26.328 1 97.38 137 GLY B CA 1
ATOM 5007 C C . GLY B 1 137 ? -10.445 14.609 27.625 1 97.38 137 GLY B C 1
ATOM 5008 O O . GLY B 1 137 ? -9.516 13.797 27.672 1 97.38 137 GLY B O 1
ATOM 5009 N N . MET B 1 138 ? -10.797 15.344 28.609 1 97.06 138 MET B N 1
ATOM 5010 C CA . MET B 1 138 ? -10.055 15.359 29.859 1 97.06 138 MET B CA 1
ATOM 5011 C C . MET B 1 138 ? -10.211 14.031 30.609 1 97.06 138 MET B C 1
ATOM 5013 O O . MET B 1 138 ? -9.406 13.711 31.484 1 97.06 138 MET B O 1
ATOM 5017 N N . TYR B 1 139 ? -11.188 13.25 30.25 1 97.75 139 TYR B N 1
ATOM 5018 C CA . TYR B 1 139 ? -11.391 11.969 30.922 1 97.75 139 TYR B CA 1
ATOM 5019 C C . TYR B 1 139 ? -11 10.812 30 1 97.75 139 TYR B C 1
ATOM 5021 O O . TYR B 1 139 ? -11.289 9.648 30.297 1 97.75 139 TYR B O 1
ATOM 5029 N N . GLY B 1 140 ? -10.406 11.133 28.859 1 98.06 140 GLY B N 1
ATOM 5030 C CA . GLY B 1 140 ? -10.078 10.094 27.891 1 98.06 140 GLY B CA 1
ATOM 5031 C C . GLY B 1 140 ? -10.977 10.109 26.672 1 98.06 140 GLY B C 1
ATOM 5032 O O . GLY B 1 140 ? -11.391 11.18 26.219 1 98.06 140 GLY B O 1
ATOM 5033 N N . PRO B 1 141 ? -11.211 8.891 26.094 1 98.5 141 PRO B N 1
ATOM 5034 C CA . PRO B 1 141 ? -12.086 8.828 24.922 1 98.5 141 PRO B CA 1
ATOM 5035 C C . PRO B 1 141 ? -13.469 9.414 25.188 1 98.5 141 PRO B C 1
ATOM 5037 O O . PRO B 1 141 ? -14.156 8.984 26.125 1 98.5 141 PRO B O 1
ATOM 5040 N N . MET B 1 142 ? -13.867 10.3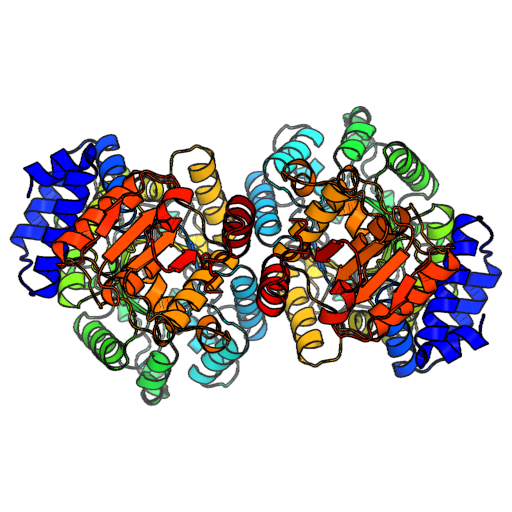12 24.344 1 97.75 142 MET B N 1
ATOM 5041 C CA . MET B 1 142 ? -15.227 10.828 24.469 1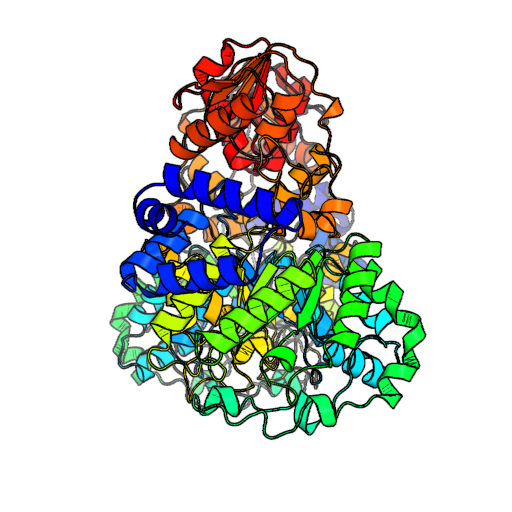 97.75 142 MET B CA 1
ATOM 5042 C C . MET B 1 142 ? -16.25 9.742 24.156 1 97.75 142 MET B C 1
ATOM 5044 O O . MET B 1 142 ? -15.93 8.742 23.5 1 97.75 142 MET B O 1
ATOM 5048 N N . ARG B 1 143 ? -17.406 9.945 24.734 1 97.81 143 ARG B N 1
ATOM 5049 C CA . ARG B 1 143 ? -18.5 9.008 24.5 1 97.81 143 ARG B CA 1
ATOM 5050 C C . ARG B 1 143 ? -19.75 9.734 24.047 1 97.81 143 ARG B C 1
ATOM 5052 O O . ARG B 1 143 ? -20.078 10.805 24.578 1 97.81 143 ARG B O 1
ATOM 5059 N N . PHE B 1 144 ? -20.438 9.133 23.031 1 97.25 144 PHE B N 1
ATOM 5060 C CA . PHE B 1 144 ? -21.641 9.75 22.469 1 97.25 144 PHE B CA 1
ATOM 5061 C C . PHE B 1 144 ? -22.766 8.734 22.359 1 97.25 144 PHE B C 1
ATOM 5063 O O . PHE B 1 144 ? -22.516 7.531 22.219 1 97.25 144 PHE B O 1
ATOM 5070 N N . PRO B 1 145 ? -24 9.227 22.484 1 96.38 145 PRO B N 1
ATOM 5071 C CA . PRO B 1 145 ? -25.109 8.305 22.234 1 96.38 145 PRO B CA 1
ATOM 5072 C C . PRO B 1 145 ? -25.172 7.863 20.766 1 96.38 145 PRO B C 1
ATOM 5074 O O . PRO B 1 145 ? -24.578 8.492 19.891 1 96.38 145 PRO B O 1
ATOM 5077 N N . LYS B 1 146 ? -25.938 6.902 20.469 1 94.5 146 LYS B N 1
ATOM 5078 C CA . LYS B 1 146 ? -26.016 6.242 19.172 1 94.5 146 LYS B CA 1
ATOM 5079 C C . LYS B 1 146 ? -26.484 7.211 18.094 1 94.5 146 LYS B C 1
ATOM 5081 O O . LYS B 1 146 ? -26.062 7.113 16.938 1 94.5 146 LYS B O 1
ATOM 5086 N N . GLU B 1 147 ? -27.375 8.07 18.422 1 93.38 147 GLU B N 1
ATOM 5087 C CA . GLU B 1 147 ? -27.906 9.008 17.438 1 93.38 147 GLU B CA 1
ATOM 5088 C C . GLU B 1 147 ? -26.812 9.93 16.906 1 93.38 147 GLU B C 1
ATOM 5090 O O . GLU B 1 147 ? -26.953 10.5 15.82 1 93.38 147 GLU B O 1
ATOM 5095 N N . ILE B 1 148 ? -25.703 10.078 17.688 1 93.88 148 ILE B N 1
ATOM 5096 C CA . ILE B 1 148 ? -24.562 10.883 17.25 1 93.88 148 ILE B CA 1
ATOM 5097 C C . ILE B 1 148 ? -23.547 10 16.516 1 93.88 148 ILE B C 1
ATOM 5099 O O . ILE B 1 148 ? -23.125 10.328 15.406 1 93.88 148 ILE B O 1
ATOM 5103 N N . THR B 1 149 ? -23.203 8.82 17.031 1 94.94 149 THR B N 1
ATOM 5104 C CA . THR B 1 149 ? -22.172 7.973 16.453 1 94.94 149 THR B CA 1
ATOM 5105 C C . THR B 1 149 ? -22.625 7.363 15.141 1 94.94 149 THR B C 1
ATOM 5107 O O . THR B 1 149 ? -21.812 6.922 14.328 1 94.94 149 THR B O 1
ATOM 5110 N N . HIS B 1 150 ? -23.938 7.324 14.906 1 93.56 150 HIS B N 1
ATOM 5111 C CA . HIS B 1 150 ? -24.5 6.742 13.688 1 93.56 150 HIS B CA 1
ATOM 5112 C C . HIS B 1 150 ? -25.141 7.809 12.812 1 93.56 150 HIS B C 1
ATOM 5114 O O . HIS B 1 150 ? -26.016 7.504 11.992 1 93.56 150 HIS B O 1
ATOM 5120 N N . CYS B 1 151 ? -24.703 8.969 13.141 1 91.81 151 CYS B N 1
ATOM 5121 C CA . CYS B 1 151 ? -25.219 10.078 12.352 1 91.81 151 CYS B CA 1
ATOM 5122 C C . CYS B 1 151 ? -24.969 9.859 10.867 1 91.81 151 CYS B C 1
ATOM 5124 O O . CYS B 1 151 ? -23.875 9.414 10.484 1 91.81 151 CYS B O 1
ATOM 5126 N N . TYR B 1 152 ? -25.875 10.227 10.008 1 89.31 152 TYR B N 1
ATOM 5127 C CA . TYR B 1 152 ? -25.797 9.992 8.57 1 89.31 152 TYR B CA 1
ATOM 5128 C C . TYR B 1 152 ? -24.969 11.07 7.891 1 89.31 152 TYR B C 1
ATOM 5130 O O . TYR B 1 152 ? -24.547 10.906 6.734 1 89.31 152 TYR B O 1
ATOM 5138 N N . GLY B 1 153 ? -24.578 12.062 8.625 1 89.38 153 GLY B N 1
ATOM 5139 C CA . GLY B 1 153 ? -23.859 13.18 8.039 1 89.38 153 GLY B CA 1
ATOM 5140 C C . GLY B 1 153 ? -24.766 14.148 7.301 1 89.38 153 GLY B C 1
ATOM 5141 O O . GLY B 1 153 ? -24.438 14.594 6.199 1 89.38 153 GLY B O 1
ATOM 5142 N N . ASP B 1 154 ? -25.875 14.477 7.855 1 88.81 154 ASP B N 1
ATOM 5143 C CA . ASP B 1 154 ? -26.906 15.312 7.23 1 88.81 154 ASP B CA 1
ATOM 5144 C C . ASP B 1 154 ? -26.344 16.688 6.859 1 88.81 154 ASP B C 1
ATOM 5146 O O . ASP B 1 154 ? -26.688 17.25 5.816 1 88.81 154 ASP B O 1
ATOM 5150 N N . CYS B 1 155 ? -25.531 17.156 7.727 1 90.31 155 CYS B N 1
ATOM 5151 C CA . CYS B 1 155 ? -24.953 18.469 7.461 1 90.31 155 CYS B CA 1
ATOM 5152 C C . CYS B 1 155 ? -24.109 18.453 6.188 1 90.31 155 CYS B C 1
ATOM 5154 O O . CYS B 1 155 ? -24.219 19.344 5.352 1 90.31 155 CYS B O 1
ATOM 5156 N N . TYR B 1 156 ? -23.359 17.422 5.973 1 93 156 TYR B N 1
ATOM 5157 C CA . TYR B 1 156 ? -22.531 17.297 4.777 1 93 156 TYR B CA 1
ATOM 5158 C C . TYR B 1 156 ? -23.391 16.969 3.559 1 93 156 TYR B C 1
ATOM 5160 O O . TYR B 1 156 ? -23.109 17.453 2.455 1 93 156 TYR B O 1
ATOM 5168 N N . PHE B 1 157 ? -24.391 16.172 3.799 1 93.81 157 PHE B N 1
ATOM 5169 C CA . PHE B 1 157 ? -25.266 15.773 2.703 1 93.81 157 PHE B CA 1
ATOM 5170 C C . PHE B 1 157 ? -26.047 16.953 2.16 1 93.81 157 PHE B C 1
ATOM 5172 O O . PHE B 1 157 ? -26.141 17.141 0.946 1 93.81 157 PHE B O 1
ATOM 5179 N N . LYS B 1 158 ? -26.562 17.734 3.018 1 91.81 158 LYS B N 1
ATOM 5180 C CA . LYS B 1 158 ? -27.406 18.859 2.631 1 91.81 158 LYS B CA 1
ATOM 5181 C C . LYS B 1 158 ? -26.578 20.031 2.135 1 91.81 158 LYS B C 1
ATOM 5183 O O . LYS B 1 158 ? -27.016 20.797 1.275 1 91.81 158 LYS B O 1
ATOM 5188 N N . GLY B 1 159 ? -25.359 20.125 2.637 1 87.25 159 GLY B N 1
ATOM 5189 C CA . GLY B 1 159 ? -24.531 21.25 2.266 1 87.25 159 GLY B CA 1
ATOM 5190 C C . GLY B 1 159 ? -24.844 22.516 3.045 1 87.25 159 GLY B C 1
ATOM 5191 O O . GLY B 1 159 ? -25.688 22.5 3.941 1 87.25 159 GLY B O 1
ATOM 5192 N N . PRO B 1 160 ? -24.047 23.562 2.717 1 78.25 160 PRO B N 1
ATOM 5193 C CA . PRO B 1 160 ? -24.297 24.828 3.408 1 78.25 160 PRO B CA 1
ATOM 5194 C C . PRO B 1 160 ? -25.703 25.344 3.164 1 78.25 160 PRO B C 1
ATOM 5196 O O . PRO B 1 160 ? -26.328 25.047 2.141 1 78.25 160 PRO B O 1
ATOM 5199 N N . PRO B 1 161 ? -26.375 26.125 4.148 1 78.25 161 PRO B N 1
ATOM 5200 C CA . PRO B 1 161 ? -25.922 26.797 5.367 1 78.25 161 PRO B CA 1
ATOM 5201 C C . PRO B 1 161 ? -25.938 25.875 6.59 1 78.25 161 PRO B C 1
ATOM 5203 O O . PRO B 1 161 ? -26.859 25.062 6.738 1 78.25 161 PRO B O 1
ATOM 5206 N N . PHE B 1 162 ? -24.812 25.891 7.312 1 76.69 162 PHE B N 1
ATOM 5207 C CA . PHE B 1 162 ? -24.734 25.141 8.562 1 76.69 162 PHE B CA 1
ATOM 5208 C C . PHE B 1 162 ? -25.422 25.906 9.695 1 76.69 162 PHE B C 1
ATOM 5210 O O . PHE B 1 162 ? -25.062 27.062 9.969 1 76.69 162 PHE B O 1
ATOM 5217 N N . LYS B 1 163 ? -26.516 25.359 10.211 1 75.62 163 LYS B N 1
ATOM 5218 C CA . LYS B 1 163 ? -27.234 26 11.305 1 75.62 163 LYS B CA 1
ATOM 5219 C C . LYS B 1 163 ? -26.844 25.391 12.648 1 75.62 163 LYS B C 1
ATOM 5221 O O . LYS B 1 163 ? -27.391 25.766 13.688 1 75.62 163 LYS B O 1
ATOM 5226 N N . GLY B 1 164 ? -25.812 24.594 12.617 1 76.88 164 GLY B N 1
ATOM 5227 C CA . GLY B 1 164 ? -25.391 23.859 13.797 1 76.88 164 GLY B CA 1
ATOM 5228 C C . GLY B 1 164 ? -25.719 22.391 13.734 1 76.88 164 GLY B C 1
ATOM 5229 O O . GLY B 1 164 ? -26.484 21.953 12.867 1 76.88 164 GLY B O 1
ATOM 5230 N N . CYS B 1 165 ? -24.938 21.719 14.562 1 81.56 165 CYS B N 1
ATOM 5231 C CA . CYS B 1 165 ? -25.234 20.281 14.617 1 81.56 165 CYS B CA 1
ATOM 5232 C C . CYS B 1 165 ? -26.641 20.031 15.133 1 81.56 165 CYS B C 1
ATOM 5234 O O . CYS B 1 165 ? -26.953 20.344 16.281 1 81.56 165 CYS B O 1
ATOM 5236 N N . PRO B 1 166 ? -27.453 19.516 14.438 1 74.12 166 PRO B N 1
ATOM 5237 C CA . PRO B 1 166 ? -28.844 19.297 14.859 1 74.12 166 PRO B CA 1
ATOM 5238 C C . PRO B 1 166 ? -28.953 18.359 16.047 1 74.12 166 PRO B C 1
ATOM 5240 O O . PRO B 1 166 ? -30 18.297 16.703 1 74.12 166 PRO B O 1
ATOM 5243 N N . ARG B 1 167 ? -27.859 17.812 16.406 1 79.38 167 ARG B N 1
ATOM 5244 C CA . ARG B 1 167 ? -27.969 16.797 17.453 1 79.38 167 ARG B CA 1
ATOM 5245 C C . ARG B 1 167 ? -27.234 17.234 18.719 1 79.38 167 ARG B C 1
ATOM 5247 O O . ARG B 1 167 ? -27.062 16.438 19.656 1 79.38 167 ARG B O 1
ATOM 5254 N N . ASN B 1 168 ? -26.828 18.375 18.734 1 82.31 168 ASN B N 1
ATOM 5255 C CA . ASN B 1 168 ? -26.188 18.938 19.922 1 82.31 168 ASN B CA 1
ATOM 5256 C C . ASN B 1 168 ? -25.109 18 20.469 1 82.31 168 ASN B C 1
ATOM 5258 O O . ASN B 1 168 ? -25.141 17.641 21.641 1 82.31 168 ASN B O 1
ATOM 5262 N N . ARG B 1 169 ? -24.234 17.562 19.672 1 86.75 169 ARG B N 1
ATOM 5263 C CA . ARG B 1 169 ? -23.266 16.5 19.875 1 86.75 169 ARG B CA 1
ATOM 5264 C C . ARG B 1 169 ? -22.562 16.625 21.219 1 86.75 169 ARG B C 1
ATOM 5266 O O . ARG B 1 169 ? -22.609 15.719 22.047 1 86.75 169 ARG B O 1
ATOM 5273 N N . ILE B 1 170 ? -22 17.812 21.562 1 86.81 170 ILE B N 1
ATOM 5274 C CA . ILE B 1 170 ? -21.141 17.938 22.734 1 86.81 170 ILE B CA 1
ATOM 5275 C C . ILE B 1 170 ? -21.984 17.984 24 1 86.81 170 ILE B C 1
ATOM 5277 O O . ILE B 1 170 ? -21.562 17.531 25.062 1 86.81 170 ILE B O 1
ATOM 5281 N N . HIS B 1 171 ? -23.219 18.422 23.859 1 89.62 171 HIS B N 1
ATOM 5282 C CA . HIS B 1 171 ? -24.109 18.516 25.016 1 89.62 171 HIS B CA 1
ATOM 5283 C C . HIS B 1 171 ? -24.719 17.156 25.344 1 89.62 171 HIS B C 1
ATOM 5285 O O . HIS B 1 171 ? -25.266 16.953 26.422 1 89.62 171 HIS B O 1
ATOM 5291 N N . LYS B 1 172 ? -24.672 16.312 24.438 1 93.19 172 LYS B N 1
ATOM 5292 C CA . LYS B 1 172 ? -25.25 14.992 24.641 1 93.19 172 LYS B CA 1
ATOM 5293 C C . LYS B 1 172 ? -24.172 13.961 24.969 1 93.19 172 LYS B C 1
ATOM 5295 O O . LYS B 1 172 ? -24.438 12.766 25.016 1 93.19 172 LYS B O 1
ATOM 5300 N N . ARG B 1 173 ? -23.047 14.453 25.188 1 96.19 173 ARG B N 1
ATOM 5301 C CA . ARG B 1 173 ? -21.922 13.586 25.562 1 96.19 173 ARG B CA 1
ATOM 5302 C C . ARG B 1 173 ? -22.25 12.773 26.797 1 96.19 173 ARG B C 1
ATOM 5304 O O . ARG B 1 173 ? -22.906 13.273 27.719 1 96.19 173 ARG B O 1
ATOM 5311 N N . LEU B 1 174 ? -21.75 11.508 26.781 1 97.44 174 LEU B N 1
ATOM 5312 C CA . LEU B 1 174 ? -21.984 10.609 27.922 1 97.44 174 LEU B CA 1
ATOM 5313 C C . LEU B 1 174 ? -20.828 10.68 28.906 1 97.44 174 LEU B C 1
ATOM 5315 O O . LEU B 1 174 ? -20.047 9.727 29.031 1 97.44 174 LEU B O 1
ATOM 5319 N N . ILE B 1 175 ? -20.844 11.656 29.75 1 97 175 ILE B N 1
ATOM 5320 C CA . ILE B 1 175 ? -19.719 12.039 30.594 1 97 175 ILE B CA 1
ATOM 5321 C C . ILE B 1 175 ? -19.469 10.953 31.641 1 97 175 ILE B C 1
ATOM 5323 O O . ILE B 1 175 ? -18.312 10.641 31.969 1 97 175 ILE B O 1
ATOM 5327 N N . GLU B 1 176 ? -20.531 10.367 32.188 1 97.19 176 GLU B N 1
ATOM 5328 C CA . GLU B 1 176 ? -20.359 9.336 33.219 1 97.19 176 GLU B CA 1
ATOM 5329 C C . GLU B 1 176 ? -19.641 8.117 32.656 1 97.19 176 GLU B C 1
ATOM 5331 O O . GLU B 1 176 ? -18.812 7.512 33.344 1 97.19 176 GLU B O 1
ATOM 5336 N N . LYS B 1 177 ? -19.906 7.816 31.422 1 97.06 177 LYS B N 1
ATOM 5337 C CA . LYS B 1 177 ? -19.203 6.703 30.781 1 97.06 177 LYS B CA 1
ATOM 5338 C C . LYS B 1 177 ? -17.734 7.039 30.562 1 97.06 177 LYS B C 1
ATOM 5340 O O . LYS B 1 177 ? -16.875 6.164 30.672 1 97.06 177 LYS B O 1
ATOM 5345 N N . GLU B 1 178 ? -17.5 8.242 30.234 1 97.94 178 GLU B N 1
ATOM 5346 C CA . GLU B 1 178 ? -16.109 8.68 30.047 1 97.94 178 GLU B CA 1
ATOM 5347 C C . GLU B 1 178 ? -15.305 8.531 31.328 1 97.94 178 GLU B C 1
ATOM 5349 O O . GLU B 1 178 ? -14.156 8.094 31.297 1 97.94 178 GLU B O 1
ATOM 5354 N N . LYS B 1 179 ? -15.906 8.828 32.375 1 98.12 179 LYS B N 1
ATOM 5355 C CA . LYS B 1 179 ? -15.234 8.844 33.688 1 98.12 179 LYS B CA 1
ATOM 5356 C C . LYS B 1 179 ? -14.891 7.426 34.125 1 98.12 179 LYS B C 1
ATOM 5358 O O . LYS B 1 179 ? -14 7.23 34.969 1 98.12 179 LYS B O 1
ATOM 5363 N N . GLU B 1 180 ? -15.617 6.504 33.625 1 97.62 180 GLU B N 1
ATOM 5364 C CA . GLU B 1 180 ? -15.391 5.113 34 1 97.62 180 GLU B CA 1
ATOM 5365 C C . GLU B 1 180 ? -13.945 4.695 33.75 1 97.62 180 GLU B C 1
ATOM 5367 O O . GLU B 1 180 ? -13.398 3.852 34.469 1 97.62 180 GLU B O 1
ATOM 5372 N N . HIS B 1 181 ? -13.328 5.277 32.781 1 97 181 HIS B N 1
ATOM 5373 C CA . HIS B 1 181 ? -11.969 4.879 32.438 1 97 181 HIS B CA 1
ATOM 5374 C C . HIS B 1 181 ? -11.031 6.078 32.438 1 97 181 HIS B C 1
ATOM 5376 O O . HIS B 1 181 ? -10.07 6.113 31.656 1 97 181 HIS B O 1
ATOM 5382 N N . ALA B 1 182 ? -11.336 7.039 33.219 1 98 182 ALA B N 1
ATOM 5383 C CA . ALA B 1 182 ? -10.547 8.266 33.281 1 98 182 ALA B CA 1
ATOM 5384 C C . ALA B 1 182 ? -9.109 7.969 33.719 1 98 182 ALA B C 1
ATOM 5386 O O . ALA B 1 182 ? -8.195 8.742 33.406 1 98 182 ALA B O 1
ATOM 5387 N N . ASP B 1 183 ? -8.906 6.84 34.344 1 97.88 183 ASP B N 1
ATOM 5388 C CA . ASP B 1 183 ? -7.578 6.441 34.812 1 97.88 183 ASP B CA 1
ATOM 5389 C C . ASP B 1 183 ? -6.664 6.113 33.625 1 97.88 183 ASP B C 1
ATOM 5391 O O . ASP B 1 183 ? -5.441 6.066 33.781 1 97.88 183 ASP B O 1
ATOM 5395 N N . GLU B 1 184 ? -7.203 5.906 32.438 1 98.19 184 GLU B N 1
ATOM 5396 C CA . GLU B 1 184 ? -6.434 5.539 31.266 1 98.19 184 GLU B CA 1
ATOM 5397 C C . GLU B 1 184 ? -5.945 6.777 30.516 1 98.19 184 GLU B C 1
ATOM 5399 O O . GLU B 1 184 ? -5.211 6.664 29.531 1 98.19 184 GLU B O 1
ATOM 5404 N N . PHE B 1 185 ? -6.266 7.938 30.953 1 98.56 185 PHE B N 1
ATOM 5405 C CA . PHE B 1 185 ? -6.078 9.188 30.234 1 98.56 185 PHE B CA 1
ATOM 5406 C C . PHE B 1 185 ? -4.625 9.352 29.812 1 98.56 185 PHE B C 1
ATOM 5408 O O . PHE B 1 185 ? -4.332 9.469 28.625 1 98.56 185 PHE B O 1
ATOM 5415 N N . GLU B 1 186 ? -3.713 9.281 30.656 1 98.44 186 GLU B N 1
ATOM 5416 C CA . GLU B 1 186 ? -2.305 9.508 30.344 1 98.44 186 GLU B CA 1
ATOM 5417 C C . GLU B 1 186 ? -1.736 8.383 29.484 1 98.44 186 GLU B C 1
ATOM 5419 O O . GLU B 1 186 ? -0.885 8.617 28.625 1 98.44 186 GLU B O 1
ATOM 5424 N N . ASP B 1 187 ? -2.201 7.184 29.734 1 98.44 187 ASP B N 1
ATOM 5425 C CA . ASP B 1 187 ? -1.698 6.047 28.969 1 98.44 187 ASP B CA 1
ATOM 5426 C C . ASP B 1 187 ? -2.057 6.18 27.484 1 98.44 187 ASP B C 1
ATOM 5428 O O . ASP B 1 187 ? -1.252 5.848 26.609 1 98.44 187 ASP B O 1
ATOM 5432 N N . TRP B 1 188 ? -3.279 6.676 27.219 1 98.69 188 TRP B N 1
ATOM 5433 C CA . TRP B 1 188 ? -3.682 6.934 25.844 1 98.69 188 TRP B CA 1
ATOM 5434 C C . TRP B 1 188 ? -2.719 7.906 25.172 1 98.69 188 TRP B C 1
ATOM 5436 O O . TRP B 1 188 ? -2.281 7.676 24.031 1 98.69 188 TRP B O 1
ATOM 5446 N N . ILE B 1 189 ? -2.389 8.93 25.828 1 98.69 189 ILE B N 1
ATOM 5447 C CA . ILE B 1 189 ? -1.547 9.992 25.281 1 98.69 189 ILE B CA 1
ATOM 5448 C C . ILE B 1 189 ? -0.137 9.453 25.031 1 98.69 189 ILE B C 1
ATOM 5450 O O . ILE B 1 189 ? 0.461 9.711 23.984 1 98.69 189 ILE B O 1
ATOM 5454 N N . LYS B 1 190 ? 0.386 8.648 25.938 1 98.25 190 LYS B N 1
ATOM 5455 C CA . LYS B 1 190 ? 1.721 8.07 25.797 1 98.25 190 LYS B CA 1
ATOM 5456 C C . LYS B 1 190 ? 1.805 7.156 24.578 1 98.25 190 LYS B C 1
ATOM 5458 O O . LYS B 1 190 ? 2.863 7.039 23.953 1 98.25 190 LYS B O 1
ATOM 5463 N N . LEU B 1 191 ? 0.706 6.559 24.234 1 98.25 191 LEU B N 1
ATOM 5464 C CA . LEU B 1 191 ? 0.689 5.578 23.156 1 98.25 191 LEU B CA 1
ATOM 5465 C C . LEU B 1 191 ? 0.452 6.258 21.812 1 98.25 191 LEU B C 1
ATOM 5467 O O . LEU B 1 191 ? 0.705 5.664 20.766 1 98.25 191 LEU B O 1
ATOM 5471 N N . ALA B 1 192 ? -0.019 7.496 21.766 1 98.44 192 ALA B N 1
ATOM 5472 C CA . ALA B 1 192 ? -0.336 8.234 20.547 1 98.44 192 ALA B CA 1
ATOM 5473 C C . ALA B 1 192 ? 0.924 8.828 19.922 1 98.44 192 ALA B C 1
ATOM 5475 O O . ALA B 1 192 ? 1.93 9.031 20.609 1 98.44 192 ALA B O 1
ATOM 5476 N N . SER B 1 193 ? 0.889 8.977 18.625 1 98.19 193 SER B N 1
ATOM 5477 C CA . SER B 1 193 ? 1.885 9.812 17.953 1 98.19 193 SER B CA 1
ATOM 5478 C C . SER B 1 193 ? 1.494 11.289 18.016 1 98.19 193 SER B C 1
ATOM 5480 O O . SER B 1 193 ? 2.344 12.148 18.234 1 98.19 193 SER B O 1
ATOM 5482 N N . THR B 1 194 ? 0.243 11.531 17.766 1 98.31 194 THR B N 1
ATOM 5483 C CA . THR B 1 194 ? -0.331 12.867 17.781 1 98.31 194 THR B CA 1
ATOM 5484 C C . THR B 1 194 ? -1.729 12.844 18.391 1 98.31 194 THR B C 1
ATOM 5486 O O . THR B 1 194 ? -2.367 11.797 18.469 1 98.31 194 THR B O 1
ATOM 5489 N N . LEU B 1 195 ? -2.105 13.992 18.891 1 98.56 195 LEU B N 1
ATOM 5490 C CA . LEU B 1 195 ? -3.469 14.188 19.359 1 98.56 195 LEU B CA 1
ATOM 5491 C C . LEU B 1 195 ? -4.137 15.359 18.656 1 98.56 195 LEU B C 1
ATOM 5493 O O . LEU B 1 195 ? -3.486 16.375 18.375 1 98.56 195 LEU B O 1
ATOM 5497 N N . CYS B 1 196 ? -5.445 15.195 18.438 1 98 196 CYS B N 1
ATOM 5498 C CA . CYS B 1 196 ? -6.234 16.281 17.859 1 98 196 CYS B CA 1
ATOM 5499 C C . CYS B 1 196 ? -7.047 16.984 18.938 1 98 196 CYS B C 1
ATOM 5501 O O . CYS B 1 196 ? -7.676 16.344 19.781 1 98 196 CYS B O 1
ATOM 5503 N N . ILE B 1 197 ? -7.043 18.25 18.875 1 97.81 197 ILE B N 1
ATOM 5504 C CA . ILE B 1 197 ? -7.918 19.062 19.719 1 97.81 197 ILE B CA 1
ATOM 5505 C C . ILE B 1 197 ? -8.758 19.984 18.844 1 97.81 197 ILE B C 1
ATOM 5507 O O . ILE B 1 197 ? -8.367 20.328 17.734 1 97.81 197 ILE B O 1
ATOM 5511 N N . ASN B 1 198 ? -9.875 20.328 19.375 1 95.88 198 ASN B N 1
ATOM 5512 C CA . ASN B 1 198 ? -10.828 21.172 18.656 1 95.88 198 ASN B CA 1
ATOM 5513 C C . ASN B 1 198 ? -10.992 22.531 19.344 1 95.88 198 ASN B C 1
ATOM 5515 O O . ASN B 1 198 ? -11.211 22.594 20.547 1 95.88 198 ASN B O 1
ATOM 5519 N N . VAL B 1 199 ? -10.93 23.594 18.578 1 96.25 199 VAL B N 1
ATOM 5520 C CA . VAL B 1 199 ? -11.023 24.906 19.188 1 96.25 199 VAL B CA 1
ATOM 5521 C C . VAL B 1 199 ? -12.281 25.625 18.688 1 96.25 199 VAL B C 1
ATOM 5523 O O . VAL B 1 199 ? -12.391 26.844 18.781 1 96.25 199 VAL B O 1
ATOM 5526 N N . VAL B 1 200 ? -13.18 24.906 18.203 1 93 200 VAL B N 1
ATOM 5527 C CA . VAL B 1 200 ? -14.336 25.453 17.484 1 93 200 VAL B CA 1
ATOM 5528 C C . VAL B 1 200 ? -15.273 26.125 18.484 1 93 200 VAL B C 1
ATOM 5530 O O . VAL B 1 200 ? -16.109 26.953 18.094 1 93 200 VAL B O 1
ATOM 5533 N N . GLU B 1 201 ? -15.195 25.766 19.734 1 90.56 201 GLU B N 1
ATOM 5534 C CA . GLU B 1 201 ? -15.984 26.484 20.734 1 90.56 201 GLU B CA 1
ATOM 5535 C C . GLU B 1 201 ? -15.742 27.984 20.672 1 90.56 201 GLU B C 1
ATOM 5537 O O . GLU B 1 201 ? -16.672 28.781 20.781 1 90.56 201 GLU B O 1
ATOM 5542 N N . GLU B 1 202 ? -14.531 28.344 20.438 1 90.62 202 GLU B N 1
ATOM 5543 C CA . GLU B 1 202 ? -14.141 29.75 20.375 1 90.62 202 GLU B CA 1
ATOM 5544 C C . GLU B 1 202 ? -14.758 30.438 19.172 1 90.62 202 GLU B C 1
ATOM 5546 O O . GLU B 1 202 ? -14.812 31.672 19.109 1 90.62 202 GLU B O 1
ATOM 5551 N N . GLN B 1 203 ? -15.188 29.641 18.234 1 91.44 203 GLN B N 1
ATOM 5552 C CA . GLN B 1 203 ? -15.773 30.172 17.016 1 91.44 203 GLN B CA 1
ATOM 5553 C C . GLN B 1 203 ? -17.297 30.156 17.078 1 91.44 203 GLN B C 1
ATOM 5555 O O . GLN B 1 203 ? -17.969 30.375 16.062 1 91.44 203 GLN B O 1
ATOM 5560 N N . GLY B 1 204 ? -17.812 29.766 18.234 1 86.06 204 GLY B N 1
ATOM 5561 C CA . GLY B 1 204 ? -19.25 29.703 18.422 1 86.06 204 GLY B CA 1
ATOM 5562 C C . GLY B 1 204 ? -19.828 28.344 18.109 1 86.06 204 GLY B C 1
ATOM 5563 O O . GLY B 1 204 ? -21.047 28.203 17.969 1 86.06 204 GLY B O 1
ATOM 5564 N N . GLY B 1 205 ? -18.984 27.406 17.922 1 85.81 205 GLY B N 1
ATOM 5565 C CA . GLY B 1 205 ? -19.453 26.078 17.594 1 85.81 205 GLY B CA 1
ATOM 5566 C C . GLY B 1 205 ? -19.609 25.188 18.812 1 85.81 205 GLY B C 1
ATOM 5567 O O . GLY B 1 205 ? -19.109 24.047 18.828 1 85.81 205 GLY B O 1
ATOM 5568 N N . GLU B 1 206 ? -20.281 25.625 19.812 1 81.75 206 GLU B N 1
ATOM 5569 C CA . GLU B 1 206 ? -20.375 24.938 21.109 1 81.75 206 GLU B CA 1
ATOM 5570 C C . GLU B 1 206 ? -21.188 23.656 20.984 1 81.75 206 GLU B C 1
ATOM 5572 O O . GLU B 1 206 ? -21.031 22.75 21.812 1 81.75 206 GLU B O 1
ATOM 5577 N N . GLU B 1 207 ? -21.875 23.578 20 1 82.81 207 GLU B N 1
ATOM 5578 C CA . GLU B 1 207 ? -22.688 22.375 19.828 1 82.81 207 GLU B CA 1
ATOM 5579 C C . GLU B 1 207 ? -21.859 21.234 19.266 1 82.81 207 GLU B C 1
ATOM 5581 O O . GLU B 1 207 ? -22.266 20.078 19.297 1 82.81 207 GLU B O 1
ATOM 5586 N N . HIS B 1 208 ? -20.656 21.562 18.828 1 84.06 208 HIS B N 1
ATOM 5587 C CA . HIS B 1 208 ? -19.875 20.562 18.094 1 84.06 208 HIS B CA 1
ATOM 5588 C C . HIS B 1 208 ? -18.547 20.266 18.781 1 84.06 208 HIS B C 1
ATOM 5590 O O . HIS B 1 208 ? -17.875 19.297 18.438 1 84.06 208 HIS B O 1
ATOM 5596 N N . ALA B 1 209 ? -18.281 21.062 19.719 1 89 209 ALA B N 1
ATOM 5597 C CA . ALA B 1 209 ? -16.938 20.938 20.25 1 89 209 ALA B CA 1
ATOM 5598 C C . ALA B 1 209 ? -16.953 21 21.781 1 89 209 ALA B C 1
ATOM 5600 O O . ALA B 1 209 ? -17.797 21.656 22.375 1 89 209 ALA B O 1
ATOM 5601 N N . ALA B 1 210 ? -15.984 20.344 22.328 1 92.12 210 ALA B N 1
ATOM 5602 C CA . ALA B 1 210 ? -15.773 20.422 23.766 1 92.12 210 ALA B CA 1
ATOM 5603 C C . ALA B 1 210 ? -15.242 21.781 24.188 1 92.12 210 ALA B C 1
ATOM 5605 O O . ALA B 1 210 ? -14.68 22.516 23.359 1 92.12 210 ALA B O 1
ATOM 5606 N N . PRO B 1 211 ? -15.461 22.125 25.484 1 93.44 211 PRO B N 1
ATOM 5607 C CA . PRO B 1 211 ? -14.922 23.391 25.969 1 93.44 211 PRO B CA 1
ATOM 5608 C C . PRO B 1 211 ? -13.414 23.516 25.781 1 93.44 211 PRO B C 1
ATOM 5610 O O . PRO B 1 211 ? -12.688 22.516 25.922 1 93.44 211 PRO B O 1
ATOM 5613 N N . LEU B 1 212 ? -12.992 24.734 25.516 1 96.25 212 LEU B N 1
ATOM 5614 C CA . LEU B 1 212 ? -11.57 24.984 25.266 1 96.25 212 LEU B CA 1
ATOM 5615 C C . LEU B 1 212 ? -10.734 24.578 26.469 1 96.25 212 LEU B C 1
ATOM 5617 O O . LEU B 1 212 ? -9.602 24.109 26.328 1 96.25 212 LEU B O 1
ATOM 5621 N N . GLU B 1 213 ? -11.297 24.75 27.703 1 95.94 213 GLU B N 1
ATOM 5622 C CA . GLU B 1 213 ? -10.586 24.391 28.922 1 95.94 213 GLU B CA 1
ATOM 5623 C C . GLU B 1 213 ? -10.242 22.891 28.938 1 95.94 213 GLU B C 1
ATOM 5625 O O . GLU B 1 213 ? -9.172 22.5 29.406 1 95.94 213 GLU B O 1
ATOM 5630 N N . GLU B 1 214 ? -11.141 22.172 28.469 1 96.62 214 GLU B N 1
ATOM 5631 C CA . GLU B 1 214 ? -10.898 20.734 28.359 1 96.62 214 GLU B CA 1
ATOM 5632 C C . GLU B 1 214 ? -9.805 20.422 27.344 1 96.62 214 GLU B C 1
ATOM 5634 O O . GLU B 1 214 ? -8.945 19.578 27.578 1 96.62 214 GLU B O 1
ATOM 5639 N N . MET B 1 215 ? -9.805 21.094 26.234 1 97.62 215 MET B N 1
ATOM 5640 C CA . MET B 1 215 ? -8.797 20.922 25.188 1 97.62 215 MET B CA 1
ATOM 5641 C C . MET B 1 215 ? -7.418 21.359 25.688 1 97.62 215 MET B C 1
ATOM 5643 O O . MET B 1 215 ? -6.402 20.781 25.297 1 97.62 215 MET B O 1
ATOM 5647 N N . LYS B 1 216 ? -7.379 22.344 26.531 1 98.19 216 LYS B N 1
ATOM 5648 C CA . LYS B 1 216 ? -6.121 22.797 27.125 1 98.19 216 LYS B CA 1
ATOM 5649 C C . LYS B 1 216 ? -5.48 21.703 27.969 1 98.19 216 LYS B C 1
ATOM 5651 O O . LYS B 1 216 ? -4.262 21.531 27.953 1 98.19 216 LYS B O 1
ATOM 5656 N N . ILE B 1 217 ? -6.297 20.969 28.703 1 98.38 217 ILE B N 1
ATOM 5657 C CA . ILE B 1 217 ? -5.801 19.875 29.516 1 98.38 217 ILE B CA 1
ATOM 5658 C C . ILE B 1 217 ? -5.156 18.812 28.625 1 98.38 217 ILE B C 1
ATOM 5660 O O . ILE B 1 217 ? -4.059 18.328 28.906 1 98.38 217 ILE B O 1
ATOM 5664 N N . VAL B 1 218 ? -5.797 18.484 27.562 1 98.5 218 VAL B N 1
ATOM 5665 C CA . VAL B 1 218 ? -5.281 17.5 26.609 1 98.5 218 VAL B CA 1
ATOM 5666 C C . VAL B 1 218 ? -3.982 18 25.984 1 98.5 218 VAL B C 1
ATOM 5668 O O . VAL B 1 218 ? -2.988 17.281 25.938 1 98.5 218 VAL B O 1
ATOM 5671 N N . ALA B 1 219 ? -3.959 19.25 25.562 1 98.56 219 ALA B N 1
ATOM 5672 C CA . ALA B 1 219 ? -2.795 19.859 24.922 1 98.56 219 ALA B CA 1
ATOM 5673 C C . ALA B 1 219 ? -1.589 19.859 25.859 1 98.56 219 ALA B C 1
ATOM 5675 O O . ALA B 1 219 ? -0.485 19.484 25.453 1 98.56 219 ALA B O 1
ATOM 5676 N N . GLU B 1 220 ? -1.78 20.25 27.078 1 98.25 220 GLU B N 1
ATOM 5677 C CA . GLU B 1 220 ? -0.7 20.312 28.062 1 98.25 220 GLU B CA 1
ATOM 5678 C C . GLU B 1 220 ? -0.122 18.938 28.344 1 98.25 220 GLU B C 1
ATOM 5680 O O . GLU B 1 220 ? 1.096 18.781 28.469 1 98.25 220 GLU B O 1
ATOM 5685 N N . THR B 1 221 ? -1.004 17.984 28.484 1 98.5 221 THR B N 1
ATOM 5686 C CA . THR B 1 221 ? -0.531 16.625 28.766 1 98.5 221 THR B CA 1
ATOM 5687 C C . THR B 1 221 ? 0.208 16.047 27.562 1 98.5 221 THR B C 1
ATOM 5689 O O . THR B 1 221 ? 1.204 15.344 27.703 1 98.5 221 THR B O 1
ATOM 5692 N N . ALA B 1 222 ? -0.335 16.312 26.344 1 98.19 222 ALA B N 1
ATOM 5693 C CA . ALA B 1 222 ? 0.36 15.891 25.141 1 98.19 222 ALA B CA 1
ATOM 5694 C C . ALA B 1 222 ? 1.776 16.453 25.094 1 98.19 222 ALA B C 1
ATOM 5696 O O . ALA B 1 222 ? 2.734 15.734 24.812 1 98.19 222 ALA B O 1
ATOM 5697 N N . LYS B 1 223 ? 1.91 17.719 25.344 1 96.31 223 LYS B N 1
ATOM 5698 C CA . LYS B 1 223 ? 3.209 18.375 25.344 1 96.31 223 LYS B CA 1
ATOM 5699 C C . LYS B 1 223 ? 4.129 17.781 26.406 1 96.31 223 LYS B C 1
ATOM 5701 O O . LYS B 1 223 ? 5.328 17.609 26.172 1 96.31 223 LYS B O 1
ATOM 5706 N N . LYS B 1 224 ? 3.555 17.531 27.531 1 97.25 224 LYS B N 1
ATOM 5707 C CA . LYS B 1 224 ? 4.309 16.922 28.609 1 97.25 224 LYS B CA 1
ATOM 5708 C C . LYS B 1 224 ? 4.984 15.633 28.156 1 97.25 224 LYS B C 1
ATOM 5710 O O . LYS B 1 224 ? 6.117 15.344 28.547 1 97.25 224 LYS B O 1
ATOM 5715 N N . TYR B 1 225 ? 4.348 14.906 27.312 1 96.94 225 TYR B N 1
ATOM 5716 C CA . TYR B 1 225 ? 4.879 13.609 26.891 1 96.94 225 TYR B CA 1
ATOM 5717 C C . TYR B 1 225 ? 5.496 13.703 25.5 1 96.94 225 TYR B C 1
ATOM 5719 O O . TYR B 1 225 ? 5.762 12.68 24.859 1 96.94 225 TYR B O 1
ATOM 5727 N N . GLY B 1 226 ? 5.621 14.914 24.969 1 94.38 226 GLY B N 1
ATOM 5728 C CA . GLY B 1 226 ? 6.352 15.148 23.734 1 94.38 226 GLY B CA 1
ATOM 5729 C C . GLY B 1 226 ? 5.582 14.742 22.5 1 94.38 226 GLY B C 1
ATOM 5730 O O . GLY B 1 226 ? 6.176 14.391 21.469 1 94.38 226 GLY B O 1
ATOM 5731 N N . LYS B 1 227 ? 4.25 14.711 22.609 1 97.31 227 LYS B N 1
ATOM 5732 C CA . LYS B 1 227 ? 3.424 14.305 21.469 1 97.31 227 LYS B CA 1
ATOM 5733 C C . LYS B 1 227 ? 3.025 15.508 20.625 1 97.31 227 LYS B C 1
ATOM 5735 O O . LYS B 1 227 ? 2.881 16.625 21.141 1 97.31 227 LYS B O 1
ATOM 5740 N N . GLY B 1 228 ? 2.904 15.281 19.312 1 97 228 GLY B N 1
ATOM 5741 C CA . GLY B 1 228 ? 2.418 16.328 18.422 1 97 228 GLY B CA 1
ATOM 5742 C C . GLY B 1 228 ? 0.959 16.672 18.656 1 97 228 GLY B C 1
ATOM 5743 O O . GLY B 1 228 ? 0.182 15.836 19.109 1 97 228 GLY B O 1
ATOM 5744 N N . LEU B 1 229 ? 0.655 17.891 18.312 1 98.25 229 LEU B N 1
ATOM 5745 C CA . LEU B 1 229 ? -0.704 18.391 18.5 1 98.25 229 LEU B CA 1
ATOM 5746 C C . LEU B 1 229 ? -1.289 18.922 17.203 1 98.25 229 LEU B C 1
ATOM 5748 O O . LEU B 1 229 ? -0.651 19.719 16.5 1 98.25 229 LEU B O 1
ATOM 5752 N N . GLU B 1 230 ? -2.475 18.438 16.891 1 98.56 230 GLU B N 1
ATOM 5753 C CA . GLU B 1 230 ? -3.242 18.969 15.773 1 98.56 230 GLU B CA 1
ATOM 5754 C C . GLU B 1 230 ? -4.418 19.812 16.25 1 98.56 230 GLU B C 1
ATOM 5756 O O . GLU B 1 230 ? -5.137 19.406 17.172 1 98.56 230 GLU B O 1
ATOM 5761 N N . GLY B 1 231 ? -4.594 20.984 15.68 1 98.5 231 GLY B N 1
ATOM 5762 C CA . GLY B 1 231 ? -5.688 21.875 16.047 1 98.5 231 GLY B CA 1
ATOM 5763 C C . GLY B 1 231 ? -6.727 22.031 14.961 1 98.5 231 GLY B C 1
ATOM 5764 O O . GLY B 1 231 ? -6.414 22.5 13.867 1 98.5 231 GLY B O 1
ATOM 5765 N N . ILE B 1 232 ? -7.93 21.688 15.25 1 98.06 232 ILE B N 1
ATOM 5766 C CA . ILE B 1 232 ? -9.023 21.734 14.289 1 98.06 232 ILE B CA 1
ATOM 5767 C C . ILE B 1 232 ? -9.812 23.031 14.461 1 98.06 232 ILE B C 1
ATOM 5769 O O . ILE B 1 232 ? -10.211 23.375 15.578 1 98.06 232 ILE B O 1
ATOM 5773 N N . PHE B 1 233 ? -10.039 23.734 13.43 1 97.69 233 PHE B N 1
ATOM 5774 C CA . PHE B 1 233 ? -10.891 24.922 13.453 1 97.69 233 PHE B CA 1
ATOM 5775 C C . PHE B 1 233 ? -11.727 25.016 12.18 1 97.69 233 PHE B C 1
ATOM 5777 O O . PHE B 1 233 ? -11.391 24.391 11.172 1 97.69 233 PHE B O 1
ATOM 5784 N N . HIS B 1 234 ? -12.805 25.734 12.234 1 95.75 234 HIS B N 1
ATOM 5785 C CA . HIS B 1 234 ? -13.711 25.922 11.109 1 95.75 234 HIS B CA 1
ATOM 5786 C C . HIS B 1 234 ? -13.305 27.141 10.289 1 95.75 234 HIS B C 1
ATOM 5788 O O . HIS B 1 234 ? -12.781 28.125 10.828 1 95.75 234 HIS B O 1
ATOM 5794 N N . ILE B 1 235 ? -13.602 27.047 9.055 1 96.75 235 ILE B N 1
ATOM 5795 C CA . ILE B 1 235 ? -13.453 28.25 8.234 1 96.75 235 ILE B CA 1
ATOM 5796 C C . ILE B 1 235 ? -14.453 29.312 8.695 1 96.75 235 ILE B C 1
ATOM 5798 O O . ILE B 1 235 ? -14.117 30.5 8.75 1 96.75 235 ILE B O 1
ATOM 5802 N N . GLY B 1 236 ? -15.68 28.859 9.031 1 94.19 236 GLY B N 1
ATOM 5803 C CA . GLY B 1 236 ? -16.703 29.781 9.484 1 94.19 236 GLY B CA 1
ATOM 5804 C C . GLY B 1 236 ? -17.062 30.828 8.445 1 94.19 236 GLY B C 1
ATOM 5805 O O . GLY B 1 236 ? -17.375 30.484 7.297 1 94.19 236 GLY B O 1
ATOM 5806 N N . ASP B 1 237 ? -17.047 32.094 8.812 1 94.25 237 ASP B N 1
ATOM 5807 C CA . ASP B 1 237 ? -17.422 33.156 7.895 1 94.25 237 ASP B CA 1
ATOM 5808 C C . ASP B 1 237 ? -16.25 33.531 6.98 1 94.25 237 ASP B C 1
ATOM 5810 O O . ASP B 1 237 ? -16.375 34.438 6.129 1 94.25 237 ASP B O 1
ATOM 5814 N N . GLY B 1 238 ? -15.117 32.906 7.164 1 95.69 238 GLY B N 1
ATOM 5815 C CA . GLY B 1 238 ? -13.953 33.125 6.32 1 95.69 238 GLY B CA 1
ATOM 5816 C C . GLY B 1 238 ? -13.086 34.281 6.777 1 95.69 238 GLY B C 1
ATOM 5817 O O . GLY B 1 238 ? -12.117 34.625 6.105 1 95.69 238 GLY B O 1
ATOM 5818 N N . TYR B 1 239 ? -13.469 34.875 7.84 1 97.44 239 TYR B N 1
ATOM 5819 C CA . TYR B 1 239 ? -12.703 36.031 8.312 1 97.44 239 TYR B CA 1
ATOM 5820 C C . TYR B 1 239 ? -12.602 36.031 9.836 1 97.44 239 TYR B C 1
ATOM 5822 O O . TYR B 1 239 ? -11.695 35.406 10.398 1 97.44 239 TYR B O 1
ATOM 5830 N N . ASP B 1 240 ? -13.703 36.469 10.609 1 97.38 240 ASP B N 1
ATOM 5831 C CA . ASP B 1 240 ? -13.648 36.531 12.062 1 97.38 240 ASP B CA 1
ATOM 5832 C C . ASP B 1 240 ? -13.484 35.156 12.68 1 97.38 240 ASP B C 1
ATOM 5834 O O . ASP B 1 240 ? -12.672 34.969 13.594 1 97.38 240 ASP B O 1
ATOM 5838 N N . ASP B 1 241 ? -14.273 34.25 12.234 1 96.5 241 ASP B N 1
ATOM 5839 C CA . ASP B 1 241 ? -14.18 32.875 12.727 1 96.5 241 ASP B CA 1
ATOM 5840 C C . ASP B 1 241 ? -12.797 32.281 12.453 1 96.5 241 ASP B C 1
ATOM 5842 O O . ASP B 1 241 ? -12.234 31.609 13.305 1 96.5 241 ASP B O 1
ATOM 5846 N N . LEU B 1 242 ? -12.336 32.562 11.266 1 97.75 242 LEU B N 1
ATOM 5847 C CA . LEU B 1 242 ? -11.031 32.031 10.867 1 97.75 242 LEU B CA 1
ATOM 5848 C C . LEU B 1 242 ? -9.938 32.562 11.781 1 97.75 242 LEU B C 1
ATOM 5850 O O . LEU B 1 242 ? -9.102 31.812 12.281 1 97.75 242 LEU B O 1
ATOM 5854 N N . ILE B 1 243 ? -9.938 33.844 12.023 1 98.44 243 ILE B N 1
ATOM 5855 C CA . ILE B 1 243 ? -8.953 34.5 12.883 1 98.44 243 ILE B CA 1
ATOM 5856 C C . ILE B 1 243 ? -9.031 33.938 14.289 1 98.44 243 ILE B C 1
ATOM 5858 O O . ILE B 1 243 ? -8 33.594 14.883 1 98.44 243 ILE B O 1
ATOM 5862 N N . THR B 1 244 ? -10.234 33.75 14.773 1 98 244 THR B N 1
ATOM 5863 C CA . THR B 1 244 ? -10.453 33.25 16.125 1 98 244 THR B CA 1
ATOM 5864 C C . THR B 1 244 ? -9.914 31.828 16.25 1 98 244 THR B 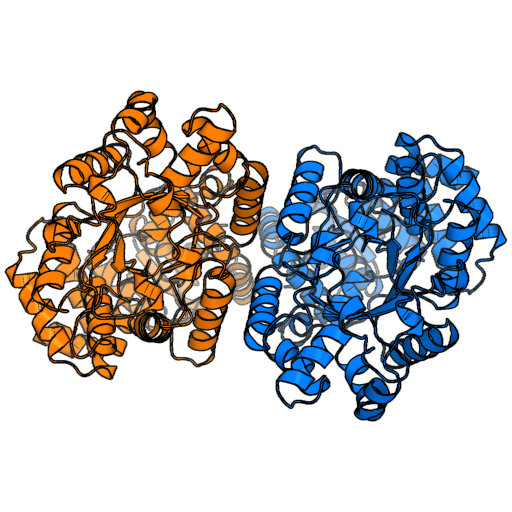C 1
ATOM 5866 O O . THR B 1 244 ? -9.25 31.5 17.234 1 98 244 THR B O 1
ATOM 5869 N N . GLY B 1 245 ? -10.211 30.984 15.297 1 97.88 245 GLY B N 1
ATOM 5870 C CA . GLY B 1 245 ? -9.734 29.609 15.32 1 97.88 245 GLY B CA 1
ATOM 5871 C C . GLY B 1 245 ? -8.219 29.5 15.266 1 97.88 245 GLY B C 1
ATOM 5872 O O . GLY B 1 245 ? -7.617 28.781 16.047 1 97.88 245 GLY B O 1
ATOM 5873 N N . ILE B 1 246 ? -7.613 30.266 14.367 1 98.44 246 ILE B N 1
ATOM 5874 C CA . ILE B 1 246 ? -6.164 30.234 14.188 1 98.44 246 ILE B CA 1
ATOM 5875 C C . ILE B 1 246 ? -5.48 30.75 15.453 1 98.44 246 ILE B C 1
ATOM 5877 O O . ILE B 1 246 ? -4.512 30.156 15.93 1 98.44 246 ILE B O 1
ATOM 5881 N N . LYS B 1 247 ? -6.004 31.828 15.992 1 98.25 247 LYS B N 1
ATOM 5882 C CA . LYS B 1 247 ? -5.441 32.375 17.219 1 98.25 247 LYS B CA 1
ATOM 5883 C C . LYS B 1 247 ? -5.477 31.359 18.344 1 98.25 247 LYS B C 1
ATOM 5885 O O . LYS B 1 247 ? -4.492 31.203 19.078 1 98.25 247 LYS B O 1
ATOM 5890 N N . ALA B 1 248 ? -6.605 30.688 18.516 1 97.75 248 ALA B N 1
ATOM 5891 C CA . ALA B 1 248 ? -6.738 29.672 19.562 1 97.75 248 ALA B CA 1
ATOM 5892 C C . ALA B 1 248 ? -5.715 28.562 19.375 1 97.75 248 ALA B C 1
ATOM 5894 O O . ALA B 1 248 ? -5.125 28.078 20.359 1 97.75 248 ALA B O 1
ATOM 5895 N N . CYS B 1 249 ? -5.512 28.109 18.172 1 98 249 CYS B N 1
ATOM 5896 C CA . CYS B 1 249 ? -4.527 27.078 17.891 1 98 249 CYS B CA 1
ATOM 5897 C C . CYS B 1 249 ? -3.123 27.547 18.25 1 98 249 CYS B C 1
ATOM 5899 O O . CYS B 1 249 ? -2.344 26.781 18.828 1 98 249 CYS B O 1
ATOM 5901 N N . ILE B 1 250 ? -2.783 28.781 17.859 1 97.88 250 ILE B N 1
ATOM 5902 C CA . ILE B 1 250 ? -1.463 29.328 18.156 1 97.88 250 ILE B CA 1
ATOM 5903 C C . ILE B 1 250 ? -1.27 29.422 19.672 1 97.88 250 ILE B C 1
ATOM 5905 O O . ILE B 1 250 ? -0.207 29.078 20.188 1 97.88 250 ILE B O 1
ATOM 5909 N N . ASP B 1 251 ? -2.334 29.859 20.406 1 96.69 251 ASP B N 1
ATOM 5910 C CA . ASP B 1 251 ? -2.27 30 21.859 1 96.69 251 ASP B CA 1
ATOM 5911 C C . ASP B 1 251 ? -2.031 28.641 22.516 1 96.69 251 ASP B C 1
ATOM 5913 O O . ASP B 1 251 ? -1.404 28.562 23.578 1 96.69 251 ASP B O 1
ATOM 5917 N N . LEU B 1 252 ? -2.492 27.609 21.891 1 97.06 252 LEU B N 1
ATOM 5918 C CA . LEU B 1 252 ? -2.338 26.281 22.453 1 97.06 252 LEU B CA 1
ATOM 5919 C C . LEU B 1 252 ? -1.078 25.609 21.906 1 97.06 252 LEU B C 1
ATOM 5921 O O . LEU B 1 252 ? -0.828 24.438 22.188 1 97.06 252 LEU B O 1
ATOM 5925 N N . ASP B 1 253 ? -0.334 26.25 21.094 1 96.44 253 ASP B N 1
ATOM 5926 C CA . ASP B 1 253 ? 0.95 25.812 20.562 1 96.44 253 ASP B CA 1
ATOM 5927 C C . ASP B 1 253 ? 0.785 24.547 19.719 1 96.44 253 ASP B C 1
ATOM 5929 O O . ASP B 1 253 ? 1.501 23.562 19.922 1 96.44 253 ASP B O 1
ATOM 5933 N N . VAL B 1 254 ? -0.146 24.609 18.875 1 97.44 254 VAL B N 1
ATOM 5934 C CA . VAL B 1 254 ? -0.458 23.469 18.016 1 97.44 254 VAL B CA 1
ATOM 5935 C C . VAL B 1 254 ? 0.622 23.328 16.938 1 97.44 254 VAL B C 1
ATOM 5937 O O . VAL B 1 254 ? 1.207 24.328 16.5 1 97.44 254 VAL B O 1
ATOM 5940 N N . ASP B 1 255 ? 0.854 22.062 16.484 1 98 255 ASP B N 1
ATOM 5941 C CA . ASP B 1 255 ? 1.897 21.766 15.508 1 98 255 ASP B CA 1
ATOM 5942 C C . ASP B 1 255 ? 1.325 21.719 14.094 1 98 255 ASP B C 1
ATOM 5944 O O . ASP B 1 255 ? 2.014 22.047 13.125 1 98 255 ASP B O 1
ATOM 5948 N N . VAL B 1 256 ? 0.121 21.219 13.961 1 98.62 256 VAL B N 1
ATOM 5949 C CA . VAL B 1 256 ? -0.554 21.016 12.688 1 98.62 256 VAL B CA 1
ATOM 5950 C C . VAL B 1 256 ? -1.904 21.734 12.695 1 98.62 256 VAL B C 1
ATOM 5952 O O . VAL B 1 256 ? -2.676 21.594 13.648 1 98.62 256 VAL B O 1
ATOM 5955 N N . PHE B 1 257 ? -2.16 22.516 11.664 1 98.81 257 PHE B N 1
ATOM 5956 C CA . PHE B 1 257 ? -3.48 23.125 11.516 1 98.81 257 PHE B CA 1
ATOM 5957 C C . PHE B 1 257 ? -4.391 22.219 10.688 1 98.81 257 PHE B C 1
ATOM 5959 O O . PHE B 1 257 ? -4.023 21.797 9.586 1 98.81 257 PHE B O 1
ATOM 5966 N N . VAL B 1 258 ? -5.52 21.906 11.227 1 98.75 258 VAL B N 1
ATOM 5967 C CA . VAL B 1 258 ? -6.527 21.125 10.516 1 98.75 258 VAL B CA 1
ATOM 5968 C C . VAL B 1 258 ? -7.738 22 10.195 1 98.75 258 VAL B C 1
ATOM 5970 O O . VAL B 1 258 ? -8.539 22.312 11.078 1 98.75 258 VAL B O 1
ATOM 5973 N N . VAL B 1 259 ? -7.922 22.297 8.945 1 98.62 259 VAL B N 1
ATOM 5974 C CA . VAL B 1 259 ? -8.953 23.219 8.477 1 98.62 259 VAL B CA 1
ATOM 5975 C C . VAL B 1 259 ? -10.211 22.438 8.109 1 98.62 259 VAL B C 1
ATOM 5977 O O . VAL B 1 259 ? -10.172 21.547 7.262 1 98.62 259 VAL B O 1
ATOM 5980 N N . GLU B 1 260 ? -11.258 22.812 8.703 1 96.44 260 GLU B N 1
ATOM 5981 C CA . GLU B 1 260 ? -12.516 22.141 8.367 1 96.44 260 GLU B CA 1
ATOM 5982 C C . GLU B 1 260 ? -13.422 23.047 7.543 1 96.44 260 GLU B C 1
ATOM 5984 O O . GLU B 1 260 ? -13.766 24.156 7.977 1 96.44 260 GLU B O 1
ATOM 5989 N N . GLY B 1 261 ? -13.781 22.641 6.375 1 96.19 261 GLY B N 1
ATOM 5990 C CA . GLY B 1 261 ? -14.648 23.359 5.457 1 96.19 261 GLY B CA 1
ATOM 5991 C C . GLY B 1 261 ? -16.047 22.766 5.379 1 96.19 261 GLY B C 1
ATOM 5992 O O . GLY B 1 261 ? -16.703 22.562 6.406 1 96.19 261 GLY B O 1
ATOM 5993 N N . ALA B 1 262 ? -16.453 22.516 4.082 1 94.88 262 ALA B N 1
ATOM 5994 C CA . ALA B 1 262 ? -17.75 21.906 3.807 1 94.88 262 ALA B CA 1
ATOM 5995 C C . ALA B 1 262 ? -18.875 22.656 4.516 1 94.88 262 ALA B C 1
ATOM 5997 O O . ALA B 1 262 ? -19 23.875 4.371 1 94.88 262 ALA B O 1
ATOM 5998 N N . PRO B 1 263 ? -19.766 22.016 5.277 1 92.25 263 PRO B N 1
ATOM 5999 C CA . PRO B 1 263 ? -20.891 22.781 5.84 1 92.25 263 PRO B CA 1
ATOM 6000 C C . PRO B 1 263 ? -20.422 23.891 6.797 1 92.25 263 PRO B C 1
ATOM 6002 O O . PRO B 1 263 ? -21.188 24.797 7.105 1 92.25 263 PRO B O 1
ATOM 6005 N N . PHE B 1 264 ? -19.188 23.844 7.273 1 92.94 264 PHE B N 1
ATOM 6006 C CA . PHE B 1 264 ? -18.688 24.797 8.258 1 92.94 264 PHE B CA 1
ATOM 6007 C C . PHE B 1 264 ? -17.953 25.938 7.578 1 92.94 264 PHE B C 1
ATOM 6009 O O . PHE B 1 264 ? -17.375 26.797 8.25 1 92.94 264 PHE B O 1
ATOM 6016 N N . ASN B 1 265 ? -17.906 25.859 6.305 1 95.56 265 ASN B N 1
ATOM 6017 C CA . ASN B 1 265 ? -17.5 26.984 5.453 1 95.56 265 ASN B CA 1
ATOM 6018 C C . ASN B 1 265 ? -18.703 27.797 5 1 95.56 265 ASN B C 1
ATOM 6020 O O . ASN B 1 265 ? -19.312 27.5 3.967 1 95.56 265 ASN B O 1
ATOM 6024 N N . ARG B 1 266 ? -18.953 28.891 5.719 1 93.94 266 ARG B N 1
ATOM 6025 C CA . ARG B 1 266 ? -20.156 29.688 5.477 1 93.94 266 ARG B CA 1
ATOM 6026 C C . ARG B 1 266 ? -19.797 30.984 4.75 1 93.94 266 ARG B C 1
ATOM 6028 O O . ARG B 1 266 ? -20.594 31.922 4.734 1 93.94 266 ARG B O 1
ATOM 6035 N N . ALA B 1 267 ? -18.656 30.969 4.207 1 95.31 267 ALA B N 1
ATOM 6036 C CA . ALA B 1 267 ? -18.203 32.156 3.498 1 95.31 267 ALA B CA 1
ATOM 6037 C C . ALA B 1 267 ? -19 32.344 2.203 1 95.31 267 ALA B C 1
ATOM 6039 O O . ALA B 1 267 ? -19.5 31.391 1.631 1 95.31 267 ALA B O 1
ATOM 6040 N N . LYS B 1 268 ? -19.078 33.594 1.721 1 93.38 268 LYS B N 1
ATOM 6041 C CA . LYS B 1 268 ? -19.766 33.906 0.473 1 93.38 268 LYS B CA 1
ATOM 6042 C C . LYS B 1 268 ? -19.094 33.219 -0.715 1 93.38 268 LYS B C 1
ATOM 6044 O O . LYS B 1 268 ? -19.766 32.594 -1.54 1 93.38 268 LYS B O 1
ATOM 6049 N N . ASN B 1 269 ? -17.875 33.438 -0.828 1 95.81 269 ASN B N 1
ATOM 6050 C CA . ASN B 1 269 ? -17.062 32.719 -1.79 1 95.81 269 ASN B CA 1
ATOM 6051 C C . ASN B 1 269 ? -16.359 31.531 -1.137 1 95.81 269 ASN B C 1
ATOM 6053 O O . ASN B 1 269 ? -15.227 31.656 -0.668 1 95.81 269 ASN B O 1
ATOM 6057 N N . ARG B 1 270 ? -16.969 30.453 -1.161 1 96 270 ARG B N 1
ATOM 6058 C CA . ARG B 1 270 ? -16.578 29.266 -0.398 1 96 270 ARG B CA 1
ATOM 6059 C C . ARG B 1 270 ? -15.188 28.781 -0.803 1 96 270 ARG B C 1
ATOM 6061 O O . ARG B 1 270 ? -14.344 28.531 0.055 1 96 270 ARG B O 1
ATOM 6068 N N . LEU B 1 271 ? -14.953 28.703 -2.096 1 98.12 271 LEU B N 1
ATOM 6069 C CA . LEU B 1 271 ? -13.695 28.125 -2.58 1 98.12 271 LEU B CA 1
ATOM 6070 C C . LEU B 1 271 ? -12.531 29.078 -2.33 1 98.12 271 LEU B C 1
ATOM 6072 O O . LEU B 1 271 ? -11.445 28.641 -1.949 1 98.12 271 LEU B O 1
ATOM 6076 N N . LYS B 1 272 ? -12.734 30.328 -2.537 1 98.56 272 LYS B N 1
ATOM 6077 C CA . LYS B 1 272 ? -11.688 31.297 -2.229 1 98.56 272 LYS B CA 1
ATOM 6078 C C . LYS B 1 272 ? -11.375 31.312 -0.733 1 98.56 272 LYS B C 1
ATOM 6080 O O . LYS B 1 272 ? -10.211 31.422 -0.336 1 98.56 272 LYS B O 1
ATOM 6085 N N . ALA B 1 273 ? -12.438 31.219 0.072 1 98.44 273 ALA B N 1
ATOM 6086 C CA . ALA B 1 273 ? -12.258 31.219 1.521 1 98.44 273 ALA B CA 1
ATOM 6087 C C . ALA B 1 273 ? -11.453 29.984 1.962 1 98.44 273 ALA B C 1
ATOM 6089 O O . ALA B 1 273 ? -10.625 30.078 2.869 1 98.44 273 ALA B O 1
ATOM 6090 N N . PHE B 1 274 ? -11.75 28.875 1.35 1 98.69 274 PHE B N 1
ATOM 6091 C CA . PHE B 1 274 ? -11.008 27.672 1.682 1 98.69 274 PHE B CA 1
ATOM 6092 C C . PHE B 1 274 ? -9.539 27.812 1.308 1 98.69 274 PHE B C 1
ATOM 6094 O O . PHE B 1 274 ? -8.656 27.5 2.105 1 98.69 274 PHE B O 1
ATOM 6101 N N . ALA B 1 275 ? -9.297 28.25 0.104 1 98.88 275 ALA B N 1
ATOM 6102 C CA . ALA B 1 275 ? -7.926 28.484 -0.346 1 98.88 275 ALA B CA 1
ATOM 6103 C C . ALA B 1 275 ? -7.203 29.453 0.579 1 98.88 275 ALA B C 1
ATOM 6105 O O . ALA B 1 275 ? -6.051 29.234 0.949 1 98.88 275 ALA B O 1
ATOM 6106 N N . LYS B 1 276 ? -7.891 30.5 0.918 1 98.88 276 LYS B N 1
ATOM 6107 C CA . LYS B 1 276 ? -7.344 31.516 1.825 1 98.88 276 LYS B CA 1
ATOM 6108 C C . LYS B 1 276 ? -6.984 30.891 3.174 1 98.88 276 LYS B C 1
ATOM 6110 O O . LYS B 1 276 ? -5.902 31.156 3.709 1 98.88 276 LYS B O 1
ATOM 6115 N N . ALA B 1 277 ? -7.879 30.094 3.715 1 98.88 277 ALA B N 1
ATOM 6116 C CA . ALA B 1 277 ? -7.629 29.453 5 1 98.88 277 ALA B CA 1
ATOM 6117 C C . ALA B 1 277 ? -6.375 28.578 4.938 1 98.88 277 ALA B C 1
ATOM 6119 O O . ALA B 1 277 ? -5.566 28.578 5.867 1 98.88 277 ALA B O 1
ATOM 6120 N N . ILE B 1 278 ? -6.211 27.875 3.85 1 98.88 278 ILE B N 1
ATOM 6121 C CA . ILE B 1 278 ? -5.051 27 3.684 1 98.88 278 ILE B CA 1
ATOM 6122 C C . ILE B 1 278 ? -3.783 27.844 3.576 1 98.88 278 ILE B C 1
ATOM 6124 O O . ILE B 1 278 ? -2.791 27.578 4.258 1 98.88 278 ILE B O 1
ATOM 6128 N N . ALA B 1 279 ? -3.799 28.844 2.756 1 98.88 279 ALA B N 1
ATOM 6129 C CA . ALA B 1 279 ? -2.613 29.672 2.543 1 98.88 279 ALA B CA 1
ATOM 6130 C C . ALA B 1 279 ? -2.219 30.406 3.824 1 98.88 279 ALA B C 1
ATOM 6132 O O . ALA B 1 279 ? -1.034 30.484 4.16 1 98.88 279 ALA B O 1
ATOM 6133 N N . VAL B 1 280 ? -3.186 30.922 4.531 1 98.94 280 VAL B N 1
ATOM 6134 C CA . VAL B 1 280 ? -2.924 31.578 5.809 1 98.94 280 VAL B CA 1
ATOM 6135 C C . VAL B 1 280 ? -2.328 30.578 6.793 1 98.94 280 VAL B C 1
ATOM 6137 O O . VAL B 1 280 ? -1.389 30.906 7.523 1 98.94 280 VAL B O 1
ATOM 6140 N N . SER B 1 281 ? -2.912 29.391 6.801 1 98.88 281 SER B N 1
ATOM 6141 C CA . SER B 1 281 ? -2.387 28.328 7.656 1 98.88 281 SER B CA 1
ATOM 6142 C C . SER B 1 281 ? -0.935 28.016 7.316 1 98.88 281 SER B C 1
ATOM 6144 O O . SER B 1 281 ? -0.116 27.797 8.211 1 98.88 281 SER B O 1
ATOM 6146 N N . ARG B 1 282 ? -0.606 28.047 6.055 1 98.5 282 ARG B N 1
ATOM 6147 C CA . ARG B 1 282 ? 0.764 27.781 5.621 1 98.5 282 ARG B CA 1
ATOM 6148 C C . ARG B 1 282 ? 1.72 28.828 6.18 1 98.5 282 ARG B C 1
ATOM 6150 O O . ARG B 1 282 ? 2.873 28.531 6.488 1 98.5 282 ARG B O 1
ATOM 6157 N N . ILE B 1 283 ? 1.255 29.984 6.266 1 98.81 283 ILE B N 1
ATOM 6158 C CA . ILE B 1 283 ? 2.084 31.062 6.785 1 98.81 283 ILE B CA 1
ATOM 6159 C C . ILE B 1 283 ? 2.283 30.891 8.289 1 98.81 283 ILE B C 1
ATOM 6161 O O . ILE B 1 283 ? 3.4 31.031 8.789 1 98.81 283 ILE B O 1
ATOM 6165 N N . LEU B 1 284 ? 1.259 30.422 9.008 1 98.75 284 LEU B N 1
ATOM 6166 C CA . LEU B 1 284 ? 1.216 30.625 10.453 1 98.75 284 LEU B CA 1
ATOM 6167 C C . LEU B 1 284 ? 1.468 29.328 11.203 1 98.75 284 LEU B C 1
ATOM 6169 O O . LEU B 1 284 ? 1.74 29.328 12.406 1 98.75 284 LEU B O 1
ATOM 6173 N N . VAL B 1 285 ? 1.298 28.188 10.578 1 98.25 285 VAL B N 1
ATOM 6174 C CA . VAL B 1 285 ? 1.382 26.906 11.273 1 98.25 285 VAL B CA 1
ATOM 6175 C C . VAL B 1 285 ? 2.811 26.672 11.766 1 98.25 285 VAL B C 1
ATOM 6177 O O . VAL B 1 285 ? 3.771 26.938 11.039 1 98.25 285 VAL B O 1
ATOM 6180 N N . LYS B 1 286 ? 2.957 26.125 12.914 1 97.25 286 LYS B N 1
ATOM 6181 C CA . LYS B 1 286 ? 4.273 25.922 13.508 1 97.25 286 LYS B CA 1
ATOM 6182 C C . LYS B 1 286 ? 4.988 24.734 12.867 1 97.25 286 LYS B C 1
ATOM 6184 O O . LYS B 1 286 ? 6.109 24.875 12.367 1 97.25 286 LYS B O 1
ATOM 6189 N N . GLY B 1 287 ? 4.383 23.625 12.719 1 97.25 287 GLY B N 1
ATOM 6190 C CA . GLY B 1 287 ? 5.012 22.375 12.305 1 97.25 287 GLY B CA 1
ATOM 6191 C C . GLY B 1 287 ? 5.066 22.203 10.797 1 97.25 287 GLY B C 1
ATOM 6192 O O . GLY B 1 287 ? 5.52 21.172 10.305 1 97.25 287 GLY B O 1
ATOM 6193 N N . GLY B 1 288 ? 4.512 23.156 10.031 1 97 288 GLY B N 1
ATOM 6194 C CA . GLY B 1 288 ? 4.664 23.172 8.586 1 97 288 GLY B CA 1
ATOM 6195 C C . GLY B 1 288 ? 3.701 22.234 7.875 1 97 288 GLY B C 1
ATOM 6196 O O . GLY B 1 288 ? 3.848 21.969 6.68 1 97 288 GLY B O 1
ATOM 6197 N N . VAL B 1 289 ? 2.736 21.703 8.562 1 97.94 289 VAL B N 1
ATOM 6198 C CA . VAL B 1 289 ? 1.777 20.766 7.973 1 97.94 289 VAL B CA 1
ATOM 6199 C C . VAL B 1 289 ? 0.363 21.328 8.125 1 97.94 289 VAL B C 1
ATOM 6201 O O . VAL B 1 289 ? -0.005 21.828 9.188 1 97.94 289 VAL B O 1
ATOM 6204 N N . VAL B 1 290 ? -0.38 21.312 7.051 1 98.75 290 VAL B N 1
ATOM 6205 C CA . VAL B 1 290 ? -1.776 21.734 7.035 1 98.75 290 VAL B CA 1
ATOM 6206 C C . VAL B 1 290 ? -2.656 20.594 6.527 1 98.75 290 VAL B C 1
ATOM 6208 O O . VAL B 1 290 ? -2.375 20 5.48 1 98.75 290 VAL B O 1
ATOM 6211 N N . ALA B 1 291 ? -3.693 20.281 7.305 1 98.69 291 ALA B N 1
ATOM 6212 C CA . ALA B 1 291 ? -4.586 19.172 6.98 1 98.69 291 ALA B CA 1
ATOM 6213 C C . ALA B 1 291 ? -6.039 19.641 6.922 1 98.69 291 ALA B C 1
ATOM 6215 O O . ALA B 1 291 ? -6.344 20.781 7.25 1 98.69 291 ALA B O 1
ATOM 6216 N N . THR B 1 292 ? -6.879 18.797 6.387 1 98.62 292 THR B N 1
ATOM 6217 C CA . THR B 1 292 ? -8.328 18.969 6.48 1 98.62 292 THR B CA 1
ATOM 6218 C C . THR B 1 292 ? -9 17.672 6.922 1 98.62 292 THR B C 1
ATOM 6220 O O . THR B 1 292 ? -8.555 16.578 6.555 1 98.62 292 THR B O 1
ATOM 6223 N N . ASN B 1 293 ? -10.047 17.797 7.707 1 95.94 293 ASN B N 1
ATOM 6224 C CA . ASN B 1 293 ? -10.797 16.625 8.148 1 95.94 293 ASN B CA 1
ATOM 6225 C C . ASN B 1 293 ? -12.25 16.688 7.688 1 95.94 293 ASN B C 1
ATOM 6227 O O . ASN B 1 293 ? -13.07 15.875 8.109 1 95.94 293 ASN B O 1
ATOM 6231 N N . GLY B 1 294 ? -12.562 17.641 6.895 1 94.94 294 GLY B N 1
ATOM 6232 C CA . GLY B 1 294 ? -13.883 17.891 6.352 1 94.94 294 GLY B CA 1
ATOM 6233 C C . GLY B 1 294 ? -13.891 18.891 5.215 1 94.94 294 GLY B C 1
ATOM 6234 O O . GLY B 1 294 ? -13.859 20.094 5.453 1 94.94 294 GLY B O 1
ATOM 6235 N N . ALA B 1 295 ? -13.945 18.406 3.971 1 97.38 295 ALA B N 1
ATOM 6236 C CA . ALA B 1 295 ? -13.914 19.234 2.766 1 97.38 295 ALA B CA 1
ATOM 6237 C C . ALA B 1 295 ? -14.594 18.531 1.598 1 97.38 295 ALA B C 1
ATOM 6239 O O . ALA B 1 295 ? -14.406 17.328 1.399 1 97.38 295 ALA B O 1
ATOM 6240 N N . TYR B 1 296 ? -15.383 19.328 0.91 1 97.44 296 TYR B N 1
ATOM 6241 C CA . TYR B 1 296 ? -15.977 18.781 -0.312 1 97.44 296 TYR B CA 1
ATOM 6242 C C . TYR B 1 296 ? -14.906 18.562 -1.378 1 97.44 296 TYR B C 1
ATOM 6244 O O . TYR B 1 296 ? -13.766 19 -1.225 1 97.44 296 TYR B O 1
ATOM 6252 N N . GLU B 1 297 ? -15.289 17.891 -2.447 1 97.5 297 GLU B N 1
ATOM 6253 C CA . GLU B 1 297 ? -14.32 17.562 -3.498 1 97.5 297 GLU B CA 1
ATOM 6254 C C . GLU B 1 297 ? -13.664 18.828 -4.047 1 97.5 297 GLU B C 1
ATOM 6256 O O . GLU B 1 297 ? -12.453 18.875 -4.234 1 97.5 297 GLU B O 1
ATOM 6261 N N . ASP B 1 298 ? -14.453 19.812 -4.391 1 98 298 ASP B N 1
ATOM 6262 C CA . ASP B 1 298 ? -13.914 21.047 -4.953 1 98 298 ASP B CA 1
ATOM 6263 C C . ASP B 1 298 ? -13.023 21.766 -3.943 1 98 298 ASP B C 1
ATOM 6265 O O . ASP B 1 298 ? -12.008 22.359 -4.316 1 98 298 ASP B O 1
ATOM 6269 N N . GLU B 1 299 ? -13.32 21.672 -2.666 1 98.5 299 GLU B N 1
ATOM 6270 C CA . GLU B 1 299 ? -12.469 22.234 -1.618 1 98.5 299 GLU B CA 1
ATOM 6271 C C . GLU B 1 299 ? -11.172 21.438 -1.48 1 98.5 299 GLU B C 1
ATOM 6273 O O . GLU B 1 299 ? -10.094 22.016 -1.319 1 98.5 299 GLU B O 1
ATOM 6278 N N . CYS B 1 300 ? -11.297 20.094 -1.523 1 98.62 300 CYS B N 1
ATOM 6279 C CA . CYS B 1 300 ? -10.094 19.281 -1.501 1 98.62 300 CYS B CA 1
ATOM 6280 C C . CYS B 1 300 ? -9.141 19.672 -2.627 1 98.62 300 CYS B C 1
ATOM 6282 O O . CYS B 1 300 ? -7.941 19.828 -2.406 1 98.62 300 CYS B O 1
ATOM 6284 N N . ARG B 1 301 ? -9.672 19.875 -3.787 1 98.56 301 ARG B N 1
ATOM 6285 C CA . ARG B 1 301 ? -8.875 20.203 -4.961 1 98.56 301 ARG B CA 1
ATOM 6286 C C . ARG B 1 301 ? -8.242 21.578 -4.828 1 98.56 301 ARG B C 1
ATOM 6288 O O . ARG B 1 301 ? -7.031 21.734 -5.027 1 98.56 301 ARG B O 1
ATOM 6295 N N . VAL B 1 302 ? -9.039 22.562 -4.438 1 98.62 302 VAL B N 1
ATOM 6296 C CA . VAL B 1 302 ? -8.508 23.906 -4.305 1 98.62 302 VAL B CA 1
ATOM 6297 C C . VAL B 1 302 ? -7.512 23.969 -3.145 1 98.62 302 VAL B C 1
ATOM 6299 O O . VAL B 1 302 ? -6.512 24.688 -3.205 1 98.62 302 VAL B O 1
ATOM 6302 N N . GLY B 1 303 ? -7.828 23.188 -2.055 1 98.75 303 GLY B N 1
ATOM 6303 C CA . GLY B 1 303 ? -6.898 23.094 -0.94 1 98.75 303 GLY B CA 1
ATOM 6304 C C . GLY B 1 303 ? -5.551 22.516 -1.334 1 98.75 303 GLY B C 1
ATOM 6305 O O . GLY B 1 303 ? -4.508 23.062 -0.968 1 98.75 303 GLY B O 1
ATOM 6306 N N . LEU B 1 304 ? -5.586 21.438 -2.115 1 98.81 304 LEU B N 1
ATOM 6307 C CA . LEU B 1 304 ? -4.355 20.812 -2.594 1 98.81 304 LEU B CA 1
ATOM 6308 C C . LEU B 1 304 ? -3.543 21.797 -3.43 1 98.81 304 LEU B C 1
ATOM 6310 O O . LEU B 1 304 ? -2.326 21.906 -3.266 1 98.81 304 LEU B O 1
ATOM 6314 N N . ARG B 1 305 ? -4.207 22.531 -4.25 1 98.62 305 ARG B N 1
ATOM 6315 C CA . ARG B 1 305 ? -3.547 23.516 -5.109 1 98.62 305 ARG B CA 1
ATOM 6316 C C . ARG B 1 305 ? -3 24.672 -4.293 1 98.62 305 ARG B C 1
ATOM 6318 O O . ARG B 1 305 ? -2.105 25.391 -4.746 1 98.62 305 ARG B O 1
ATOM 6325 N N . SER B 1 306 ? -3.535 24.859 -3.025 1 98.69 306 SER B N 1
ATOM 6326 C CA . SER B 1 306 ? -3.189 26 -2.186 1 98.69 306 SER B CA 1
ATOM 6327 C C . SER B 1 306 ? -2.211 25.609 -1.086 1 98.69 306 SER B C 1
ATOM 6329 O O . SER B 1 306 ? -1.94 26.391 -0.176 1 98.69 306 SER B O 1
ATOM 6331 N N . GLY B 1 307 ? -1.765 24.391 -1.093 1 98.38 307 GLY B N 1
ATOM 6332 C CA . GLY B 1 307 ? -0.705 24.016 -0.169 1 98.38 307 GLY B CA 1
ATOM 6333 C C . GLY B 1 307 ? -1.147 23 0.873 1 98.38 307 GLY B C 1
ATOM 6334 O O . GLY B 1 307 ? -0.422 22.734 1.832 1 98.38 307 GLY B O 1
ATOM 6335 N N . LEU B 1 308 ? -2.293 22.375 0.73 1 98.62 308 LEU B N 1
ATOM 6336 C CA . LEU B 1 308 ? -2.768 21.328 1.634 1 98.62 308 LEU B CA 1
ATOM 6337 C C . LEU B 1 308 ? -1.853 20.109 1.582 1 98.62 308 LEU B C 1
ATOM 6339 O O . LEU B 1 308 ? -1.427 19.688 0.502 1 98.62 308 LEU B O 1
ATOM 6343 N N . ASN B 1 309 ? -1.567 19.547 2.791 1 97.25 309 ASN B N 1
ATOM 6344 C CA . ASN B 1 309 ? -0.723 18.359 2.877 1 97.25 309 ASN B CA 1
ATOM 6345 C C . ASN B 1 309 ? -1.555 17.078 3.018 1 97.25 309 ASN B C 1
ATOM 6347 O O . ASN B 1 309 ? -1.288 16.078 2.346 1 97.25 309 ASN B O 1
ATOM 6351 N N . THR B 1 310 ? -2.496 17.172 3.965 1 98.31 310 THR B N 1
ATOM 6352 C CA . THR B 1 310 ? -3.133 15.93 4.402 1 98.31 310 THR B CA 1
ATOM 6353 C C . THR B 1 310 ? -4.652 16.047 4.312 1 98.31 310 THR B C 1
ATOM 6355 O O . THR B 1 310 ? -5.23 17.062 4.711 1 98.31 310 THR B O 1
ATOM 6358 N N . ILE B 1 311 ? -5.227 15.102 3.779 1 98.69 311 ILE B N 1
ATOM 6359 C CA . ILE B 1 311 ? -6.68 14.961 3.844 1 98.69 311 ILE B CA 1
ATOM 6360 C C . ILE B 1 311 ? -7.043 13.766 4.723 1 98.69 311 ILE B C 1
ATOM 6362 O O . ILE B 1 311 ? -6.648 12.633 4.434 1 98.69 311 ILE B O 1
ATOM 6366 N N . LEU B 1 312 ? -7.766 14.047 5.832 1 98.5 312 LEU B N 1
ATOM 6367 C CA . LEU B 1 312 ? -8.289 12.984 6.68 1 98.5 312 LEU B CA 1
ATOM 6368 C C . LEU B 1 312 ? -9.547 12.375 6.066 1 98.5 312 LEU B C 1
ATOM 6370 O O . LEU B 1 312 ? -10.469 13.094 5.688 1 98.5 312 LEU B O 1
ATOM 6374 N N . THR B 1 313 ? -9.547 11.125 5.887 1 98.25 313 THR B N 1
ATOM 6375 C CA . THR B 1 313 ? -10.664 10.359 5.371 1 98.25 313 THR B CA 1
ATOM 6376 C C . THR B 1 313 ? -10.719 8.977 6.016 1 98.25 313 THR B C 1
ATOM 6378 O O . THR B 1 313 ? -10.203 8.781 7.117 1 98.25 313 THR B O 1
ATOM 6381 N N . GLY B 1 314 ? -11.547 8.062 5.375 1 97.19 314 GLY B N 1
ATOM 6382 C CA . GLY B 1 314 ? -11.609 6.793 6.074 1 97.19 314 GLY B CA 1
ATOM 6383 C C . GLY B 1 314 ? -12.336 5.715 5.293 1 97.19 314 GLY B C 1
ATOM 6384 O O . GLY B 1 314 ? -12.57 5.867 4.09 1 97.19 314 GLY B O 1
ATOM 6385 N N . PHE B 1 315 ? -12.5 4.617 5.984 1 96.56 315 PHE B N 1
ATOM 6386 C CA . PHE B 1 315 ? -13.25 3.477 5.484 1 96.56 315 PHE B CA 1
ATOM 6387 C C . PHE B 1 315 ? -14.75 3.736 5.57 1 96.56 315 PHE B C 1
ATOM 6389 O O . PHE B 1 315 ? -15.18 4.746 6.133 1 96.56 315 PHE B O 1
ATOM 6396 N N . PRO B 1 316 ? -15.523 2.826 5.004 1 91.81 316 PRO B N 1
ATOM 6397 C CA . PRO B 1 316 ? -16.969 3.012 5.113 1 91.81 316 PRO B CA 1
ATOM 6398 C C . PRO B 1 316 ? -17.453 3.102 6.562 1 91.81 316 PRO B C 1
ATOM 6400 O O . PRO B 1 316 ? -16.938 2.379 7.43 1 91.81 316 PRO B O 1
ATOM 6403 N N . LEU B 1 317 ? -18.359 4.016 6.855 1 92.69 317 LEU B N 1
ATOM 6404 C CA . LEU B 1 317 ? -19.031 4.266 8.125 1 92.69 317 LEU B CA 1
ATOM 6405 C C . LEU B 1 317 ? -18.203 5.191 9.008 1 92.69 317 LEU B C 1
ATOM 6407 O O . LEU B 1 317 ? -18.703 5.723 10.008 1 92.69 317 LEU B O 1
ATOM 6411 N N . ASN B 1 318 ? -16.906 5.336 8.773 1 93.94 318 ASN B N 1
ATOM 6412 C CA . ASN B 1 318 ? -16.156 6.398 9.438 1 93.94 318 ASN B CA 1
ATOM 6413 C C . ASN B 1 318 ? -16.609 7.777 8.961 1 93.94 318 ASN B C 1
ATOM 6415 O O . ASN B 1 318 ? -16.766 8.008 7.762 1 93.94 318 ASN B O 1
ATOM 6419 N N . HIS B 1 319 ? -16.797 8.68 9.859 1 92.69 319 HIS B N 1
ATOM 6420 C CA . HIS B 1 319 ? -17.391 9.953 9.469 1 92.69 319 HIS B CA 1
ATOM 6421 C C . HIS B 1 319 ? -16.453 10.734 8.547 1 92.69 319 HIS B C 1
ATOM 6423 O O . HIS B 1 319 ? -16.922 11.391 7.613 1 92.69 319 HIS B O 1
ATOM 6429 N N . HIS B 1 320 ? -15.203 10.672 8.68 1 94.94 320 HIS B N 1
ATOM 6430 C CA . HIS B 1 320 ? -14.297 11.344 7.762 1 94.94 320 HIS B CA 1
ATOM 6431 C C . HIS B 1 320 ? -14.344 10.719 6.375 1 94.94 320 HIS B C 1
ATOM 6433 O O . HIS B 1 320 ? -14.102 11.391 5.375 1 94.94 320 HIS B O 1
ATOM 6439 N N . GLY B 1 321 ? -14.672 9.414 6.34 1 94.19 321 GLY B N 1
ATOM 6440 C CA . GLY B 1 321 ? -14.727 8.656 5.102 1 94.19 321 GLY B CA 1
ATOM 6441 C C . GLY B 1 321 ? -15.852 9.102 4.188 1 94.19 321 GLY B C 1
ATOM 6442 O O . GLY B 1 321 ? -15.734 9.023 2.961 1 94.19 321 GLY B O 1
ATOM 6443 N N . TYR B 1 322 ? -16.891 9.531 4.754 1 93.62 322 TYR B N 1
ATOM 6444 C CA . TYR B 1 322 ? -18 9.898 3.885 1 93.62 322 TYR B CA 1
ATOM 6445 C C . TYR B 1 322 ? -18.125 11.406 3.766 1 93.62 322 TYR B C 1
ATOM 6447 O O . TYR B 1 322 ? -18.938 11.906 2.975 1 93.62 322 TYR B O 1
ATOM 6455 N N . MET B 1 323 ? -17.312 12.133 4.48 1 93.81 323 MET B N 1
ATOM 6456 C CA . MET B 1 323 ? -17.359 13.594 4.469 1 93.81 323 MET B CA 1
ATOM 6457 C C . MET B 1 323 ? -16.422 14.156 3.4 1 93.81 323 MET B C 1
ATOM 6459 O O . MET B 1 323 ? -16.859 14.953 2.559 1 93.81 323 MET B O 1
ATOM 6463 N N . CYS B 1 324 ? -15.227 13.758 3.346 1 95.69 324 CYS B N 1
ATOM 6464 C CA . CYS B 1 324 ? -14.195 14.375 2.516 1 95.69 324 CYS B CA 1
ATOM 6465 C C . CYS B 1 324 ? -14.266 13.852 1.086 1 95.69 324 CYS B C 1
ATOM 6467 O O . CYS B 1 324 ? -14.336 12.641 0.865 1 95.69 324 CYS B O 1
ATOM 6469 N N . GLY B 1 325 ? -14.195 14.766 0.141 1 96.25 325 GLY B N 1
ATOM 6470 C CA . GLY B 1 325 ? -14.086 14.414 -1.266 1 96.25 325 GLY B CA 1
ATOM 6471 C C . GLY B 1 325 ? -15.438 14.25 -1.945 1 96.25 325 GLY B C 1
ATOM 6472 O O . GLY B 1 325 ? -15.5 13.969 -3.145 1 96.25 325 GLY B O 1
ATOM 6473 N N . TYR B 1 326 ? -16.453 14.438 -1.271 1 96.19 326 TYR B N 1
ATOM 6474 C CA . TYR B 1 326 ? -17.797 14.336 -1.83 1 96.19 326 TYR B CA 1
ATOM 6475 C C . TYR B 1 326 ? -18.453 15.703 -1.912 1 96.19 326 TYR B C 1
ATOM 6477 O O . TYR B 1 326 ? -18.016 16.656 -1.266 1 96.19 326 TYR B O 1
ATOM 6485 N N . SER B 1 327 ? -19.453 15.75 -2.713 1 95.5 327 SER B N 1
ATOM 6486 C CA . SER B 1 327 ? -20.219 16.969 -2.867 1 95.5 327 SER B CA 1
ATOM 6487 C C . SER B 1 327 ? -21.547 16.891 -2.131 1 95.5 327 SER B C 1
ATOM 6489 O O . SER B 1 327 ? -22 15.797 -1.773 1 95.5 327 SER B O 1
ATOM 6491 N N . PRO B 1 328 ? -22.125 18.062 -1.907 1 93.88 328 PRO B N 1
ATOM 6492 C CA . PRO B 1 328 ? -23.484 18.016 -1.354 1 93.88 328 PRO B CA 1
ATOM 6493 C C . PRO B 1 328 ? -24.391 17.078 -2.119 1 93.88 328 PRO B C 1
ATOM 6495 O O . PRO B 1 328 ? -24.297 16.969 -3.344 1 93.88 328 PRO B O 1
ATOM 6498 N N . LYS B 1 329 ? -25.219 16.312 -1.44 1 94.56 329 LYS B N 1
ATOM 6499 C CA . LYS B 1 329 ? -26.188 15.344 -1.958 1 94.56 329 LYS B CA 1
ATOM 6500 C C . LYS B 1 329 ? -25.516 14 -2.238 1 94.56 329 LYS B C 1
ATOM 6502 O O . LYS B 1 329 ? -26.188 13.016 -2.551 1 94.56 329 LYS B O 1
ATOM 6507 N N . THR B 1 330 ? -24.188 13.945 -2.098 1 94.56 330 THR B N 1
ATOM 6508 C CA . THR B 1 330 ? -23.516 12.68 -2.342 1 94.56 330 THR B CA 1
ATOM 6509 C C . THR B 1 330 ? -22.734 12.234 -1.109 1 94.56 330 THR B C 1
ATOM 6511 O O . THR B 1 330 ? -22.391 11.062 -0.973 1 94.56 330 THR B O 1
ATOM 6514 N N . ALA B 1 331 ? -22.438 13.164 -0.245 1 94.44 331 ALA B N 1
ATOM 6515 C CA . ALA B 1 331 ? -21.781 12.844 1.016 1 94.44 331 ALA B CA 1
ATOM 6516 C C . ALA B 1 331 ? -22.734 12.148 1.977 1 94.44 331 ALA B C 1
ATOM 6518 O O . ALA B 1 331 ? -23.625 12.781 2.545 1 94.44 331 ALA B O 1
ATOM 6519 N N . LYS B 1 332 ? -22.484 10.906 2.213 1 93.56 332 LYS B N 1
ATOM 6520 C CA . LYS B 1 332 ? -23.391 10.156 3.084 1 93.56 332 LYS B CA 1
ATOM 6521 C C . LYS B 1 332 ? -22.688 8.961 3.711 1 93.56 332 LYS B C 1
ATOM 6523 O O . LYS B 1 332 ? -21.766 8.391 3.117 1 93.56 332 LYS B O 1
ATOM 6528 N N . ARG B 1 333 ? -23.219 8.641 4.863 1 93.81 333 ARG B N 1
ATOM 6529 C CA . ARG B 1 333 ? -22.672 7.477 5.555 1 93.81 333 ARG B CA 1
ATOM 6530 C C . ARG B 1 333 ? -22.703 6.242 4.656 1 93.81 333 ARG B C 1
ATOM 6532 O O . ARG B 1 333 ? -23.688 5.988 3.965 1 93.81 333 ARG B O 1
ATOM 6539 N N . GLY B 1 334 ? -21.641 5.457 4.652 1 91.44 334 GLY B N 1
ATOM 6540 C CA . GLY B 1 334 ? -21.516 4.293 3.789 1 91.44 334 GLY B CA 1
ATOM 6541 C C . GLY B 1 334 ? -20.531 4.504 2.65 1 91.44 334 GLY B C 1
ATOM 6542 O O . GLY B 1 334 ? -20.016 3.539 2.074 1 91.44 334 GLY B O 1
ATOM 6543 N N . ASN B 1 335 ? -20.281 5.793 2.301 1 94.06 335 ASN B N 1
ATOM 6544 C CA . ASN B 1 335 ? -19.281 6.102 1.291 1 94.06 335 ASN B CA 1
ATOM 6545 C C . ASN B 1 335 ? -17.891 5.641 1.725 1 94.06 335 ASN B C 1
ATOM 6547 O O . ASN B 1 335 ? -17.594 5.59 2.92 1 94.06 335 ASN B O 1
ATOM 6551 N N . PHE B 1 336 ? -17.109 5.242 0.774 1 94.69 336 PHE B N 1
ATOM 6552 C CA . PHE B 1 336 ? -15.719 4.867 1.02 1 94.69 336 PHE B CA 1
ATOM 6553 C C . PHE B 1 336 ? -14.773 5.996 0.628 1 94.69 336 PHE B C 1
ATOM 6555 O O . PHE B 1 336 ? -14.336 6.074 -0.521 1 94.69 336 PHE B O 1
ATOM 6562 N N . GLY B 1 337 ? -14.461 6.773 1.599 1 96.75 337 GLY B N 1
ATOM 6563 C CA . GLY B 1 337 ? -13.75 8.023 1.368 1 96.75 337 GLY B CA 1
ATOM 6564 C C . GLY B 1 337 ? -12.312 7.82 0.923 1 96.75 337 GLY B C 1
ATOM 6565 O O . GLY B 1 337 ? -11.805 8.57 0.091 1 96.75 337 GLY B O 1
ATOM 6566 N N . LEU B 1 338 ? -11.648 6.805 1.361 1 98 338 LEU B N 1
ATOM 6567 C CA . LEU B 1 338 ? -10.227 6.609 1.113 1 98 338 LEU B CA 1
ATOM 6568 C C . LEU B 1 338 ? -9.945 6.527 -0.383 1 98 338 LEU B C 1
ATOM 6570 O O . LEU B 1 338 ? -9.078 7.242 -0.894 1 98 338 LEU B O 1
ATOM 6574 N N . ARG B 1 339 ? -10.656 5.684 -1.126 1 96.69 339 ARG B N 1
ATOM 6575 C CA . ARG B 1 339 ? -10.422 5.543 -2.561 1 96.69 339 ARG B CA 1
ATOM 6576 C C . ARG B 1 339 ? -10.758 6.836 -3.297 1 96.69 339 ARG B C 1
ATOM 6578 O O . ARG B 1 339 ? -10.078 7.199 -4.262 1 96.69 339 ARG B O 1
ATOM 6585 N N . ARG B 1 340 ? -11.742 7.582 -2.795 1 97.31 340 ARG B N 1
ATOM 6586 C CA . ARG B 1 340 ? -12.164 8.852 -3.379 1 97.31 340 ARG B CA 1
ATOM 6587 C C . ARG B 1 340 ? -11.078 9.906 -3.258 1 97.31 340 ARG B C 1
ATOM 6589 O O . ARG B 1 340 ? -10.703 10.547 -4.246 1 97.31 340 ARG B O 1
ATOM 6596 N N . VAL B 1 341 ? -10.586 10.062 -2.092 1 98.44 341 VAL B N 1
ATOM 6597 C CA . VAL B 1 341 ? -9.57 11.07 -1.812 1 98.44 341 VAL B CA 1
ATOM 6598 C C . VAL B 1 341 ? -8.273 10.711 -2.533 1 98.44 341 VAL B C 1
ATOM 6600 O O . VAL B 1 341 ? -7.594 11.586 -3.074 1 98.44 341 VAL B O 1
ATOM 6603 N N . MET B 1 342 ? -7.941 9.445 -2.584 1 98 342 MET B N 1
ATOM 6604 C CA . MET B 1 342 ? -6.75 9.016 -3.309 1 98 342 MET B CA 1
ATOM 6605 C C . MET B 1 342 ? -6.836 9.406 -4.781 1 98 342 MET B C 1
ATOM 6607 O O . MET B 1 342 ? -5.863 9.898 -5.355 1 98 342 MET B O 1
ATOM 6611 N N . ARG B 1 343 ? -7.957 9.203 -5.402 1 97.75 343 ARG B N 1
ATOM 6612 C CA . ARG B 1 343 ? -8.133 9.578 -6.801 1 97.75 343 ARG B CA 1
ATOM 6613 C C . ARG B 1 343 ? -7.941 11.078 -7 1 97.75 343 ARG B C 1
ATOM 6615 O O . ARG B 1 343 ? -7.242 11.5 -7.918 1 97.75 343 ARG B O 1
ATOM 6622 N N . ILE B 1 344 ? -8.516 11.844 -6.102 1 98.25 344 ILE B N 1
ATOM 6623 C CA . ILE B 1 344 ? -8.445 13.297 -6.191 1 98.25 344 ILE B CA 1
ATOM 6624 C C . ILE B 1 344 ? -6.988 13.742 -6.141 1 98.25 344 ILE B C 1
ATOM 6626 O O . ILE B 1 344 ? -6.543 14.531 -6.98 1 98.25 344 ILE B O 1
ATOM 6630 N N . ILE B 1 345 ? -6.277 13.219 -5.199 1 98.44 345 ILE B N 1
ATOM 6631 C CA . ILE B 1 345 ? -4.879 13.594 -5.027 1 98.44 345 ILE B CA 1
ATOM 6632 C C . ILE B 1 345 ? -4.086 13.219 -6.277 1 98.44 345 ILE B C 1
ATOM 6634 O O . ILE B 1 345 ? -3.35 14.047 -6.828 1 98.44 345 ILE B O 1
ATOM 6638 N N . LYS B 1 346 ? -4.25 12.039 -6.746 1 97.19 346 LYS B N 1
ATOM 6639 C CA . LYS B 1 346 ? -3.498 11.555 -7.898 1 97.19 346 LYS B CA 1
ATOM 6640 C C . LYS B 1 346 ? -3.836 12.359 -9.148 1 97.19 346 LYS B C 1
ATOM 6642 O O . LYS B 1 346 ? -2.949 12.68 -9.945 1 97.19 346 LYS B O 1
ATOM 6647 N N . GLU B 1 347 ? -5.07 12.672 -9.352 1 97.06 347 GLU B N 1
ATOM 6648 C CA . GLU B 1 347 ? -5.484 13.469 -10.5 1 97.06 347 GLU B CA 1
ATOM 6649 C C . GLU B 1 347 ? -4.844 14.852 -10.469 1 97.06 347 GLU B C 1
ATOM 6651 O O . GLU B 1 347 ? -4.34 15.328 -11.492 1 97.06 347 GLU B O 1
ATOM 6656 N N . GLU B 1 348 ? -4.852 15.492 -9.305 1 98.12 348 GLU B N 1
ATOM 6657 C CA . GLU B 1 348 ? -4.309 16.844 -9.172 1 98.12 348 GLU B CA 1
ATOM 6658 C C . GLU B 1 348 ? -2.799 16.844 -9.406 1 98.12 348 GLU B C 1
ATOM 6660 O O . GLU B 1 348 ? -2.264 17.781 -10.008 1 98.12 348 GLU B O 1
ATOM 6665 N N . ILE B 1 349 ? -2.172 15.82 -8.969 1 96.75 349 ILE B N 1
ATOM 6666 C CA . ILE B 1 349 ? -0.728 15.727 -9.156 1 96.75 349 ILE B CA 1
ATOM 6667 C C . ILE B 1 349 ? -0.417 15.43 -10.617 1 96.75 349 ILE B C 1
ATOM 6669 O O . ILE B 1 349 ? 0.446 16.078 -11.219 1 96.75 349 ILE B O 1
ATOM 6673 N N . ARG B 1 350 ? -1.086 14.531 -11.188 1 94.44 350 ARG B N 1
ATOM 6674 C CA . ARG B 1 350 ? -0.869 14.156 -12.586 1 94.44 350 ARG B CA 1
ATOM 6675 C C . ARG B 1 350 ? -1.117 15.336 -13.516 1 94.44 350 ARG B C 1
ATOM 6677 O O . ARG B 1 350 ? -0.438 15.484 -14.531 1 94.44 350 ARG B O 1
ATOM 6684 N N . ALA B 1 351 ? -2.074 16.141 -13.133 1 96.31 351 ALA B N 1
ATOM 6685 C CA . ALA B 1 351 ? -2.441 17.281 -13.961 1 96.31 351 ALA B CA 1
ATOM 6686 C C . ALA B 1 351 ? -1.425 18.406 -13.82 1 96.31 351 ALA B C 1
ATOM 6688 O O . ALA B 1 351 ? -1.498 19.422 -14.531 1 96.31 351 ALA B O 1
ATOM 6689 N N . GLY B 1 352 ? -0.516 18.344 -12.891 1 95.62 352 GLY B N 1
ATOM 6690 C CA . GLY B 1 352 ? 0.501 19.359 -12.68 1 95.62 352 GLY B CA 1
ATOM 6691 C C . GLY B 1 352 ? 0.02 20.516 -11.828 1 95.62 352 GLY B C 1
ATOM 6692 O O . GLY B 1 352 ? 0.67 21.562 -11.758 1 95.62 352 GLY B O 1
ATOM 6693 N N . ASN B 1 353 ? -1.13 20.312 -11.141 1 95.81 353 ASN B N 1
ATOM 6694 C CA . ASN B 1 353 ? -1.712 21.375 -10.312 1 95.81 353 ASN B CA 1
ATOM 6695 C C . ASN B 1 353 ? -1.071 21.406 -8.93 1 95.81 353 ASN B C 1
ATOM 6697 O O . ASN B 1 353 ? -1.2 22.406 -8.211 1 95.81 353 ASN B O 1
ATOM 6701 N N . VAL B 1 354 ? -0.487 20.312 -8.531 1 95.06 354 VAL B N 1
ATOM 6702 C CA . VAL B 1 354 ? 0.127 20.156 -7.219 1 95.06 354 VAL B CA 1
ATOM 6703 C C . VAL B 1 354 ? 1.599 19.781 -7.375 1 95.06 354 VAL B C 1
ATOM 6705 O O . VAL B 1 354 ? 1.92 18.734 -7.949 1 95.06 354 VAL B O 1
ATOM 6708 N N . ASN B 1 355 ? 2.408 20.641 -6.926 1 90 355 ASN B N 1
ATOM 6709 C CA . ASN B 1 355 ? 3.844 20.375 -6.969 1 90 355 ASN B CA 1
ATOM 6710 C C . ASN B 1 355 ? 4.34 19.734 -5.676 1 90 355 ASN B C 1
ATOM 6712 O O . ASN B 1 355 ? 5.102 20.359 -4.926 1 90 355 ASN B O 1
ATOM 6716 N N . ALA B 1 356 ? 3.885 18.641 -5.398 1 92.5 356 ALA B N 1
ATOM 6717 C CA . ALA B 1 356 ? 4.242 17.859 -4.211 1 92.5 356 ALA B CA 1
ATOM 6718 C C . ALA B 1 356 ? 4.234 16.375 -4.508 1 92.5 356 ALA B C 1
ATOM 6720 O O . ALA B 1 356 ? 3.746 15.938 -5.555 1 92.5 356 ALA B O 1
ATOM 6721 N N . THR B 1 357 ? 4.863 15.688 -3.672 1 94.19 357 THR B N 1
ATOM 6722 C CA . THR B 1 357 ? 4.949 14.242 -3.844 1 94.19 357 THR B CA 1
ATOM 6723 C C . THR B 1 357 ? 3.92 13.531 -2.971 1 94.19 357 THR B C 1
ATOM 6725 O O . THR B 1 357 ? 3.791 13.836 -1.782 1 94.19 357 THR B O 1
ATOM 6728 N N . PHE B 1 358 ? 3.197 12.664 -3.613 1 96.38 358 PHE B N 1
ATOM 6729 C CA . PHE B 1 358 ? 2.303 11.82 -2.83 1 96.38 358 PHE B CA 1
ATOM 6730 C C . PHE B 1 358 ? 3.088 10.773 -2.053 1 96.38 358 PHE B C 1
ATOM 6732 O O . PHE B 1 358 ? 3.896 10.039 -2.629 1 96.38 358 PHE B O 1
ATOM 6739 N N . ILE B 1 359 ? 2.83 10.656 -0.845 1 94.44 359 ILE B N 1
ATOM 6740 C CA . ILE B 1 359 ? 3.631 9.859 0.077 1 94.44 359 ILE B CA 1
ATOM 6741 C C . ILE B 1 359 ? 3.396 8.375 -0.188 1 94.44 359 ILE B C 1
ATOM 6743 O O . ILE B 1 359 ? 2.314 7.977 -0.628 1 94.44 359 ILE B O 1
ATOM 6747 N N . ASP B 1 360 ? 4.391 7.578 0.007 1 88.44 360 ASP B N 1
ATOM 6748 C CA . ASP B 1 360 ? 4.266 6.125 0.044 1 88.44 360 ASP B CA 1
ATOM 6749 C C . ASP B 1 360 ? 5.066 5.535 1.204 1 88.44 360 ASP B C 1
ATOM 6751 O O . ASP B 1 360 ? 5.645 6.273 2.006 1 88.44 360 ASP B O 1
ATOM 6755 N N . LYS B 1 361 ? 5.02 4.297 1.338 1 87.81 361 LYS B N 1
ATOM 6756 C CA . LYS B 1 361 ? 5.605 3.639 2.502 1 87.81 361 LYS B CA 1
ATOM 6757 C C . LYS B 1 361 ? 7.125 3.783 2.506 1 87.81 361 LYS B C 1
ATOM 6759 O O . LYS B 1 361 ? 7.742 3.879 3.568 1 87.81 361 LYS B O 1
ATOM 6764 N N . ASP B 1 362 ? 7.754 3.877 1.339 1 88.31 362 ASP B N 1
ATOM 6765 C CA . ASP B 1 362 ? 9.195 4.043 1.233 1 88.31 362 ASP B CA 1
ATOM 6766 C C . ASP B 1 362 ? 9.641 5.402 1.774 1 88.31 362 ASP B C 1
ATOM 6768 O O . ASP B 1 362 ? 10.68 5.508 2.43 1 88.31 362 ASP B O 1
ATOM 6772 N N . MET B 1 363 ? 8.852 6.305 1.466 1 93.06 363 MET B N 1
ATOM 6773 C CA . MET B 1 363 ? 9.164 7.645 1.96 1 93.06 363 MET B CA 1
ATOM 6774 C C . MET B 1 363 ? 9.008 7.715 3.475 1 93.06 363 MET B C 1
ATOM 6776 O O . MET B 1 363 ? 9.82 8.336 4.16 1 93.06 363 MET B O 1
ATOM 6780 N N . VAL B 1 364 ? 7.977 7.051 3.967 1 95.88 364 VAL B N 1
ATOM 6781 C CA . VAL B 1 364 ? 7.762 7.023 5.41 1 95.88 364 VAL B CA 1
ATOM 6782 C C . VAL B 1 364 ? 8.938 6.328 6.094 1 95.88 364 VAL B C 1
ATOM 6784 O O . VAL B 1 364 ? 9.43 6.801 7.121 1 95.88 364 VAL B O 1
ATOM 6787 N N . LYS B 1 365 ? 9.422 5.289 5.527 1 94.69 365 LYS B N 1
ATOM 6788 C CA . LYS B 1 365 ? 10.578 4.574 6.055 1 94.69 365 LYS B CA 1
ATOM 6789 C C . LYS B 1 365 ? 11.828 5.445 6.023 1 94.69 365 LYS B C 1
ATOM 6791 O O . LYS B 1 365 ? 12.641 5.414 6.949 1 94.69 365 LYS B O 1
ATOM 6796 N N . ALA B 1 366 ? 11.969 6.18 4.926 1 95.94 366 ALA B N 1
ATOM 6797 C CA . ALA B 1 366 ? 13.125 7.066 4.797 1 95.94 366 ALA B CA 1
ATOM 6798 C C . ALA B 1 366 ? 13.125 8.125 5.898 1 95.94 366 ALA B C 1
ATOM 6800 O O . ALA B 1 366 ? 14.172 8.422 6.477 1 95.94 366 ALA B O 1
ATOM 6801 N N . ILE B 1 367 ? 11.945 8.656 6.16 1 97.44 367 ILE B N 1
ATOM 6802 C CA . ILE B 1 367 ? 11.836 9.656 7.219 1 97.44 367 ILE B CA 1
ATOM 6803 C C . ILE B 1 367 ? 12.133 9.016 8.57 1 97.44 367 ILE B C 1
ATOM 6805 O O . ILE B 1 367 ? 12.844 9.594 9.398 1 97.44 367 ILE B O 1
ATOM 6809 N N . ALA B 1 368 ? 11.641 7.82 8.773 1 97.75 368 ALA B N 1
ATOM 6810 C CA . ALA B 1 368 ? 11.914 7.098 10.016 1 97.75 368 ALA B CA 1
ATOM 6811 C C . ALA B 1 368 ? 13.406 6.852 10.188 1 97.75 368 ALA B C 1
ATOM 6813 O O . ALA B 1 368 ? 13.953 7.062 11.273 1 97.75 368 ALA B O 1
ATOM 6814 N N . LEU B 1 369 ? 14.055 6.449 9.148 1 96.81 369 LEU B N 1
ATOM 6815 C CA . LEU B 1 369 ? 15.5 6.223 9.18 1 96.81 369 LEU B CA 1
ATOM 6816 C C . LEU B 1 369 ? 16.25 7.52 9.461 1 96.81 369 LEU B C 1
ATOM 6818 O O . LEU B 1 369 ? 17.219 7.531 10.219 1 96.81 369 LEU B O 1
ATOM 6822 N N . GLY B 1 370 ? 15.758 8.57 8.805 1 97.44 370 GLY B N 1
ATOM 6823 C CA . GLY B 1 370 ? 16.344 9.875 9.086 1 97.44 370 GLY B CA 1
ATOM 6824 C C . GLY B 1 370 ? 16.234 10.266 10.547 1 97.44 370 GLY B C 1
ATOM 6825 O O . GLY B 1 370 ? 17.188 10.773 11.133 1 97.44 370 GLY B O 1
ATOM 6826 N N . ASN B 1 371 ? 15.086 9.984 11.125 1 97.88 371 ASN B N 1
ATOM 6827 C CA . ASN B 1 371 ? 14.875 10.25 12.547 1 97.88 371 ASN B CA 1
ATOM 6828 C C . ASN B 1 371 ? 15.859 9.469 13.406 1 97.88 371 ASN B C 1
ATOM 6830 O O . ASN B 1 371 ? 16.422 10.016 14.359 1 97.88 371 ASN B O 1
ATOM 6834 N N . ARG B 1 372 ? 16.016 8.242 13.086 1 97.44 372 ARG B N 1
ATOM 6835 C CA . ARG B 1 372 ? 16.938 7.395 13.844 1 97.44 372 ARG B CA 1
ATOM 6836 C C . ARG B 1 372 ? 18.375 7.875 13.703 1 97.44 372 ARG B C 1
ATOM 6838 O O . ARG B 1 372 ? 19.125 7.891 14.672 1 97.44 372 ARG B O 1
ATOM 6845 N N . PHE B 1 373 ? 18.766 8.227 12.484 1 97.56 373 PHE B N 1
ATOM 6846 C CA . PHE B 1 373 ? 20.094 8.742 12.211 1 97.56 373 PHE B CA 1
ATOM 6847 C C . PHE B 1 373 ? 20.375 9.984 13.039 1 97.56 373 PHE B C 1
ATOM 6849 O O . PHE B 1 373 ? 21.469 10.133 13.594 1 97.56 373 PHE B O 1
ATOM 6856 N N . LEU B 1 374 ? 19.391 10.82 13.141 1 97.75 374 LEU B N 1
ATOM 6857 C CA . LEU B 1 374 ? 19.547 12.094 13.836 1 97.75 374 LEU B CA 1
ATOM 6858 C C . LEU B 1 374 ? 19.312 11.922 15.336 1 97.75 374 LEU B C 1
ATOM 6860 O O . LEU B 1 374 ? 19.328 12.898 16.078 1 97.75 374 LEU B O 1
ATOM 6864 N N . LYS B 1 375 ? 19.016 10.734 15.797 1 95.31 375 LYS B N 1
ATOM 6865 C CA . LYS B 1 375 ? 18.797 10.391 17.188 1 95.31 375 LYS B CA 1
ATOM 6866 C C . LYS B 1 375 ? 17.672 11.234 17.797 1 95.31 375 LYS B C 1
ATOM 6868 O O . LYS B 1 375 ? 17.781 11.68 18.953 1 95.31 375 LYS B O 1
ATOM 6873 N N . GLY B 1 376 ? 16.75 11.578 16.953 1 90.62 376 GLY B N 1
ATOM 6874 C CA . GLY B 1 376 ? 15.555 12.281 17.406 1 90.62 376 GLY B CA 1
ATOM 6875 C C . GLY B 1 376 ? 15.758 13.781 17.531 1 90.62 376 GLY B C 1
ATOM 6876 O O . GLY B 1 376 ? 14.859 14.5 17.969 1 90.62 376 GLY B O 1
ATOM 6877 N N . ASN B 1 377 ? 16.859 14.281 17.109 1 93.56 377 ASN B N 1
ATOM 6878 C CA . ASN B 1 377 ? 17.109 15.727 17.141 1 93.56 377 ASN B CA 1
ATOM 6879 C C . ASN B 1 377 ? 16.5 16.422 15.914 1 93.56 377 ASN B C 1
ATOM 6881 O O . ASN B 1 377 ? 17.234 16.859 15.031 1 93.56 377 ASN B O 1
ATOM 6885 N N . ILE B 1 378 ? 15.281 16.516 15.992 1 96.38 378 ILE B N 1
ATOM 6886 C CA . ILE B 1 378 ? 14.469 17.094 14.922 1 96.38 378 ILE B CA 1
ATOM 6887 C C . ILE B 1 378 ? 13.484 18.094 15.508 1 96.38 378 ILE B C 1
ATOM 6889 O O . ILE B 1 378 ? 13.641 18.547 16.656 1 96.38 378 ILE B O 1
ATOM 6893 N N . TYR B 1 379 ? 12.562 18.625 14.688 1 95.75 379 TYR B N 1
ATOM 6894 C CA . TYR B 1 379 ? 11.5 19.531 15.125 1 95.75 379 TYR B CA 1
ATOM 6895 C C . TYR B 1 379 ? 11.094 19.234 16.562 1 95.75 379 TYR B C 1
ATOM 6897 O O . TYR B 1 379 ? 10.805 18.078 16.906 1 95.75 379 TYR B O 1
ATOM 6905 N N . PRO B 1 380 ? 11.305 20.312 17.5 1 94.75 380 PRO B N 1
ATOM 6906 C CA . PRO B 1 380 ? 11.32 21.734 17.141 1 94.75 380 PRO B CA 1
ATOM 6907 C C . PRO B 1 380 ? 12.727 22.328 17.172 1 94.75 380 PRO B C 1
ATOM 6909 O O . PRO B 1 380 ? 12.883 23.547 17.344 1 94.75 380 PRO B O 1
ATOM 6912 N N . TYR B 1 381 ? 13.672 21.438 17.062 1 95.31 381 TYR B N 1
ATOM 6913 C CA . TYR B 1 381 ? 15.039 21.938 16.922 1 95.31 381 TYR B CA 1
ATOM 6914 C C . TYR B 1 381 ? 15.195 22.734 15.633 1 95.31 381 TYR B C 1
ATOM 6916 O O . TYR B 1 381 ? 14.594 22.391 14.609 1 95.31 381 TYR B O 1
ATOM 6924 N N . SER B 1 382 ? 16.047 23.844 15.672 1 96 382 SER B N 1
ATOM 6925 C CA . SER B 1 382 ? 16.125 24.734 14.523 1 96 382 SER B CA 1
ATOM 6926 C C . SER B 1 382 ? 17.578 25.031 14.141 1 96 382 SER B C 1
ATOM 6928 O O . SER B 1 382 ? 18.469 24.984 14.992 1 96 382 SER B O 1
ATOM 6930 N N . ILE B 1 383 ? 17.75 25.234 12.906 1 96.44 383 ILE B N 1
ATOM 6931 C CA . ILE B 1 383 ? 19 25.703 12.32 1 96.44 383 ILE B CA 1
ATOM 6932 C C . ILE B 1 383 ? 18.734 26.906 11.422 1 96.44 383 ILE B C 1
ATOM 6934 O O . ILE B 1 383 ? 17.922 26.828 10.508 1 96.44 383 ILE B O 1
ATOM 6938 N N . GLY B 1 384 ? 19.406 28.016 11.703 1 96 384 GLY B N 1
ATOM 6939 C CA . GLY B 1 384 ? 19.297 29.188 10.859 1 96 384 GLY B CA 1
ATOM 6940 C C . GLY B 1 384 ? 17.906 29.766 10.805 1 96 384 GLY B C 1
ATOM 6941 O O . GLY B 1 384 ? 17.469 30.281 9.773 1 96 384 GLY B O 1
ATOM 6942 N N . GLY B 1 385 ? 17.188 29.531 11.828 1 95.75 385 GLY B N 1
ATOM 6943 C CA . GLY B 1 385 ? 15.859 30.109 11.914 1 95.75 385 GLY B CA 1
ATOM 6944 C C . GLY B 1 385 ? 14.781 29.203 11.359 1 95.75 385 GLY B C 1
ATOM 6945 O O . GLY B 1 385 ? 13.602 29.562 11.336 1 95.75 385 GLY B O 1
ATOM 6946 N N . PHE B 1 386 ? 15.109 28.031 10.914 1 97.5 386 PHE B N 1
ATOM 6947 C CA . PHE B 1 386 ? 14.148 27.062 10.398 1 97.5 386 PHE B CA 1
ATOM 6948 C C . PHE B 1 386 ? 14.234 25.75 11.18 1 97.5 386 PHE B C 1
ATOM 6950 O O . PHE B 1 386 ? 15.305 25.375 11.641 1 97.5 386 PHE B O 1
ATOM 6957 N N . TYR B 1 387 ? 13.109 25.125 11.281 1 97.31 387 TYR B N 1
ATOM 6958 C CA . TYR B 1 387 ? 13.078 23.844 11.992 1 97.31 387 TYR B CA 1
ATOM 6959 C C . TYR B 1 387 ? 13.758 22.75 11.188 1 97.31 387 TYR B C 1
ATOM 6961 O O . TYR B 1 387 ? 13.656 22.719 9.953 1 97.31 387 TYR B O 1
ATOM 6969 N N . LEU B 1 388 ? 14.469 21.875 11.914 1 97.62 388 LEU B N 1
ATOM 6970 C CA . LEU B 1 388 ? 14.961 20.641 11.32 1 97.62 388 LEU B CA 1
ATOM 6971 C C . LEU B 1 388 ? 13.883 19.562 11.344 1 97.62 388 LEU B C 1
ATOM 6973 O O . LEU B 1 388 ? 13.656 18.922 12.375 1 97.62 388 LEU B O 1
ATOM 6977 N N . GLY B 1 389 ? 13.281 19.344 10.195 1 96.19 389 GLY B N 1
ATOM 6978 C CA . GLY B 1 389 ? 12.102 18.5 10.125 1 96.19 389 GLY B CA 1
ATOM 6979 C C . GLY B 1 389 ? 10.805 19.281 10.297 1 96.19 389 GLY B C 1
ATOM 6980 O O . GLY B 1 389 ? 10.82 20.516 10.359 1 96.19 389 GLY B O 1
ATOM 6981 N N . ASP B 1 390 ? 9.703 18.578 10.266 1 96.56 390 ASP B N 1
ATOM 6982 C CA . ASP B 1 390 ? 8.367 19.141 10.445 1 96.56 390 ASP B CA 1
ATOM 6983 C C . ASP B 1 390 ? 7.48 18.219 11.266 1 96.56 390 ASP B C 1
ATOM 6985 O O . ASP B 1 390 ? 7.977 17.312 11.938 1 96.56 390 ASP B O 1
ATOM 6989 N N . ALA B 1 391 ? 6.199 18.547 11.32 1 96.5 391 ALA B N 1
ATOM 6990 C CA . ALA B 1 391 ? 5.281 17.797 12.164 1 96.5 391 ALA B CA 1
ATOM 6991 C C . ALA B 1 391 ? 5.164 16.344 11.68 1 96.5 391 ALA B C 1
ATOM 6993 O O . ALA B 1 391 ? 4.91 15.438 12.477 1 96.5 391 ALA B O 1
ATOM 6994 N N . HIS B 1 392 ? 5.371 16.094 10.414 1 95.5 392 HIS B N 1
ATOM 6995 C CA . HIS B 1 392 ? 5.398 14.734 9.906 1 95.5 392 HIS B CA 1
ATOM 6996 C C . HIS B 1 392 ? 6.551 13.938 10.516 1 95.5 392 HIS B C 1
ATOM 6998 O O . HIS B 1 392 ? 6.371 12.797 10.945 1 95.5 392 HIS B O 1
ATOM 7004 N N . TRP B 1 393 ? 7.707 14.562 10.5 1 96.88 393 TRP B N 1
ATOM 7005 C CA . TRP B 1 393 ? 8.883 13.93 11.094 1 96.88 393 TRP B CA 1
ATOM 7006 C C . TRP B 1 393 ? 8.641 13.578 12.555 1 96.88 393 TRP B C 1
ATOM 7008 O O . TRP B 1 393 ? 8.961 12.477 13 1 96.88 393 TRP B O 1
ATOM 7018 N N . ALA B 1 394 ? 8.031 14.484 13.234 1 96.56 394 ALA B N 1
ATOM 7019 C CA . ALA B 1 394 ? 7.773 14.289 14.664 1 96.56 394 ALA B CA 1
ATOM 7020 C C . ALA B 1 394 ? 6.797 13.141 14.883 1 96.56 394 ALA B C 1
ATOM 7022 O O . ALA B 1 394 ? 6.977 12.328 15.797 1 96.56 394 ALA B O 1
ATOM 7023 N N . ALA B 1 395 ? 5.754 13.102 14.102 1 97.38 395 ALA B N 1
ATOM 7024 C CA . ALA B 1 395 ? 4.762 12.039 14.227 1 97.38 395 ALA B CA 1
ATOM 7025 C C . ALA B 1 395 ? 5.379 10.672 13.953 1 97.38 395 ALA B C 1
ATOM 7027 O O . ALA B 1 395 ? 5.133 9.711 14.68 1 97.38 395 ALA B O 1
ATOM 7028 N N . ILE B 1 396 ? 6.203 10.562 12.922 1 97.75 396 ILE B N 1
ATOM 7029 C CA . ILE B 1 396 ? 6.82 9.305 12.516 1 97.75 396 ILE B CA 1
ATOM 7030 C C . ILE B 1 396 ? 7.82 8.859 13.578 1 97.75 396 ILE B C 1
ATOM 7032 O O . ILE B 1 396 ? 7.949 7.664 13.859 1 97.75 396 ILE B O 1
ATOM 7036 N N . LYS B 1 397 ? 8.477 9.781 14.164 1 97.56 397 LYS B N 1
ATOM 7037 C CA . LYS B 1 397 ? 9.414 9.477 15.242 1 97.56 397 LYS B CA 1
ATOM 7038 C C . LYS B 1 397 ? 8.734 8.664 16.344 1 97.56 397 LYS B C 1
ATOM 7040 O O . LYS B 1 397 ? 9.352 7.773 16.938 1 97.56 397 LYS B O 1
ATOM 7045 N N . GLU B 1 398 ? 7.457 8.93 16.562 1 97.38 398 GLU B N 1
ATOM 7046 C CA . GLU B 1 398 ? 6.711 8.32 17.672 1 97.38 398 GLU B CA 1
ATOM 7047 C C . GLU B 1 398 ? 6.07 7.004 17.234 1 97.38 398 GLU B C 1
ATOM 7049 O O . GLU B 1 398 ? 5.414 6.34 18.047 1 97.38 398 GLU B O 1
ATOM 7054 N N . SER B 1 399 ? 6.258 6.582 16.078 1 97.81 399 SER B N 1
ATOM 7055 C CA . SER B 1 399 ? 5.609 5.391 15.539 1 97.81 399 SER B CA 1
ATOM 7056 C C . SER B 1 399 ? 6.418 4.133 15.836 1 97.81 399 SER B C 1
ATOM 7058 O O . SER B 1 399 ? 7.617 4.215 16.109 1 97.81 399 SER B O 1
ATOM 7060 N N . ASN B 1 400 ? 5.77 2.975 15.75 1 97.44 400 ASN B N 1
ATOM 7061 C CA . ASN B 1 400 ? 6.445 1.685 15.852 1 97.44 400 ASN B CA 1
ATOM 7062 C C . ASN B 1 400 ? 7.465 1.498 14.734 1 97.44 400 ASN B C 1
ATOM 7064 O O . ASN B 1 400 ? 8.508 0.867 14.93 1 97.44 400 ASN B O 1
ATOM 7068 N N . LEU B 1 401 ? 7.156 2.08 13.609 1 96.94 401 LEU B N 1
ATOM 7069 C CA . LEU B 1 401 ? 8.07 1.987 12.477 1 96.94 401 LEU B CA 1
ATOM 7070 C C . LEU B 1 401 ? 9.445 2.525 12.844 1 96.94 401 LEU B C 1
ATOM 7072 O O . LEU B 1 401 ? 10.461 1.87 12.586 1 96.94 401 LEU B O 1
ATOM 7076 N N . CYS B 1 402 ? 9.477 3.697 13.328 1 97.06 402 CYS B N 1
ATOM 7077 C CA . CYS B 1 402 ? 10.734 4.328 13.703 1 97.06 402 CYS B CA 1
ATOM 7078 C C . CYS B 1 402 ? 11.438 3.531 14.797 1 97.06 402 CYS B C 1
ATOM 7080 O O . CYS B 1 402 ? 12.648 3.318 14.734 1 97.06 402 CYS B O 1
ATOM 7082 N N . LYS B 1 403 ? 10.695 3.086 15.719 1 95.5 403 LYS B N 1
ATOM 7083 C CA . LYS B 1 403 ? 11.258 2.389 16.859 1 95.5 403 LYS B CA 1
ATOM 7084 C C . LYS B 1 403 ? 11.867 1.05 16.453 1 95.5 403 LYS B C 1
ATOM 7086 O O . LYS B 1 403 ? 12.867 0.612 17.031 1 95.5 403 LYS B O 1
ATOM 7091 N N . LYS B 1 404 ? 11.32 0.411 15.516 1 93.81 404 LYS B N 1
ATOM 7092 C CA . LYS B 1 404 ? 11.703 -0.953 15.156 1 93.81 404 LYS B CA 1
ATOM 7093 C C . LYS B 1 404 ? 12.844 -0.958 14.148 1 93.81 404 LYS B C 1
ATOM 7095 O O . LYS B 1 404 ? 13.531 -1.971 13.977 1 93.81 404 LYS B O 1
ATOM 7100 N N . LEU B 1 405 ? 13.031 0.126 13.43 1 93.44 405 LEU B N 1
ATOM 7101 C CA . LEU B 1 405 ? 14.039 0.159 12.375 1 93.44 405 LEU B CA 1
ATOM 7102 C C . LEU B 1 405 ? 15.445 0.119 12.961 1 93.44 405 LEU B C 1
ATOM 7104 O O . LEU B 1 405 ? 15.711 0.764 13.977 1 93.44 405 LEU B O 1
ATOM 7108 N N . LYS B 1 406 ? 16.328 -0.644 12.336 1 87.69 406 LYS B N 1
ATOM 7109 C CA . LYS B 1 406 ? 17.734 -0.716 12.711 1 87.69 406 LYS B CA 1
ATOM 7110 C C . LYS B 1 406 ? 18.594 0.165 11.805 1 87.69 406 LYS B C 1
ATOM 7112 O O . LYS B 1 406 ? 18.359 0.25 10.602 1 87.69 406 LYS B O 1
ATOM 7117 N N . ILE B 1 407 ? 19.5 0.863 12.406 1 88.56 407 ILE B N 1
ATOM 7118 C CA . ILE B 1 407 ? 20.406 1.697 11.633 1 88.56 407 ILE B CA 1
ATOM 7119 C C . ILE B 1 407 ? 21.859 1.338 11.969 1 88.56 407 ILE B C 1
ATOM 7121 O O . ILE B 1 407 ? 22.141 0.852 13.07 1 88.56 407 ILE B O 1
ATOM 7125 N N . ASN B 1 408 ? 22.656 1.519 11.023 1 82.06 408 ASN B N 1
ATOM 7126 C CA . ASN B 1 408 ? 24.062 1.183 11.211 1 82.06 408 ASN B CA 1
ATOM 7127 C C . ASN B 1 408 ? 24.891 2.422 11.516 1 82.06 408 ASN B C 1
ATOM 7129 O O . ASN B 1 408 ? 26 2.312 12.047 1 82.06 408 ASN B O 1
ATOM 7133 N N . LYS B 1 409 ? 24.391 3.557 11.102 1 91.69 409 LYS B N 1
ATOM 7134 C CA . LYS B 1 409 ? 25.109 4.812 11.273 1 91.69 409 LYS B CA 1
ATOM 7135 C C . LYS B 1 409 ? 24.219 5.879 11.898 1 91.69 409 LYS B C 1
ATOM 7137 O O . LYS B 1 409 ? 23.016 5.918 11.641 1 91.69 409 LYS B O 1
ATOM 7142 N N . THR B 1 410 ? 24.828 6.723 12.688 1 96.25 410 THR B N 1
ATOM 7143 C CA . THR B 1 410 ? 24.125 7.879 13.25 1 96.25 410 THR B CA 1
ATOM 7144 C C . THR B 1 410 ? 24.938 9.156 13.023 1 96.25 410 THR B C 1
ATOM 7146 O O . THR B 1 410 ? 26.047 9.109 12.5 1 96.25 410 THR B O 1
ATOM 7149 N N . ILE B 1 411 ? 24.359 10.242 13.43 1 97.06 411 ILE B N 1
ATOM 7150 C CA . ILE B 1 411 ? 24.984 11.562 13.281 1 97.06 411 ILE B CA 1
ATOM 7151 C C . ILE B 1 411 ? 26.297 11.609 14.047 1 97.06 411 ILE B C 1
ATOM 7153 O O . ILE B 1 411 ? 27.203 12.359 13.695 1 97.06 411 ILE B O 1
ATOM 7157 N N . ASP B 1 412 ? 26.422 10.742 15.039 1 95.81 412 ASP B N 1
ATOM 7158 C CA . ASP B 1 412 ? 27.609 10.711 15.867 1 95.81 412 ASP B CA 1
ATOM 7159 C C . ASP B 1 412 ? 28.797 10.102 15.117 1 95.81 412 ASP B C 1
ATOM 7161 O O . ASP B 1 412 ? 29.953 10.281 15.5 1 95.81 412 ASP B O 1
ATOM 7165 N N . ASP B 1 413 ? 28.531 9.445 14.039 1 94.06 413 ASP B N 1
ATOM 7166 C CA . ASP B 1 413 ? 29.562 8.773 13.258 1 94.06 413 ASP B CA 1
ATOM 7167 C C . ASP B 1 413 ? 30.188 9.727 12.242 1 94.06 413 ASP B C 1
ATOM 7169 O O . ASP B 1 413 ? 31.172 9.375 11.586 1 94.06 413 ASP B O 1
ATOM 7173 N N . ILE B 1 414 ? 29.641 10.93 12.141 1 94.25 414 ILE B N 1
ATOM 7174 C CA . ILE B 1 414 ? 30.172 11.93 11.211 1 94.25 414 ILE B CA 1
ATOM 7175 C C . ILE B 1 414 ? 31.25 12.758 11.906 1 94.25 414 ILE B C 1
ATOM 7177 O O . ILE B 1 414 ? 30.984 13.398 12.93 1 94.25 414 ILE B O 1
ATOM 7181 N N . SER B 1 415 ? 32.469 12.797 11.383 1 90.75 415 SER B N 1
ATOM 7182 C CA . SER B 1 415 ? 33.562 13.492 12.07 1 90.75 415 SER B CA 1
ATOM 7183 C C . SER B 1 415 ? 34.438 14.281 11.086 1 90.75 415 SER B C 1
ATOM 7185 O O . SER B 1 415 ? 35.281 15.07 11.492 1 90.75 415 SER B O 1
ATOM 7187 N N . ALA B 1 416 ? 34.188 14.25 9.914 1 90.56 416 ALA B N 1
ATOM 7188 C CA . ALA B 1 416 ? 35.031 14.93 8.93 1 90.56 416 ALA B CA 1
ATOM 7189 C C . ALA B 1 416 ? 34.875 16.453 9.039 1 90.56 416 ALA B C 1
ATOM 7191 O O . ALA B 1 416 ? 33.75 16.953 9.266 1 90.56 416 ALA B O 1
ATOM 7192 N N . GLU B 1 417 ? 35.969 17.141 8.828 1 93.19 417 GLU B N 1
ATOM 7193 C CA . GLU B 1 417 ? 36 18.594 8.969 1 93.19 417 GLU B CA 1
ATOM 7194 C C . GLU B 1 417 ? 35.438 19.281 7.715 1 93.19 417 GLU B C 1
ATOM 7196 O O . GLU B 1 417 ? 34.719 20.266 7.809 1 93.19 417 GLU B O 1
ATOM 7201 N N . LYS B 1 418 ? 35.906 18.766 6.629 1 96.75 418 LYS B N 1
ATOM 7202 C CA . LYS B 1 418 ? 35.375 19.25 5.344 1 96.75 418 LYS B CA 1
ATOM 7203 C C . LYS B 1 418 ? 34.531 18.172 4.668 1 96.75 418 LYS B C 1
ATOM 7205 O O . LYS B 1 418 ? 35.031 17.141 4.246 1 96.75 418 LYS B O 1
ATOM 7210 N N . VAL B 1 419 ? 33.188 18.531 4.496 1 97.94 419 VAL B N 1
ATOM 7211 C CA . VAL B 1 419 ? 32.281 17.469 4.051 1 97.94 419 VAL B CA 1
ATOM 7212 C C . VAL B 1 419 ? 31.562 17.906 2.787 1 97.94 419 VAL B C 1
ATOM 7214 O O . VAL B 1 419 ? 31.219 19.094 2.641 1 97.94 419 VAL B O 1
ATOM 7217 N N . GLY B 1 420 ? 31.484 16.984 1.869 1 98.38 420 GLY B N 1
ATOM 7218 C CA . GLY B 1 420 ? 30.578 17.125 0.741 1 98.38 420 GLY B CA 1
ATOM 7219 C C . GLY B 1 420 ? 29.25 16.438 0.952 1 98.38 420 GLY B C 1
ATOM 7220 O O . GLY B 1 420 ? 29.203 15.281 1.389 1 98.38 420 GLY B O 1
ATOM 7221 N N . LEU B 1 421 ? 28.172 17.172 0.721 1 98.56 421 LEU B N 1
ATOM 7222 C CA . LEU B 1 421 ? 26.844 16.625 0.949 1 98.56 421 LEU B CA 1
ATOM 7223 C C . LEU B 1 421 ? 26.031 16.594 -0.344 1 98.56 421 LEU B C 1
ATOM 7225 O O . LEU B 1 421 ? 25.797 17.641 -0.955 1 98.56 421 LEU B O 1
ATOM 7229 N N . ILE B 1 422 ? 25.578 15.438 -0.732 1 98.38 422 ILE B N 1
ATOM 7230 C CA . ILE B 1 422 ? 24.719 15.289 -1.898 1 98.38 422 ILE B CA 1
ATOM 7231 C C . ILE B 1 422 ? 23.25 15.25 -1.458 1 98.38 422 ILE B C 1
ATOM 7233 O O . ILE B 1 422 ? 22.781 14.227 -0.964 1 98.38 422 ILE B O 1
ATOM 7237 N N . GLY B 1 423 ? 22.562 16.266 -1.729 1 97.88 423 GLY B N 1
ATOM 7238 C CA . GLY B 1 423 ? 21.25 16.578 -1.19 1 97.88 423 GLY B CA 1
ATOM 7239 C C . GLY B 1 423 ? 21.266 17.734 -0.221 1 97.88 423 GLY B C 1
ATOM 7240 O O . GLY B 1 423 ? 22.156 17.844 0.612 1 97.88 423 GLY B O 1
ATOM 7241 N N . GLY B 1 424 ? 20.359 18.609 -0.358 1 97.69 424 GLY B N 1
ATOM 7242 C CA . GLY B 1 424 ? 20.391 19.812 0.448 1 97.69 424 GLY B CA 1
ATOM 7243 C C . GLY B 1 424 ? 19.219 19.922 1.403 1 97.69 424 GLY B C 1
ATOM 7244 O O . GLY B 1 424 ? 18.719 21.016 1.671 1 97.69 424 GLY B O 1
ATOM 7245 N N . ARG B 1 425 ? 18.734 18.812 1.986 1 97.25 425 ARG B N 1
ATOM 7246 C CA . ARG B 1 425 ? 17.578 18.875 2.865 1 97.25 425 ARG B CA 1
ATOM 7247 C C . ARG B 1 425 ? 17.969 18.656 4.32 1 97.25 425 ARG B C 1
ATOM 7249 O O . ARG B 1 425 ? 19.109 18.953 4.707 1 97.25 425 ARG B O 1
ATOM 7256 N N . TYR B 1 426 ? 17.172 18.156 5.215 1 97.81 426 TYR B N 1
ATOM 7257 C CA . TYR B 1 426 ? 17.312 18.219 6.664 1 97.81 426 TYR B CA 1
ATOM 7258 C C . TYR B 1 426 ? 18.547 17.453 7.125 1 97.81 426 TYR B C 1
ATOM 7260 O O . TYR B 1 426 ? 19.266 17.906 8.016 1 97.81 426 TYR B O 1
ATOM 7268 N N . ILE B 1 427 ? 18.812 16.297 6.555 1 98.12 427 ILE B N 1
ATOM 7269 C CA . ILE B 1 427 ? 19.953 15.477 6.961 1 98.12 427 ILE B CA 1
ATOM 7270 C C . ILE B 1 427 ? 21.25 16.25 6.727 1 98.12 427 ILE B C 1
ATOM 7272 O O . ILE B 1 427 ? 22.156 16.234 7.57 1 98.12 427 ILE B O 1
ATOM 7276 N N . SER B 1 428 ? 21.312 16.875 5.637 1 98.19 428 SER B N 1
ATOM 7277 C CA . SER B 1 428 ? 22.484 17.688 5.293 1 98.19 428 SER B CA 1
ATOM 7278 C C . SER B 1 428 ? 22.672 18.828 6.285 1 98.19 428 SER B C 1
ATOM 7280 O O . SER B 1 428 ? 23.812 19.156 6.645 1 98.19 428 SER B O 1
ATOM 7282 N N . TRP B 1 429 ? 21.562 19.438 6.668 1 98.25 429 TRP B N 1
ATOM 7283 C CA . TRP B 1 429 ? 21.641 20.531 7.633 1 98.25 429 TRP B CA 1
ATOM 7284 C C . TRP B 1 429 ? 22.312 20.062 8.93 1 98.25 429 TRP B C 1
ATOM 7286 O O . TRP B 1 429 ? 23.203 20.719 9.445 1 98.25 429 TRP B O 1
ATOM 7296 N N . ALA B 1 430 ? 21.875 18.922 9.414 1 97.88 430 ALA B N 1
ATOM 7297 C CA . ALA B 1 430 ? 22.375 18.375 10.672 1 97.88 430 ALA B CA 1
ATOM 7298 C C . ALA B 1 430 ? 23.859 18.016 10.562 1 97.88 430 ALA B C 1
ATOM 7300 O O . ALA B 1 430 ? 24.641 18.281 11.492 1 97.88 430 ALA B O 1
ATOM 7301 N N . ILE B 1 431 ? 24.219 17.469 9.453 1 97.88 431 ILE B N 1
ATOM 7302 C CA . ILE B 1 431 ? 25.625 17.094 9.258 1 97.88 431 ILE B CA 1
ATOM 7303 C C . ILE B 1 431 ? 26.484 18.359 9.164 1 97.88 431 ILE B C 1
ATOM 7305 O O . ILE B 1 431 ? 27.578 18.406 9.719 1 97.88 431 ILE B O 1
ATOM 7309 N N . ALA B 1 432 ? 26 19.344 8.5 1 98 432 ALA B N 1
ATOM 7310 C CA . ALA B 1 432 ? 26.719 20.594 8.297 1 98 432 ALA B CA 1
ATOM 7311 C C . ALA B 1 432 ? 27.078 21.234 9.625 1 98 432 ALA B C 1
ATOM 7313 O O . ALA B 1 432 ? 28.141 21.859 9.758 1 98 432 ALA B O 1
ATOM 7314 N N . GLU B 1 433 ? 26.25 21.109 10.586 1 95.69 433 GLU B N 1
ATOM 7315 C CA . GLU B 1 433 ? 26.484 21.688 11.898 1 95.69 433 GLU B CA 1
ATOM 7316 C C . GLU B 1 433 ? 27.734 21.109 12.539 1 95.69 433 GLU B C 1
ATOM 7318 O O . GLU B 1 433 ? 28.359 21.719 13.414 1 95.69 433 GLU B O 1
ATOM 7323 N N . LYS B 1 434 ? 28.125 19.984 12.125 1 94.94 434 LYS B N 1
ATOM 7324 C CA . LYS B 1 434 ? 29.25 19.281 12.742 1 94.94 434 LYS B CA 1
ATOM 7325 C C . LYS B 1 434 ? 30.547 19.531 11.984 1 94.94 434 LYS B C 1
ATOM 7327 O O . LYS B 1 434 ? 31.625 19.156 12.453 1 94.94 434 LYS B O 1
ATOM 7332 N N . ALA B 1 435 ? 30.453 20.141 10.922 1 96 435 ALA B N 1
ATOM 7333 C CA . ALA B 1 435 ? 31.609 20.312 10.055 1 96 435 ALA B CA 1
ATOM 7334 C C . ALA B 1 435 ? 32.125 21.734 10.094 1 96 435 ALA B C 1
ATOM 7336 O O . ALA B 1 435 ? 31.406 22.656 10.477 1 96 435 ALA B O 1
ATOM 7337 N N . GLU B 1 436 ? 33.406 21.891 9.695 1 96.5 436 GLU B N 1
ATOM 7338 C CA . GLU B 1 436 ? 33.969 23.234 9.562 1 96.5 436 GLU B CA 1
ATOM 7339 C C . GLU B 1 436 ? 33.594 23.875 8.234 1 96.5 436 GLU B C 1
ATOM 7341 O O . GLU B 1 436 ? 33.344 25.078 8.172 1 96.5 436 GLU B O 1
ATOM 7346 N N . GLU B 1 437 ? 33.625 23.031 7.238 1 97.5 437 GLU B N 1
ATOM 7347 C CA . GLU B 1 437 ? 33.25 23.469 5.898 1 97.5 437 GLU B CA 1
ATOM 7348 C C . GLU B 1 437 ? 32.406 22.406 5.207 1 97.5 437 GLU B C 1
ATOM 7350 O O . GLU B 1 437 ? 32.656 21.203 5.316 1 97.5 437 GLU B O 1
ATOM 7355 N N . VAL B 1 438 ? 31.391 22.953 4.5 1 98.25 438 VAL B N 1
ATOM 7356 C CA . VAL B 1 438 ? 30.5 21.984 3.865 1 98.25 438 VAL B CA 1
ATOM 7357 C C . VAL B 1 438 ? 30.234 22.406 2.424 1 98.25 438 VAL B C 1
ATOM 7359 O O . VAL B 1 438 ? 30.062 23.594 2.139 1 98.25 438 VAL B O 1
ATOM 7362 N N . TYR B 1 439 ? 30.266 21.453 1.499 1 98.56 439 TYR B N 1
ATOM 7363 C CA . TYR B 1 439 ? 29.859 21.609 0.104 1 98.56 439 TYR B CA 1
ATOM 7364 C C . TYR B 1 439 ? 28.578 20.859 -0.187 1 98.56 439 TYR B C 1
ATOM 7366 O O . TYR B 1 439 ? 28.484 19.656 0.043 1 98.56 439 TYR B O 1
ATOM 7374 N N . ILE B 1 440 ? 27.578 21.578 -0.715 1 98.62 440 ILE B N 1
ATOM 7375 C CA . ILE B 1 440 ? 26.266 20.953 -0.858 1 98.62 440 ILE B CA 1
ATOM 7376 C C . ILE B 1 440 ? 25.844 20.969 -2.326 1 98.62 440 ILE B C 1
ATOM 7378 O O . ILE B 1 440 ? 25.875 22.016 -2.977 1 98.62 440 ILE B O 1
ATOM 7382 N N . SER B 1 441 ? 25.438 19.797 -2.791 1 98.56 441 SER B N 1
ATOM 7383 C CA . SER B 1 441 ? 24.875 19.656 -4.129 1 98.56 441 SER B CA 1
ATOM 7384 C C . SER B 1 441 ? 23.453 19.125 -4.074 1 98.56 441 SER B C 1
ATOM 7386 O O . SER B 1 441 ? 23.156 18.172 -3.359 1 98.56 441 SER B O 1
ATOM 7388 N N . ASP B 1 442 ? 22.531 19.812 -4.77 1 98.12 442 ASP B N 1
ATOM 7389 C CA . ASP B 1 442 ? 21.172 19.344 -4.973 1 98.12 442 ASP B CA 1
ATOM 7390 C C . ASP B 1 442 ? 20.719 19.578 -6.41 1 98.12 442 ASP B C 1
ATOM 7392 O O . ASP B 1 442 ? 21.016 20.625 -6.992 1 98.12 442 ASP B O 1
ATOM 7396 N N . THR B 1 443 ? 20 18.578 -6.895 1 95.62 443 THR B N 1
ATOM 7397 C CA . THR B 1 443 ? 19.531 18.719 -8.266 1 95.62 443 THR B CA 1
ATOM 7398 C C . THR B 1 443 ? 18.484 19.828 -8.359 1 95.62 443 THR B C 1
ATOM 7400 O O . THR B 1 443 ? 18.312 20.438 -9.422 1 95.62 443 THR B O 1
ATOM 7403 N N . ASP B 1 444 ? 17.75 20.078 -7.348 1 96.12 444 ASP B N 1
ATOM 7404 C CA . ASP B 1 444 ? 16.828 21.203 -7.266 1 96.12 444 ASP B CA 1
ATOM 7405 C C . ASP B 1 444 ? 17.562 22.484 -6.871 1 96.12 444 ASP B C 1
ATOM 7407 O O . ASP B 1 444 ? 17.969 22.641 -5.719 1 96.12 444 ASP B O 1
ATOM 7411 N N . SER B 1 445 ? 17.625 23.375 -7.773 1 97.5 445 SER B N 1
ATOM 7412 C CA . SER B 1 445 ? 18.422 24.578 -7.586 1 97.5 445 SER B CA 1
ATOM 7413 C C . SER B 1 445 ? 17.891 25.406 -6.422 1 97.5 445 SER B C 1
ATOM 7415 O O . SER B 1 445 ? 18.656 26.062 -5.715 1 97.5 445 SER B O 1
ATOM 7417 N N . TRP B 1 446 ? 16.641 25.391 -6.234 1 97.62 446 TRP B N 1
ATOM 7418 C CA . TRP B 1 446 ? 16.062 26.141 -5.121 1 97.62 446 TRP B CA 1
ATOM 7419 C C . TRP B 1 446 ? 16.453 25.516 -3.785 1 97.62 446 TRP B C 1
ATOM 7421 O O . TRP B 1 446 ? 16.828 26.219 -2.846 1 97.62 446 TRP B O 1
ATOM 7431 N N . VAL B 1 447 ? 16.344 24.25 -3.684 1 97.94 447 VAL B N 1
ATOM 7432 C CA . VAL B 1 447 ? 16.688 23.562 -2.441 1 97.94 447 VAL B CA 1
ATOM 7433 C C . VAL B 1 447 ? 18.141 23.844 -2.07 1 97.94 447 VAL B C 1
ATOM 7435 O O . VAL B 1 447 ? 18.438 24.156 -0.916 1 97.94 447 VAL B O 1
ATOM 7438 N N . GLU B 1 448 ? 18.984 23.766 -3.039 1 98.44 448 GLU B N 1
ATOM 7439 C CA . GLU B 1 448 ? 20.406 24.031 -2.795 1 98.44 448 GLU B CA 1
ATOM 7440 C C . GLU B 1 448 ? 20.609 25.469 -2.326 1 98.44 448 GLU B C 1
ATOM 7442 O O . GLU B 1 448 ? 21.266 25.703 -1.303 1 98.44 448 GLU B O 1
ATOM 7447 N N . LYS B 1 449 ? 20.016 26.359 -3.014 1 98.31 449 LYS B N 1
ATOM 7448 C CA . LYS B 1 449 ? 20.172 27.781 -2.703 1 98.31 449 LYS B CA 1
ATOM 7449 C C . LYS B 1 449 ? 19.656 28.094 -1.304 1 98.31 449 LYS B C 1
ATOM 7451 O O . LYS B 1 449 ? 20.328 28.766 -0.523 1 98.31 449 LYS B O 1
ATOM 7456 N N . ALA B 1 450 ? 18.453 27.656 -1.032 1 98.44 450 ALA B N 1
ATOM 7457 C CA . ALA B 1 450 ? 17.828 27.922 0.261 1 98.44 450 ALA B CA 1
ATOM 7458 C C . ALA B 1 450 ? 18.641 27.312 1.397 1 98.44 450 ALA B C 1
ATOM 7460 O O . ALA B 1 450 ? 18.828 27.938 2.441 1 98.44 450 ALA B O 1
ATOM 7461 N N . THR B 1 451 ? 19.109 26.141 1.188 1 98.5 451 THR B N 1
ATOM 7462 C CA . THR B 1 451 ? 19.922 25.438 2.191 1 98.5 451 THR B CA 1
ATOM 7463 C C . THR B 1 451 ? 21.203 26.203 2.475 1 98.5 451 THR B C 1
ATOM 7465 O O . THR B 1 451 ? 21.562 26.422 3.635 1 98.5 451 THR B O 1
ATOM 7468 N N . ILE B 1 452 ? 21.906 26.609 1.443 1 98.56 452 ILE B N 1
ATOM 7469 C CA . ILE B 1 452 ? 23.141 27.359 1.583 1 98.56 452 ILE B CA 1
ATOM 7470 C C . ILE B 1 452 ? 22.891 28.641 2.385 1 98.56 452 ILE B C 1
ATOM 7472 O O . ILE B 1 452 ? 23.641 28.953 3.312 1 98.56 452 ILE B O 1
ATOM 7476 N N . LYS B 1 453 ? 21.859 29.281 2.014 1 98.19 453 LYS B N 1
ATOM 7477 C CA . LYS B 1 453 ? 21.516 30.516 2.701 1 98.19 453 LYS B CA 1
ATOM 7478 C C . LYS B 1 453 ? 21.25 30.266 4.184 1 98.19 453 LYS B C 1
ATOM 7480 O O . LYS B 1 453 ? 21.797 30.969 5.043 1 98.19 453 LYS B O 1
ATOM 7485 N N . ILE B 1 454 ? 20.469 29.297 4.523 1 98.25 454 ILE B N 1
ATOM 7486 C CA . ILE B 1 454 ? 20.062 29 5.891 1 98.25 454 ILE B CA 1
ATOM 7487 C C . ILE B 1 454 ? 21.281 28.609 6.723 1 98.25 454 ILE B C 1
ATOM 7489 O O . ILE B 1 454 ? 21.453 29.094 7.844 1 98.25 454 ILE B O 1
ATOM 7493 N N . LEU B 1 455 ? 22.109 27.828 6.195 1 98.5 455 LEU B N 1
ATOM 7494 C CA . LEU B 1 455 ? 23.297 27.359 6.914 1 98.5 455 LEU B CA 1
ATOM 7495 C C . LEU B 1 455 ? 24.266 28.5 7.156 1 98.5 455 LEU B C 1
ATOM 7497 O O . LEU B 1 455 ? 24.797 28.641 8.258 1 98.5 455 LEU B O 1
ATOM 7501 N N . ASN B 1 456 ? 24.453 29.281 6.168 1 98.38 456 ASN B N 1
ATOM 7502 C CA . ASN B 1 456 ? 25.359 30.406 6.324 1 98.38 456 ASN B CA 1
ATOM 7503 C C . ASN B 1 456 ? 24.828 31.406 7.344 1 98.38 456 ASN B C 1
ATOM 7505 O O . ASN B 1 456 ? 25.609 32 8.094 1 98.38 456 ASN B O 1
ATOM 7509 N N . GLU B 1 457 ? 23.609 31.578 7.336 1 96.75 457 GLU B N 1
ATOM 7510 C CA . GLU B 1 457 ? 23 32.469 8.328 1 96.75 457 GLU B CA 1
ATOM 7511 C C . GLU B 1 457 ? 23.156 31.906 9.734 1 96.75 457 GLU B C 1
ATOM 7513 O O . GLU B 1 457 ? 23.141 32.656 10.719 1 96.75 457 GLU B O 1
ATOM 7518 N N . ALA B 1 458 ? 23.359 30.625 9.852 1 97.06 458 ALA B N 1
ATOM 7519 C CA . ALA B 1 458 ? 23.578 29.969 11.141 1 97.06 458 ALA B CA 1
ATOM 7520 C C . ALA B 1 458 ? 25.062 30 11.508 1 97.06 458 ALA B C 1
ATOM 7522 O O . ALA B 1 458 ? 25.469 29.453 12.547 1 97.06 458 ALA B O 1
ATOM 7523 N N . GLY B 1 459 ? 25.844 30.609 10.648 1 97.12 459 GLY B N 1
ATOM 7524 C CA . GLY B 1 459 ? 27.266 30.703 10.922 1 97.12 459 GLY B CA 1
ATOM 7525 C C . GLY B 1 459 ? 28.047 29.5 10.422 1 97.12 459 GLY B C 1
ATOM 7526 O O . GLY B 1 459 ? 29.203 29.312 10.812 1 97.12 459 GLY B O 1
ATOM 7527 N N . ILE B 1 460 ? 27.469 28.703 9.609 1 97.31 460 ILE B N 1
ATOM 7528 C CA . ILE B 1 460 ? 28.125 27.531 9.039 1 97.31 460 ILE B CA 1
ATOM 7529 C C . ILE B 1 460 ? 28.719 27.875 7.68 1 97.31 460 ILE B C 1
ATOM 7531 O O . ILE B 1 460 ? 28.078 28.562 6.879 1 97.31 460 ILE B O 1
ATOM 7535 N N . ASN B 1 461 ? 29.938 27.469 7.473 1 98.12 461 ASN B N 1
ATOM 7536 C CA . ASN B 1 461 ? 30.594 27.703 6.188 1 98.12 461 ASN B CA 1
ATOM 7537 C C . ASN B 1 461 ? 30.109 26.719 5.129 1 98.12 461 ASN B C 1
ATOM 7539 O O . ASN B 1 461 ? 30.766 25.703 4.879 1 98.12 461 ASN B O 1
ATOM 7543 N N . ALA B 1 462 ? 29.047 27.125 4.43 1 98.5 462 ALA B N 1
ATOM 7544 C CA . ALA B 1 462 ? 28.453 26.25 3.424 1 98.5 462 ALA B CA 1
ATOM 7545 C C . ALA B 1 462 ? 28.625 26.828 2.021 1 98.5 462 ALA B C 1
ATOM 7547 O O . ALA B 1 462 ? 28.391 28.016 1.799 1 98.5 462 ALA B O 1
ATOM 7548 N N . TYR B 1 463 ? 29.031 26.016 1.071 1 98.44 463 TYR B N 1
ATOM 7549 C CA . TYR B 1 463 ? 29.281 26.422 -0.304 1 98.44 463 TYR B CA 1
ATOM 7550 C C . TYR B 1 463 ? 28.438 25.625 -1.282 1 98.44 463 TYR B C 1
ATOM 7552 O O . TYR B 1 463 ? 28.281 24.406 -1.122 1 98.44 463 TYR B O 1
ATOM 7560 N N . PRO B 1 464 ? 27.844 26.25 -2.338 1 98.38 464 PRO B N 1
ATOM 7561 C CA . PRO B 1 464 ? 27.031 25.547 -3.334 1 98.38 464 PRO B CA 1
ATOM 7562 C C . PRO B 1 464 ? 27.875 24.812 -4.371 1 98.38 464 PRO B C 1
ATOM 7564 O O . PRO B 1 464 ? 28.969 25.266 -4.719 1 98.38 464 PRO B O 1
ATOM 7567 N N . CYS B 1 465 ? 27.328 23.703 -4.82 1 98.19 465 CYS B N 1
ATOM 7568 C CA . CYS B 1 465 ? 27.953 22.969 -5.918 1 98.19 465 CYS B CA 1
ATOM 7569 C C . CYS B 1 465 ? 27.172 23.141 -7.211 1 98.19 465 CYS B C 1
ATOM 7571 O O . CYS B 1 465 ? 27.516 22.562 -8.242 1 98.19 465 CYS B O 1
ATOM 7573 N N . ASN B 1 466 ? 26.062 23.875 -7.211 1 97.12 466 ASN B N 1
ATOM 7574 C CA . ASN B 1 466 ? 25.234 24.234 -8.359 1 97.12 466 ASN B CA 1
ATOM 7575 C C . ASN B 1 466 ? 24.75 23 -9.109 1 97.12 466 ASN B C 1
ATOM 7577 O O . ASN B 1 466 ? 24.844 22.938 -10.336 1 97.12 466 ASN B O 1
ATOM 7581 N N . GLY B 1 467 ? 24.359 22.062 -8.398 1 96.06 467 GLY B N 1
ATOM 7582 C CA . GLY B 1 467 ? 23.734 20.875 -8.953 1 96.06 467 GLY B CA 1
ATOM 7583 C C . GLY B 1 467 ? 24.75 19.875 -9.5 1 96.06 467 GLY B C 1
ATOM 7584 O O . GLY B 1 467 ? 24.375 18.812 -10 1 96.06 467 GLY B O 1
ATOM 7585 N N . ASP B 1 468 ? 26 20.125 -9.398 1 96.5 468 ASP B N 1
ATOM 7586 C CA . ASP B 1 468 ? 27.047 19.203 -9.867 1 96.5 468 ASP B CA 1
ATOM 7587 C C . ASP B 1 468 ? 27.562 18.328 -8.719 1 96.5 468 ASP B C 1
ATOM 7589 O O . ASP B 1 468 ? 28.422 18.75 -7.957 1 96.5 468 ASP B O 1
ATOM 7593 N N . ASP B 1 469 ? 27.188 17.156 -8.688 1 96.75 469 ASP B N 1
ATOM 7594 C CA . ASP B 1 469 ? 27.5 16.219 -7.605 1 96.75 469 ASP B CA 1
ATOM 7595 C C . ASP B 1 469 ? 29 15.953 -7.535 1 96.75 469 ASP B C 1
ATOM 7597 O O . ASP B 1 469 ? 29.531 15.617 -6.473 1 96.75 469 ASP B O 1
ATOM 7601 N N . LYS B 1 470 ? 29.719 16.094 -8.57 1 95.56 470 LYS B N 1
ATOM 7602 C CA . LYS B 1 470 ? 31.156 15.812 -8.586 1 95.56 470 LYS B CA 1
ATOM 7603 C C . LYS B 1 470 ? 31.938 16.859 -7.793 1 95.56 470 LYS B C 1
ATOM 7605 O O . LYS B 1 470 ? 33 16.578 -7.254 1 95.56 470 LYS B O 1
ATOM 7610 N N . LYS B 1 471 ? 31.375 17.969 -7.691 1 96.38 471 LYS B N 1
ATOM 7611 C CA . LYS B 1 471 ? 32.062 19.062 -7.02 1 96.38 471 LYS B CA 1
ATOM 7612 C C . LYS B 1 471 ? 32.156 18.828 -5.516 1 96.38 471 LYS B C 1
ATOM 7614 O O . LYS B 1 471 ? 33 19.406 -4.84 1 96.38 471 LYS B O 1
ATOM 7619 N N . VAL B 1 472 ? 31.281 17.969 -5.004 1 97.12 472 VAL B N 1
ATOM 7620 C CA . VAL B 1 472 ? 31.297 17.703 -3.568 1 97.12 472 VAL B CA 1
ATOM 7621 C C . VAL B 1 472 ? 32.562 16.938 -3.209 1 97.12 472 VAL B C 1
ATOM 7623 O O . VAL B 1 472 ? 33 16.922 -2.047 1 97.12 472 VAL B O 1
ATOM 7626 N N . LEU B 1 473 ? 33.188 16.391 -4.188 1 95 473 LEU B N 1
ATOM 7627 C CA . LEU B 1 473 ? 34.344 15.57 -3.975 1 95 473 LEU B CA 1
ATOM 7628 C C . LEU B 1 473 ? 35.562 16.422 -3.646 1 95 473 LEU B C 1
ATOM 7630 O O . LEU B 1 473 ? 36.625 15.898 -3.287 1 95 473 LEU B O 1
ATOM 7634 N N . GLU B 1 474 ? 35.406 17.672 -3.68 1 91.75 474 GLU B N 1
ATOM 7635 C CA . GLU B 1 474 ? 36.438 18.578 -3.207 1 91.75 474 GLU B CA 1
ATOM 7636 C C . GLU B 1 474 ? 36.656 18.453 -1.699 1 91.75 474 GLU B C 1
ATOM 7638 O O . GLU B 1 474 ? 37.688 18.828 -1.175 1 91.75 474 GLU B O 1
ATOM 7643 N N . ALA B 1 475 ? 35.719 17.969 -1.038 1 95.56 475 ALA B N 1
ATOM 7644 C CA . ALA B 1 475 ? 35.781 17.781 0.408 1 95.56 475 ALA B CA 1
ATOM 7645 C C . ALA B 1 475 ? 36.562 16.516 0.757 1 95.56 475 ALA B C 1
ATOM 7647 O O . ALA B 1 475 ? 36.938 15.742 -0.13 1 95.56 475 ALA B O 1
ATOM 7648 N N . ASP B 1 476 ? 36.875 16.359 2.051 1 94.5 476 ASP B N 1
ATOM 7649 C CA . ASP B 1 476 ? 37.594 15.188 2.543 1 94.5 476 ASP B CA 1
ATOM 7650 C C . ASP B 1 476 ? 36.719 13.93 2.447 1 94.5 476 ASP B C 1
ATOM 7652 O O . ASP B 1 476 ? 37.25 12.836 2.191 1 94.5 476 ASP B O 1
ATOM 7656 N N . LYS B 1 477 ? 35.469 14.203 2.748 1 95.38 477 LYS B N 1
ATOM 7657 C CA . LYS B 1 477 ? 34.469 13.133 2.709 1 95.38 477 LYS B CA 1
ATOM 7658 C C . LYS B 1 477 ? 33.156 13.633 2.154 1 95.38 477 LYS B C 1
ATOM 7660 O O . LYS B 1 477 ? 32.781 14.781 2.381 1 95.38 477 LYS B O 1
ATOM 7665 N N . ALA B 1 478 ? 32.531 12.719 1.4 1 97.25 478 ALA B N 1
ATOM 7666 C CA . ALA B 1 478 ? 31.219 13.086 0.849 1 97.25 478 ALA B CA 1
ATOM 7667 C C . ALA B 1 478 ? 30.141 12.094 1.279 1 97.25 478 ALA B C 1
ATOM 7669 O O . ALA B 1 478 ? 30.406 10.891 1.375 1 97.25 478 ALA B O 1
ATOM 7670 N N . TYR B 1 479 ? 28.969 12.617 1.542 1 97 479 TYR B N 1
ATOM 7671 C CA . TYR B 1 479 ? 27.875 11.766 1.988 1 97 479 TYR B CA 1
ATOM 7672 C C . TYR B 1 479 ? 26.656 11.93 1.089 1 97 479 TYR B C 1
ATOM 7674 O O . TYR B 1 479 ? 26.266 13.047 0.748 1 97 479 TYR B O 1
ATOM 7682 N N . ILE B 1 480 ? 26.062 10.844 0.643 1 96.44 480 ILE B N 1
ATOM 7683 C CA . ILE B 1 480 ? 24.719 10.852 0.069 1 96.44 480 ILE B CA 1
ATOM 7684 C C . ILE B 1 480 ? 23.688 10.945 1.185 1 96.44 480 ILE B C 1
ATOM 7686 O O . ILE B 1 480 ? 23.578 10.039 2.012 1 96.44 480 ILE B O 1
ATOM 7690 N N . THR B 1 481 ? 22.844 11.977 1.16 1 97.44 481 THR B N 1
ATOM 7691 C CA . THR B 1 481 ? 22.094 12.297 2.367 1 97.44 481 THR B CA 1
ATOM 7692 C C . THR B 1 481 ? 20.641 11.844 2.236 1 97.44 481 THR B C 1
ATOM 7694 O O . THR B 1 481 ? 19.844 12.031 3.154 1 97.44 481 THR B O 1
ATOM 7697 N N . THR B 1 482 ? 20.25 11.242 1.132 1 96.19 482 THR B N 1
ATOM 7698 C CA . THR B 1 482 ? 18.922 10.664 1.016 1 96.19 482 THR B CA 1
ATOM 7699 C C . THR B 1 482 ? 18.859 9.289 1.659 1 96.19 482 THR B C 1
ATOM 7701 O O . THR B 1 482 ? 19.812 8.508 1.561 1 96.19 482 THR B O 1
ATOM 7704 N N . PHE B 1 483 ? 17.766 9.07 2.295 1 94.56 483 PHE B N 1
ATOM 7705 C CA . PHE B 1 483 ? 17.547 7.754 2.891 1 94.56 483 PHE B CA 1
ATOM 7706 C C . PHE B 1 483 ? 16.625 6.91 2.027 1 94.56 483 PHE B C 1
ATOM 7708 O O . PHE B 1 483 ? 16.141 5.859 2.459 1 94.56 483 PHE B O 1
ATOM 7715 N N . ILE B 1 484 ? 16.281 7.379 0.882 1 93.44 484 ILE B N 1
ATOM 7716 C CA . ILE B 1 484 ? 15.539 6.598 -0.104 1 93.44 484 ILE B CA 1
ATOM 7717 C C . ILE B 1 484 ? 16.5 5.711 -0.89 1 93.44 484 ILE B C 1
ATOM 7719 O O . ILE B 1 484 ? 17.297 6.211 -1.686 1 93.44 484 ILE B O 1
ATOM 7723 N N . PRO B 1 485 ? 16.391 4.477 -0.792 1 91.31 485 PRO B N 1
ATOM 7724 C CA . PRO B 1 485 ? 17.422 3.574 -1.295 1 91.31 485 PRO B CA 1
ATOM 7725 C C . PRO B 1 485 ? 17.625 3.695 -2.803 1 91.31 485 PRO B C 1
ATOM 7727 O O . PRO B 1 485 ? 18.766 3.758 -3.273 1 91.31 485 PRO B O 1
ATOM 7730 N N . ASN B 1 486 ? 16.531 3.787 -3.551 1 88.38 486 ASN B N 1
ATOM 7731 C CA . ASN B 1 486 ? 16.656 3.838 -5.004 1 88.38 486 ASN B CA 1
ATOM 7732 C C . ASN B 1 486 ? 17.375 5.102 -5.465 1 88.38 486 ASN B C 1
ATOM 7734 O O . ASN B 1 486 ? 18.156 5.062 -6.418 1 88.38 486 ASN B O 1
ATOM 7738 N N . ILE B 1 487 ? 17.172 6.145 -4.82 1 91.94 487 ILE B N 1
ATOM 7739 C CA . ILE B 1 487 ? 17.812 7.402 -5.164 1 91.94 487 ILE B CA 1
ATOM 7740 C C . ILE B 1 487 ? 19.281 7.371 -4.73 1 91.94 487 ILE B C 1
ATOM 7742 O O . ILE B 1 487 ? 20.172 7.801 -5.473 1 91.94 487 ILE B O 1
ATOM 7746 N N . ALA B 1 488 ? 19.516 6.832 -3.607 1 93.5 488 ALA B N 1
ATOM 7747 C CA . ALA B 1 488 ? 20.875 6.719 -3.1 1 93.5 488 ALA B CA 1
ATOM 7748 C C . ALA B 1 488 ? 21.734 5.883 -4.035 1 93.5 488 ALA B C 1
ATOM 7750 O O . ALA B 1 488 ? 22.875 6.27 -4.359 1 93.5 488 ALA B O 1
ATOM 7751 N N . LEU B 1 489 ? 21.156 4.84 -4.48 1 89.75 489 LEU B N 1
ATOM 7752 C CA . LEU B 1 489 ? 21.891 3.93 -5.359 1 89.75 489 LEU B CA 1
ATOM 7753 C C . LEU B 1 489 ? 22.203 4.598 -6.695 1 89.75 489 LEU B C 1
ATOM 7755 O O . LEU B 1 489 ? 23.297 4.445 -7.227 1 89.75 489 LEU B O 1
ATOM 7759 N N . LYS B 1 490 ? 21.297 5.297 -7.219 1 87.62 490 LYS B N 1
ATOM 7760 C CA . LYS B 1 490 ? 21.5 5.992 -8.484 1 87.62 490 LYS B CA 1
ATOM 7761 C C . LYS B 1 490 ? 22.625 7.012 -8.375 1 87.62 490 LYS B C 1
ATOM 7763 O O . LYS B 1 490 ? 23.453 7.133 -9.289 1 87.62 490 LYS B O 1
ATOM 7768 N N . ILE B 1 491 ? 22.625 7.688 -7.293 1 92.75 491 ILE B N 1
ATOM 7769 C CA . ILE B 1 491 ? 23.656 8.695 -7.07 1 92.75 491 ILE B CA 1
ATOM 7770 C C . ILE B 1 491 ? 25.016 8.023 -6.91 1 92.75 491 ILE B C 1
ATOM 7772 O O . ILE B 1 491 ? 26 8.469 -7.492 1 92.75 491 ILE B O 1
ATOM 7776 N N . LEU B 1 492 ? 25.016 6.969 -6.176 1 90.31 492 LEU B N 1
ATOM 7777 C CA . LEU B 1 492 ? 26.266 6.242 -5.945 1 90.31 492 LEU B CA 1
ATOM 7778 C C . LEU B 1 492 ? 26.828 5.711 -7.254 1 90.31 492 LEU B C 1
ATOM 7780 O O . LEU B 1 492 ? 28.047 5.793 -7.488 1 90.31 492 LEU B O 1
ATOM 7784 N N . ASN B 1 493 ? 25.953 5.199 -8.047 1 83.56 493 ASN B N 1
ATOM 7785 C CA . ASN B 1 493 ? 26.375 4.633 -9.32 1 83.56 493 ASN B CA 1
ATOM 7786 C C . ASN B 1 493 ? 26.938 5.707 -10.25 1 83.56 493 ASN B C 1
ATOM 7788 O O . ASN B 1 493 ? 27.844 5.434 -11.047 1 83.56 493 ASN B O 1
ATOM 7792 N N . LYS B 1 494 ? 26.422 6.789 -10.141 1 84.94 494 LYS B N 1
ATOM 7793 C CA . LYS B 1 494 ? 26.844 7.902 -10.984 1 84.94 494 LYS B CA 1
ATOM 7794 C C . LYS B 1 494 ? 28.219 8.422 -10.562 1 84.94 494 LYS B C 1
ATOM 7796 O O . LYS B 1 494 ? 29.047 8.773 -11.406 1 84.94 494 LYS B O 1
ATOM 7801 N N . LEU B 1 495 ? 28.531 8.445 -9.305 1 87.56 495 LEU B N 1
ATOM 7802 C CA . LEU B 1 495 ? 29.75 9.102 -8.812 1 87.56 495 LEU B CA 1
ATOM 7803 C C . LEU B 1 495 ? 30.891 8.094 -8.664 1 87.56 495 LEU B C 1
ATOM 7805 O O . LEU B 1 495 ? 32.031 8.422 -8.953 1 87.56 495 LEU B O 1
ATOM 7809 N N . ARG B 1 496 ? 30.797 6.957 -8.281 1 79.81 496 ARG B N 1
ATOM 7810 C CA . ARG B 1 496 ? 31.734 5.848 -8.141 1 79.81 496 ARG B CA 1
ATOM 7811 C C . ARG B 1 496 ? 33.062 6.328 -7.574 1 79.81 496 ARG B C 1
ATOM 7813 O O . ARG B 1 496 ? 34.125 6.062 -8.148 1 79.81 496 ARG B O 1
ATOM 7820 N N . ASP B 1 497 ? 33.062 7.035 -6.527 1 87.06 497 ASP B N 1
ATOM 7821 C CA . ASP B 1 497 ? 34.25 7.57 -5.855 1 87.06 497 ASP B CA 1
ATOM 7822 C C . ASP B 1 497 ? 34.375 7.031 -4.43 1 87.06 497 ASP B C 1
ATOM 7824 O O . ASP B 1 497 ? 33.375 6.898 -3.732 1 87.06 497 ASP B O 1
ATOM 7828 N N . SER B 1 498 ? 35.594 6.738 -4.102 1 85.44 498 SER B N 1
ATOM 7829 C CA . SER B 1 498 ? 35.844 6.109 -2.807 1 85.44 498 SER B CA 1
ATOM 7830 C C . SER B 1 498 ? 35.562 7.074 -1.66 1 85.44 498 SER B C 1
ATOM 7832 O O . SER B 1 498 ? 35.344 6.652 -0.523 1 85.44 498 SER B O 1
ATOM 7834 N N . LYS B 1 499 ? 35.562 8.438 -1.869 1 91.38 499 LYS B N 1
ATOM 7835 C CA . LYS B 1 499 ? 35.312 9.445 -0.842 1 91.38 499 LYS B CA 1
ATOM 7836 C C . LYS B 1 499 ? 33.812 9.477 -0.485 1 91.38 499 LYS B C 1
ATOM 7838 O O . LYS B 1 499 ? 33.438 10.031 0.546 1 91.38 499 LYS B O 1
ATOM 7843 N N . VAL B 1 500 ? 32.938 8.875 -1.426 1 93.06 500 VAL B N 1
ATOM 7844 C CA . VAL B 1 500 ? 31.484 8.961 -1.28 1 93.06 500 VAL B CA 1
ATOM 7845 C C . VAL B 1 500 ? 30.984 7.836 -0.378 1 93.06 500 VAL B C 1
ATOM 7847 O O . VAL B 1 500 ? 31.297 6.664 -0.612 1 93.06 500 VAL B O 1
ATOM 7850 N N . GLU B 1 501 ? 30.203 8.234 0.592 1 92.25 501 GLU B N 1
ATOM 7851 C CA . GLU B 1 501 ? 29.688 7.27 1.558 1 92.25 501 GLU B CA 1
ATOM 7852 C C . GLU B 1 501 ? 28.156 7.344 1.654 1 92.25 501 GLU B C 1
ATOM 7854 O O . GLU B 1 501 ? 27.578 8.43 1.55 1 92.25 501 GLU B O 1
ATOM 7859 N N . LEU B 1 502 ? 27.578 6.242 1.82 1 91.88 502 LEU B N 1
ATOM 7860 C CA . LEU B 1 502 ? 26.156 6.141 2.1 1 91.88 502 LEU B CA 1
ATOM 7861 C C . LEU B 1 502 ? 25.891 6.219 3.6 1 91.88 502 LEU B C 1
ATOM 7863 O O . LEU B 1 502 ? 26.703 5.758 4.406 1 91.88 502 LEU B O 1
ATOM 7867 N N . LEU B 1 503 ? 24.719 6.746 3.875 1 93 503 LEU B N 1
ATOM 7868 C CA . LEU B 1 503 ? 24.344 6.832 5.281 1 93 503 LEU B CA 1
ATOM 7869 C C . LEU B 1 503 ? 23.406 5.688 5.66 1 93 503 LEU B C 1
ATOM 7871 O O . LEU B 1 503 ? 23.188 5.426 6.848 1 93 503 LEU B O 1
ATOM 7875 N N . ILE B 1 504 ? 22.844 5.109 4.695 1 87.75 504 ILE B N 1
ATOM 7876 C CA . ILE B 1 504 ? 21.859 4.059 4.926 1 87.75 504 ILE B CA 1
ATOM 7877 C C . ILE B 1 504 ? 22.516 2.689 4.773 1 87.75 504 ILE B C 1
ATOM 7879 O O . ILE B 1 504 ? 23.5 2.545 4.055 1 87.75 504 ILE B O 1
#

Nearest PDB structures (foldseek):
  1wyi-assembly1_A  TM=4.768E-01  e=8.403E-04  Homo sapiens
  3wst-assembly2_D  TM=6.513E-01  e=1.039E-01  Caenorhabditis elegans
  6c2g-assembly2_D  TM=5.265E-01  e=1.040E-02  Homo sapiens
  6ei9-assembly2_B  TM=4.849E-01  e=1.220E-01  Escherichia coli
  3cmx-assembly2_D  TM=2.067E-01  e=4.179E-01  unclassified